Protein AF-0000000086635736 (afdb_homodimer)

Foldseek 3Di:
DWQLQAAQQLQFFDDDDRCCCCRQHTPVRLVVLCVVLVPDPALLSVLLNLLSVLQSLLQDWQCDADPVVRDGDPSVVSSVVSVVSNVVSVVPVPDPAHDVSNLSSLLSVLSSCQLLQNLVSSLVSLVVSQVNLVVVVLLPPPDDSSSVSSNQSRQLSNLLSCLLQLHAGDDDPVSNDDDPVSPPGDLLSVLSSLLSVLSNLLSVQLVCPPPRDCVSLVVSVVSLVVSVVSQDPCQLALVNVPDPDDNNRSVSSLVSQLSSLLSQLLSLLLLCPDPDDDPSNVVSVVSNLVSLLSNLVSVVRQQPHPDPDQGHGRGLNSLVSNLLSLVSNLVCLLVCPDDDDPVVSVVSLVSLLVSLVSLCVCCVTSVRLLSNVSSVVSVQSSCQAVQNNDDPDWQWFQAFSFWIKIKDKDWDFDQDPDPVRDTDTWIKIKIKTFTQSSGSNDRDPDADPSRRSDGRRPPPPPPDDGPDIDMGMHTHPDD/DWQLQAAQQLQFLDDPDRPHLYRDHTPVRLVVLCVVLVPDPALLSVLLNLLSVLQSLLQDWQCDADPVVRDGDPSVVSSVVSVVSNVVSVVPVPPPAHDVSNLSSLLSVLSSCQLLQNLVSSLVSLVVSQVNLVVVVLLPPPDDSSSVSSNQSRQLSNLLSCLLQLHAGDDDPVSNDDDPVPPPGDLLSVLSSLLSVLSNLLSVQLVCPPPRDCVSLVVSVVSLVVSVVSQDPCQLALVNVPDPDDNNRSVSSLVSQLSSLLSQLLSLLLLCPDPDDDPSNVVSVVSNLVSLLSNLVSVVRQQPHPDPDQGHGRGLNSLVSNLLSLVSNLVCLLVCPDDDDPVVSVVSLVSLLVSLVSLCVCCVTSVRLLSNVSSVVSVQSSCQAVQNNDDPDWQWFQAFSFWIKIKDKDWDFDQDPDPVRDTDIWIKIKIKTFTQSSGSNDRDPDADPSRRSDGRRPPDPDPDDGPDIDMGMHTHDDD

Secondary structure (DSSP, 8-state):
--GGGG--STT---SSS---SSS-SSHHHHHHHHHHHHH---HHHHHHHHHHHHHHHHTS-TT-B-TTT--B--HHHHHHHHHHHHHHHHHH--SSS--HHHHHHHHHHHHHHHHTT-HHHHHHHHHHHHHHHHHHTTTSSS--HHHHHHHHHHHHHHHHHHHHHT---SS-GGGSPPPTT-TT--HHHHHHHHHHHHHHHHHHHHHHGGG--HHHHHHHHHHHHHHHHHS-TTTTSHHHHHTT--HHHHHHHHHHHHHHHHHHHHHHHHHHS-SS--HHHHHHHHHHHHHHHHHHHHHHHHHHS--TTT-SPP-HHHHHHHHHHHHHHHHHHHHT-S---HHHHHHHHHHHHHHHHHHHHHHHHH--HHHHHHHHHHHHHHHHHHT----SS-EEEEETTTEEEEEEEEEEEEE---TT--EEEEEEEEEEEEESTTTT-PPPS---TTGGGS-TTS--------SEEEEEEEE----/--GGGS--STT---SSSS-BTTB-SSHHHHHHHHHHHHH---HHHHHHHHHHHHHHHHTS-TT-B-TTT--B--HHHHHHHHHHHHHHHHHH---SS--HHHHHHHHHHHHHHHHTT-HHHHHHHHHHHHHHHHHHTTTSSS--HHHHHHHHHHHHHHHHHHHHHT---SS-GGGSPPPTT-TT--HHHHHHHHHHHHHHHHHHHHHHGGG--HHHHHHHHHHHHHHHHHS-TTTTSHHHHHTT--HHHHHHHHHHHHHHHHHHHHHHHHHHS-SS--HHHHHHHHHHHHHHHHHHHHHHHHHTS--TTT-SPP-HHHHHHHHHHHHHHHHHHHHT-S---HHHHHHHHHHHHHHHHHHHHHHHHH--HHHHHHHHHHHHHHHHHHT----SS-EEEEETTTEEEEEEEEEEEEE---TT--EEEEEEEEEEEEESTTTT-PPPS---SSGGGS-TTS--------SEEEEEEEE----

Radius of gyration: 32.17 Å; Cα contacts (8 Å, |Δi|>4): 1550; chains: 2; bounding box: 82×106×76 Å

Organism: NCBI:txid1208366

Solvent-accessible surface area (backbone atoms only — not comparable to full-atom values): 49784 Å² total; per-residue (Å²): 130,61,76,71,49,53,47,72,51,77,42,42,59,55,54,79,77,77,35,24,70,79,42,40,64,41,51,66,37,35,50,48,45,47,54,53,23,68,69,43,86,45,56,28,46,36,32,28,44,44,38,52,51,33,47,48,40,69,60,47,48,72,83,41,50,36,82,86,74,63,41,70,57,60,42,66,60,51,36,52,52,42,49,51,54,36,52,50,41,58,66,57,50,56,34,64,52,55,53,70,44,34,36,50,22,24,52,45,41,21,52,42,25,33,33,57,13,20,59,66,51,16,44,50,27,29,52,55,25,44,54,34,36,52,51,63,45,40,70,45,85,92,58,54,52,66,45,43,36,53,44,49,56,31,53,33,51,37,18,45,44,18,42,75,50,43,39,82,58,62,70,60,72,86,64,67,61,79,57,82,83,55,75,78,60,39,70,64,37,53,51,46,49,50,51,18,52,51,30,44,53,50,37,54,42,44,73,50,44,89,70,47,55,66,65,58,56,54,54,50,49,53,53,50,53,52,52,55,70,72,50,64,85,50,52,22,32,63,68,32,51,73,38,94,47,51,70,18,53,28,50,37,31,21,49,50,48,28,48,50,20,50,52,54,21,63,71,24,31,53,47,35,67,48,86,67,84,41,74,66,23,51,52,28,34,51,49,26,51,52,20,23,52,46,18,39,48,31,48,51,37,39,66,61,38,88,41,81,89,77,42,54,79,67,38,30,41,58,43,44,53,31,40,52,25,42,49,53,50,50,51,48,62,72,61,59,75,63,90,66,57,69,67,56,50,51,51,53,51,49,51,44,51,52,48,26,51,51,26,36,49,41,16,70,56,51,61,30,58,33,20,37,53,45,16,50,52,50,49,52,50,51,24,30,68,71,10,67,55,74,60,89,57,66,48,54,36,45,41,66,95,42,33,36,42,35,38,36,71,46,77,46,78,42,77,43,87,49,95,78,61,58,63,54,74,48,43,31,23,39,39,39,39,32,24,33,63,56,41,78,32,69,53,62,73,79,49,55,61,43,36,51,44,42,72,34,61,65,60,70,91,58,91,74,85,56,84,38,76,49,76,46,79,23,63,37,62,82,124,129,61,78,70,45,51,46,70,61,60,27,68,52,60,58,76,77,54,29,28,59,59,45,43,63,37,50,66,41,37,49,50,44,45,54,53,22,68,68,43,86,46,58,28,45,36,30,29,44,44,38,51,50,36,46,48,40,69,56,46,46,70,81,41,50,36,80,86,74,63,40,68,57,60,41,66,59,50,37,52,53,43,49,51,52,38,49,48,38,56,66,60,51,52,35,61,50,57,53,70,43,34,36,50,21,24,52,47,40,20,52,41,26,31,33,57,13,22,59,65,49,16,42,49,28,28,51,52,26,44,54,34,37,50,48,60,42,40,70,45,86,92,60,54,50,56,45,43,29,53,43,48,56,30,54,32,50,37,18,47,44,17,44,75,50,45,40,81,56,62,70,60,71,86,64,65,60,79,57,82,84,56,74,79,62,54,70,68,52,53,51,46,50,50,50,19,52,50,30,44,52,51,38,55,42,45,72,50,43,87,71,45,56,66,65,57,55,54,54,49,50,53,52,50,54,54,52,54,70,72,50,64,85,50,53,22,33,64,68,33,51,72,40,96,47,51,71,21,54,30,50,43,31,19,48,51,49,28,48,51,21,49,51,54,22,63,72,25,29,54,46,35,68,47,85,66,85,40,73,67,23,51,53,27,35,50,49,26,48,52,20,24,54,48,18,39,50,30,48,50,37,40,67,60,38,87,41,84,91,76,42,55,80,66,37,30,42,59,45,44,52,31,40,52,26,42,50,52,49,51,50,48,62,71,63,58,75,63,90,67,58,68,68,57,52,50,50,52,52,47,52,44,51,52,49,24,52,51,26,36,50,42,16,70,57,52,61,31,58,33,19,38,51,45,17,50,51,50,49,52,51,50,24,29,69,72,10,66,54,73,60,90,58,66,47,54,37,46,41,66,92,42,33,36,41,36,38,38,71,45,76,46,79,43,77,43,87,50,96,78,60,58,63,54,75,49,45,31,24,38,38,39,40,32,24,35,63,56,40,78,34,68,55,62,77,76,54,57,61,42,34,51,45,41,70,34,60,65,62,68,92,58,94,76,85,56,84,38,76,50,75,46,78,24,61,37,61,82,123

Sequence (958 aa):
MQSFQQTSPGSFYRPVKTFDAGFPIGTEKGLTFIDESLRSQDPGIISKCLVWLCLSFQQLPRDFEDTETGLPLCSQELITRYLVKVDTFYLASSKPVCSIDFVEALILQHELFTFMGRPSKAWKCIRAGIENAMLLGLHRPGRSALERGVWDALWIRDRQLSLFLGLPYAVPEHLTLKAAEDKYSSPEKEVFRKIATISGHIIDRDQSRQDAQYSTTSRIDKEMAELKAMMPDHWGTQSDFESAFSLAQVFVHTNVRLLYYTINQMLHLPYAQSATQNEKNERDRAIVLESAEGAIQAYQDMRALDVRPYGPPSCEFFDFLAFSAAAILAIDLASQETSRPAEEEQRLWNLITVSAYTMNKVGEVLDSTVGDQSAEVLENFQAACSGTFTGLEPYEAIIPYFGRIKISRFTEKKQYYTRQNQQSETEKNVVELESNVFSFRLPNEYVTERELAEDWGEGANVDLEYDWKRVYEFLASSHMQSFQQTSPGSFYRPVKTFDAGFPIGTEKGLTFIDESLRSQDPGIISKCLVWLCLSFQQLPRDFEDTETGLPLCSQELITRYLVKVDTFYLASSKPVCSIDFVEALILQHELFTFMGRPSKAWKCIRAGIENAMLLGLHRPGRSALERGVWDALWIRDRQLSLFLGLPYAVPEHLTLKAAEDKYSSPEKEVFRKIATISGHIIDRDQSRQDAQYSTTSRIDKEMAELKAMMPDHWGTQSDFESAFSLAQVFVHTNVRLLYYTINQMLHLPYAQSATQNEKNERDRAIVLESAEGAIQAYQDMRALDVRPYGPPSCEFFDFLAFSAAAILAIDLASQETSRPAEEEQRLWNLITVSAYTMNKVGEVLDSTVGDQSAEVLENFQAACSGTFTGLEPYEAIIPYFGRIKISRFTEKKQYYTRQNQQSETEKNVVELESNVFSFRLPNEYVTERELAEDWGEGANVDLEYDWKRVYEFLASSH

Structure (mmCIF, N/CA/C/O backbone):
data_AF-0000000086635736-model_v1
#
loop_
_entity.id
_entity.type
_entity.pdbx_description
1 polymer 'Transcription factor domain-containing protein'
#
loop_
_atom_site.group_PDB
_atom_site.id
_atom_site.type_symbol
_atom_site.label_atom_id
_atom_site.label_alt_id
_atom_site.label_comp_id
_atom_site.label_asym_id
_atom_site.label_entity_id
_atom_site.label_seq_id
_atom_site.pdbx_PDB_ins_code
_atom_site.Cartn_x
_atom_site.Cartn_y
_atom_site.Cartn_z
_atom_site.occupancy
_atom_site.B_iso_or_equiv
_atom_site.auth_seq_id
_atom_site.auth_comp_id
_atom_site.auth_asym_id
_atom_site.auth_atom_id
_atom_site.pdbx_PDB_model_num
ATOM 1 N N . MET A 1 1 ? 16.156 32.219 -10.344 1 19.98 1 MET A N 1
ATOM 2 C CA . MET A 1 1 ? 15.953 30.812 -10.602 1 19.98 1 MET A CA 1
ATOM 3 C C . MET A 1 1 ? 16.969 29.969 -9.836 1 19.98 1 MET A C 1
ATOM 5 O O . MET A 1 1 ? 16.828 28.75 -9.758 1 19.98 1 MET A O 1
ATOM 9 N N . GLN A 1 2 ? 18.156 30.578 -9.422 1 25.16 2 GLN A N 1
ATOM 10 C CA . GLN A 1 2 ? 19.328 29.953 -8.852 1 25.16 2 GLN A CA 1
ATOM 11 C C . GLN A 1 2 ? 19.062 29.484 -7.422 1 25.16 2 GLN A C 1
ATOM 13 O O . GLN A 1 2 ? 19.531 28.406 -7.02 1 25.16 2 GLN A O 1
ATOM 18 N N . SER A 1 3 ? 18.531 30.359 -6.547 1 26.03 3 SER A N 1
ATOM 19 C CA . SER A 1 3 ? 18.547 30.203 -5.094 1 26.03 3 SER A CA 1
ATOM 20 C C . SER A 1 3 ? 17.578 29.125 -4.641 1 26.03 3 SER A C 1
ATOM 22 O O . SER A 1 3 ? 17.672 28.625 -3.52 1 26.03 3 SER A O 1
ATOM 24 N N . PHE A 1 4 ? 16.5 29.062 -5.273 1 26.38 4 PHE A N 1
ATOM 25 C CA . PHE A 1 4 ? 15.391 28.266 -4.766 1 26.38 4 PHE A CA 1
ATOM 26 C C . PHE A 1 4 ? 15.68 26.781 -4.938 1 26.38 4 PHE A C 1
ATOM 28 O O . PHE A 1 4 ? 14.867 25.938 -4.57 1 26.38 4 PHE A O 1
ATOM 35 N N . GLN A 1 5 ? 16.656 26.391 -5.816 1 26.88 5 GLN A N 1
ATOM 36 C CA . GLN A 1 5 ? 16.922 25 -6.199 1 26.88 5 GLN A CA 1
ATOM 37 C C . GLN A 1 5 ? 17.469 24.203 -5.02 1 26.88 5 GLN A C 1
ATOM 39 O O . GLN A 1 5 ? 17.609 22.969 -5.109 1 26.88 5 GLN A O 1
ATOM 44 N N . GLN A 1 6 ? 18.062 24.922 -3.984 1 26.22 6 GLN A N 1
ATOM 45 C CA . GLN A 1 6 ? 18.844 24.219 -2.961 1 26.22 6 GLN A CA 1
ATOM 46 C C . GLN A 1 6 ? 17.922 23.516 -1.966 1 26.22 6 GLN A C 1
ATOM 48 O O . GLN A 1 6 ? 18.391 22.75 -1.122 1 26.22 6 GLN A O 1
ATOM 53 N N . THR A 1 7 ? 16.719 24.016 -1.624 1 26.41 7 THR A N 1
ATOM 54 C CA . THR A 1 7 ? 16.156 23.859 -0.281 1 26.41 7 THR A CA 1
ATOM 55 C C . THR A 1 7 ? 15.359 22.562 -0.164 1 26.41 7 THR A C 1
ATOM 57 O O . THR A 1 7 ? 14.578 22.406 0.777 1 26.41 7 THR A O 1
ATOM 60 N N . SER A 1 8 ? 15.25 21.609 -1.128 1 25.81 8 SER A N 1
ATOM 61 C CA . SER A 1 8 ? 14.266 20.594 -0.806 1 25.81 8 SER A CA 1
ATOM 62 C C . SER A 1 8 ? 14.789 19.641 0.27 1 25.81 8 SER A C 1
ATOM 64 O O . SER A 1 8 ? 15.945 19.219 0.225 1 25.81 8 SER A O 1
ATOM 66 N N . PRO A 1 9 ? 14.211 19.5 1.562 1 26.11 9 PRO A N 1
ATOM 67 C CA . PRO A 1 9 ? 14.68 18.797 2.764 1 26.11 9 PRO A CA 1
ATOM 68 C C . PRO A 1 9 ? 14.938 17.312 2.521 1 26.11 9 PRO A C 1
ATOM 70 O O . PRO A 1 9 ? 15.266 16.578 3.457 1 26.11 9 PRO A O 1
ATOM 73 N N . GLY A 1 10 ? 14.461 16.625 1.613 1 26.73 10 GLY A N 1
ATOM 74 C CA . GLY A 1 10 ? 14.531 15.164 1.59 1 26.73 10 GLY A CA 1
ATOM 75 C C . GLY A 1 10 ? 15.953 14.641 1.573 1 26.73 10 GLY A C 1
ATOM 76 O O . GLY A 1 10 ? 16.188 13.477 1.252 1 26.73 10 GLY A O 1
ATOM 77 N N . SER A 1 11 ? 17.078 15.461 2.027 1 27.36 11 SER A N 1
ATOM 78 C CA . SER A 1 11 ? 18.484 15.125 1.786 1 27.36 11 SER A CA 1
ATOM 79 C C . SER A 1 11 ? 18.984 14.109 2.807 1 27.36 11 SER A C 1
ATOM 81 O O . SER A 1 11 ? 20.203 13.859 2.895 1 27.36 11 SER A O 1
ATOM 83 N N . PHE A 1 12 ? 18.375 13.508 3.754 1 26.28 12 PHE A N 1
ATOM 84 C CA . PHE A 1 12 ? 19.234 13.031 4.832 1 26.28 12 PHE A CA 1
ATOM 85 C C . PHE A 1 12 ? 19.969 11.758 4.422 1 26.28 12 PHE A C 1
ATOM 87 O O . PHE A 1 12 ? 20.906 11.336 5.09 1 26.28 12 PHE A O 1
ATOM 94 N N . TYR A 1 13 ? 19.516 10.617 3.857 1 26.22 13 TYR A N 1
ATOM 95 C CA . TYR A 1 13 ? 20.281 9.383 3.988 1 26.22 13 TYR A CA 1
ATOM 96 C C . TYR A 1 13 ? 21.594 9.461 3.201 1 26.22 13 TYR A C 1
ATOM 98 O O . TYR A 1 13 ? 21.578 9.484 1.969 1 26.22 13 TYR A O 1
ATOM 106 N N . ARG A 1 14 ? 22.844 9.734 3.848 1 27.2 14 ARG A N 1
ATOM 107 C CA . ARG A 1 14 ? 24.172 9.805 3.279 1 27.2 14 ARG A CA 1
ATOM 108 C C . ARG A 1 14 ? 24.688 8.414 2.904 1 27.2 14 ARG A C 1
ATOM 110 O O . ARG A 1 14 ? 25.875 8.25 2.586 1 27.2 14 ARG A O 1
ATOM 117 N N . PRO A 1 15 ? 24.562 7.141 2.623 1 26.59 15 PRO A N 1
ATOM 118 C CA . PRO A 1 15 ? 25.453 6.605 1.595 1 26.59 15 PRO A CA 1
ATOM 119 C C . PRO A 1 15 ? 25.703 7.598 0.462 1 26.59 15 PRO A C 1
ATOM 121 O O . PRO A 1 15 ? 24.922 8.523 0.258 1 26.59 15 PRO A O 1
ATOM 124 N N . VAL A 1 16 ? 26.953 7.512 -0.653 1 27.88 16 VAL A N 1
ATOM 125 C CA . VAL A 1 16 ? 27.922 8.266 -1.431 1 27.88 16 VAL A CA 1
ATOM 126 C C . VAL A 1 16 ? 27.203 9.344 -2.246 1 27.88 16 VAL A C 1
ATOM 128 O O . VAL A 1 16 ? 26.016 9.242 -2.506 1 27.88 16 VAL A O 1
ATOM 131 N N . LYS A 1 17 ? 27.875 10.023 -3.68 1 25.75 17 LYS A N 1
ATOM 132 C CA . LYS A 1 17 ? 27.828 11.484 -3.762 1 25.75 17 LYS A CA 1
ATOM 133 C C . LYS A 1 17 ? 26.484 12.023 -3.271 1 25.75 17 LYS A C 1
ATOM 135 O O . LYS A 1 17 ? 25.5 11.289 -3.203 1 25.75 17 LYS A O 1
ATOM 140 N N . THR A 1 18 ? 26.453 13.539 -3.021 1 24.52 18 THR A N 1
ATOM 141 C CA . THR A 1 18 ? 25.422 14.227 -2.244 1 24.52 18 THR A CA 1
ATOM 142 C C . THR A 1 18 ? 24.062 13.555 -2.443 1 24.52 18 THR A C 1
ATOM 144 O O . THR A 1 18 ? 23.641 13.312 -3.576 1 24.52 18 THR A O 1
ATOM 147 N N . PHE A 1 19 ? 23.891 12.688 -1.803 1 24.73 19 PHE A N 1
ATOM 148 C CA . PHE A 1 19 ? 22.469 12.336 -1.782 1 24.73 19 PHE A CA 1
ATOM 149 C C . PHE A 1 19 ? 21.609 13.578 -1.928 1 24.73 19 PHE A C 1
ATOM 151 O O . PHE A 1 19 ? 21.312 14.258 -0.941 1 24.73 19 PHE A O 1
ATOM 158 N N . ASP A 1 20 ? 21.906 14.414 -2.68 1 30.73 20 ASP A N 1
ATOM 159 C CA . ASP A 1 20 ? 20.953 15.211 -3.449 1 30.73 20 ASP A CA 1
ATOM 160 C C . ASP A 1 20 ? 19.672 14.43 -3.717 1 30.73 20 ASP A C 1
ATOM 162 O O . ASP A 1 20 ? 19.719 13.289 -4.188 1 30.73 20 ASP A O 1
ATOM 166 N N . ALA A 1 21 ? 18.906 13.977 -2.678 1 30.09 21 ALA A N 1
ATOM 167 C CA . ALA A 1 21 ? 17.828 13.031 -2.961 1 30.09 21 ALA A CA 1
ATOM 168 C C . ALA A 1 21 ? 17.578 12.914 -4.461 1 30.09 21 ALA A C 1
ATOM 170 O O . ALA A 1 21 ? 16.609 13.461 -4.98 1 30.09 21 ALA A O 1
ATOM 171 N N . GLY A 1 22 ? 18.922 12.656 -4.891 1 33.84 22 GLY A N 1
ATOM 172 C CA . GLY A 1 22 ? 19.172 12.641 -6.324 1 33.84 22 GLY A CA 1
ATOM 173 C C . GLY A 1 22 ? 18.938 13.992 -6.98 1 33.84 22 GLY A C 1
ATOM 174 O O . GLY A 1 22 ? 18.859 14.078 -8.211 1 33.84 22 GLY A O 1
ATOM 175 N N . PHE A 1 23 ? 18.25 14.805 -6.176 1 36.34 23 PHE A N 1
ATOM 176 C CA . PHE A 1 23 ? 17.953 16.078 -6.801 1 36.34 23 PHE A CA 1
ATOM 177 C C . PHE A 1 23 ? 19.219 16.922 -6.973 1 36.34 23 PHE A C 1
ATOM 179 O O . PHE A 1 23 ? 20.141 16.844 -6.148 1 36.34 23 PHE A O 1
ATOM 186 N N . PRO A 1 24 ? 19.484 17.078 -8.055 1 39.44 24 PRO A N 1
ATOM 187 C CA . PRO A 1 24 ? 20.641 17.922 -8.391 1 39.44 24 PRO A CA 1
ATOM 188 C C . PRO A 1 24 ? 20.766 19.141 -7.492 1 39.44 24 PRO A C 1
ATOM 190 O O . PRO A 1 24 ? 19.766 19.844 -7.25 1 39.44 24 PRO A O 1
ATOM 193 N N . ILE A 1 25 ? 21.719 19.125 -6.535 1 41.97 25 ILE A N 1
ATOM 194 C CA . ILE A 1 25 ? 22.141 20.312 -5.809 1 41.97 25 ILE A CA 1
ATOM 195 C C . ILE A 1 25 ? 22.812 21.297 -6.77 1 41.97 25 ILE A C 1
ATOM 197 O O . ILE A 1 25 ? 23.75 20.938 -7.488 1 41.97 25 ILE A O 1
ATOM 201 N N . GLY A 1 26 ? 22.234 22.406 -6.898 1 50.41 26 GLY A N 1
ATOM 202 C CA . GLY A 1 26 ? 22.766 23.516 -7.676 1 50.41 26 GLY A CA 1
ATOM 203 C C . GLY A 1 26 ? 22.172 23.594 -9.078 1 50.41 26 GLY A C 1
ATOM 204 O O . GLY A 1 26 ? 21.734 22.578 -9.617 1 50.41 26 GLY A O 1
ATOM 205 N N . THR A 1 27 ? 21.969 24.688 -9.414 1 53.19 27 THR A N 1
ATOM 206 C CA . THR A 1 27 ? 21.359 24.984 -10.703 1 53.19 27 THR A CA 1
ATOM 207 C C . THR A 1 27 ? 22.031 24.172 -11.82 1 53.19 27 THR A C 1
ATOM 209 O O . THR A 1 27 ? 21.359 23.641 -12.703 1 53.19 27 THR A O 1
ATOM 212 N N . GLU A 1 28 ? 23.297 24.109 -11.617 1 53.5 28 GLU A N 1
ATOM 213 C CA . GLU A 1 28 ? 24 23.438 -12.703 1 53.5 28 GLU A CA 1
ATOM 214 C C . GLU A 1 28 ? 23.703 21.938 -12.703 1 53.5 28 GLU A C 1
ATOM 216 O O . GLU A 1 28 ? 23.469 21.344 -13.766 1 53.5 28 GLU A O 1
ATOM 221 N N . LYS A 1 29 ? 23.609 21.531 -11.539 1 56.91 29 LYS A N 1
ATOM 222 C CA . LYS A 1 29 ? 23.344 20.109 -11.453 1 56.91 29 LYS A CA 1
ATOM 223 C C . LYS A 1 29 ? 21.906 19.781 -11.828 1 56.91 29 LYS A C 1
ATOM 225 O O . LYS A 1 29 ? 21.641 18.734 -12.438 1 56.91 29 LYS A O 1
ATOM 230 N N . GLY A 1 30 ? 21.109 20.734 -11.477 1 61.78 30 GLY A N 1
ATOM 231 C CA . GLY A 1 30 ? 19.719 20.594 -11.883 1 61.78 30 GLY A CA 1
ATOM 232 C C . GLY A 1 30 ? 19.531 20.594 -13.391 1 61.78 30 GLY A C 1
ATOM 233 O O . GLY A 1 30 ? 18.812 19.75 -13.93 1 61.78 30 GLY A O 1
ATOM 234 N N . LEU A 1 31 ? 20.297 21.453 -13.984 1 63.16 31 LEU A N 1
ATOM 235 C CA . LEU A 1 31 ? 20.188 21.562 -15.438 1 63.16 31 LEU A CA 1
ATOM 236 C C . LEU A 1 31 ? 20.75 20.312 -16.109 1 63.16 31 LEU A C 1
ATOM 238 O O . LEU A 1 31 ? 20.188 19.828 -17.094 1 63.16 31 LEU A O 1
ATOM 242 N N . THR A 1 32 ? 21.812 19.891 -15.562 1 64.25 32 THR A N 1
ATOM 243 C CA . THR A 1 32 ? 22.391 18.672 -16.094 1 64.25 32 THR A CA 1
ATOM 244 C C . THR A 1 32 ? 21.438 17.5 -15.914 1 64.25 32 THR A C 1
ATOM 246 O O . THR A 1 32 ? 21.281 16.672 -16.812 1 64.25 32 THR A O 1
ATOM 249 N N . PHE A 1 33 ? 20.797 17.562 -14.781 1 65.62 33 PHE A N 1
ATOM 250 C CA . PHE A 1 33 ? 19.828 16.5 -14.516 1 65.62 33 PHE A CA 1
ATOM 251 C C . PHE A 1 33 ? 18.672 16.562 -15.508 1 65.62 33 PHE A C 1
ATOM 253 O O . PHE A 1 33 ? 18.234 15.539 -16.016 1 65.62 33 PHE A O 1
ATOM 260 N N . ILE A 1 34 ? 18.281 17.688 -15.766 1 67.75 34 ILE A N 1
ATOM 261 C CA . ILE A 1 34 ? 17.188 17.875 -16.703 1 67.75 34 ILE A CA 1
ATOM 262 C C . ILE A 1 34 ? 17.609 17.406 -18.094 1 67.75 34 ILE A C 1
ATOM 264 O O . ILE A 1 34 ? 16.875 16.688 -18.766 1 67.75 34 ILE A O 1
ATOM 268 N N . ASP A 1 35 ? 18.828 17.766 -18.391 1 68.56 35 ASP A N 1
ATOM 269 C CA . ASP A 1 35 ? 19.328 17.422 -19.719 1 68.56 35 ASP A CA 1
ATOM 270 C C . ASP A 1 35 ? 19.484 15.906 -19.875 1 68.56 35 ASP A C 1
ATOM 272 O O . ASP A 1 35 ? 19.078 15.328 -20.875 1 68.56 35 ASP A O 1
ATOM 276 N N . GLU A 1 36 ? 20.016 15.312 -18.859 1 69.44 36 GLU A N 1
ATOM 277 C CA . GLU A 1 36 ? 20.219 13.867 -18.875 1 69.44 36 GLU A CA 1
ATOM 278 C C . GLU A 1 36 ? 18.875 13.125 -18.859 1 69.44 36 GLU A C 1
ATOM 280 O O . GLU A 1 36 ? 18.719 12.102 -19.531 1 69.44 36 GLU A O 1
ATOM 285 N N . SER A 1 37 ? 18.016 13.625 -18.094 1 71.31 37 SER A N 1
ATOM 286 C CA . SER A 1 37 ? 16.719 12.969 -17.969 1 71.31 37 SER A CA 1
ATOM 287 C C . SER A 1 37 ? 15.93 13.047 -19.266 1 71.31 37 SER A C 1
ATOM 289 O O . SER A 1 37 ? 15.234 12.102 -19.641 1 71.31 37 SER A O 1
ATOM 291 N N . LEU A 1 38 ? 16.094 14.117 -19.875 1 66.25 38 LEU A N 1
ATOM 292 C CA . LEU A 1 38 ? 15.352 14.312 -21.125 1 66.25 38 LEU A CA 1
ATOM 293 C C . LEU A 1 38 ? 15.914 13.43 -22.234 1 66.25 38 LEU A C 1
ATOM 295 O O . LEU A 1 38 ? 15.188 13.062 -23.156 1 66.25 38 LEU A O 1
ATOM 299 N N . ARG A 1 39 ? 17.094 13.055 -22.094 1 70.56 39 ARG A N 1
ATOM 300 C CA . ARG A 1 39 ? 17.719 12.195 -23.109 1 70.56 39 ARG A CA 1
ATOM 301 C C . ARG A 1 39 ? 17.422 10.727 -22.828 1 70.56 39 ARG A C 1
ATOM 303 O O . ARG A 1 39 ? 17.484 9.891 -23.734 1 70.56 39 ARG A O 1
ATOM 310 N N . SER A 1 40 ? 17.047 10.664 -21.594 1 74.94 40 SER A N 1
ATOM 311 C CA . SER A 1 40 ? 16.797 9.273 -21.219 1 74.94 40 SER A CA 1
ATOM 312 C C . SER A 1 40 ? 15.461 8.781 -21.766 1 74.94 40 SER A C 1
ATOM 314 O O . SER A 1 40 ? 14.523 9.57 -21.922 1 74.94 40 SER A O 1
ATOM 316 N N . GLN A 1 41 ? 15.445 7.645 -22.234 1 76.62 41 GLN A N 1
ATOM 317 C CA . GLN A 1 41 ? 14.203 7.031 -22.688 1 76.62 41 GLN A CA 1
ATOM 318 C C . GLN A 1 41 ? 13.531 6.246 -21.562 1 76.62 41 GLN A C 1
ATOM 320 O O . GLN A 1 41 ? 12.445 5.699 -21.75 1 76.62 41 GLN A O 1
ATOM 325 N N . ASP A 1 42 ? 14.008 6.371 -20.359 1 80.56 42 ASP A N 1
ATOM 326 C CA . ASP A 1 42 ? 13.43 5.652 -19.219 1 80.56 42 ASP A CA 1
ATOM 327 C C . ASP A 1 42 ? 12.344 6.48 -18.547 1 80.56 42 ASP A C 1
ATOM 329 O O . ASP A 1 42 ? 12.625 7.555 -18 1 80.56 42 ASP A O 1
ATOM 333 N N . PRO A 1 43 ? 11.133 6.008 -18.547 1 84.06 43 PRO A N 1
ATOM 334 C CA . PRO A 1 43 ? 10.023 6.77 -17.969 1 84.06 43 PRO A CA 1
ATOM 335 C C . PRO A 1 43 ? 10.242 7.094 -16.5 1 84.06 43 PRO A C 1
ATOM 337 O O . PRO A 1 43 ? 9.766 8.125 -16.016 1 84.06 43 PRO A O 1
ATOM 340 N N . GLY A 1 44 ? 10.984 6.25 -15.797 1 86.31 44 GLY A N 1
ATOM 341 C CA . GLY A 1 44 ? 11.273 6.52 -14.398 1 86.31 44 GLY A CA 1
ATOM 342 C C . GLY A 1 44 ? 12.156 7.734 -14.195 1 86.31 44 GLY A C 1
ATOM 343 O O . GLY A 1 44 ? 11.891 8.57 -13.328 1 86.31 44 GLY A O 1
ATOM 344 N N . ILE A 1 45 ? 13.164 7.867 -15.039 1 86.5 45 ILE A N 1
ATOM 345 C CA . ILE A 1 45 ? 14.094 8.984 -14.961 1 86.5 45 ILE A CA 1
ATOM 346 C C . ILE A 1 45 ? 13.391 10.281 -15.359 1 86.5 45 ILE A C 1
ATOM 348 O O . ILE A 1 45 ? 13.562 11.312 -14.711 1 86.5 45 ILE A O 1
ATOM 352 N N . ILE A 1 46 ? 12.609 10.211 -16.344 1 85.94 46 ILE A N 1
ATOM 353 C CA . ILE A 1 46 ? 11.867 11.375 -16.812 1 85.94 46 ILE A CA 1
ATOM 354 C C . ILE A 1 46 ? 10.883 11.828 -15.727 1 85.94 46 ILE A C 1
ATOM 356 O O . ILE A 1 46 ? 10.75 13.023 -15.453 1 85.94 46 ILE A O 1
ATOM 360 N N . SER A 1 47 ? 10.133 10.844 -15.148 1 88.94 47 SER A N 1
ATOM 361 C CA . SER A 1 47 ? 9.188 11.172 -14.094 1 88.94 47 SER A CA 1
ATOM 362 C C . SER A 1 47 ? 9.875 11.844 -12.914 1 88.94 47 SER A C 1
ATOM 364 O O . SER A 1 47 ? 9.359 12.812 -12.359 1 88.94 47 SER A O 1
ATOM 366 N N . LYS A 1 48 ? 11.016 11.32 -12.539 1 88.19 48 LYS A N 1
ATOM 367 C CA . LYS A 1 48 ? 11.797 11.914 -11.461 1 88.19 48 LYS A CA 1
ATOM 368 C C . LYS A 1 48 ? 12.148 13.367 -11.758 1 88.19 48 LYS A C 1
ATOM 370 O O . LYS A 1 48 ? 12.031 14.234 -10.891 1 88.19 48 LYS A O 1
ATOM 375 N N . CYS A 1 49 ? 12.547 13.609 -12.938 1 86.88 49 CYS A N 1
ATOM 376 C CA . CYS A 1 49 ? 12.906 14.961 -13.367 1 86.88 49 CYS A CA 1
ATOM 377 C C . CYS A 1 49 ? 11.695 15.883 -13.344 1 86.88 49 CYS A C 1
ATOM 379 O O . CYS A 1 49 ? 11.773 17.016 -12.859 1 86.88 49 CYS A O 1
ATOM 381 N N . LEU A 1 50 ? 10.586 15.414 -13.859 1 87.88 50 LEU A N 1
ATOM 382 C CA . LEU A 1 50 ? 9.375 16.234 -13.93 1 87.88 50 LEU A CA 1
ATOM 383 C C . LEU A 1 50 ? 8.898 16.594 -12.531 1 87.88 50 LEU A C 1
ATOM 385 O O . LEU A 1 50 ? 8.508 17.75 -12.281 1 87.88 50 LEU A O 1
ATOM 389 N N . VAL A 1 51 ? 8.891 15.656 -11.602 1 90.75 51 VAL A N 1
ATOM 390 C CA . VAL A 1 51 ? 8.422 15.945 -10.242 1 90.75 51 VAL A CA 1
ATOM 391 C C . VAL A 1 51 ? 9.383 16.922 -9.562 1 90.75 51 VAL A C 1
ATOM 393 O O . VAL A 1 51 ? 8.961 17.781 -8.805 1 90.75 51 VAL A O 1
ATOM 396 N N . TRP A 1 52 ? 10.633 16.703 -9.867 1 87.5 52 TRP A N 1
ATOM 397 C CA . TRP A 1 52 ? 11.617 17.641 -9.32 1 87.5 52 TRP A CA 1
ATOM 398 C C . TRP A 1 52 ? 11.352 19.062 -9.797 1 87.5 52 TRP A C 1
ATOM 400 O O . TRP A 1 52 ? 11.453 20.016 -9.023 1 87.5 52 TRP A O 1
ATOM 410 N N . LEU A 1 53 ? 11.047 19.203 -11.023 1 84.38 53 LEU A N 1
ATOM 411 C CA . LEU A 1 53 ? 10.695 20.516 -11.562 1 84.38 53 LEU A CA 1
ATOM 412 C C . LEU A 1 53 ? 9.453 21.078 -10.875 1 84.38 53 LEU A C 1
ATOM 414 O O . LEU A 1 53 ? 9.375 22.266 -10.578 1 84.38 53 LEU A O 1
ATOM 418 N N . CYS A 1 54 ? 8.508 20.188 -10.648 1 88.19 54 CYS A N 1
ATOM 419 C CA . CYS A 1 54 ? 7.297 20.609 -9.961 1 88.19 54 CYS A CA 1
ATOM 420 C C . CYS A 1 54 ? 7.621 21.156 -8.578 1 88.19 54 CYS A C 1
ATOM 422 O O . CYS A 1 54 ? 7.004 22.125 -8.133 1 88.19 54 CYS A O 1
ATOM 424 N N . LEU A 1 55 ? 8.539 20.562 -7.883 1 86.69 55 LEU A N 1
ATOM 425 C CA . LEU A 1 55 ? 8.953 21.047 -6.566 1 86.69 55 LEU A CA 1
ATOM 426 C C . LEU A 1 55 ? 9.516 22.453 -6.652 1 86.69 55 LEU A C 1
ATOM 428 O O . LEU A 1 55 ? 9.234 23.297 -5.793 1 86.69 55 LEU A O 1
ATOM 432 N N . SER A 1 56 ? 10.258 22.656 -7.703 1 81.88 56 SER A N 1
ATOM 433 C CA . SER A 1 56 ? 10.82 23.984 -7.906 1 81.88 56 SER A CA 1
ATOM 434 C C . SER A 1 56 ? 9.734 25.016 -8.219 1 81.88 56 SER A C 1
ATOM 436 O O . SER A 1 56 ? 9.773 26.141 -7.723 1 81.88 56 SER A O 1
ATOM 438 N N . PHE A 1 57 ? 8.789 24.609 -9.031 1 81.81 57 PHE A N 1
ATOM 439 C CA . PHE A 1 57 ? 7.691 25.5 -9.391 1 81.81 57 PHE A CA 1
ATOM 440 C C . PHE A 1 57 ? 6.855 25.844 -8.164 1 81.81 57 PHE A C 1
ATOM 442 O O . PHE A 1 57 ? 6.363 26.969 -8.047 1 81.81 57 PHE A O 1
ATOM 449 N N . GLN A 1 58 ? 6.688 24.891 -7.336 1 83.62 58 GLN A N 1
ATOM 450 C CA . GLN A 1 58 ? 5.848 25.078 -6.156 1 83.62 58 GLN A CA 1
ATOM 451 C C . GLN A 1 58 ? 6.441 26.125 -5.211 1 83.62 58 GLN A C 1
ATOM 453 O O . GLN A 1 58 ? 5.715 26.766 -4.449 1 83.62 58 GLN A O 1
ATOM 458 N N . GLN A 1 59 ? 7.742 26.328 -5.328 1 77.5 59 GLN A N 1
ATOM 459 C CA . GLN A 1 59 ? 8.414 27.25 -4.418 1 77.5 59 GLN A CA 1
ATOM 460 C C . GLN A 1 59 ? 8.547 28.641 -5.031 1 77.5 59 GLN A C 1
ATOM 462 O O . GLN A 1 59 ? 8.984 29.578 -4.367 1 77.5 59 GLN A O 1
ATOM 467 N N . LEU A 1 60 ? 8.094 28.766 -6.258 1 74.56 60 LEU A N 1
ATOM 468 C CA . LEU A 1 60 ? 8.18 30.078 -6.902 1 74.56 60 LEU A CA 1
ATOM 469 C C . LEU A 1 60 ? 7.168 31.047 -6.293 1 74.56 60 LEU A C 1
ATOM 471 O O . LEU A 1 60 ? 6.047 30.656 -5.965 1 74.56 60 LEU A O 1
ATOM 475 N N . PRO A 1 61 ? 7.68 32.25 -6.156 1 71.25 61 PRO A N 1
ATOM 476 C CA . PRO A 1 61 ? 6.742 33.25 -5.648 1 71.25 61 PRO A CA 1
ATOM 477 C C . PRO A 1 61 ? 5.566 33.5 -6.59 1 71.25 61 PRO A C 1
ATOM 479 O O . PRO A 1 61 ? 5.656 33.188 -7.785 1 71.25 61 PRO A O 1
ATOM 482 N N . ARG A 1 62 ? 4.531 33.938 -6.066 1 67.56 62 ARG A N 1
ATOM 483 C CA . ARG A 1 62 ? 3.305 34.156 -6.816 1 67.56 62 ARG A CA 1
ATOM 484 C C . ARG A 1 62 ? 3.566 35.094 -8.008 1 67.56 62 ARG A C 1
ATOM 486 O O . ARG A 1 62 ? 2.984 34.906 -9.078 1 67.56 62 ARG A O 1
ATOM 493 N N . ASP A 1 63 ? 4.391 36.062 -7.855 1 66.5 63 ASP A N 1
ATOM 494 C CA . ASP A 1 63 ? 4.609 37.094 -8.867 1 66.5 63 ASP A CA 1
ATOM 495 C C . ASP A 1 63 ? 5.797 36.719 -9.758 1 66.5 63 ASP A C 1
ATOM 497 O O . ASP A 1 63 ? 6.32 37.594 -10.469 1 66.5 63 ASP A O 1
ATOM 501 N N . PHE A 1 64 ? 6.078 35.469 -9.711 1 68.19 64 PHE A N 1
ATOM 502 C CA . PHE A 1 64 ? 7.223 35.094 -10.523 1 68.19 64 PHE A CA 1
ATOM 503 C C . PHE A 1 64 ? 6.918 35.281 -12.008 1 68.19 64 PHE A C 1
ATOM 505 O O . PHE A 1 64 ? 5.879 34.812 -12.492 1 68.19 64 PHE A O 1
ATOM 512 N N . GLU A 1 65 ? 7.664 36.094 -12.609 1 64.06 65 GLU A N 1
ATOM 513 C CA . GLU A 1 65 ? 7.52 36.312 -14.039 1 64.06 65 GLU A CA 1
ATOM 514 C C . GLU A 1 65 ? 8.664 35.688 -14.828 1 64.06 65 GLU A C 1
ATOM 516 O O . GLU A 1 65 ? 9.812 35.719 -14.375 1 64.06 65 GLU A O 1
ATOM 521 N N . ASP A 1 66 ? 8.188 34.938 -15.781 1 59.59 66 ASP A N 1
ATOM 522 C CA . ASP A 1 66 ? 9.211 34.438 -16.703 1 59.59 66 ASP A CA 1
ATOM 523 C C . ASP A 1 66 ? 9.992 35.594 -17.312 1 59.59 66 ASP A C 1
ATOM 525 O O . ASP A 1 66 ? 9.406 36.469 -17.938 1 59.59 66 ASP A O 1
ATOM 529 N N . THR A 1 67 ? 11.172 35.625 -17.031 1 59 67 THR A N 1
ATOM 530 C CA . THR A 1 67 ? 11.992 36.719 -17.469 1 59 67 THR A CA 1
ATOM 531 C C . THR A 1 67 ? 11.953 36.844 -18.984 1 59 67 THR A C 1
ATOM 533 O O . THR A 1 67 ? 12.086 37.969 -19.531 1 59 67 THR A O 1
ATOM 536 N N . GLU A 1 68 ? 11.844 35.75 -19.578 1 53.88 68 GLU A N 1
ATOM 537 C CA . GLU A 1 68 ? 11.914 35.781 -21.031 1 53.88 68 GLU A CA 1
ATOM 538 C C . GLU A 1 68 ? 10.578 36.25 -21.641 1 53.88 68 GLU A C 1
ATOM 540 O O . GLU A 1 68 ? 10.555 37 -22.594 1 53.88 68 GLU A O 1
ATOM 545 N N . THR A 1 69 ? 9.539 35.781 -21.125 1 55.56 69 THR A N 1
ATOM 546 C CA . THR A 1 69 ? 8.258 36.062 -21.75 1 55.56 69 THR A CA 1
ATOM 547 C C . THR A 1 69 ? 7.512 37.156 -20.984 1 55.56 69 THR A C 1
ATOM 549 O O . THR A 1 69 ? 6.598 37.781 -21.531 1 55.56 69 THR A O 1
ATOM 552 N N . GLY A 1 70 ? 8.047 37.469 -19.922 1 54.88 70 GLY A N 1
ATOM 553 C CA . GLY A 1 70 ? 7.371 38.406 -19.062 1 54.88 70 GLY A CA 1
ATOM 554 C C . GLY A 1 70 ? 6.02 37.938 -18.562 1 54.88 70 GLY A C 1
ATOM 555 O O . GLY A 1 70 ? 5.25 38.719 -17.984 1 54.88 70 GLY A O 1
ATOM 556 N N . LEU A 1 71 ? 5.68 36.75 -19 1 55.03 71 LEU A N 1
ATOM 557 C CA . LEU A 1 71 ? 4.363 36.25 -18.656 1 55.03 71 LEU A CA 1
ATOM 558 C C . LEU A 1 71 ? 4.414 35.469 -17.344 1 55.03 71 LEU A C 1
ATOM 560 O O . LEU A 1 71 ? 5.43 34.844 -17.016 1 55.03 71 LEU A O 1
ATOM 564 N N . PRO A 1 72 ? 3.383 35.75 -16.594 1 61.59 72 PRO A N 1
ATOM 565 C CA . PRO A 1 72 ? 3.307 35 -15.344 1 61.59 72 PRO A CA 1
ATOM 566 C C . PRO A 1 72 ? 3.303 33.469 -15.562 1 61.59 72 PRO A C 1
ATOM 568 O O . PRO A 1 72 ? 2.719 33 -16.531 1 61.59 72 PRO A O 1
ATOM 571 N N . LEU A 1 73 ? 4.289 32.906 -15.031 1 65.94 73 LEU A N 1
ATOM 572 C CA . LEU A 1 73 ? 4.305 31.453 -15.078 1 65.94 73 LEU A CA 1
ATOM 573 C C . LEU A 1 73 ? 3.219 30.859 -14.18 1 65.94 73 LEU A C 1
ATOM 575 O O . LEU A 1 73 ? 3.188 31.141 -12.977 1 65.94 73 LEU A O 1
ATOM 579 N N . CYS A 1 74 ? 2.105 30.438 -14.766 1 73.94 74 CYS A N 1
ATOM 580 C CA . CYS A 1 74 ? 1.1 29.75 -13.961 1 73.94 74 CYS A CA 1
ATOM 581 C C . CYS A 1 74 ? 1.633 28.438 -13.43 1 73.94 74 CYS A C 1
ATOM 583 O O . CYS A 1 74 ? 1.442 27.391 -14.055 1 73.94 74 CYS A O 1
ATOM 585 N N . SER A 1 75 ? 2.422 28.562 -12.266 1 79.25 75 SER A N 1
ATOM 586 C CA . SER A 1 75 ? 3.139 27.438 -11.68 1 79.25 75 SER A CA 1
ATOM 587 C C . SER A 1 75 ? 2.199 26.266 -11.398 1 79.25 75 SER A C 1
ATOM 589 O O . SER A 1 75 ? 2.545 25.109 -11.656 1 79.25 75 SER A O 1
ATOM 591 N N . GLN A 1 76 ? 1.008 26.562 -11 1 80.94 76 GLN A N 1
ATOM 592 C CA . GLN A 1 76 ? 0.072 25.5 -10.633 1 80.94 76 GLN A CA 1
ATOM 593 C C . GLN A 1 76 ? -0.374 24.719 -11.867 1 80.94 76 GLN A C 1
ATOM 595 O O . GLN A 1 76 ? -0.557 23.5 -11.797 1 80.94 76 GLN A O 1
ATOM 600 N N . GLU A 1 77 ? -0.599 25.406 -12.906 1 82 77 GLU A N 1
ATOM 601 C CA . GLU A 1 77 ? -0.995 24.734 -14.141 1 82 77 GLU A CA 1
ATOM 602 C C . GLU A 1 77 ? 0.119 23.844 -14.664 1 82 77 GLU A C 1
ATOM 604 O O . GLU A 1 77 ? -0.146 22.75 -15.172 1 82 77 GLU A O 1
ATOM 609 N N . LEU A 1 78 ? 1.33 24.391 -14.586 1 83.25 78 LEU A N 1
ATOM 610 C CA . LEU A 1 78 ? 2.471 23.594 -15.039 1 83.25 78 LEU A CA 1
ATOM 611 C C . LEU A 1 78 ? 2.637 22.344 -14.18 1 83.25 78 LEU A C 1
ATOM 613 O O . LEU A 1 78 ? 2.916 21.266 -14.703 1 83.25 78 LEU A O 1
ATOM 617 N N . ILE A 1 79 ? 2.506 22.516 -12.875 1 88.88 79 ILE A N 1
ATOM 618 C CA . ILE A 1 79 ? 2.613 21.375 -11.961 1 88.88 79 ILE A CA 1
ATOM 619 C C . ILE A 1 79 ? 1.563 20.328 -12.312 1 88.88 79 ILE A C 1
ATOM 621 O O . ILE A 1 79 ? 1.878 19.141 -12.43 1 88.88 79 ILE A O 1
ATOM 625 N N . THR A 1 80 ? 0.353 20.766 -12.539 1 85.5 80 THR A N 1
ATOM 626 C CA . THR A 1 80 ? -0.727 19.844 -12.883 1 85.5 80 THR A CA 1
ATOM 627 C C . THR A 1 80 ? -0.409 19.094 -14.172 1 85.5 80 THR A C 1
ATOM 629 O O . THR A 1 80 ? -0.61 17.875 -14.258 1 85.5 80 THR A O 1
ATOM 632 N N . ARG A 1 81 ? 0.052 19.797 -15.141 1 83.69 81 ARG A N 1
ATOM 633 C CA . ARG A 1 81 ? 0.385 19.203 -16.422 1 83.69 81 ARG A CA 1
ATOM 634 C C . ARG A 1 81 ? 1.489 18.156 -16.281 1 83.69 81 ARG A C 1
ATOM 636 O O . ARG A 1 81 ? 1.411 17.078 -16.859 1 83.69 81 ARG A O 1
ATOM 643 N N . TYR A 1 82 ? 2.525 18.531 -15.547 1 86.88 82 TYR A N 1
ATOM 644 C CA . TYR A 1 82 ? 3.652 17.625 -15.375 1 86.88 82 TYR A CA 1
ATOM 645 C C . TYR A 1 82 ? 3.242 16.391 -14.562 1 86.88 82 TYR A C 1
ATOM 647 O O . TYR A 1 82 ? 3.689 15.281 -14.844 1 86.88 82 TYR A O 1
ATOM 655 N N . LEU A 1 83 ? 2.41 16.562 -13.578 1 88.31 83 LEU A N 1
ATOM 656 C CA . LEU A 1 83 ? 1.97 15.438 -12.766 1 88.31 83 LEU A CA 1
ATOM 657 C C . LEU A 1 83 ? 1.114 14.477 -13.586 1 88.31 83 LEU A C 1
ATOM 659 O O . LEU A 1 83 ? 1.181 13.258 -13.391 1 88.31 83 LEU A O 1
ATOM 663 N N . VAL A 1 84 ? 0.307 15.016 -14.477 1 83.5 84 VAL A N 1
ATOM 664 C CA . VAL A 1 84 ? -0.483 14.172 -15.367 1 83.5 84 VAL A CA 1
ATOM 665 C C . VAL A 1 84 ? 0.445 13.32 -16.234 1 83.5 84 VAL A C 1
ATOM 667 O O . VAL A 1 84 ? 0.181 12.141 -16.453 1 83.5 84 VAL A O 1
ATOM 670 N N . LYS A 1 85 ? 1.459 13.914 -16.75 1 83.81 85 LYS A N 1
ATOM 671 C CA . LYS A 1 85 ? 2.428 13.18 -17.562 1 83.81 85 LYS A CA 1
ATOM 672 C C . LYS A 1 85 ? 3.107 12.086 -16.734 1 83.81 85 LYS A C 1
ATOM 674 O O . LYS A 1 85 ? 3.297 10.969 -17.234 1 83.81 85 LYS A O 1
ATOM 679 N N . VAL A 1 86 ? 3.521 12.414 -15.5 1 86.06 86 VAL A N 1
ATOM 680 C CA . VAL A 1 86 ? 4.148 11.438 -14.617 1 86.06 86 VAL A CA 1
ATOM 681 C C . VAL A 1 86 ? 3.188 10.273 -14.367 1 86.06 86 VAL A C 1
ATOM 683 O O . VAL A 1 86 ? 3.59 9.109 -14.414 1 86.06 86 VAL A O 1
ATOM 686 N N . ASP A 1 87 ? 1.934 10.547 -14.133 1 81.75 87 ASP A N 1
ATOM 687 C CA . ASP A 1 87 ? 0.922 9.516 -13.906 1 81.75 87 ASP A CA 1
ATOM 688 C C . ASP A 1 87 ? 0.762 8.625 -15.133 1 81.75 87 ASP A C 1
ATOM 690 O O . ASP A 1 87 ? 0.578 7.41 -15.008 1 81.75 87 ASP A O 1
ATOM 694 N N . THR A 1 88 ? 0.809 9.219 -16.234 1 77.5 88 THR A N 1
ATOM 695 C CA . THR A 1 88 ? 0.695 8.469 -17.469 1 77.5 88 THR A CA 1
ATOM 696 C C . THR A 1 88 ? 1.87 7.508 -17.625 1 77.5 88 THR A C 1
ATOM 698 O O . THR A 1 88 ? 1.691 6.363 -18.062 1 77.5 88 THR A O 1
ATOM 701 N N . PHE A 1 89 ? 3.051 8 -17.312 1 78.44 89 PHE A N 1
ATOM 702 C CA . PHE A 1 89 ? 4.234 7.148 -17.359 1 78.44 89 PHE A CA 1
ATOM 703 C C . PHE A 1 89 ? 4.113 5.992 -16.375 1 78.44 89 PHE A C 1
ATOM 705 O O . PHE A 1 89 ? 4.52 4.867 -16.672 1 78.44 89 PHE A O 1
ATOM 712 N N . TYR A 1 90 ? 3.592 6.281 -15.273 1 75 90 TYR A N 1
ATOM 713 C CA . TYR A 1 90 ? 3.434 5.27 -14.234 1 75 90 TYR A CA 1
ATOM 714 C C . TYR A 1 90 ? 2.479 4.168 -14.68 1 75 90 TYR A C 1
ATOM 716 O O . TYR A 1 90 ? 2.736 2.984 -14.453 1 75 90 TYR A O 1
ATOM 724 N N . LEU A 1 91 ? 1.438 4.594 -15.32 1 69 91 LEU A N 1
ATOM 725 C CA . LEU A 1 91 ? 0.436 3.641 -15.781 1 69 91 LEU A CA 1
ATOM 726 C C . LEU A 1 91 ? 0.975 2.811 -16.938 1 69 91 LEU A C 1
ATOM 728 O O . LEU A 1 91 ? 0.689 1.615 -17.047 1 69 91 LEU A O 1
ATOM 732 N N . ALA A 1 92 ? 1.682 3.475 -17.766 1 65.06 92 ALA A N 1
ATOM 733 C CA . ALA A 1 92 ? 2.193 2.82 -18.969 1 65.06 92 ALA A CA 1
ATOM 734 C C . ALA A 1 92 ? 3.348 1.882 -18.625 1 65.06 92 ALA A C 1
ATOM 736 O O . ALA A 1 92 ? 3.654 0.964 -19.391 1 65.06 92 ALA A O 1
ATOM 737 N N . SER A 1 93 ? 4.059 2.342 -17.641 1 59.41 93 SER A N 1
ATOM 738 C CA . SER A 1 93 ? 5.215 1.511 -17.328 1 59.41 93 SER A CA 1
ATOM 739 C C . SER A 1 93 ? 4.801 0.08 -17 1 59.41 93 SER A C 1
ATOM 741 O O . SER A 1 93 ? 4.066 -0.155 -16.047 1 59.41 93 SER A O 1
ATOM 743 N N . SER A 1 94 ? 4.523 -0.626 -18.047 1 53 94 SER A N 1
ATOM 744 C CA . SER A 1 94 ? 4.074 -1.989 -18.312 1 53 94 SER A CA 1
ATOM 745 C C . SER A 1 94 ? 4.613 -2.963 -17.266 1 53 94 SER A C 1
ATOM 747 O O . SER A 1 94 ? 4.023 -4.02 -17.031 1 53 94 SER A O 1
ATOM 749 N N . LYS A 1 95 ? 5.715 -2.639 -16.641 1 61.78 95 LYS A N 1
ATOM 750 C CA . LYS A 1 95 ? 6.262 -3.668 -15.766 1 61.78 95 LYS A CA 1
ATOM 751 C C . LYS A 1 95 ? 5.602 -3.629 -14.391 1 61.78 95 LYS A C 1
ATOM 753 O O . LYS A 1 95 ? 5.25 -2.557 -13.891 1 61.78 95 LYS A O 1
ATOM 758 N N . PRO A 1 96 ? 5.156 -4.855 -14.133 1 65.5 96 PRO A N 1
ATOM 759 C CA . PRO A 1 96 ? 4.555 -4.867 -12.797 1 65.5 96 PRO A CA 1
ATOM 760 C C . PRO A 1 96 ? 5.426 -4.168 -11.758 1 65.5 96 PRO A C 1
ATOM 762 O O . PRO A 1 96 ? 4.91 -3.643 -10.766 1 65.5 96 PRO A O 1
ATOM 765 N N . VAL A 1 97 ? 6.734 -4.152 -12.164 1 66.94 97 VAL A N 1
ATOM 766 C CA . VAL A 1 97 ? 7.672 -3.553 -11.219 1 66.94 97 VAL A CA 1
ATOM 767 C C . VAL A 1 97 ? 8.242 -2.264 -11.812 1 66.94 97 VAL A C 1
ATOM 769 O O . VAL A 1 97 ? 8.789 -2.268 -12.914 1 66.94 97 VAL A O 1
ATOM 772 N N . CYS A 1 98 ? 8.062 -1.291 -11.062 1 76.44 98 CYS A N 1
ATOM 773 C CA . CYS A 1 98 ? 8.625 -0.016 -11.492 1 76.44 98 CYS A CA 1
ATOM 774 C C . CYS A 1 98 ? 10.109 0.071 -11.148 1 76.44 98 CYS A C 1
ATOM 776 O O . CYS A 1 98 ? 10.578 -0.599 -10.227 1 76.44 98 CYS A O 1
ATOM 778 N N . SER A 1 99 ? 10.914 0.756 -11.93 1 83.25 99 SER A N 1
ATOM 779 C CA . SER A 1 99 ? 12.328 0.974 -11.656 1 83.25 99 SER A CA 1
ATOM 780 C C . SER A 1 99 ? 12.523 1.775 -10.375 1 83.25 99 SER A C 1
ATOM 782 O O . SER A 1 99 ? 11.586 2.4 -9.875 1 83.25 99 SER A O 1
ATOM 784 N N . ILE A 1 100 ? 13.703 1.756 -9.875 1 88.44 100 ILE A N 1
ATOM 785 C CA . ILE A 1 100 ? 14.023 2.473 -8.641 1 88.44 100 ILE A CA 1
ATOM 786 C C . ILE A 1 100 ? 13.867 3.975 -8.867 1 88.44 100 ILE A C 1
ATOM 788 O O . ILE A 1 100 ? 13.492 4.707 -7.949 1 88.44 100 ILE A O 1
ATOM 792 N N . ASP A 1 101 ? 14.078 4.441 -10.133 1 86.81 101 ASP A N 1
ATOM 793 C CA . ASP A 1 101 ? 13.906 5.855 -10.461 1 86.81 101 ASP A CA 1
ATOM 794 C C . ASP A 1 101 ? 12.461 6.289 -10.273 1 86.81 101 ASP A C 1
ATOM 796 O O . ASP A 1 101 ? 12.188 7.406 -9.828 1 86.81 101 ASP A O 1
ATOM 800 N N . PHE A 1 102 ? 11.594 5.41 -10.609 1 89.81 102 PHE A N 1
ATOM 801 C CA . PHE A 1 102 ? 10.18 5.719 -10.406 1 89.81 102 PHE A CA 1
ATOM 802 C C . PHE A 1 102 ? 9.852 5.766 -8.922 1 89.81 102 PHE A C 1
ATOM 804 O O . PHE A 1 102 ? 9.008 6.559 -8.492 1 89.81 102 PHE A O 1
ATOM 811 N N . VAL A 1 103 ? 10.422 4.859 -8.188 1 92 103 VAL A N 1
ATOM 812 C CA . VAL A 1 103 ? 10.203 4.867 -6.742 1 92 103 VAL A CA 1
ATOM 813 C C . VAL A 1 103 ? 10.695 6.188 -6.156 1 92 103 VAL A C 1
ATOM 815 O O . VAL A 1 103 ? 10.031 6.777 -5.297 1 92 103 VAL A O 1
ATOM 818 N N . GLU A 1 104 ? 11.805 6.648 -6.633 1 91.75 104 GLU A N 1
ATOM 819 C CA . GLU A 1 104 ? 12.32 7.938 -6.188 1 91.75 104 GLU A CA 1
ATOM 820 C C . GLU A 1 104 ? 11.391 9.078 -6.598 1 91.75 104 GLU A C 1
ATOM 822 O O . GLU A 1 104 ? 11.219 10.039 -5.852 1 91.75 104 GLU A O 1
ATOM 827 N N . ALA A 1 105 ? 10.859 8.977 -7.793 1 90.88 105 ALA A N 1
ATOM 828 C CA . ALA A 1 105 ? 9.898 9.977 -8.242 1 90.88 105 ALA A CA 1
ATOM 829 C C . ALA A 1 105 ? 8.695 10.031 -7.301 1 90.88 105 ALA A C 1
ATOM 831 O O . ALA A 1 105 ? 8.156 11.109 -7.043 1 90.88 105 ALA A O 1
ATOM 832 N N . LEU A 1 106 ? 8.25 8.875 -6.812 1 92.62 106 LEU A N 1
ATOM 833 C CA . LEU A 1 106 ? 7.129 8.82 -5.875 1 92.62 106 LEU A CA 1
ATOM 834 C C . LEU A 1 106 ? 7.484 9.492 -4.559 1 92.62 106 LEU A C 1
ATOM 836 O O . LEU A 1 106 ? 6.645 10.164 -3.951 1 92.62 106 LEU A O 1
ATOM 840 N N . ILE A 1 107 ? 8.711 9.352 -4.109 1 93.81 107 ILE A N 1
ATOM 841 C CA . ILE A 1 107 ? 9.172 10.016 -2.893 1 93.81 107 ILE A CA 1
ATOM 842 C C . ILE A 1 107 ? 9.148 11.531 -3.086 1 93.81 107 ILE A C 1
ATOM 844 O O . ILE A 1 107 ? 8.703 12.266 -2.203 1 93.81 107 ILE A O 1
ATOM 848 N N . LEU A 1 108 ? 9.609 11.922 -4.285 1 92.31 108 LEU A N 1
ATOM 849 C CA . LEU A 1 108 ? 9.578 13.352 -4.594 1 92.31 108 LEU A CA 1
ATOM 850 C C . LEU A 1 108 ? 8.141 13.859 -4.66 1 92.31 108 LEU A C 1
ATOM 852 O O . LEU A 1 108 ? 7.855 14.984 -4.23 1 92.31 108 LEU A O 1
ATOM 856 N N . GLN A 1 109 ? 7.281 13.07 -5.195 1 93.06 109 GLN A N 1
ATOM 857 C CA . GLN A 1 109 ? 5.871 13.453 -5.25 1 93.06 109 GLN A CA 1
ATOM 858 C C . GLN A 1 109 ? 5.293 13.617 -3.85 1 93.06 109 GLN A C 1
ATOM 860 O O . GLN A 1 109 ? 4.469 14.508 -3.619 1 93.06 109 GLN A O 1
ATOM 865 N N . HIS A 1 110 ? 5.66 12.758 -2.996 1 94.12 110 HIS A N 1
ATOM 866 C CA . HIS A 1 110 ? 5.25 12.906 -1.605 1 94.12 110 HIS A CA 1
ATOM 867 C C . HIS A 1 110 ? 5.637 14.273 -1.062 1 94.12 110 HIS A C 1
ATOM 869 O O . HIS A 1 110 ? 4.84 14.93 -0.385 1 94.12 110 HIS A O 1
ATOM 875 N N . GLU A 1 111 ? 6.844 14.656 -1.319 1 92.69 111 GLU A N 1
ATOM 876 C CA . GLU A 1 111 ? 7.309 15.961 -0.854 1 92.69 111 GLU A CA 1
ATOM 877 C C . GLU A 1 111 ? 6.477 17.094 -1.457 1 92.69 111 GLU A C 1
ATOM 879 O O . GLU A 1 111 ? 6.098 18.031 -0.756 1 92.69 111 GLU A O 1
ATOM 884 N N . LEU A 1 112 ? 6.258 16.969 -2.721 1 91.88 112 LEU A N 1
ATOM 885 C CA . LEU A 1 112 ? 5.461 17.969 -3.42 1 91.88 112 LEU A CA 1
ATOM 886 C C . LEU A 1 112 ? 4.074 18.094 -2.801 1 91.88 112 LEU A C 1
ATOM 888 O O . LEU A 1 112 ? 3.611 19.203 -2.514 1 91.88 112 LEU A O 1
ATOM 892 N N . PHE A 1 113 ? 3.418 16.984 -2.58 1 93.75 113 PHE A N 1
ATOM 893 C CA . PHE A 1 113 ? 2.062 17 -2.043 1 93.75 113 PHE A CA 1
ATOM 894 C C . PHE A 1 113 ? 2.057 17.484 -0.6 1 93.75 113 PHE A C 1
ATOM 896 O O . PHE A 1 113 ? 1.104 18.141 -0.163 1 93.75 113 PHE A O 1
ATOM 903 N N . THR A 1 114 ? 3.086 17.188 0.133 1 93.44 114 THR A N 1
ATOM 904 C CA . THR A 1 114 ? 3.215 17.734 1.479 1 93.44 114 THR A CA 1
ATOM 905 C C . THR A 1 114 ? 3.307 19.266 1.435 1 93.44 114 THR A C 1
ATOM 907 O O . THR A 1 114 ? 2.645 19.953 2.213 1 93.44 114 THR A O 1
ATOM 910 N N . PHE A 1 115 ? 4.129 19.734 0.481 1 91.62 115 PHE A N 1
ATOM 911 C CA . PHE A 1 115 ? 4.266 21.172 0.313 1 91.62 115 PHE A CA 1
ATOM 912 C C . PHE A 1 115 ? 2.928 21.797 -0.051 1 91.62 115 PHE A C 1
ATOM 914 O O . PHE A 1 115 ? 2.623 22.922 0.376 1 91.62 115 PHE A O 1
ATOM 921 N N . MET A 1 116 ? 2.133 21.078 -0.769 1 91.5 116 MET A N 1
ATOM 922 C CA . MET A 1 116 ? 0.859 21.594 -1.255 1 91.5 116 MET A CA 1
ATOM 923 C C . MET A 1 116 ? -0.252 21.359 -0.238 1 91.5 116 MET A C 1
ATOM 925 O O . MET A 1 116 ? -1.401 21.734 -0.467 1 91.5 116 MET A O 1
ATOM 929 N N . GLY A 1 117 ? 0.063 20.734 0.85 1 93.69 117 GLY A N 1
ATOM 930 C CA . GLY A 1 117 ? -0.928 20.469 1.882 1 93.69 117 GLY A CA 1
ATOM 931 C C . GLY A 1 117 ? -1.89 19.359 1.519 1 93.69 117 GLY A C 1
ATOM 932 O O . GLY A 1 117 ? -3.096 19.469 1.741 1 93.69 117 GLY A O 1
ATOM 933 N N . ARG A 1 118 ? -1.395 18.359 0.913 1 92.81 118 ARG A N 1
ATOM 934 C CA . ARG A 1 118 ? -2.182 17.188 0.525 1 92.81 118 ARG A CA 1
ATOM 935 C C . ARG A 1 118 ? -1.617 15.922 1.149 1 92.81 118 ARG A C 1
ATOM 937 O O . ARG A 1 118 ? -1.124 15.039 0.441 1 92.81 118 ARG A O 1
ATOM 944 N N . PRO A 1 119 ? -1.837 15.75 2.455 1 93.44 119 PRO A N 1
ATOM 945 C CA . PRO A 1 119 ? -1.191 14.648 3.184 1 93.44 119 PRO A CA 1
ATOM 946 C C . PRO A 1 119 ? -1.688 13.273 2.742 1 93.44 119 PRO A C 1
ATOM 948 O O . PRO A 1 119 ? -0.917 12.312 2.725 1 93.44 119 PRO A O 1
ATOM 951 N N . SER A 1 120 ? -3.004 13.078 2.439 1 92.25 120 SER A N 1
ATOM 952 C CA . SER A 1 120 ? -3.496 11.781 1.992 1 92.25 120 SER A CA 1
ATOM 953 C C . SER A 1 120 ? -2.871 11.383 0.661 1 92.25 120 SER A C 1
ATOM 955 O O . SER A 1 120 ? -2.514 10.219 0.461 1 92.25 120 SER A O 1
ATOM 957 N N . LYS A 1 121 ? -2.768 12.352 -0.253 1 91.5 121 LYS A N 1
ATOM 958 C CA . LYS A 1 121 ? -2.119 12.062 -1.529 1 91.5 121 LYS A CA 1
ATOM 959 C C . LYS A 1 121 ? -0.643 11.727 -1.332 1 91.5 121 LYS A C 1
ATOM 961 O O . LYS A 1 121 ? -0.104 10.852 -2.012 1 91.5 121 LYS A O 1
ATOM 966 N N . ALA A 1 122 ? -0.001 12.547 -0.488 1 94.12 122 ALA A N 1
ATOM 967 C CA . ALA A 1 122 ? 1.393 12.258 -0.161 1 94.12 122 ALA A CA 1
ATOM 968 C C . ALA A 1 122 ? 1.545 10.836 0.381 1 94.12 122 ALA A C 1
ATOM 970 O O . ALA A 1 122 ? 2.475 10.117 0.007 1 94.12 122 ALA A O 1
ATOM 971 N N . TRP A 1 123 ? 0.616 10.445 1.28 1 94.81 123 TRP A N 1
ATOM 972 C CA . TRP A 1 123 ? 0.613 9.125 1.894 1 94.81 123 TRP A CA 1
ATOM 973 C C . TRP A 1 123 ? 0.476 8.031 0.836 1 94.81 123 TRP A C 1
ATOM 975 O O . TRP A 1 123 ? 1.199 7.035 0.868 1 94.81 123 TRP A O 1
ATOM 985 N N . LYS A 1 124 ? -0.376 8.227 -0.13 1 91.94 124 LYS A N 1
ATOM 986 C CA . LYS A 1 124 ? -0.596 7.266 -1.203 1 91.94 124 LYS A CA 1
ATOM 987 C C . LYS A 1 124 ? 0.66 7.09 -2.051 1 91.94 124 LYS A C 1
ATOM 989 O O . LYS A 1 124 ? 0.955 5.988 -2.514 1 91.94 124 LYS A O 1
ATOM 994 N N . CYS A 1 125 ? 1.368 8.188 -2.316 1 92.44 125 CYS A N 1
ATOM 995 C CA . CYS A 1 125 ? 2.621 8.109 -3.059 1 92.44 125 CYS A CA 1
ATOM 996 C C . CYS A 1 125 ? 3.625 7.215 -2.342 1 92.44 125 CYS A C 1
ATOM 998 O O . CYS A 1 125 ? 4.277 6.379 -2.969 1 92.44 125 CYS A O 1
ATOM 1000 N N . ILE A 1 126 ? 3.705 7.402 -1.071 1 95.88 126 ILE A N 1
ATOM 1001 C CA . ILE A 1 126 ? 4.668 6.645 -0.28 1 95.88 126 ILE A CA 1
ATOM 1002 C C . ILE A 1 126 ? 4.27 5.172 -0.26 1 95.88 126 ILE A C 1
ATOM 1004 O O . ILE A 1 126 ? 5.129 4.289 -0.359 1 95.88 126 ILE A O 1
ATOM 1008 N N . ARG A 1 127 ? 2.963 4.91 -0.121 1 95.06 127 ARG A N 1
ATOM 1009 C CA . ARG A 1 127 ? 2.488 3.529 -0.132 1 95.06 127 ARG A CA 1
ATOM 1010 C C . ARG A 1 127 ? 2.791 2.857 -1.467 1 95.06 127 ARG A C 1
ATOM 1012 O O . ARG A 1 127 ? 3.238 1.708 -1.502 1 95.06 127 ARG A O 1
ATOM 1019 N N . ALA A 1 128 ? 2.516 3.598 -2.537 1 91.88 128 ALA A N 1
ATOM 1020 C CA . ALA A 1 128 ? 2.871 3.076 -3.855 1 91.88 128 ALA A CA 1
ATOM 1021 C C . ALA A 1 128 ? 4.371 2.814 -3.955 1 91.88 128 ALA A C 1
ATOM 1023 O O . ALA A 1 128 ? 4.797 1.836 -4.574 1 91.88 128 ALA A O 1
ATOM 1024 N N . GLY A 1 129 ? 5.18 3.738 -3.391 1 93.62 129 GLY A N 1
ATOM 1025 C CA . GLY A 1 129 ? 6.621 3.545 -3.357 1 93.62 129 GLY A CA 1
ATOM 1026 C C . GLY A 1 129 ? 7.035 2.293 -2.609 1 93.62 129 GLY A C 1
ATOM 1027 O O . GLY A 1 129 ? 7.918 1.557 -3.061 1 93.62 129 GLY A O 1
ATOM 1028 N N . ILE A 1 130 ? 6.414 2.055 -1.48 1 95.88 130 ILE A N 1
ATOM 1029 C CA . ILE A 1 130 ? 6.734 0.895 -0.657 1 95.88 130 ILE A CA 1
ATOM 1030 C C . ILE A 1 130 ? 6.43 -0.387 -1.43 1 95.88 130 ILE A C 1
ATOM 1032 O O . ILE A 1 130 ? 7.238 -1.319 -1.44 1 95.88 130 ILE A O 1
ATOM 1036 N N . GLU A 1 131 ? 5.289 -0.436 -2.07 1 92.75 131 GLU A N 1
ATOM 1037 C CA . GLU A 1 131 ? 4.891 -1.626 -2.816 1 92.75 131 GLU A CA 1
ATOM 1038 C C . GLU A 1 131 ? 5.887 -1.934 -3.934 1 92.75 131 GLU A C 1
ATOM 1040 O O . GLU A 1 131 ? 6.312 -3.08 -4.094 1 92.75 131 GLU A O 1
ATOM 1045 N N . ASN A 1 132 ? 6.211 -0.946 -4.668 1 90.69 132 ASN A N 1
ATOM 1046 C CA . ASN A 1 132 ? 7.164 -1.153 -5.754 1 90.69 132 ASN A CA 1
ATOM 1047 C C . ASN A 1 132 ? 8.555 -1.495 -5.223 1 90.69 132 ASN A C 1
ATOM 1049 O O . ASN A 1 132 ? 9.266 -2.309 -5.816 1 90.69 132 ASN A O 1
ATOM 1053 N N . ALA A 1 133 ? 8.969 -0.821 -4.141 1 92.88 133 ALA A N 1
ATOM 1054 C CA . ALA A 1 133 ? 10.258 -1.116 -3.529 1 92.88 133 ALA A CA 1
ATOM 1055 C C . ALA A 1 133 ? 10.328 -2.564 -3.053 1 92.88 133 ALA A C 1
ATOM 1057 O O . ALA A 1 133 ? 11.375 -3.211 -3.15 1 92.88 133 ALA A O 1
ATOM 1058 N N . MET A 1 134 ? 9.227 -3.076 -2.547 1 91.69 134 MET A N 1
ATOM 1059 C CA . MET A 1 134 ? 9.172 -4.465 -2.104 1 91.69 134 MET A CA 1
ATOM 1060 C C . MET A 1 134 ? 9.32 -5.418 -3.285 1 91.69 134 MET A C 1
ATOM 1062 O O . MET A 1 134 ? 10.031 -6.422 -3.195 1 91.69 134 MET A O 1
ATOM 1066 N N . LEU A 1 135 ? 8.625 -5.102 -4.355 1 88.5 135 LEU A N 1
ATOM 1067 C CA . LEU A 1 135 ? 8.727 -5.934 -5.551 1 88.5 135 LEU A CA 1
ATOM 1068 C C . LEU A 1 135 ? 10.148 -5.918 -6.102 1 88.5 135 LEU A C 1
ATOM 1070 O O . LEU A 1 135 ? 10.617 -6.91 -6.668 1 88.5 135 LEU A O 1
ATOM 1074 N N . LEU A 1 136 ? 10.883 -4.777 -5.906 1 87.5 136 LEU A N 1
ATOM 1075 C CA . LEU A 1 136 ? 12.273 -4.656 -6.336 1 87.5 136 LEU A CA 1
ATOM 1076 C C . LEU A 1 136 ? 13.211 -5.344 -5.348 1 87.5 136 LEU A C 1
ATOM 1078 O O . LEU A 1 136 ? 14.398 -5.535 -5.637 1 87.5 136 LEU A O 1
ATOM 1082 N N . GLY A 1 137 ? 12.68 -5.66 -4.129 1 87 137 GLY A N 1
ATOM 1083 C CA . GLY A 1 137 ? 13.469 -6.332 -3.109 1 87 137 GLY A CA 1
ATOM 1084 C C . GLY A 1 137 ? 14.336 -5.383 -2.305 1 87 137 GLY A C 1
ATOM 1085 O O . GLY A 1 137 ? 15.344 -5.797 -1.718 1 87 137 GLY A O 1
ATOM 1086 N N . LEU A 1 138 ? 13.984 -4.113 -2.227 1 89.62 138 LEU A N 1
ATOM 1087 C CA . LEU A 1 138 ? 14.828 -3.119 -1.572 1 89.62 138 LEU A CA 1
ATOM 1088 C C . LEU A 1 138 ? 14.852 -3.34 -0.064 1 89.62 138 LEU A C 1
ATOM 1090 O O . LEU A 1 138 ? 15.75 -2.844 0.624 1 89.62 138 LEU A O 1
ATOM 1094 N N . HIS A 1 139 ? 13.891 -4.047 0.485 1 89.44 139 HIS A N 1
ATOM 1095 C CA . HIS A 1 139 ? 13.805 -4.277 1.923 1 89.44 139 HIS A CA 1
ATOM 1096 C C . HIS A 1 139 ? 14.742 -5.398 2.359 1 89.44 139 HIS A C 1
ATOM 1098 O O . HIS A 1 139 ? 14.922 -5.633 3.557 1 89.44 139 HIS A O 1
ATOM 1104 N N . ARG A 1 140 ? 15.328 -6.027 1.443 1 84.19 140 ARG A N 1
ATOM 1105 C CA . ARG A 1 140 ? 16.156 -7.188 1.739 1 84.19 140 ARG A CA 1
ATOM 1106 C C . ARG A 1 140 ? 17.594 -6.766 2.039 1 84.19 140 ARG A C 1
ATOM 1108 O O . ARG A 1 140 ? 18.031 -5.68 1.643 1 84.19 140 ARG A O 1
ATOM 1115 N N . PRO A 1 141 ? 18.344 -7.609 2.664 1 81.25 141 PRO A N 1
ATOM 1116 C CA . PRO A 1 141 ? 19.75 -7.301 2.939 1 81.25 141 PRO A CA 1
ATOM 1117 C C . PRO A 1 141 ? 20.609 -7.324 1.684 1 81.25 141 PRO A C 1
ATOM 1119 O O . PRO A 1 141 ? 20.203 -7.879 0.66 1 81.25 141 PRO A O 1
ATOM 1122 N N . GLY A 1 142 ? 21.812 -6.719 1.76 1 80.19 142 GLY A N 1
ATOM 1123 C CA . GLY A 1 142 ? 22.797 -6.77 0.691 1 80.19 142 GLY A CA 1
ATOM 1124 C C . GLY A 1 142 ? 22.562 -5.73 -0.386 1 80.19 142 GLY A C 1
ATOM 1125 O O . GLY A 1 142 ? 23.078 -5.855 -1.501 1 80.19 142 GLY A O 1
ATOM 1126 N N . ARG A 1 143 ? 21.797 -4.789 -0.055 1 84.88 143 ARG A N 1
ATOM 1127 C CA . ARG A 1 143 ? 21.484 -3.764 -1.049 1 84.88 143 ARG A CA 1
ATOM 1128 C C . ARG A 1 143 ? 22.484 -2.615 -0.977 1 84.88 143 ARG A C 1
ATOM 1130 O O . ARG A 1 143 ? 23.172 -2.441 0.036 1 84.88 143 ARG A O 1
ATOM 1137 N N . SER A 1 144 ? 22.609 -1.918 -2.047 1 86.62 144 SER A N 1
ATOM 1138 C CA . SER A 1 144 ? 23.484 -0.756 -2.107 1 86.62 144 SER A CA 1
ATOM 1139 C C . SER A 1 144 ? 23.016 0.344 -1.162 1 86.62 144 SER A C 1
ATOM 1141 O O . SER A 1 144 ? 21.875 0.318 -0.687 1 86.62 144 SER A O 1
ATOM 1143 N N . ALA A 1 145 ? 23.875 1.275 -0.875 1 84.94 145 ALA A N 1
ATOM 1144 C CA . ALA A 1 145 ? 23.562 2.396 0.004 1 84.94 145 ALA A CA 1
ATOM 1145 C C . ALA A 1 145 ? 22.375 3.193 -0.529 1 84.94 145 ALA A C 1
ATOM 1147 O O . ALA A 1 145 ? 21.516 3.648 0.242 1 84.94 145 ALA A O 1
ATOM 1148 N N . LEU A 1 146 ? 22.359 3.393 -1.8 1 86.25 146 LEU A N 1
ATOM 1149 C CA . LEU A 1 146 ? 21.25 4.117 -2.432 1 86.25 146 LEU A CA 1
ATOM 1150 C C . LEU A 1 146 ? 19.938 3.393 -2.213 1 86.25 146 LEU A C 1
ATOM 1152 O O . LEU A 1 146 ? 18.922 4.016 -1.854 1 86.25 146 LEU A O 1
ATOM 1156 N N . GLU A 1 147 ? 19.969 2.123 -2.457 1 88.81 147 GLU A N 1
ATOM 1157 C CA . GLU A 1 147 ? 18.75 1.321 -2.316 1 88.81 147 GLU A CA 1
ATOM 1158 C C . GLU A 1 147 ? 18.266 1.317 -0.874 1 88.81 147 GLU A C 1
ATOM 1160 O O . GLU A 1 147 ? 17.062 1.436 -0.625 1 88.81 147 GLU A O 1
ATOM 1165 N N . ARG A 1 148 ? 19.141 1.221 0.031 1 90.06 148 ARG A N 1
ATOM 1166 C CA . ARG A 1 148 ? 18.781 1.264 1.444 1 90.06 148 ARG A CA 1
ATOM 1167 C C . ARG A 1 148 ? 18.219 2.629 1.825 1 90.06 148 ARG A C 1
ATOM 1169 O O . ARG A 1 148 ? 17.266 2.719 2.602 1 90.06 148 ARG A O 1
ATOM 1176 N N . GLY A 1 149 ? 18.875 3.613 1.281 1 89.38 149 GLY A N 1
ATOM 1177 C CA . GLY A 1 149 ? 18.391 4.965 1.524 1 89.38 149 GLY A CA 1
ATOM 1178 C C . GLY A 1 149 ? 16.969 5.188 1.048 1 89.38 149 GLY A C 1
ATOM 1179 O O . GLY A 1 149 ? 16.172 5.844 1.729 1 89.38 149 GLY A O 1
ATOM 1180 N N . VAL A 1 150 ? 16.672 4.652 -0.123 1 92.06 150 VAL A N 1
ATOM 1181 C CA . VAL A 1 150 ? 15.32 4.762 -0.684 1 92.06 150 VAL A CA 1
ATOM 1182 C C . VAL A 1 150 ? 14.328 4.023 0.207 1 92.06 150 VAL A C 1
ATOM 1184 O O . VAL A 1 150 ? 13.25 4.539 0.508 1 92.06 150 VAL A O 1
ATOM 1187 N N . TRP A 1 151 ? 14.703 2.82 0.645 1 94.38 151 TRP A N 1
ATOM 1188 C CA . TRP A 1 151 ? 13.836 2.035 1.514 1 94.38 151 TRP A CA 1
ATOM 1189 C C . TRP A 1 151 ? 13.555 2.779 2.814 1 94.38 151 TRP A C 1
ATOM 1191 O O . TRP A 1 151 ? 12.398 2.869 3.246 1 94.38 151 TRP A O 1
ATOM 1201 N N . ASP A 1 152 ? 14.562 3.416 3.371 1 93.19 152 ASP A N 1
ATOM 1202 C CA . ASP A 1 152 ? 14.414 4.172 4.613 1 93.19 152 ASP A CA 1
ATOM 1203 C C . ASP A 1 152 ? 13.492 5.375 4.418 1 93.19 152 ASP A C 1
ATOM 1205 O O . ASP A 1 152 ? 12.648 5.66 5.27 1 93.19 152 ASP A O 1
ATOM 1209 N N . ALA A 1 153 ? 13.719 6.031 3.352 1 93.81 153 ALA A N 1
ATOM 1210 C CA . ALA A 1 153 ? 12.906 7.207 3.064 1 93.81 153 ALA A CA 1
ATOM 1211 C C . ALA A 1 153 ? 11.422 6.84 3.006 1 93.81 153 ALA A C 1
ATOM 1213 O O . ALA A 1 153 ? 10.57 7.621 3.434 1 93.81 153 ALA A O 1
ATOM 1214 N N . LEU A 1 154 ? 11.141 5.637 2.549 1 96.69 154 LEU A N 1
ATOM 1215 C CA . LEU A 1 154 ? 9.766 5.211 2.338 1 96.69 154 LEU A CA 1
ATOM 1216 C C . LEU A 1 154 ? 9.094 4.863 3.664 1 96.69 154 LEU A C 1
ATOM 1218 O O . LEU A 1 154 ? 8.078 5.457 4.027 1 96.69 154 LEU A O 1
ATOM 1222 N N . TRP A 1 155 ? 9.695 3.941 4.41 1 97.06 155 TRP A N 1
ATOM 1223 C CA . TRP A 1 155 ? 8.984 3.492 5.605 1 97.06 155 TRP A CA 1
ATOM 1224 C C . TRP A 1 155 ? 8.938 4.594 6.66 1 97.06 155 TRP A C 1
ATOM 1226 O O . TRP A 1 155 ? 7.977 4.688 7.426 1 97.06 155 TRP A O 1
ATOM 1236 N N . ILE A 1 156 ? 9.938 5.508 6.707 1 95.94 156 ILE A N 1
ATOM 1237 C CA . ILE A 1 156 ? 9.961 6.609 7.664 1 95.94 156 ILE A CA 1
ATOM 1238 C C . ILE A 1 156 ? 8.789 7.551 7.391 1 95.94 156 ILE A C 1
ATOM 1240 O O . ILE A 1 156 ? 8.031 7.895 8.305 1 95.94 156 ILE A O 1
ATOM 1244 N N . ARG A 1 157 ? 8.641 7.934 6.164 1 96.44 157 ARG A N 1
ATOM 1245 C CA . ARG A 1 157 ? 7.574 8.859 5.785 1 96.44 157 ARG A CA 1
ATOM 1246 C C . ARG A 1 157 ? 6.203 8.211 5.926 1 96.44 157 ARG A C 1
ATOM 1248 O O . ARG A 1 157 ? 5.223 8.875 6.262 1 96.44 157 ARG A O 1
ATOM 1255 N N . ASP A 1 158 ? 6.113 6.93 5.68 1 97.75 158 ASP A N 1
ATOM 1256 C CA . ASP A 1 158 ? 4.863 6.203 5.871 1 97.75 158 ASP A CA 1
ATOM 1257 C C . ASP A 1 158 ? 4.383 6.305 7.316 1 97.75 158 ASP A C 1
ATOM 1259 O O . ASP A 1 158 ? 3.205 6.57 7.566 1 97.75 158 ASP A O 1
ATOM 1263 N N . ARG A 1 159 ? 5.258 6.055 8.234 1 97.5 159 ARG A N 1
ATOM 1264 C CA . ARG A 1 159 ? 4.875 6.07 9.641 1 97.5 159 ARG A CA 1
ATOM 1265 C C . ARG A 1 159 ? 4.465 7.473 10.086 1 97.5 159 ARG A C 1
ATOM 1267 O O . ARG A 1 159 ? 3.494 7.637 10.828 1 97.5 159 ARG A O 1
ATOM 1274 N N . GLN A 1 160 ? 5.191 8.43 9.609 1 95.56 160 GLN A N 1
ATOM 1275 C CA . GLN A 1 160 ? 4.867 9.805 9.977 1 95.56 160 GLN A CA 1
ATOM 1276 C C . GLN A 1 160 ? 3.486 10.203 9.469 1 95.56 160 GLN A C 1
ATOM 1278 O O . GLN A 1 160 ? 2.658 10.703 10.227 1 95.56 160 GLN A O 1
ATOM 1283 N N . LEU A 1 161 ? 3.221 9.945 8.211 1 94.94 161 LEU A N 1
ATOM 1284 C CA . LEU A 1 161 ? 1.948 10.344 7.617 1 94.94 161 LEU A CA 1
ATOM 1285 C C . LEU A 1 161 ? 0.81 9.477 8.148 1 94.94 161 LEU A C 1
ATOM 1287 O O . LEU A 1 161 ? -0.313 9.953 8.32 1 94.94 161 LEU A O 1
ATOM 1291 N N . SER A 1 162 ? 1.104 8.18 8.344 1 94.69 162 SER A N 1
ATOM 1292 C CA . SER A 1 162 ? 0.087 7.297 8.914 1 94.69 162 SER A CA 1
ATOM 1293 C C . SER A 1 162 ? -0.356 7.785 10.289 1 94.69 162 SER A C 1
ATOM 1295 O O . SER A 1 162 ? -1.542 7.727 10.625 1 94.69 162 SER A O 1
ATOM 1297 N N . LEU A 1 163 ? 0.566 8.25 11.094 1 94.06 163 LEU A N 1
ATOM 1298 C CA . LEU A 1 163 ? 0.218 8.797 12.398 1 94.06 163 LEU A CA 1
ATOM 1299 C C . LEU A 1 163 ? -0.688 10.016 12.25 1 94.06 163 LEU A C 1
ATOM 1301 O O . LEU A 1 163 ? -1.716 10.117 12.93 1 94.06 163 LEU A O 1
ATOM 1305 N N . PHE A 1 164 ? -0.302 10.906 11.352 1 92.69 164 PHE A N 1
ATOM 1306 C CA . PHE A 1 164 ? -1.092 12.117 11.141 1 92.69 164 PHE A CA 1
ATOM 1307 C C . PHE A 1 164 ? -2.506 11.766 10.695 1 92.69 164 PHE A C 1
ATOM 1309 O O . PHE A 1 164 ? -3.475 12.391 11.141 1 92.69 164 PHE A O 1
ATOM 1316 N N . LEU A 1 165 ? -2.635 10.812 9.852 1 90.31 165 LEU A N 1
ATOM 1317 C CA . LEU A 1 165 ? -3.924 10.469 9.258 1 90.31 165 LEU A CA 1
ATOM 1318 C C . LEU A 1 165 ? -4.703 9.523 10.164 1 90.31 165 LEU A C 1
ATOM 1320 O O . LEU A 1 165 ? -5.879 9.25 9.914 1 90.31 165 LEU A O 1
ATOM 1324 N N . GLY A 1 166 ? -4.039 8.984 11.211 1 89.06 166 GLY A N 1
ATOM 1325 C CA . GLY A 1 166 ? -4.688 8.016 12.078 1 89.06 166 GLY A CA 1
ATOM 1326 C C . GLY A 1 166 ? -4.844 6.652 11.43 1 89.06 166 GLY A C 1
ATOM 1327 O O . GLY A 1 166 ? -5.867 5.988 11.617 1 89.06 166 GLY A O 1
ATOM 1328 N N . LEU A 1 167 ? -3.902 6.238 10.633 1 91.31 167 LEU A N 1
ATOM 1329 C CA . LEU A 1 167 ? -3.955 4.988 9.883 1 91.31 167 LEU A CA 1
ATOM 1330 C C . LEU A 1 167 ? -2.809 4.066 10.289 1 91.31 167 LEU A C 1
ATOM 1332 O O . LEU A 1 167 ? -1.806 4.523 10.844 1 91.31 167 LEU A O 1
ATOM 1336 N N . PRO A 1 168 ? -2.934 2.752 10.102 1 91.75 168 PRO A N 1
ATOM 1337 C CA . PRO A 1 168 ? -1.813 1.848 10.375 1 91.75 168 PRO A CA 1
ATOM 1338 C C . PRO A 1 168 ? -0.659 2.033 9.391 1 91.75 168 PRO A C 1
ATOM 1340 O O . PRO A 1 168 ? -0.869 2.484 8.266 1 91.75 168 PRO A O 1
ATOM 1343 N N . TYR A 1 169 ? 0.538 1.729 9.859 1 95.38 169 TYR A N 1
ATOM 1344 C CA . TYR A 1 169 ? 1.699 1.8 8.984 1 95.38 169 TYR A CA 1
ATOM 1345 C C . TYR A 1 169 ? 1.871 0.504 8.203 1 95.38 169 TYR A C 1
ATOM 1347 O O . TYR A 1 169 ? 1.31 -0.53 8.57 1 95.38 169 TYR A O 1
ATOM 1355 N N . ALA A 1 170 ? 2.584 0.539 7.137 1 95.06 170 ALA A N 1
ATOM 1356 C CA . ALA A 1 170 ? 2.6 -0.545 6.16 1 95.06 170 ALA A CA 1
ATOM 1357 C C . ALA A 1 170 ? 3.77 -1.493 6.41 1 95.06 170 ALA A C 1
ATOM 1359 O O . ALA A 1 170 ? 3.688 -2.686 6.102 1 95.06 170 ALA A O 1
ATOM 1360 N N . VAL A 1 171 ? 4.898 -0.998 6.898 1 95.38 171 VAL A N 1
ATOM 1361 C CA . VAL A 1 171 ? 6.129 -1.78 6.941 1 95.38 171 VAL A CA 1
ATOM 1362 C C . VAL A 1 171 ? 6.359 -2.309 8.352 1 95.38 171 VAL A C 1
ATOM 1364 O O . VAL A 1 171 ? 6.457 -1.529 9.305 1 95.38 171 VAL A O 1
ATOM 1367 N N . PRO A 1 172 ? 6.422 -3.604 8.492 1 90.12 172 PRO A N 1
ATOM 1368 C CA . PRO A 1 172 ? 6.672 -4.164 9.82 1 90.12 172 PRO A CA 1
ATOM 1369 C C . PRO A 1 172 ? 8.023 -3.742 10.391 1 90.12 172 PRO A C 1
ATOM 1371 O O . PRO A 1 172 ? 8.961 -3.465 9.641 1 90.12 172 PRO A O 1
ATOM 1374 N N . GLU A 1 173 ? 8.125 -3.795 11.695 1 88.69 173 GLU A N 1
ATOM 1375 C CA . GLU A 1 173 ? 9.273 -3.266 12.422 1 88.69 173 GLU A CA 1
ATOM 1376 C C . GLU A 1 173 ? 10.562 -3.992 12.031 1 88.69 173 GLU A C 1
ATOM 1378 O O . GLU A 1 173 ? 11.633 -3.383 11.977 1 88.69 173 GLU A O 1
ATOM 1383 N N . HIS A 1 174 ? 10.523 -5.281 11.773 1 86.94 174 HIS A N 1
ATOM 1384 C CA . HIS A 1 174 ? 11.727 -6.059 11.516 1 86.94 174 HIS A CA 1
ATOM 1385 C C . HIS A 1 174 ? 12.352 -5.676 10.18 1 86.94 174 HIS A C 1
ATOM 1387 O O . HIS A 1 174 ? 13.523 -5.969 9.93 1 86.94 174 HIS A O 1
ATOM 1393 N N . LEU A 1 175 ? 11.648 -5 9.336 1 90.69 175 LEU A N 1
ATOM 1394 C CA . LEU A 1 175 ? 12.172 -4.582 8.039 1 90.69 175 LEU A CA 1
ATOM 1395 C C . LEU A 1 175 ? 12.703 -3.154 8.102 1 90.69 175 LEU A C 1
ATOM 1397 O O . LEU A 1 175 ? 13.141 -2.605 7.09 1 90.69 175 LEU A O 1
ATOM 1401 N N . THR A 1 176 ? 12.648 -2.527 9.258 1 91.38 176 THR A N 1
ATOM 1402 C CA . THR A 1 176 ? 13.086 -1.145 9.391 1 91.38 176 THR A CA 1
ATOM 1403 C C . THR A 1 176 ? 14.445 -1.079 10.094 1 91.38 176 THR A C 1
ATOM 1405 O O . THR A 1 176 ? 14.922 0.006 10.438 1 91.38 176 THR A O 1
ATOM 1408 N N . LEU A 1 177 ? 14.969 -2.156 10.289 1 83.44 177 LEU A N 1
ATOM 1409 C CA . LEU A 1 177 ? 16.219 -2.201 11.039 1 83.44 177 LEU A CA 1
ATOM 1410 C C . LEU A 1 177 ? 17.375 -1.633 10.203 1 83.44 177 LEU A C 1
ATOM 1412 O O . LEU A 1 177 ? 17.375 -1.769 8.977 1 83.44 177 LEU A O 1
ATOM 1416 N N . LYS A 1 178 ? 18.281 -1.021 10.906 1 81.12 178 LYS A N 1
ATOM 1417 C CA . LYS A 1 178 ? 19.453 -0.425 10.266 1 81.12 178 LYS A CA 1
ATOM 1418 C C . LYS A 1 178 ? 20.438 -1.499 9.797 1 81.12 178 LYS A C 1
ATOM 1420 O O . LYS A 1 178 ? 20.672 -2.479 10.508 1 81.12 178 LYS A O 1
ATOM 1425 N N . ALA A 1 179 ? 20.812 -1.211 8.594 1 73.56 179 ALA A N 1
ATOM 1426 C CA . ALA A 1 179 ? 21.812 -2.129 8.07 1 73.56 179 ALA A CA 1
ATOM 1427 C C . ALA A 1 179 ? 23.156 -1.935 8.789 1 73.56 179 ALA A C 1
ATOM 1429 O O . ALA A 1 179 ? 23.516 -0.813 9.156 1 73.56 179 ALA A O 1
ATOM 1430 N N . ALA A 1 180 ? 23.766 -2.986 8.953 1 69.56 180 ALA A N 1
ATOM 1431 C CA . ALA A 1 180 ? 25.078 -2.957 9.602 1 69.56 180 ALA A CA 1
ATOM 1432 C C . ALA A 1 180 ? 26.031 -2.021 8.867 1 69.56 180 ALA A C 1
ATOM 1434 O O . ALA A 1 180 ? 26.891 -1.389 9.484 1 69.56 180 ALA A O 1
ATOM 1435 N N . GLU A 1 181 ? 25.828 -1.812 7.684 1 71.81 181 GLU A N 1
ATOM 1436 C CA . GLU A 1 181 ? 26.703 -1.026 6.82 1 71.81 181 GLU A CA 1
ATOM 1437 C C . GLU A 1 181 ? 26.484 0.47 7.023 1 71.81 181 GLU A C 1
ATOM 1439 O O . GLU A 1 181 ? 27.328 1.285 6.637 1 71.81 181 GLU A O 1
ATOM 1444 N N . ASP A 1 182 ? 25.406 0.759 7.59 1 73.69 182 ASP A N 1
ATOM 1445 C CA . ASP A 1 182 ? 25.078 2.174 7.707 1 73.69 182 ASP A CA 1
ATOM 1446 C C . ASP A 1 182 ? 25.562 2.746 9.039 1 73.69 182 ASP A C 1
ATOM 1448 O O . ASP A 1 182 ? 24.859 3.525 9.68 1 73.69 182 ASP A O 1
ATOM 1452 N N . LYS A 1 183 ? 26.672 2.43 9.391 1 65.94 183 LYS A N 1
ATOM 1453 C CA . LYS A 1 183 ? 27.234 2.848 10.672 1 65.94 183 LYS A CA 1
ATOM 1454 C C . LYS A 1 183 ? 27.391 4.367 10.734 1 65.94 183 LYS A C 1
ATOM 1456 O O . LYS A 1 183 ? 27.312 4.957 11.812 1 65.94 183 LYS A O 1
ATOM 1461 N N . TYR A 1 184 ? 27.516 4.961 9.648 1 67.88 184 TYR A N 1
ATOM 1462 C CA . TYR A 1 184 ? 27.797 6.395 9.695 1 67.88 184 TYR A CA 1
ATOM 1463 C C . TYR A 1 184 ? 26.641 7.195 9.109 1 67.88 184 TYR A C 1
ATOM 1465 O O . TYR A 1 184 ? 26.844 8.031 8.227 1 67.88 184 TYR A O 1
ATOM 1473 N N . SER A 1 185 ? 25.562 6.996 9.672 1 77.5 185 SER A N 1
ATOM 1474 C CA . SER A 1 185 ? 24.406 7.762 9.219 1 77.5 185 SER A CA 1
ATOM 1475 C C . SER A 1 185 ? 24.438 9.18 9.766 1 77.5 185 SER A C 1
ATOM 1477 O O . SER A 1 185 ? 24.984 9.43 10.836 1 77.5 185 SER A O 1
ATOM 1479 N N . SER A 1 186 ? 23.953 10.164 9.023 1 82.56 186 SER A N 1
ATOM 1480 C CA . SER A 1 186 ? 23.859 11.547 9.484 1 82.56 186 SER A CA 1
ATOM 1481 C C . SER A 1 186 ? 22.938 11.672 10.688 1 82.56 186 SER A C 1
ATOM 1483 O O . SER A 1 186 ? 22.016 10.875 10.852 1 82.56 186 SER A O 1
ATOM 1485 N N . PRO A 1 187 ? 23.219 12.625 11.547 1 85.88 187 PRO A N 1
ATOM 1486 C CA . PRO A 1 187 ? 22.344 12.844 12.703 1 85.88 187 PRO A CA 1
ATOM 1487 C C . PRO A 1 187 ? 20.891 13.062 12.312 1 85.88 187 PRO A C 1
ATOM 1489 O O . PRO A 1 187 ? 19.984 12.602 13.008 1 85.88 187 PRO A O 1
ATOM 1492 N N . GLU A 1 188 ? 20.703 13.766 11.242 1 87.44 188 GLU A N 1
ATOM 1493 C CA . GLU A 1 188 ? 19.344 14.008 10.773 1 87.44 188 GLU A CA 1
ATOM 1494 C C . GLU A 1 188 ? 18.609 12.695 10.477 1 87.44 188 GLU A C 1
ATOM 1496 O O . GLU A 1 188 ? 17.453 12.531 10.844 1 87.44 188 GLU A O 1
ATOM 1501 N N . LYS A 1 189 ? 19.328 11.828 9.859 1 87.25 189 LYS A N 1
ATOM 1502 C CA . LYS A 1 189 ? 18.75 10.539 9.516 1 87.25 189 LYS A CA 1
ATOM 1503 C C . LYS A 1 189 ? 18.375 9.75 10.766 1 87.25 189 LYS A C 1
ATOM 1505 O O . LYS A 1 189 ? 17.328 9.102 10.812 1 87.25 189 LYS A O 1
ATOM 1510 N N . GLU A 1 190 ? 19.219 9.805 11.703 1 90.94 190 GLU A N 1
ATOM 1511 C CA . GLU A 1 190 ? 18.969 9.078 12.953 1 90.94 190 GLU A CA 1
ATOM 1512 C C . GLU A 1 190 ? 17.766 9.648 13.68 1 90.94 190 GLU A C 1
ATOM 1514 O O . GLU A 1 190 ? 16.969 8.898 14.258 1 90.94 190 GLU A O 1
ATOM 1519 N N . VAL A 1 191 ? 17.656 10.891 13.656 1 93.88 191 VAL A N 1
ATOM 1520 C CA . VAL A 1 191 ? 16.531 11.555 14.312 1 93.88 191 VAL A CA 1
ATOM 1521 C C . VAL A 1 191 ? 15.234 11.188 13.594 1 93.88 191 VAL A C 1
ATOM 1523 O O . VAL A 1 191 ? 14.227 10.898 14.242 1 93.88 191 VAL A O 1
ATOM 1526 N N . PHE A 1 192 ? 15.289 11.188 12.289 1 92.56 192 PHE A N 1
ATOM 1527 C CA . PHE A 1 192 ? 14.102 10.836 11.523 1 92.56 192 PHE A CA 1
ATOM 1528 C C . PHE A 1 192 ? 13.695 9.391 11.781 1 92.56 192 PHE A C 1
ATOM 1530 O O . PHE A 1 192 ? 12.508 9.078 11.852 1 92.56 192 PHE A O 1
ATOM 1537 N N . ARG A 1 193 ? 14.641 8.523 11.883 1 93.19 193 ARG A N 1
ATOM 1538 C CA . ARG A 1 193 ? 14.352 7.129 12.195 1 93.19 193 ARG A CA 1
ATOM 1539 C C . ARG A 1 193 ? 13.664 7 13.555 1 93.19 193 ARG A C 1
ATOM 1541 O O . ARG A 1 193 ? 12.703 6.242 13.695 1 93.19 193 ARG A O 1
ATOM 1548 N N . LYS A 1 194 ? 14.211 7.738 14.492 1 95.81 194 LYS A N 1
ATOM 1549 C CA . LYS A 1 194 ? 13.633 7.707 15.828 1 95.81 194 LYS A CA 1
ATOM 1550 C C . LYS A 1 194 ? 12.211 8.273 15.82 1 95.81 194 LYS A C 1
ATOM 1552 O O . LYS A 1 194 ? 11.32 7.727 16.469 1 95.81 194 LYS A O 1
ATOM 1557 N N . ILE A 1 195 ? 12.016 9.344 15.109 1 96.25 195 ILE A N 1
ATOM 1558 C CA . ILE A 1 195 ? 10.68 9.93 14.969 1 96.25 195 ILE A CA 1
ATOM 1559 C C . ILE A 1 195 ? 9.727 8.898 14.383 1 96.25 195 ILE A C 1
ATOM 1561 O O . ILE A 1 195 ? 8.602 8.742 14.867 1 96.25 195 ILE A O 1
ATOM 1565 N N . ALA A 1 196 ? 10.18 8.25 13.352 1 96.62 196 ALA A N 1
ATOM 1566 C CA . ALA A 1 196 ? 9.352 7.242 12.688 1 96.62 196 ALA A CA 1
ATOM 1567 C C . ALA A 1 196 ? 9.031 6.086 13.633 1 96.62 196 ALA A C 1
ATOM 1569 O O . ALA A 1 196 ? 7.898 5.59 13.656 1 96.62 196 ALA A O 1
ATOM 1570 N N . THR A 1 197 ? 9.984 5.648 14.398 1 96.81 197 THR A N 1
ATOM 1571 C CA . THR A 1 197 ? 9.781 4.562 15.359 1 96.81 197 THR A CA 1
ATOM 1572 C C . THR A 1 197 ? 8.742 4.949 16.406 1 96.81 197 THR A C 1
ATOM 1574 O O . THR A 1 197 ? 7.824 4.176 16.688 1 96.81 197 THR A O 1
ATOM 1577 N N . ILE A 1 198 ? 8.891 6.098 16.938 1 97.69 198 ILE A N 1
ATOM 1578 C CA . ILE A 1 198 ? 7.965 6.59 17.953 1 97.69 198 ILE A CA 1
ATOM 1579 C C . ILE A 1 198 ? 6.566 6.727 17.359 1 97.69 198 ILE A C 1
ATOM 1581 O O . ILE A 1 198 ? 5.574 6.367 18 1 97.69 198 ILE A O 1
ATOM 1585 N N . SER A 1 199 ? 6.492 7.281 16.141 1 96.81 199 SER A N 1
ATOM 1586 C CA . SER A 1 199 ? 5.207 7.387 15.453 1 96.81 199 SER A CA 1
ATOM 1587 C C . SER A 1 199 ? 4.531 6.027 15.344 1 96.81 199 SER A C 1
ATOM 1589 O O . SER A 1 199 ? 3.316 5.914 15.531 1 96.81 199 SER A O 1
ATOM 1591 N N . GLY A 1 200 ? 5.324 5.031 14.992 1 95.62 200 GLY A N 1
ATOM 1592 C CA . GLY A 1 200 ? 4.785 3.68 14.938 1 95.62 200 GLY A CA 1
ATOM 1593 C C . GLY A 1 200 ? 4.211 3.213 16.266 1 95.62 200 GLY A C 1
ATOM 1594 O O . GLY A 1 200 ? 3.133 2.619 16.312 1 95.62 200 GLY A O 1
ATOM 1595 N N . HIS A 1 201 ? 4.906 3.504 17.344 1 95.56 201 HIS A N 1
ATOM 1596 C CA . HIS A 1 201 ? 4.453 3.096 18.672 1 95.56 201 HIS A CA 1
ATOM 1597 C C . HIS A 1 201 ? 3.162 3.809 19.047 1 95.56 201 HIS A C 1
ATOM 1599 O O . HIS A 1 201 ? 2.287 3.215 19.688 1 95.56 201 HIS A O 1
ATOM 1605 N N . ILE A 1 202 ? 3.035 5.043 18.719 1 94 202 ILE A N 1
ATOM 1606 C CA . ILE A 1 202 ? 1.815 5.785 19 1 94 202 ILE A CA 1
ATOM 1607 C C . ILE A 1 202 ? 0.651 5.199 18.203 1 94 202 ILE A C 1
ATOM 1609 O O . ILE A 1 202 ? -0.456 5.055 18.734 1 94 202 ILE A O 1
ATOM 1613 N N . ILE A 1 203 ? 0.894 4.891 16.938 1 92.44 203 ILE A N 1
ATOM 1614 C CA . ILE A 1 203 ? -0.132 4.297 16.078 1 92.44 203 ILE A CA 1
ATOM 1615 C C . ILE A 1 203 ? -0.638 3 16.719 1 92.44 203 ILE A C 1
ATOM 1617 O O . ILE A 1 203 ? -1.848 2.771 16.797 1 92.44 203 ILE A O 1
ATOM 1621 N N . ASP A 1 204 ? 0.309 2.156 17.172 1 90.88 204 ASP A N 1
ATOM 1622 C CA . ASP A 1 204 ? -0.065 0.891 17.797 1 90.88 204 ASP A CA 1
ATOM 1623 C C . ASP A 1 204 ? -0.936 1.121 19.031 1 90.88 204 ASP A C 1
ATOM 1625 O O . ASP A 1 204 ? -1.919 0.409 19.234 1 90.88 204 ASP A O 1
ATOM 1629 N N . ARG A 1 205 ? -0.547 2.027 19.797 1 89 205 ARG A N 1
ATOM 1630 C CA . ARG A 1 205 ? -1.323 2.365 20.984 1 89 205 ARG A CA 1
ATOM 1631 C C . ARG A 1 205 ? -2.719 2.854 20.609 1 89 205 ARG A C 1
ATOM 1633 O O . ARG A 1 205 ? -3.711 2.436 21.203 1 89 205 ARG A O 1
ATOM 1640 N N . ASP A 1 206 ? -2.777 3.734 19.656 1 85.88 206 ASP A N 1
ATOM 1641 C CA . ASP A 1 206 ? -4.047 4.332 19.25 1 85.88 206 ASP A CA 1
ATOM 1642 C C . ASP A 1 206 ? -4.977 3.289 18.641 1 85.88 206 ASP A C 1
ATOM 1644 O O . ASP A 1 206 ? -6.199 3.391 18.75 1 85.88 206 ASP A O 1
ATOM 1648 N N . GLN A 1 207 ? -4.438 2.389 17.953 1 79.12 207 GLN A N 1
ATOM 1649 C CA . GLN A 1 207 ? -5.254 1.353 17.328 1 79.12 207 GLN A CA 1
ATOM 1650 C C . GLN A 1 207 ? -5.824 0.396 18.375 1 79.12 207 GLN A C 1
ATOM 1652 O O . GLN A 1 207 ? -6.867 -0.224 18.156 1 79.12 207 GLN A O 1
ATOM 1657 N N . SER A 1 208 ? -5.102 0.238 19.391 1 75.19 208 SER A N 1
ATOM 1658 C CA . SER A 1 208 ? -5.602 -0.594 20.469 1 75.19 208 SER A CA 1
ATOM 1659 C C . SER A 1 208 ? -6.68 0.132 21.266 1 75.19 208 SER A C 1
ATOM 1661 O O . SER A 1 208 ? -7.453 -0.499 22 1 75.19 208 SER A O 1
ATOM 1663 N N . ARG A 1 209 ? -6.812 1.422 21 1 64.62 209 ARG A N 1
ATOM 1664 C CA . ARG A 1 209 ? -7.832 2.314 21.531 1 64.62 209 ARG A CA 1
ATOM 1665 C C . ARG A 1 209 ? -7.891 2.225 23.047 1 64.62 209 ARG A C 1
ATOM 1667 O O . ARG A 1 209 ? -6.887 2.447 23.734 1 64.62 209 ARG A O 1
ATOM 1674 N N . GLN A 1 210 ? -9.039 1.942 23.453 1 58.62 210 GLN A N 1
ATOM 1675 C CA . GLN A 1 210 ? -9.383 2.082 24.859 1 58.62 210 GLN A CA 1
ATOM 1676 C C . GLN A 1 210 ? -8.719 0.994 25.703 1 58.62 210 GLN A C 1
ATOM 1678 O O . GLN A 1 210 ? -8.539 1.156 26.906 1 58.62 210 GLN A O 1
ATOM 1683 N N . ASP A 1 211 ? -8.172 0.186 24.938 1 66.75 211 ASP A N 1
ATOM 1684 C CA . ASP A 1 211 ? -7.602 -0.933 25.688 1 66.75 211 ASP A CA 1
ATOM 1685 C C . ASP A 1 211 ? -6.125 -0.692 25.984 1 66.75 211 ASP A C 1
ATOM 1687 O O . ASP A 1 211 ? -5.508 -1.458 26.734 1 66.75 211 ASP A O 1
ATOM 1691 N N . ALA A 1 212 ? -5.734 0.445 25.516 1 67.56 212 ALA A N 1
ATOM 1692 C CA . ALA A 1 212 ? -4.305 0.66 25.719 1 67.56 212 ALA A CA 1
ATOM 1693 C C . ALA A 1 212 ? -4.02 1.111 27.141 1 67.56 212 ALA A C 1
ATOM 1695 O O . ALA A 1 212 ? -4.676 2.018 27.656 1 67.56 212 ALA A O 1
ATOM 1696 N N . GLN A 1 213 ? -3.146 0.482 27.828 1 78.31 213 GLN A N 1
ATOM 1697 C CA . GLN A 1 213 ? -2.691 0.843 29.172 1 78.31 213 GLN A CA 1
ATOM 1698 C C . GLN A 1 213 ? -1.845 2.111 29.141 1 78.31 213 GLN A C 1
ATOM 1700 O O . GLN A 1 213 ? -1.069 2.324 28.203 1 78.31 213 GLN A O 1
ATOM 1705 N N . TYR A 1 214 ? -2.018 2.918 30.109 1 84.5 214 TYR A N 1
ATOM 1706 C CA . TYR A 1 214 ? -1.254 4.156 30.188 1 84.5 214 TYR A CA 1
ATOM 1707 C C . TYR A 1 214 ? 0.24 3.871 30.297 1 84.5 214 TYR A C 1
ATOM 1709 O O . TYR A 1 214 ? 1.064 4.727 29.953 1 84.5 214 TYR A O 1
ATOM 1717 N N . SER A 1 215 ? 0.544 2.674 30.734 1 87.38 215 SER A N 1
ATOM 1718 C CA . SER A 1 215 ? 1.948 2.281 30.797 1 87.38 215 SER A CA 1
ATOM 1719 C C . SER A 1 215 ? 2.609 2.359 29.438 1 87.38 215 SER A C 1
ATOM 1721 O O . SER A 1 215 ? 3.795 2.678 29.328 1 87.38 215 SER A O 1
ATOM 1723 N N . THR A 1 216 ? 1.868 2.104 28.406 1 90.12 216 THR A N 1
ATOM 1724 C CA . THR A 1 216 ? 2.387 2.229 27.047 1 90.12 216 THR A CA 1
ATOM 1725 C C . THR A 1 216 ? 2.738 3.68 26.734 1 90.12 216 THR A C 1
ATOM 1727 O O . THR A 1 216 ? 3.775 3.955 26.125 1 90.12 216 THR A O 1
ATOM 1730 N N . THR A 1 217 ? 1.889 4.598 27.141 1 90.69 217 THR A N 1
ATOM 1731 C CA . THR A 1 217 ? 2.146 6.02 26.953 1 90.69 217 THR A CA 1
ATOM 1732 C C . THR A 1 217 ? 3.395 6.457 27.703 1 90.69 217 THR A C 1
ATOM 1734 O O . THR A 1 217 ? 4.199 7.238 27.188 1 90.69 217 THR A O 1
ATOM 1737 N N . SER A 1 218 ? 3.516 5.906 28.906 1 92.56 218 SER A N 1
ATOM 1738 C CA . SER A 1 218 ? 4.684 6.234 29.703 1 92.56 218 SER A CA 1
ATOM 1739 C C . SER A 1 218 ? 5.973 5.758 29.047 1 92.56 218 SER A C 1
ATOM 1741 O O . SER A 1 218 ? 6.996 6.441 29.094 1 92.56 218 SER A O 1
ATOM 1743 N N . ARG A 1 219 ? 5.898 4.598 28.484 1 95.19 219 ARG A N 1
ATOM 1744 C CA . ARG A 1 219 ? 7.055 4.078 27.766 1 95.19 219 ARG A CA 1
ATOM 1745 C C . ARG A 1 219 ? 7.398 4.957 26.562 1 95.19 219 ARG A C 1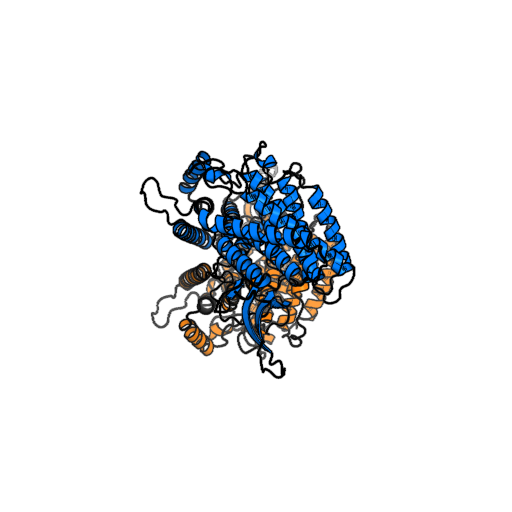
ATOM 1747 O O . ARG A 1 219 ? 8.57 5.242 26.312 1 95.19 219 ARG A O 1
ATOM 1754 N N . ILE A 1 220 ? 6.418 5.395 25.812 1 96.5 220 ILE A N 1
ATOM 1755 C CA . ILE A 1 220 ? 6.629 6.254 24.641 1 96.5 220 ILE A CA 1
ATOM 1756 C C . ILE A 1 220 ? 7.176 7.605 25.094 1 96.5 220 ILE A C 1
ATOM 1758 O O . ILE A 1 220 ? 8.008 8.203 24.422 1 96.5 220 ILE A O 1
ATOM 1762 N N . ASP A 1 221 ? 6.773 8.055 26.25 1 95.56 221 ASP A N 1
ATOM 1763 C CA . ASP A 1 221 ? 7.273 9.305 26.812 1 95.56 221 ASP A CA 1
ATOM 1764 C C . ASP A 1 221 ? 8.789 9.25 27.016 1 95.56 221 ASP A C 1
ATOM 1766 O O . ASP A 1 221 ? 9.477 10.242 26.797 1 95.56 221 ASP A O 1
ATOM 1770 N N . LYS A 1 222 ? 9.188 8.141 27.484 1 97 222 LYS A N 1
ATOM 1771 C CA . LYS A 1 222 ? 10.633 7.969 27.656 1 97 222 LYS A CA 1
ATOM 1772 C C . LYS A 1 222 ? 11.359 8.031 26.312 1 97 222 LYS A C 1
ATOM 1774 O O . LYS A 1 222 ? 12.461 8.578 26.234 1 97 222 LYS A O 1
ATOM 1779 N N . GLU A 1 223 ? 10.766 7.445 25.312 1 97.62 223 GLU A N 1
ATOM 1780 C CA . GLU A 1 223 ? 11.344 7.5 23.969 1 97.62 223 GLU A CA 1
ATOM 1781 C C . GLU A 1 223 ? 11.375 8.93 23.438 1 97.62 223 GLU A C 1
ATOM 1783 O O . GLU A 1 223 ? 12.312 9.32 22.75 1 97.62 223 GLU A O 1
ATOM 1788 N N . MET A 1 224 ? 10.375 9.719 23.75 1 97.56 224 MET A N 1
ATOM 1789 C CA . MET A 1 224 ? 10.328 11.117 23.344 1 97.56 224 MET A CA 1
ATOM 1790 C C . MET A 1 224 ? 11.461 11.906 23.984 1 97.56 224 MET A C 1
ATOM 1792 O O . MET A 1 224 ? 12.047 12.789 23.359 1 97.56 224 MET A O 1
ATOM 1796 N N . ALA A 1 225 ? 11.695 11.57 25.234 1 96.94 225 ALA A N 1
ATOM 1797 C CA . ALA A 1 225 ? 12.797 12.227 25.922 1 96.94 225 ALA A CA 1
ATOM 1798 C C . ALA A 1 225 ? 14.133 11.906 25.25 1 96.94 225 ALA A C 1
ATOM 1800 O O . ALA A 1 225 ? 15.008 12.766 25.156 1 96.94 225 ALA A O 1
ATOM 1801 N N . GLU A 1 226 ? 14.273 10.672 24.875 1 97.38 226 GLU A N 1
ATOM 1802 C CA . GLU A 1 226 ? 15.477 10.281 24.141 1 97.38 226 GLU A CA 1
ATOM 1803 C C . GLU A 1 226 ? 15.602 11.047 22.828 1 97.38 226 GLU A C 1
ATOM 1805 O O . GLU A 1 226 ? 16.703 11.477 22.453 1 97.38 226 GLU A O 1
ATOM 1810 N N . LEU A 1 227 ? 14.539 11.172 22.141 1 97.5 227 LEU A N 1
ATOM 1811 C CA . LEU A 1 227 ? 14.531 11.922 20.891 1 97.5 227 LEU A CA 1
ATOM 1812 C C . LEU A 1 227 ? 14.945 13.367 21.125 1 97.5 227 LEU A C 1
ATOM 1814 O O . LEU A 1 227 ? 15.727 13.93 20.344 1 97.5 227 LEU A O 1
ATOM 1818 N N . LYS A 1 228 ? 14.406 13.984 22.109 1 96.25 228 LYS A N 1
ATOM 1819 C CA . LYS A 1 228 ? 14.758 15.359 22.438 1 96.25 228 LYS A CA 1
ATOM 1820 C C . LYS A 1 228 ? 16.266 15.508 22.656 1 96.25 228 LYS A C 1
ATOM 1822 O O . LYS A 1 228 ? 16.875 16.484 22.234 1 96.25 228 LYS A O 1
ATOM 1827 N N . ALA A 1 229 ? 16.781 14.508 23.266 1 96.12 229 ALA A N 1
ATOM 1828 C CA . ALA A 1 229 ? 18.219 14.531 23.562 1 96.12 229 ALA A CA 1
ATOM 1829 C C . ALA A 1 229 ? 19.047 14.406 22.297 1 96.12 229 ALA A C 1
ATOM 1831 O O . ALA A 1 229 ? 20.203 14.852 22.25 1 96.12 229 ALA A O 1
ATOM 1832 N N . MET A 1 230 ? 18.531 13.875 21.25 1 95.06 230 MET A N 1
ATOM 1833 C CA . MET A 1 230 ? 19.234 13.68 19.984 1 95.06 230 MET A CA 1
ATOM 1834 C C . MET A 1 230 ? 19.25 14.969 19.172 1 95.06 230 MET A C 1
ATOM 1836 O O . MET A 1 230 ? 20.016 15.094 18.219 1 95.06 230 MET A O 1
ATOM 1840 N N . MET A 1 231 ? 18.438 15.969 19.531 1 94.5 231 MET A N 1
ATOM 1841 C CA . MET A 1 231 ? 18.281 17.188 18.75 1 94.5 231 MET A CA 1
ATOM 1842 C C . MET A 1 231 ? 19.016 18.359 19.406 1 94.5 231 MET A C 1
ATOM 1844 O O . MET A 1 231 ? 18.562 18.875 20.438 1 94.5 231 MET A O 1
ATOM 1848 N N . PRO A 1 232 ? 19.969 18.828 18.75 1 91.38 232 PRO A N 1
ATOM 1849 C CA . PRO A 1 232 ? 20.625 20.016 19.297 1 91.38 232 PRO A CA 1
ATOM 1850 C C . PRO A 1 232 ? 19.672 21.219 19.406 1 91.38 232 PRO A C 1
ATOM 1852 O O . PRO A 1 232 ? 18.828 21.422 18.531 1 91.38 232 PRO A O 1
ATOM 1855 N N . ASP A 1 233 ? 19.875 22.094 20.344 1 87.81 233 ASP A N 1
ATOM 1856 C CA . ASP A 1 233 ? 18.969 23.203 20.625 1 87.81 233 ASP A CA 1
ATOM 1857 C C . ASP A 1 233 ? 19.031 24.25 19.531 1 87.81 233 ASP A C 1
ATOM 1859 O O . ASP A 1 233 ? 18.047 24.953 19.281 1 87.81 233 ASP A O 1
ATOM 1863 N N . HIS A 1 234 ? 20.141 24.297 18.891 1 88 234 HIS A N 1
ATOM 1864 C CA . HIS A 1 234 ? 20.297 25.359 17.906 1 88 234 HIS A CA 1
ATOM 1865 C C . HIS A 1 234 ? 19.688 24.953 16.562 1 88 234 HIS A C 1
ATOM 1867 O O . HIS A 1 234 ? 19.609 25.781 15.648 1 88 234 HIS A O 1
ATOM 1873 N N . TRP A 1 235 ? 19.266 23.719 16.469 1 89.5 235 TRP A N 1
ATOM 1874 C CA . TRP A 1 235 ? 18.672 23.266 15.211 1 89.5 235 TRP A CA 1
ATOM 1875 C C . TRP A 1 235 ? 17.484 24.141 14.812 1 89.5 235 TRP A C 1
ATOM 1877 O O . TRP A 1 235 ? 16.594 24.375 15.625 1 89.5 235 TRP A O 1
ATOM 1887 N N . GLY A 1 236 ? 17.547 24.688 13.609 1 85.31 236 GLY A N 1
ATOM 1888 C CA . GLY A 1 236 ? 16.422 25.406 13.031 1 85.31 236 GLY A CA 1
ATOM 1889 C C . GLY A 1 236 ? 16.359 26.859 13.469 1 85.31 236 GLY A C 1
ATOM 1890 O O . GLY A 1 236 ? 15.43 27.594 13.117 1 85.31 236 GLY A O 1
ATOM 1891 N N . THR A 1 237 ? 17.25 27.266 14.234 1 84.25 237 THR A N 1
ATOM 1892 C CA . THR A 1 237 ? 17.328 28.656 14.664 1 84.25 237 THR A CA 1
ATOM 1893 C C . THR A 1 237 ? 18.25 29.453 13.734 1 84.25 237 THR A C 1
ATOM 1895 O O . THR A 1 237 ? 18.875 28.891 12.836 1 84.25 237 THR A O 1
ATOM 1898 N N . GLN A 1 238 ? 18.219 30.719 13.961 1 80.31 238 GLN A N 1
ATOM 1899 C CA . GLN A 1 238 ? 19.078 31.594 13.164 1 80.31 238 GLN A CA 1
ATOM 1900 C C . GLN A 1 238 ? 20.547 31.219 13.352 1 80.31 238 GLN A C 1
ATOM 1902 O O . GLN A 1 238 ? 21.344 31.312 12.414 1 80.31 238 GLN A O 1
ATOM 1907 N N . SER A 1 239 ? 20.812 30.828 14.5 1 80.62 239 SER A N 1
ATOM 1908 C CA . SER A 1 239 ? 22.188 30.406 14.758 1 80.62 239 SER A CA 1
ATOM 1909 C C . SER A 1 239 ? 22.547 29.172 13.922 1 80.62 239 SER A C 1
ATOM 1911 O O . SER A 1 239 ? 23.688 29.047 13.477 1 80.62 239 SER A O 1
ATOM 1913 N N . ASP A 1 240 ? 21.656 28.328 13.734 1 82.62 240 ASP A N 1
ATOM 1914 C CA . ASP A 1 240 ? 21.828 27.156 12.875 1 82.62 240 ASP A CA 1
ATOM 1915 C C . ASP A 1 240 ? 22.094 27.578 11.43 1 82.62 240 ASP A C 1
ATOM 1917 O O . ASP A 1 240 ? 22.969 27.016 10.766 1 82.62 240 ASP A O 1
ATOM 1921 N N . PHE A 1 241 ? 21.438 28.562 11.008 1 77.56 241 PHE A N 1
ATOM 1922 C CA . PHE A 1 241 ? 21.547 29.047 9.641 1 77.56 241 PHE A CA 1
ATOM 1923 C C . PHE A 1 241 ? 22.875 29.75 9.414 1 77.56 241 PHE A C 1
ATOM 1925 O O . PHE A 1 241 ? 23.438 29.703 8.32 1 77.56 241 PHE A O 1
ATOM 1932 N N . GLU A 1 242 ? 23.312 30.359 10.398 1 77.44 242 GLU A N 1
ATOM 1933 C CA . GLU A 1 242 ? 24.578 31.094 10.305 1 77.44 242 GLU A CA 1
ATOM 1934 C C . GLU A 1 242 ? 25.766 30.141 10.383 1 77.44 242 GLU A C 1
ATOM 1936 O O . GLU A 1 242 ? 26.891 30.516 10.055 1 77.44 242 GLU A O 1
ATOM 1941 N N . SER A 1 243 ? 25.375 29.016 10.664 1 77.88 243 SER A N 1
ATOM 1942 C CA . SER A 1 243 ? 26.438 28.016 10.703 1 77.88 243 SER A CA 1
ATOM 1943 C C . SER A 1 243 ? 26.734 27.469 9.312 1 77.88 243 SER A C 1
ATOM 1945 O O . SER A 1 243 ? 26.25 28 8.312 1 77.88 243 SER A O 1
ATOM 1947 N N . ALA A 1 244 ? 27.484 26.547 9.188 1 71.94 244 ALA A N 1
ATOM 1948 C CA . ALA A 1 244 ? 27.984 26 7.93 1 71.94 244 ALA A CA 1
ATOM 1949 C C . ALA A 1 244 ? 26.938 25.141 7.242 1 71.94 244 ALA A C 1
ATOM 1951 O O . ALA A 1 244 ? 27.219 24.516 6.207 1 71.94 244 ALA A O 1
ATOM 1952 N N . PHE A 1 245 ? 25.719 25.297 7.734 1 71.25 245 PHE A N 1
ATOM 1953 C CA . PHE A 1 245 ? 24.719 24.422 7.141 1 71.25 245 PHE A CA 1
ATOM 1954 C C . PHE A 1 245 ? 24.062 25.078 5.93 1 71.25 245 PHE A C 1
ATOM 1956 O O . PHE A 1 245 ? 23.969 26.312 5.863 1 71.25 245 PHE A O 1
ATOM 1963 N N . SER A 1 246 ? 23.75 24.266 5.047 1 72.88 246 SER A N 1
ATOM 1964 C CA . SER A 1 246 ? 22.969 24.734 3.906 1 72.88 246 SER A CA 1
ATOM 1965 C C . SER A 1 246 ? 21.547 25.078 4.312 1 72.88 246 SER A C 1
ATOM 1967 O O . SER A 1 246 ? 21.062 24.625 5.355 1 72.88 246 SER A O 1
ATOM 1969 N N . LEU A 1 247 ? 20.875 25.906 3.59 1 73.5 247 LEU A N 1
ATOM 1970 C CA . LEU A 1 247 ? 19.484 26.266 3.842 1 73.5 247 LEU A CA 1
ATOM 1971 C C . LEU A 1 247 ? 18.609 25.016 3.916 1 73.5 247 LEU A C 1
ATOM 1973 O O . LEU A 1 247 ? 17.703 24.938 4.746 1 73.5 247 LEU A O 1
ATOM 1977 N N . ALA A 1 248 ? 18.891 24.109 3.074 1 73.31 248 ALA A N 1
ATOM 1978 C CA . ALA A 1 248 ? 18.125 22.859 3.053 1 73.31 248 ALA A CA 1
ATOM 1979 C C . ALA A 1 248 ? 18.266 22.109 4.371 1 73.31 248 ALA A C 1
ATOM 1981 O O . ALA A 1 248 ? 17.297 21.547 4.879 1 73.31 248 ALA A O 1
ATOM 1982 N N . GLN A 1 249 ? 19.406 22.125 4.859 1 79.75 249 GLN A N 1
ATOM 1983 C CA . GLN A 1 249 ? 19.656 21.438 6.121 1 79.75 249 GLN A CA 1
ATOM 1984 C C . GLN A 1 249 ? 18.953 22.125 7.281 1 79.75 249 GLN A C 1
ATOM 1986 O O . GLN A 1 249 ? 18.406 21.469 8.164 1 79.75 249 GLN A O 1
ATOM 1991 N N . VAL A 1 250 ? 19.047 23.375 7.195 1 83.25 250 VAL A N 1
ATOM 1992 C CA . VAL A 1 250 ? 18.422 24.141 8.266 1 83.25 250 VAL A CA 1
ATOM 1993 C C . VAL A 1 250 ? 16.906 23.938 8.227 1 83.25 250 VAL A C 1
ATOM 1995 O O . VAL A 1 250 ? 16.266 23.828 9.273 1 83.25 250 VAL A O 1
ATOM 1998 N N . PHE A 1 251 ? 16.406 23.844 7.086 1 80.88 251 PHE A N 1
ATOM 1999 C CA . PHE A 1 251 ? 14.977 23.594 6.945 1 80.88 251 PHE A CA 1
ATOM 2000 C C . PHE A 1 251 ? 14.609 22.219 7.492 1 80.88 251 PHE A C 1
ATOM 2002 O O . PHE A 1 251 ? 13.555 22.047 8.094 1 80.88 251 PHE A O 1
ATOM 2009 N N . VAL A 1 252 ? 15.453 21.312 7.273 1 84.88 252 VAL A N 1
ATOM 2010 C CA . VAL A 1 252 ? 15.25 19.969 7.828 1 84.88 252 VAL A CA 1
ATOM 2011 C C . VAL A 1 252 ? 15.234 20.047 9.352 1 84.88 252 VAL A C 1
ATOM 2013 O O . VAL A 1 252 ? 14.406 19.391 10 1 84.88 252 VAL A O 1
ATOM 2016 N N . HIS A 1 253 ? 16.141 20.859 9.836 1 89.69 253 HIS A N 1
ATOM 2017 C CA . HIS A 1 253 ? 16.219 21.016 11.281 1 89.69 253 HIS A CA 1
ATOM 2018 C C . HIS A 1 253 ? 14.93 21.625 11.844 1 89.69 253 HIS A C 1
ATOM 2020 O O . HIS A 1 253 ? 14.438 21.188 12.883 1 89.69 253 HIS A O 1
ATOM 2026 N N . THR A 1 254 ? 14.438 22.531 11.141 1 88.56 254 THR A N 1
ATOM 2027 C CA . THR A 1 254 ? 13.195 23.156 11.586 1 88.56 254 THR A CA 1
ATOM 2028 C C . THR A 1 254 ? 12.031 22.172 11.523 1 88.56 254 THR A C 1
ATOM 2030 O O . THR A 1 254 ? 11.172 22.172 12.406 1 88.56 254 THR A O 1
ATOM 2033 N N . ASN A 1 255 ? 12.031 21.406 10.5 1 87.75 255 ASN A N 1
ATOM 2034 C CA . ASN A 1 255 ? 10.977 20.406 10.344 1 87.75 255 ASN A CA 1
ATOM 2035 C C . ASN A 1 255 ? 11.016 19.375 11.469 1 87.75 255 ASN A C 1
ATOM 2037 O O . ASN A 1 255 ? 9.969 18.969 11.977 1 87.75 255 ASN A O 1
ATOM 2041 N N . VAL A 1 256 ? 12.18 19 11.758 1 92.88 256 VAL A N 1
ATOM 2042 C CA . VAL A 1 256 ? 12.359 18 12.82 1 92.88 256 VAL A CA 1
ATOM 2043 C C . VAL A 1 256 ? 11.828 18.547 14.141 1 92.88 256 VAL A C 1
ATOM 2045 O O . VAL A 1 256 ? 11.156 17.844 14.883 1 92.88 256 VAL A O 1
ATOM 2048 N N . ARG A 1 257 ? 12.117 19.766 14.43 1 95.12 257 ARG A N 1
ATOM 2049 C CA . ARG A 1 257 ? 11.641 20.391 15.656 1 95.12 257 ARG A CA 1
ATOM 2050 C C . ARG A 1 257 ? 10.117 20.469 15.688 1 95.12 257 ARG A C 1
ATOM 2052 O O . ARG A 1 257 ? 9.492 20.141 16.688 1 95.12 257 ARG A O 1
ATOM 2059 N N . LEU A 1 258 ? 9.609 20.938 14.594 1 95 258 LEU A N 1
ATOM 2060 C CA . LEU A 1 258 ? 8.156 21.047 14.5 1 95 258 LEU A CA 1
ATOM 2061 C C . LEU A 1 258 ? 7.5 19.672 14.68 1 95 258 LEU A C 1
ATOM 2063 O O . LEU A 1 258 ? 6.504 19.547 15.398 1 95 258 LEU A O 1
ATOM 2067 N N . LEU A 1 259 ? 8.078 18.688 14.062 1 95.69 259 LEU A N 1
ATOM 2068 C CA . LEU A 1 259 ? 7.527 17.328 14.148 1 95.69 259 LEU A CA 1
ATOM 2069 C C . LEU A 1 259 ? 7.633 16.797 15.578 1 95.69 259 LEU A C 1
ATOM 2071 O O . LEU A 1 259 ? 6.723 16.109 16.062 1 95.69 259 LEU A O 1
ATOM 2075 N N . TYR A 1 260 ? 8.742 17.062 16.188 1 96.94 260 TYR A N 1
ATOM 2076 C CA . TYR A 1 260 ? 8.914 16.625 17.562 1 96.94 260 TYR A CA 1
ATOM 2077 C C . TYR A 1 260 ? 7.766 17.094 18.438 1 96.94 260 TYR A C 1
ATOM 2079 O O . TYR A 1 260 ? 7.129 16.297 19.125 1 96.94 260 TYR A O 1
ATOM 2087 N N . TYR A 1 261 ? 7.48 18.344 18.406 1 97.06 261 TYR A N 1
ATOM 2088 C CA . TYR A 1 261 ? 6.449 18.922 19.266 1 97.06 261 TYR A CA 1
ATOM 2089 C C . TYR A 1 261 ? 5.066 18.438 18.859 1 97.06 261 TYR A C 1
ATOM 2091 O O . TYR A 1 261 ? 4.203 18.203 19.703 1 97.06 261 TYR A O 1
ATOM 2099 N N . THR A 1 262 ? 4.891 18.297 17.578 1 96 262 THR A N 1
ATOM 2100 C CA . THR A 1 262 ? 3.604 17.828 17.078 1 96 262 THR A CA 1
ATOM 2101 C C . THR A 1 262 ? 3.324 16.406 17.547 1 96 262 THR A C 1
ATOM 2103 O O . THR A 1 262 ? 2.217 16.094 17.984 1 96 262 THR A O 1
ATOM 2106 N N . ILE A 1 263 ? 4.301 15.547 17.438 1 96.5 263 ILE A N 1
ATOM 2107 C CA . ILE A 1 263 ? 4.152 14.148 17.844 1 96.5 263 ILE A CA 1
ATOM 2108 C C . ILE A 1 263 ? 3.928 14.07 19.344 1 96.5 263 ILE A C 1
ATOM 2110 O O . ILE A 1 263 ? 3.113 13.273 19.812 1 96.5 263 ILE A O 1
ATOM 2114 N N . ASN A 1 264 ? 4.676 14.875 20.031 1 96.31 264 ASN A N 1
ATOM 2115 C CA . ASN A 1 264 ? 4.496 14.914 21.484 1 96.31 264 ASN A CA 1
ATOM 2116 C C . ASN A 1 264 ? 3.086 15.352 21.859 1 96.31 264 ASN A C 1
ATOM 2118 O O . ASN A 1 264 ? 2.512 14.844 22.828 1 96.31 264 ASN A O 1
ATOM 2122 N N . GLN A 1 265 ? 2.572 16.266 21.188 1 94.25 265 GLN A N 1
ATOM 2123 C CA . GLN A 1 265 ? 1.188 16.688 21.375 1 94.25 265 GLN A CA 1
ATOM 2124 C C . GLN A 1 265 ? 0.22 15.539 21.094 1 94.25 265 GLN A C 1
ATOM 2126 O O . GLN A 1 265 ? -0.694 15.289 21.891 1 94.25 265 GLN A O 1
ATOM 2131 N N . MET A 1 266 ? 0.409 14.859 20.047 1 91.75 266 MET A N 1
ATOM 2132 C CA . MET A 1 266 ? -0.476 13.773 19.641 1 91.75 266 MET A CA 1
ATOM 2133 C C . MET A 1 266 ? -0.449 12.641 20.641 1 91.75 266 MET A C 1
ATOM 2135 O O . MET A 1 266 ? -1.462 11.969 20.859 1 91.75 266 MET A O 1
ATOM 2139 N N . LEU A 1 267 ? 0.706 12.445 21.25 1 92.88 267 LEU A N 1
ATOM 2140 C CA . LEU A 1 267 ? 0.864 11.398 22.25 1 92.88 267 LEU A CA 1
ATOM 2141 C C . LEU A 1 267 ? -0.034 11.664 23.453 1 92.88 267 LEU A C 1
ATOM 2143 O O . LEU A 1 267 ? -0.631 10.742 24 1 92.88 267 LEU A O 1
ATOM 2147 N N . HIS A 1 268 ? -0.3 12.922 23.797 1 91.88 268 HIS A N 1
ATOM 2148 C CA . HIS A 1 268 ? -0.902 13.227 25.094 1 91.88 268 HIS A CA 1
ATOM 2149 C C . HIS A 1 268 ? -2.295 13.828 24.922 1 91.88 268 HIS A C 1
ATOM 2151 O O . HIS A 1 268 ? -3.07 13.883 25.875 1 91.88 268 HIS A O 1
ATOM 2157 N N . LEU A 1 269 ? -2.645 14.188 23.797 1 89.56 269 LEU A N 1
ATOM 2158 C CA . LEU A 1 269 ? -3.889 14.898 23.531 1 89.56 269 LEU A CA 1
ATOM 2159 C C . LEU A 1 269 ? -5.094 14.062 23.953 1 89.56 269 LEU A C 1
ATOM 2161 O O . LEU A 1 269 ? -6.043 14.586 24.547 1 89.56 269 LEU A O 1
ATOM 2165 N N . PRO A 1 270 ? -5.109 12.766 23.625 1 83.69 270 PRO A N 1
ATOM 2166 C CA . PRO A 1 270 ? -6.285 11.977 24 1 83.69 270 PRO A CA 1
ATOM 2167 C C . PRO A 1 270 ? -6.52 11.945 25.5 1 83.69 270 PRO A C 1
ATOM 2169 O O . PRO A 1 270 ? -7.648 11.727 25.953 1 83.69 270 PRO A O 1
ATOM 2172 N N . TYR A 1 271 ? -5.512 12.227 26.281 1 85.5 271 TYR A N 1
ATOM 2173 C CA . TYR A 1 271 ? -5.617 12.141 27.734 1 85.5 271 TYR A CA 1
ATOM 2174 C C . TYR A 1 271 ? -5.793 13.523 28.359 1 85.5 271 TYR A C 1
ATOM 2176 O O . TYR A 1 271 ? -6.102 13.641 29.547 1 85.5 271 TYR A O 1
ATOM 2184 N N . ALA A 1 272 ? -5.562 14.492 27.578 1 84.75 272 ALA A N 1
ATOM 2185 C CA . ALA A 1 272 ? -5.656 15.859 28.094 1 84.75 272 ALA A CA 1
ATOM 2186 C C . ALA A 1 272 ? -7.113 16.281 28.266 1 84.75 272 ALA A C 1
ATOM 2188 O O . ALA A 1 272 ? -7.422 17.125 29.109 1 84.75 272 ALA A O 1
ATOM 2189 N N . GLN A 1 273 ? -8.023 15.727 27.453 1 71.12 273 GLN A N 1
ATOM 2190 C CA . GLN A 1 273 ? -9.398 16.234 27.453 1 71.12 273 GLN A CA 1
ATOM 2191 C C . GLN A 1 273 ? -10.32 15.305 28.25 1 71.12 273 GLN A C 1
ATOM 2193 O O . GLN A 1 273 ? -11.531 15.516 28.281 1 71.12 273 GLN A O 1
ATOM 2198 N N . SER A 1 274 ? -9.758 14.406 28.969 1 61.44 274 SER A N 1
ATOM 2199 C CA . SER A 1 274 ? -10.68 13.531 29.688 1 61.44 274 SER A CA 1
ATOM 2200 C C . SER A 1 274 ? -11.508 14.305 30.688 1 61.44 274 SER A C 1
ATOM 2202 O O . SER A 1 274 ? -11.062 15.328 31.219 1 61.44 274 SER A O 1
ATOM 2204 N N . ALA A 1 275 ? -12.789 14.055 30.641 1 50.56 275 ALA A N 1
ATOM 2205 C CA . ALA A 1 275 ? -13.828 14.617 31.5 1 50.56 275 ALA A CA 1
ATOM 2206 C C . ALA A 1 275 ? -13.398 14.609 32.969 1 50.56 275 ALA A C 1
ATOM 2208 O O . ALA A 1 275 ? -13.781 15.492 33.719 1 50.56 275 ALA A O 1
ATOM 2209 N N . THR A 1 276 ? -12.719 13.469 33.312 1 54.19 276 THR A N 1
ATOM 2210 C CA . THR A 1 276 ? -12.398 13.328 34.719 1 54.19 276 THR A CA 1
ATOM 2211 C C . THR A 1 276 ? -11.047 13.969 35.031 1 54.19 276 THR A C 1
ATOM 2213 O O . THR A 1 276 ? -10.031 13.609 34.438 1 54.19 276 THR A O 1
ATOM 2216 N N . GLN A 1 277 ? -11.141 15.219 35.5 1 61.28 277 GLN A N 1
ATOM 2217 C CA . GLN A 1 277 ? -9.93 15.945 35.875 1 61.28 277 GLN A CA 1
ATOM 2218 C C . GLN A 1 277 ? -9.156 15.195 36.969 1 61.28 277 GLN A C 1
ATOM 2220 O O . GLN A 1 277 ? -9.672 14.984 38.062 1 61.28 277 GLN A O 1
ATOM 2225 N N . ASN A 1 278 ? -8.266 14.305 36.531 1 71.25 278 ASN A N 1
ATOM 2226 C CA . ASN A 1 278 ? -7.32 13.727 37.469 1 71.25 278 ASN A CA 1
ATOM 2227 C C . ASN A 1 278 ? -5.898 14.219 37.219 1 71.25 278 ASN A C 1
ATOM 2229 O O . ASN A 1 278 ? -5.656 14.977 36.281 1 71.25 278 ASN A O 1
ATOM 2233 N N . GLU A 1 279 ? -5.105 14.047 38.25 1 75.75 279 GLU A N 1
ATOM 2234 C CA . GLU A 1 279 ? -3.727 14.516 38.219 1 75.75 279 GLU A CA 1
ATOM 2235 C C . GLU A 1 279 ? -3.023 14.117 36.938 1 75.75 279 GLU A C 1
ATOM 2237 O O . GLU A 1 279 ? -2.26 14.906 36.375 1 75.75 279 GLU A O 1
ATOM 2242 N N . LYS A 1 280 ? -3.334 12.953 36.531 1 75.06 280 LYS A N 1
ATOM 2243 C CA . LYS A 1 280 ? -2.709 12.469 35.312 1 75.06 280 LYS A CA 1
ATOM 2244 C C . LYS A 1 280 ? -3.178 13.281 34.094 1 75.06 280 LYS A C 1
ATOM 2246 O O . LYS A 1 280 ? -2.383 13.609 33.219 1 75.06 280 LYS A O 1
ATOM 2251 N N . ASN A 1 281 ? -4.316 13.672 34.125 1 82.38 281 ASN A N 1
ATOM 2252 C CA . ASN A 1 281 ? -4.867 14.469 33.031 1 82.38 281 ASN A CA 1
ATOM 2253 C C . ASN A 1 281 ? -4.266 15.867 33 1 82.38 281 ASN A C 1
ATOM 2255 O O . ASN A 1 281 ? -4.047 16.438 31.922 1 82.38 281 ASN A O 1
ATOM 2259 N N . GLU A 1 282 ? -3.994 16.312 34.188 1 84.94 282 GLU A N 1
ATOM 2260 C CA . GLU A 1 282 ? -3.395 17.641 34.281 1 84.94 282 GLU A CA 1
ATOM 2261 C C . GLU A 1 282 ? -1.965 17.641 33.75 1 84.94 282 GLU A C 1
ATOM 2263 O O . GLU A 1 282 ? -1.528 18.594 33.094 1 84.94 282 GLU A O 1
ATOM 2268 N N . ARG A 1 283 ? -1.249 16.625 34.062 1 88.56 283 ARG A N 1
ATOM 2269 C CA . ARG A 1 283 ? 0.111 16.5 33.531 1 88.56 283 ARG A CA 1
ATOM 2270 C C . ARG A 1 283 ? 0.114 16.422 32 1 88.56 283 ARG A C 1
ATOM 2272 O O . ARG A 1 283 ? 0.918 17.094 31.359 1 88.56 283 ARG A O 1
ATOM 2279 N N . ASP A 1 284 ? -0.743 15.594 31.469 1 91.81 284 ASP A N 1
ATOM 2280 C CA . ASP A 1 284 ? -0.836 15.469 30.016 1 91.81 284 ASP A CA 1
ATOM 2281 C C . ASP A 1 284 ? -1.239 16.797 29.375 1 91.81 284 ASP A C 1
ATOM 2283 O O . ASP A 1 284 ? -0.721 17.172 28.328 1 91.81 284 ASP A O 1
ATOM 2287 N N . ARG A 1 285 ? -2.164 17.438 30.016 1 90.69 285 ARG A N 1
ATOM 2288 C CA . ARG A 1 285 ? -2.58 18.734 29.5 1 90.69 285 ARG A CA 1
ATOM 2289 C C . ARG A 1 285 ? -1.409 19.719 29.469 1 90.69 285 ARG A C 1
ATOM 2291 O O . ARG A 1 285 ? -1.229 20.453 28.5 1 90.69 285 ARG A O 1
ATOM 2298 N N . ALA A 1 286 ? -0.628 19.734 30.5 1 91.38 286 ALA A N 1
ATOM 2299 C CA . ALA A 1 286 ? 0.535 20.625 30.562 1 91.38 286 ALA A CA 1
ATOM 2300 C C . ALA A 1 286 ? 1.524 20.312 29.453 1 91.38 286 ALA A C 1
ATOM 2302 O O . ALA A 1 286 ? 2.098 21.219 28.844 1 91.38 286 ALA A O 1
ATOM 2303 N N . ILE A 1 287 ? 1.73 19.062 29.203 1 94.25 287 ILE A N 1
ATOM 2304 C CA . ILE A 1 287 ? 2.666 18.641 28.156 1 94.25 287 ILE A CA 1
ATOM 2305 C C . ILE A 1 287 ? 2.139 19.062 26.781 1 94.25 287 ILE A C 1
ATOM 2307 O O . ILE A 1 287 ? 2.906 19.516 25.938 1 94.25 287 ILE A O 1
ATOM 2311 N N . VAL A 1 288 ? 0.861 18.875 26.594 1 94.5 288 VAL A N 1
ATOM 2312 C CA . VAL A 1 288 ? 0.241 19.266 25.328 1 94.5 288 VAL A CA 1
ATOM 2313 C C . VAL A 1 288 ? 0.444 20.766 25.094 1 94.5 288 VAL A C 1
ATOM 2315 O O . VAL A 1 288 ? 0.808 21.188 23.984 1 94.5 288 VAL A O 1
ATOM 2318 N N . LEU A 1 289 ? 0.212 21.609 26.094 1 93.81 289 LEU A N 1
ATOM 2319 C CA . LEU A 1 289 ? 0.318 23.047 25.969 1 93.81 289 LEU A CA 1
ATOM 2320 C C . LEU A 1 289 ? 1.769 23.469 25.75 1 93.81 289 LEU A C 1
ATOM 2322 O O . LEU A 1 289 ? 2.049 24.359 24.938 1 93.81 289 LEU A O 1
ATOM 2326 N N . GLU A 1 290 ? 2.666 22.828 26.453 1 95.25 290 GLU A N 1
ATOM 2327 C CA . GLU A 1 290 ? 4.086 23.094 26.25 1 95.25 290 GLU A CA 1
ATOM 2328 C C . GLU A 1 290 ? 4.516 22.734 24.828 1 95.25 290 GLU A C 1
ATOM 2330 O O . GLU A 1 290 ? 5.297 23.453 24.203 1 95.25 290 GLU A O 1
ATOM 2335 N N . SER A 1 291 ? 4.086 21.625 24.422 1 96.62 291 SER A N 1
ATOM 2336 C CA . SER A 1 291 ? 4.398 21.172 23.078 1 96.62 291 SER A CA 1
ATOM 2337 C C . SER A 1 291 ? 3.807 22.109 22.031 1 96.62 291 SER A C 1
ATOM 2339 O O . SER A 1 291 ? 4.422 22.359 20.984 1 96.62 291 SER A O 1
ATOM 2341 N N . ALA A 1 292 ? 2.58 22.547 22.234 1 96.81 292 ALA A N 1
ATOM 2342 C CA . ALA A 1 292 ? 1.959 23.5 21.328 1 96.81 292 ALA A CA 1
ATOM 2343 C C . ALA A 1 292 ? 2.795 24.781 21.203 1 96.81 292 ALA A C 1
ATOM 2345 O O . ALA A 1 292 ? 3.043 25.266 20.094 1 96.81 292 ALA A O 1
ATOM 2346 N N . GLU A 1 293 ? 3.213 25.328 22.328 1 97.25 293 GLU A N 1
ATOM 2347 C CA . GLU A 1 293 ? 4.07 26.516 22.312 1 97.25 293 GLU A CA 1
ATOM 2348 C C . GLU A 1 293 ? 5.371 26.25 21.562 1 97.25 293 GLU A C 1
ATOM 2350 O O . GLU A 1 293 ? 5.844 27.094 20.812 1 97.25 293 GLU A O 1
ATOM 2355 N N . GLY A 1 294 ? 5.926 25.062 21.875 1 95.88 294 GLY A N 1
ATOM 2356 C CA . GLY A 1 294 ? 7.145 24.688 21.172 1 95.88 294 GLY A CA 1
ATOM 2357 C C . GLY A 1 294 ? 6.98 24.609 19.672 1 95.88 294 GLY A C 1
ATOM 2358 O O . GLY A 1 294 ? 7.855 25.031 18.922 1 95.88 294 GLY A O 1
ATOM 2359 N N . ALA A 1 295 ? 5.902 24.031 19.203 1 96.94 295 ALA A N 1
ATOM 2360 C CA . ALA A 1 295 ? 5.629 23.906 17.781 1 96.94 295 ALA A CA 1
ATOM 2361 C C . ALA A 1 295 ? 5.492 25.281 17.141 1 96.94 295 ALA A C 1
ATOM 2363 O O . ALA A 1 295 ? 6.012 25.516 16.047 1 96.94 295 ALA A O 1
ATOM 2364 N N . ILE A 1 296 ? 4.781 26.156 17.781 1 97.06 296 ILE A N 1
ATOM 2365 C CA . ILE A 1 296 ? 4.602 27.516 17.281 1 97.06 296 ILE A CA 1
ATOM 2366 C C . ILE A 1 296 ? 5.957 28.219 17.188 1 97.06 296 ILE A C 1
ATOM 2368 O O . ILE A 1 296 ? 6.246 28.875 16.172 1 97.06 296 ILE A O 1
ATOM 2372 N N . GLN A 1 297 ? 6.766 28.047 18.203 1 94.81 297 GLN A N 1
ATOM 2373 C CA . GLN A 1 297 ? 8.086 28.656 18.203 1 94.81 297 GLN A CA 1
ATOM 2374 C C . GLN A 1 297 ? 8.945 28.109 17.062 1 94.81 297 GLN A C 1
ATOM 2376 O O . GLN A 1 297 ? 9.672 28.859 16.406 1 94.81 297 GLN A O 1
ATOM 2381 N N . ALA A 1 298 ? 8.922 26.828 16.922 1 94.31 298 ALA A N 1
ATOM 2382 C CA . ALA A 1 298 ? 9.68 26.219 15.828 1 94.31 298 ALA A CA 1
ATOM 2383 C C . ALA A 1 298 ? 9.25 26.781 14.477 1 94.31 298 ALA A C 1
ATOM 2385 O O . ALA A 1 298 ? 10.094 27.062 13.617 1 94.31 298 ALA A O 1
ATOM 2386 N N . TYR A 1 299 ? 7.992 26.938 14.266 1 94.19 299 TYR A N 1
ATOM 2387 C CA . TYR A 1 299 ? 7.445 27.5 13.039 1 94.19 299 TYR A CA 1
ATOM 2388 C C . TYR A 1 299 ? 7.887 28.938 12.852 1 94.19 299 TYR A C 1
ATOM 2390 O O . TYR A 1 299 ? 8.289 29.344 11.75 1 94.19 299 TYR A O 1
ATOM 2398 N N . GLN A 1 300 ? 7.801 29.719 13.891 1 93.12 300 GLN A N 1
ATOM 2399 C CA . GLN A 1 300 ? 8.195 31.125 13.836 1 93.12 300 GLN A CA 1
ATOM 2400 C C . GLN A 1 300 ? 9.688 31.266 13.523 1 93.12 300 GLN A C 1
ATOM 2402 O O . GLN A 1 300 ? 10.078 32.125 12.742 1 93.12 300 GLN A O 1
ATOM 2407 N N . ASP A 1 301 ? 10.461 30.438 14.148 1 91.12 301 ASP A N 1
ATOM 2408 C CA . ASP A 1 301 ? 11.891 30.453 13.867 1 91.12 301 ASP A CA 1
ATOM 2409 C C . ASP A 1 301 ? 12.172 30.156 12.398 1 91.12 301 ASP A C 1
ATOM 2411 O O . ASP A 1 301 ? 13.055 30.766 11.797 1 91.12 301 ASP A O 1
ATOM 2415 N N . MET A 1 302 ? 11.453 29.234 11.898 1 89 302 MET A N 1
ATOM 2416 C CA . MET A 1 302 ? 11.609 28.859 10.5 1 89 302 MET A CA 1
ATOM 2417 C C . MET A 1 302 ? 11.273 30.047 9.586 1 89 302 MET A C 1
ATOM 2419 O O . MET A 1 302 ? 12.016 30.328 8.641 1 89 302 MET A O 1
ATOM 2423 N N . ARG A 1 303 ? 10.211 30.703 9.883 1 89 303 ARG A N 1
ATOM 2424 C CA . ARG A 1 303 ? 9.742 31.797 9.039 1 89 303 ARG A CA 1
ATOM 2425 C C . ARG A 1 303 ? 10.617 33.031 9.211 1 89 303 ARG A C 1
ATOM 2427 O O . ARG A 1 303 ? 10.648 33.906 8.344 1 89 303 ARG A O 1
ATOM 2434 N N . ALA A 1 304 ? 11.289 33.062 10.273 1 86.56 304 ALA A N 1
ATOM 2435 C CA . ALA A 1 304 ? 12.117 34.219 10.57 1 86.56 304 ALA A CA 1
ATOM 2436 C C . ALA A 1 304 ? 13.5 34.094 9.93 1 86.56 304 ALA A C 1
ATOM 2438 O O . ALA A 1 304 ? 14.289 35.031 9.938 1 86.56 304 ALA A O 1
ATOM 2439 N N . LEU A 1 305 ? 13.773 32.938 9.414 1 83.31 305 LEU A N 1
ATOM 2440 C CA . LEU A 1 305 ? 15.078 32.75 8.789 1 83.31 305 LEU A CA 1
ATOM 2441 C C . LEU A 1 305 ? 15.289 33.812 7.684 1 83.31 305 LEU A C 1
ATOM 2443 O O . LEU A 1 305 ? 14.375 34.094 6.906 1 83.31 305 LEU A O 1
ATOM 2447 N N . ASP A 1 306 ? 16.422 34.406 7.676 1 73.19 306 ASP A N 1
ATOM 2448 C CA . ASP A 1 306 ? 16.734 35.438 6.727 1 73.19 306 ASP A CA 1
ATOM 2449 C C . ASP A 1 306 ? 17.203 34.875 5.391 1 73.19 306 ASP A C 1
ATOM 2451 O O . ASP A 1 306 ? 18.391 34.906 5.07 1 73.19 306 ASP A O 1
ATOM 2455 N N . VAL A 1 307 ? 16.281 34.219 4.824 1 68.5 307 VAL A N 1
ATOM 2456 C CA . VAL A 1 307 ? 16.578 33.656 3.514 1 68.5 307 VAL A CA 1
ATOM 2457 C C . VAL A 1 307 ? 16.172 34.625 2.418 1 68.5 307 VAL A C 1
ATOM 2459 O O . VAL A 1 307 ? 15.039 35.125 2.406 1 68.5 307 VAL A O 1
ATOM 2462 N N . ARG A 1 308 ? 17.203 35.281 1.671 1 63.56 308 ARG A N 1
ATOM 2463 C CA . ARG A 1 308 ? 16.938 36.188 0.555 1 63.56 308 ARG A CA 1
ATOM 2464 C C . ARG A 1 308 ? 17.031 35.438 -0.777 1 63.56 308 ARG A C 1
ATOM 2466 O O . ARG A 1 308 ? 17.734 34.438 -0.892 1 63.56 308 ARG A O 1
ATOM 2473 N N . PRO A 1 309 ? 16.109 35.781 -1.79 1 55.91 309 PRO A N 1
ATOM 2474 C CA . PRO A 1 309 ? 15.148 36.875 -1.788 1 55.91 309 PRO A CA 1
ATOM 2475 C C . PRO A 1 309 ? 13.75 36.438 -1.34 1 55.91 309 PRO A C 1
ATOM 2477 O O . PRO A 1 309 ? 12.922 37.281 -0.982 1 55.91 309 PRO A O 1
ATOM 2480 N N . TYR A 1 310 ? 13.453 35.188 -1.362 1 56.44 310 TYR A N 1
ATOM 2481 C CA . TYR A 1 310 ? 12.039 34.844 -1.211 1 56.44 310 TYR A CA 1
ATOM 2482 C C . TYR A 1 310 ? 11.773 34.188 0.138 1 56.44 310 TYR A C 1
ATOM 2484 O O . TYR A 1 310 ? 10.633 33.844 0.456 1 56.44 310 TYR A O 1
ATOM 2492 N N . GLY A 1 311 ? 12.68 34.25 1.005 1 65.44 311 GLY A N 1
ATOM 2493 C CA . GLY A 1 311 ? 12.406 33.688 2.309 1 65.44 311 GLY A CA 1
ATOM 2494 C C . GLY A 1 311 ? 12.43 32.156 2.299 1 65.44 311 GLY A C 1
ATOM 2495 O O . GLY A 1 311 ? 12.812 31.547 1.299 1 65.44 311 GLY A O 1
ATOM 2496 N N . PRO A 1 312 ? 12.023 31.516 3.441 1 76.88 312 PRO A N 1
ATOM 2497 C CA . PRO A 1 312 ? 12 30.062 3.547 1 76.88 312 PRO A CA 1
ATOM 2498 C C . PRO A 1 312 ? 10.922 29.422 2.674 1 76.88 312 PRO A C 1
ATOM 2500 O O . PRO A 1 312 ? 9.969 30.094 2.27 1 76.88 312 PRO A O 1
ATOM 2503 N N . PRO A 1 313 ? 11.125 28.188 2.338 1 77.38 313 PRO A N 1
ATOM 2504 C CA . PRO A 1 313 ? 10.188 27.516 1.439 1 77.38 313 PRO A CA 1
ATOM 2505 C C . PRO A 1 313 ? 8.781 27.406 2.018 1 77.38 313 PRO A C 1
ATOM 2507 O O . PRO A 1 313 ? 8.617 27.297 3.236 1 77.38 313 PRO A O 1
ATOM 2510 N N . SER A 1 314 ? 7.871 27.484 1.076 1 83 314 SER A N 1
ATOM 2511 C CA . SER A 1 314 ? 6.473 27.312 1.454 1 83 314 SER A CA 1
ATOM 2512 C C . SER A 1 314 ? 6.121 25.844 1.665 1 83 314 SER A C 1
ATOM 2514 O O . SER A 1 314 ? 6.543 24.984 0.892 1 83 314 SER A O 1
ATOM 2516 N N . CYS A 1 315 ? 5.512 25.5 2.744 1 90.06 315 CYS A N 1
ATOM 2517 C CA . CYS A 1 315 ? 5.008 24.156 3.059 1 90.06 315 CYS A CA 1
ATOM 2518 C C . CYS A 1 315 ? 3.672 24.234 3.785 1 90.06 315 CYS A C 1
ATOM 2520 O O . CYS A 1 315 ? 3.631 24.469 4.996 1 90.06 315 CYS A O 1
ATOM 2522 N N . GLU A 1 316 ? 2.639 23.969 3.062 1 94.44 316 GLU A N 1
ATOM 2523 C CA . GLU A 1 316 ? 1.293 24.141 3.6 1 94.44 316 GLU A CA 1
ATOM 2524 C C . GLU A 1 316 ? 1.003 23.141 4.707 1 94.44 316 GLU A C 1
ATOM 2526 O O . GLU A 1 316 ? 0.257 23.422 5.641 1 94.44 316 GLU A O 1
ATOM 2531 N N . PHE A 1 317 ? 1.582 22.031 4.645 1 95.25 317 PHE A N 1
ATOM 2532 C CA . PHE A 1 317 ? 1.41 21.031 5.699 1 95.25 317 PHE A CA 1
ATOM 2533 C C . PHE A 1 317 ? 1.96 21.547 7.023 1 95.25 317 PHE A C 1
ATOM 2535 O O . PHE A 1 317 ? 1.312 21.422 8.062 1 95.25 317 PHE A O 1
ATOM 2542 N N . PHE A 1 318 ? 3.111 22.141 7.012 1 93.31 318 PHE A N 1
ATOM 2543 C CA . PHE A 1 318 ? 3.719 22.672 8.227 1 93.31 318 PHE A CA 1
ATOM 2544 C C . PHE A 1 318 ? 2.963 23.891 8.727 1 93.31 318 PHE A C 1
ATOM 2546 O O . PHE A 1 318 ? 2.865 24.125 9.938 1 93.31 318 PHE A O 1
ATOM 2553 N N . ASP A 1 319 ? 2.488 24.688 7.77 1 95.38 319 ASP A N 1
ATOM 2554 C CA . ASP A 1 319 ? 1.61 25.781 8.172 1 95.38 319 ASP A CA 1
ATOM 2555 C C . ASP A 1 319 ? 0.418 25.266 8.969 1 95.38 319 ASP A C 1
ATOM 2557 O O . ASP A 1 319 ? 0.047 25.859 9.992 1 95.38 319 ASP A O 1
ATOM 2561 N N . PHE A 1 320 ? -0.116 24.234 8.5 1 96.75 320 PHE A N 1
ATOM 2562 C CA . PHE A 1 320 ? -1.272 23.641 9.164 1 96.75 320 PHE A CA 1
ATOM 2563 C C . PHE A 1 320 ? -0.896 23.141 10.555 1 96.75 320 PHE A C 1
ATOM 2565 O O . PHE A 1 320 ? -1.667 23.281 11.508 1 96.75 320 PHE A O 1
ATOM 2572 N N . LEU A 1 321 ? 0.257 22.469 10.641 1 96.25 321 LEU A N 1
ATOM 2573 C CA . LEU A 1 321 ? 0.673 21.953 11.945 1 96.25 321 LEU A CA 1
ATOM 2574 C C . LEU A 1 321 ? 0.821 23.094 12.953 1 96.25 321 LEU A C 1
ATOM 2576 O O . LEU A 1 321 ? 0.427 22.953 14.109 1 96.25 321 LEU A O 1
ATOM 2580 N N . ALA A 1 322 ? 1.397 24.141 12.516 1 96.75 322 ALA A N 1
ATOM 2581 C CA . ALA A 1 322 ? 1.537 25.312 13.375 1 96.75 322 ALA A CA 1
ATOM 2582 C C . ALA A 1 322 ? 0.173 25.891 13.742 1 96.75 322 ALA A C 1
ATOM 2584 O O . ALA A 1 322 ? -0.051 26.297 14.891 1 96.75 322 ALA A O 1
ATOM 2585 N N . PHE A 1 323 ? -0.682 25.984 12.828 1 97.5 323 PHE A N 1
ATOM 2586 C CA . PHE A 1 323 ? -2.049 26.422 13.078 1 97.5 323 PHE A CA 1
ATOM 2587 C C . PHE A 1 323 ? -2.717 25.547 14.125 1 97.5 323 PHE A C 1
ATOM 2589 O O . PHE A 1 323 ? -3.35 26.062 15.055 1 97.5 323 PHE A O 1
ATOM 2596 N N . SER A 1 324 ? -2.66 24.234 13.836 1 96.06 324 SER A N 1
ATOM 2597 C CA . SER A 1 324 ? -3.273 23.281 14.758 1 96.06 324 SER A CA 1
ATOM 2598 C C . SER A 1 324 ? -2.777 23.5 16.188 1 96.06 324 SER A C 1
ATOM 2600 O O . SER A 1 324 ? -3.562 23.469 17.141 1 96.06 324 SER A O 1
ATOM 2602 N N . ALA A 1 325 ? -1.478 23.734 16.344 1 96.94 325 ALA A N 1
ATOM 2603 C CA . ALA A 1 325 ? -0.901 24 17.656 1 96.94 325 ALA A CA 1
ATOM 2604 C C . ALA A 1 325 ? -1.473 25.281 18.25 1 96.94 325 ALA A C 1
ATOM 2606 O O . ALA A 1 325 ? -1.837 25.312 19.438 1 96.94 325 ALA A O 1
ATOM 2607 N N . ALA A 1 326 ? -1.538 26.312 17.469 1 97.69 326 ALA A N 1
ATOM 2608 C CA . ALA A 1 326 ? -2.078 27.578 17.922 1 97.69 326 ALA A CA 1
ATOM 2609 C C . ALA A 1 326 ? -3.549 27.453 18.312 1 97.69 326 ALA A C 1
ATOM 2611 O O . ALA A 1 326 ? -3.996 28.031 19.297 1 97.69 326 ALA A O 1
ATOM 2612 N N . ALA A 1 327 ? -4.258 26.703 17.5 1 96.19 327 ALA A N 1
ATOM 2613 C CA . ALA A 1 327 ? -5.676 26.484 17.781 1 96.19 327 ALA A CA 1
ATOM 2614 C C . ALA A 1 327 ? -5.875 25.75 19.094 1 96.19 327 ALA A C 1
ATOM 2616 O O . ALA A 1 327 ? -6.777 26.078 19.859 1 96.19 327 ALA A O 1
ATOM 2617 N N . ILE A 1 328 ? -5.098 24.766 19.344 1 93.69 328 ILE A N 1
ATOM 2618 C CA . ILE A 1 328 ? -5.188 23.984 20.578 1 93.69 328 ILE A CA 1
ATOM 2619 C C . ILE A 1 328 ? -4.91 24.891 21.766 1 93.69 328 ILE A C 1
ATOM 2621 O O . ILE A 1 328 ? -5.605 24.828 22.781 1 93.69 328 ILE A O 1
ATOM 2625 N N . LEU A 1 329 ? -3.902 25.719 21.641 1 94.06 329 LEU A N 1
ATOM 2626 C CA . LEU A 1 329 ? -3.586 26.688 22.688 1 94.06 329 LEU A CA 1
ATOM 2627 C C . LEU A 1 329 ? -4.746 27.641 22.906 1 94.06 329 LEU A C 1
ATOM 2629 O O . LEU A 1 329 ? -5.109 27.938 24.047 1 94.06 329 LEU A O 1
ATOM 2633 N N . ALA A 1 330 ? -5.316 28.141 21.844 1 95.06 330 ALA A N 1
ATOM 2634 C CA . ALA A 1 330 ? -6.441 29.078 21.922 1 95.06 330 ALA A CA 1
ATOM 2635 C C . ALA A 1 330 ? -7.648 28.422 22.594 1 95.06 330 ALA A C 1
ATOM 2637 O O . ALA A 1 330 ? -8.344 29.062 23.391 1 95.06 330 ALA A O 1
ATOM 2638 N N . ILE A 1 331 ? -7.891 27.188 22.25 1 92.81 331 ILE A N 1
ATOM 2639 C CA . ILE A 1 331 ? -9.016 26.453 22.812 1 92.81 331 ILE A CA 1
ATOM 2640 C C . ILE A 1 331 ? -8.828 26.281 24.312 1 92.81 331 ILE A C 1
ATOM 2642 O O . ILE A 1 331 ? -9.773 26.438 25.094 1 92.81 331 ILE A O 1
ATOM 2646 N N . ASP A 1 332 ? -7.625 25.953 24.719 1 91.5 332 ASP A N 1
ATOM 2647 C CA . ASP A 1 332 ? -7.344 25.828 26.156 1 91.5 332 ASP A CA 1
ATOM 2648 C C . ASP A 1 332 ? -7.559 27.141 26.875 1 91.5 332 ASP A C 1
ATOM 2650 O O . ASP A 1 332 ? -8.086 27.172 28 1 91.5 332 ASP A O 1
ATOM 2654 N N . LEU A 1 333 ? -7.137 28.234 26.312 1 91.81 333 LEU A N 1
ATOM 2655 C CA . LEU A 1 333 ? -7.297 29.562 26.891 1 91.81 333 LEU A CA 1
ATOM 2656 C C . LEU A 1 333 ? -8.773 29.938 27 1 91.81 333 LEU A C 1
ATOM 2658 O O . LEU A 1 333 ? -9.195 30.516 28 1 91.81 333 LEU A O 1
ATOM 2662 N N . ALA A 1 334 ? -9.508 29.578 26 1 89.94 334 ALA A N 1
ATOM 2663 C CA . ALA A 1 334 ? -10.938 29.859 25.984 1 89.94 334 ALA A CA 1
ATOM 2664 C C . ALA A 1 334 ? -11.68 29.062 27.047 1 89.94 334 ALA A C 1
ATOM 2666 O O . ALA A 1 334 ? -12.672 29.531 27.609 1 89.94 334 ALA A O 1
ATOM 2667 N N . SER A 1 335 ? -11.234 27.844 27.266 1 85.88 335 SER A N 1
ATOM 2668 C CA . SER A 1 335 ? -11.914 26.953 28.203 1 85.88 335 SER A CA 1
ATOM 2669 C C . SER A 1 335 ? -11.695 27.406 29.641 1 85.88 335 SER A C 1
ATOM 2671 O O . SER A 1 335 ? -12.477 27.062 30.531 1 85.88 335 SER A O 1
ATOM 2673 N N . GLN A 1 336 ? -10.719 28.109 29.922 1 78.5 336 GLN A N 1
ATOM 2674 C CA . GLN A 1 336 ? -10.359 28.594 31.25 1 78.5 336 GLN A CA 1
ATOM 2675 C C . GLN A 1 336 ? -10.258 27.438 32.25 1 78.5 336 GLN A C 1
ATOM 2677 O O . GLN A 1 336 ? -10.57 27.594 33.438 1 78.5 336 GLN A O 1
ATOM 2682 N N . GLU A 1 337 ? -9.969 26.281 31.688 1 71.88 337 GLU A N 1
ATOM 2683 C CA . GLU A 1 337 ? -9.812 25.109 32.531 1 71.88 337 GLU A CA 1
ATOM 2684 C C . GLU A 1 337 ? -8.492 25.141 33.312 1 71.88 337 GLU A C 1
ATOM 2686 O O . GLU A 1 337 ? -8.375 24.578 34.375 1 71.88 337 GLU A O 1
ATOM 2691 N N . THR A 1 338 ? -7.543 25.781 32.656 1 73.88 338 THR A N 1
ATOM 2692 C CA . THR A 1 338 ? -6.23 25.906 33.281 1 73.88 338 THR A CA 1
ATOM 2693 C C . THR A 1 338 ? -6.098 27.234 34.031 1 73.88 338 THR A C 1
ATOM 2695 O O . THR A 1 338 ? -6.328 28.297 33.438 1 73.88 338 THR A O 1
ATOM 2698 N N . SER A 1 339 ? -5.867 27.141 35.219 1 79.75 339 SER A N 1
ATOM 2699 C CA . SER A 1 339 ? -5.668 28.375 36 1 79.75 339 SER A CA 1
ATOM 2700 C C . SER A 1 339 ? -4.328 29.016 35.656 1 79.75 339 SER A C 1
ATOM 2702 O O . SER A 1 339 ? -3.287 28.359 35.688 1 79.75 339 SER A O 1
ATOM 2704 N N . ARG A 1 340 ? -4.406 30.266 35.156 1 86.75 340 ARG A N 1
ATOM 2705 C CA . ARG A 1 340 ? -3.205 31.016 34.75 1 86.75 340 ARG A CA 1
ATOM 2706 C C . ARG A 1 340 ? -3.285 32.469 35.219 1 86.75 340 ARG A C 1
ATOM 2708 O O . ARG A 1 340 ? -4.367 33.031 35.25 1 86.75 340 ARG A O 1
ATOM 2715 N N . PRO A 1 341 ? -2.08 32.938 35.625 1 90.69 341 PRO A N 1
ATOM 2716 C CA . PRO A 1 341 ? -2.049 34.406 35.844 1 90.69 341 PRO A CA 1
ATOM 2717 C C . PRO A 1 341 ? -2.396 35.188 34.594 1 90.69 341 PRO A C 1
ATOM 2719 O O . PRO A 1 341 ? -2.18 34.719 33.469 1 90.69 341 PRO A O 1
ATOM 2722 N N . ALA A 1 342 ? -2.885 36.344 34.781 1 89.25 342 ALA A N 1
ATOM 2723 C CA . ALA A 1 342 ? -3.33 37.188 33.688 1 89.25 342 ALA A CA 1
ATOM 2724 C C . ALA A 1 342 ? -2.184 37.5 32.75 1 89.25 342 ALA A C 1
ATOM 2726 O O . ALA A 1 342 ? -2.383 37.594 31.531 1 89.25 342 ALA A O 1
ATOM 2727 N N . GLU A 1 343 ? -1.05 37.656 33.344 1 92.38 343 GLU A N 1
ATOM 2728 C CA . GLU A 1 343 ? 0.117 37.969 32.5 1 92.38 343 GLU A CA 1
ATOM 2729 C C . GLU A 1 343 ? 0.451 36.844 31.562 1 92.38 343 GLU A C 1
ATOM 2731 O O . GLU A 1 343 ? 0.82 37.062 30.406 1 92.38 343 GLU A O 1
ATOM 2736 N N . GLU A 1 344 ? 0.324 35.688 32.094 1 92.75 344 GLU A N 1
ATOM 2737 C CA . GLU A 1 344 ? 0.6 34.5 31.297 1 92.75 344 GLU A CA 1
ATOM 2738 C C . GLU A 1 344 ? -0.448 34.344 30.188 1 92.75 344 GLU A C 1
ATOM 2740 O O . GLU A 1 344 ? -0.123 33.938 29.078 1 92.75 344 GLU A O 1
ATOM 2745 N N . GLU A 1 345 ? -1.642 34.531 30.484 1 92.06 345 GLU A N 1
ATOM 2746 C CA . GLU A 1 345 ? -2.711 34.469 29.5 1 92.06 345 GLU A CA 1
ATOM 2747 C C . GLU A 1 345 ? -2.48 35.469 28.375 1 92.06 345 GLU A C 1
ATOM 2749 O O . GLU A 1 345 ? -2.666 35.156 27.188 1 92.06 345 GLU A O 1
ATOM 2754 N N . GLN A 1 346 ? -2.102 36.656 28.766 1 93.25 346 GLN A N 1
ATOM 2755 C CA . GLN A 1 346 ? -1.84 37.688 27.766 1 93.25 346 GLN A CA 1
ATOM 2756 C C . GLN A 1 346 ? -0.667 37.312 26.875 1 93.25 346 GLN A C 1
ATOM 2758 O O . GLN A 1 346 ? -0.698 37.562 25.656 1 93.25 346 GLN A O 1
ATOM 2763 N N . ARG A 1 347 ? 0.317 36.781 27.453 1 95.25 347 ARG A N 1
ATOM 2764 C CA . ARG A 1 347 ? 1.475 36.312 26.688 1 95.25 347 ARG A CA 1
ATOM 2765 C C . ARG A 1 347 ? 1.071 35.281 25.656 1 95.25 347 ARG A C 1
ATOM 2767 O O . ARG A 1 347 ? 1.509 35.344 24.5 1 95.25 347 ARG A O 1
ATOM 2774 N N . LEU A 1 348 ? 0.304 34.344 26.094 1 95.12 348 LEU A N 1
ATOM 2775 C CA . LEU A 1 348 ? -0.113 33.25 25.203 1 95.12 348 LEU A CA 1
ATOM 2776 C C . LEU A 1 348 ? -1.004 33.781 24.094 1 95.12 348 LEU A C 1
ATOM 2778 O O . LEU A 1 348 ? -0.877 33.375 22.938 1 95.12 348 LEU A O 1
ATOM 2782 N N . TRP A 1 349 ? -1.92 34.719 24.359 1 94.69 349 TRP A N 1
ATOM 2783 C CA . TRP A 1 349 ? -2.75 35.312 23.312 1 94.69 349 TRP A CA 1
ATOM 2784 C C . TRP A 1 349 ? -1.899 36.094 22.328 1 94.69 349 TRP A C 1
ATOM 2786 O O . TRP A 1 349 ? -2.195 36.125 21.125 1 94.69 349 TRP A O 1
ATOM 2796 N N . ASN A 1 350 ? -0.868 36.75 22.859 1 95.94 350 ASN A N 1
ATOM 2797 C CA . ASN A 1 350 ? 0.051 37.438 21.969 1 95.94 350 ASN A CA 1
ATOM 2798 C C . ASN A 1 350 ? 0.759 36.469 21.016 1 95.94 350 ASN A C 1
ATOM 2800 O O . ASN A 1 350 ? 0.986 36.812 19.859 1 95.94 350 ASN A O 1
ATOM 2804 N N . LEU A 1 351 ? 1.168 35.375 21.578 1 96.31 351 LEU A N 1
ATOM 2805 C CA . LEU A 1 351 ? 1.794 34.344 20.75 1 96.31 351 LEU A CA 1
ATOM 2806 C C . LEU A 1 351 ? 0.868 33.938 19.625 1 96.31 351 LEU A C 1
ATOM 2808 O O . LEU A 1 351 ? 1.312 33.75 18.484 1 96.31 351 LEU A O 1
ATOM 2812 N N . ILE A 1 352 ? -0.396 33.719 19.875 1 96.31 352 ILE A N 1
ATOM 2813 C CA . ILE A 1 352 ? -1.396 33.344 18.891 1 96.31 352 ILE A CA 1
ATOM 2814 C C . ILE A 1 352 ? -1.564 34.469 17.859 1 96.31 352 ILE A C 1
ATOM 2816 O O . ILE A 1 352 ? -1.641 34.188 16.656 1 96.31 352 ILE A O 1
ATOM 2820 N N . THR A 1 353 ? -1.596 35.688 18.297 1 96.31 353 THR A N 1
ATOM 2821 C CA . THR A 1 353 ? -1.732 36.844 17.422 1 96.31 353 THR A CA 1
ATOM 2822 C C . THR A 1 353 ? -0.558 36.906 16.453 1 96.31 353 THR A C 1
ATOM 2824 O O . THR A 1 353 ? -0.75 37.125 15.25 1 96.31 353 THR A O 1
ATOM 2827 N N . VAL A 1 354 ? 0.607 36.781 17.047 1 96.12 354 VAL A N 1
ATOM 2828 C CA . VAL A 1 354 ? 1.812 36.812 16.219 1 96.12 354 VAL A CA 1
ATOM 2829 C C . VAL A 1 354 ? 1.799 35.688 15.211 1 96.12 354 VAL A C 1
ATOM 2831 O O . VAL A 1 354 ? 2.229 35.844 14.07 1 96.12 354 VAL A O 1
ATOM 2834 N N . SER A 1 355 ? 1.398 34.531 15.664 1 96.31 355 SER A N 1
ATOM 2835 C CA . SER A 1 355 ? 1.302 33.406 14.766 1 96.31 355 SER A CA 1
ATOM 2836 C C . SER A 1 355 ? 0.348 33.688 13.609 1 96.31 355 SER A C 1
ATOM 2838 O O . SER A 1 355 ? 0.648 33.375 12.453 1 96.31 355 SER A O 1
ATOM 2840 N N . ALA A 1 356 ? -0.832 34.188 13.891 1 96.81 356 ALA A N 1
ATOM 2841 C CA . ALA A 1 356 ? -1.794 34.562 12.852 1 96.81 356 ALA A CA 1
ATOM 2842 C C . ALA A 1 356 ? -1.189 35.562 11.859 1 96.81 356 ALA A C 1
ATOM 2844 O O . ALA A 1 356 ? -1.385 35.438 10.648 1 96.81 356 ALA A O 1
ATOM 2845 N N . TYR A 1 357 ? -0.482 36.5 12.391 1 96 357 TYR A N 1
ATOM 2846 C CA . TYR A 1 357 ? 0.174 37.5 11.555 1 96 357 TYR A CA 1
ATOM 2847 C C . TYR A 1 357 ? 1.185 36.844 10.617 1 96 357 TYR A C 1
ATOM 2849 O O . TYR A 1 357 ? 1.232 37.156 9.43 1 96 357 TYR A O 1
ATOM 2857 N N . THR A 1 358 ? 2.023 36.031 11.172 1 94.38 358 THR A N 1
ATOM 2858 C CA . THR A 1 358 ? 3.025 35.312 10.375 1 94.38 358 THR A CA 1
ATOM 2859 C C . THR A 1 358 ? 2.365 34.5 9.281 1 94.38 358 THR A C 1
ATOM 2861 O O . THR A 1 358 ? 2.83 34.469 8.133 1 94.38 358 THR A O 1
ATOM 2864 N N . MET A 1 359 ? 1.324 33.812 9.602 1 95.31 359 MET A N 1
ATOM 2865 C CA . MET A 1 359 ? 0.621 32.969 8.633 1 95.31 359 MET A CA 1
ATOM 2866 C C . MET A 1 359 ? -0.003 33.812 7.531 1 95.31 359 MET A C 1
ATOM 2868 O O . MET A 1 359 ? -0.026 33.406 6.367 1 95.31 359 MET A O 1
ATOM 2872 N N . ASN A 1 360 ? -0.514 34.875 7.902 1 93.62 360 ASN A N 1
ATOM 2873 C CA . ASN A 1 360 ? -1.048 35.812 6.914 1 93.62 360 ASN A CA 1
ATOM 2874 C C . ASN A 1 360 ? 0.032 36.281 5.941 1 93.62 360 ASN A C 1
ATOM 2876 O O . ASN A 1 360 ? -0.211 36.375 4.734 1 93.62 360 ASN A O 1
ATOM 2880 N N . LYS A 1 361 ? 1.178 36.562 6.465 1 89.19 361 LYS A N 1
ATOM 2881 C CA . LYS A 1 361 ? 2.301 37 5.633 1 89.19 361 LYS A CA 1
ATOM 2882 C C . LYS A 1 361 ? 2.729 35.875 4.676 1 89.19 361 LYS A C 1
ATOM 2884 O O . LYS A 1 361 ? 3.086 36.156 3.527 1 89.19 361 LYS A O 1
ATOM 2889 N N . VAL A 1 362 ? 2.764 34.688 5.172 1 87.25 362 VAL A N 1
ATOM 2890 C CA . VAL A 1 362 ? 3.105 33.562 4.328 1 87.25 362 VAL A CA 1
ATOM 2891 C C . VAL A 1 362 ? 2.098 33.438 3.188 1 87.25 362 VAL A C 1
ATOM 2893 O O . VAL A 1 362 ? 2.473 33.156 2.047 1 87.25 362 VAL A O 1
ATOM 2896 N N . GLY A 1 363 ? 0.813 33.562 3.506 1 86.12 363 GLY A N 1
ATOM 2897 C CA . GLY A 1 363 ? -0.215 33.531 2.479 1 86.12 363 GLY A CA 1
ATOM 2898 C C . GLY A 1 363 ? -0.023 34.625 1.426 1 86.12 363 GLY A C 1
ATOM 2899 O O . GLY A 1 363 ? -0.197 34.375 0.232 1 86.12 363 GLY A O 1
ATOM 2900 N N . GLU A 1 364 ? 0.376 35.719 1.819 1 83.12 364 GLU A N 1
ATOM 2901 C CA . GLU A 1 364 ? 0.531 36.875 0.925 1 83.12 364 GLU A CA 1
ATOM 2902 C C . GLU A 1 364 ? 1.771 36.719 0.05 1 83.12 364 GLU A C 1
ATOM 2904 O O . GLU A 1 364 ? 1.736 37.031 -1.144 1 83.12 364 GLU A O 1
ATOM 2909 N N . VAL A 1 365 ? 2.832 36.281 0.652 1 77.06 365 VAL A N 1
ATOM 2910 C CA . VAL A 1 365 ? 4.121 36.25 -0.033 1 77.06 365 VAL A CA 1
ATOM 2911 C C . VAL A 1 365 ? 4.273 34.969 -0.822 1 77.06 365 VAL A C 1
ATOM 2913 O O . VAL A 1 365 ? 4.773 34.969 -1.948 1 77.06 365 VAL A O 1
ATOM 2916 N N . LEU A 1 366 ? 3.887 33.906 -0.211 1 77.38 366 LEU A N 1
ATOM 2917 C CA . LEU A 1 366 ? 4.164 32.594 -0.805 1 77.38 366 LEU A CA 1
ATOM 2918 C C . LEU A 1 366 ? 2.887 31.953 -1.345 1 77.38 366 LEU A C 1
ATOM 2920 O O . LEU A 1 366 ? 2.893 30.797 -1.756 1 77.38 366 LEU A O 1
ATOM 2924 N N . ASP A 1 367 ? 1.76 32.656 -1.302 1 79.5 367 ASP A N 1
ATOM 2925 C CA . ASP A 1 367 ? 0.483 32.188 -1.84 1 79.5 367 ASP A CA 1
ATOM 2926 C C . ASP A 1 367 ? 0.032 30.906 -1.162 1 79.5 367 ASP A C 1
ATOM 2928 O O . ASP A 1 367 ? -0.385 29.953 -1.832 1 79.5 367 ASP A O 1
ATOM 2932 N N . SER A 1 368 ? 0.255 30.812 0.1 1 87.06 368 SER A N 1
ATOM 2933 C CA . SER A 1 368 ? -0.217 29.672 0.878 1 87.06 368 SER A CA 1
ATOM 2934 C C . SER A 1 368 ? -1.69 29.828 1.241 1 87.06 368 SER A C 1
ATOM 2936 O O . SER A 1 368 ? -2.057 30.719 2.01 1 87.06 368 SER A O 1
ATOM 2938 N N . THR A 1 369 ? -2.51 28.969 0.725 1 92 369 THR A N 1
ATOM 2939 C CA . THR A 1 369 ? -3.936 28.984 1.026 1 92 369 THR A CA 1
ATOM 2940 C C . THR A 1 369 ? -4.184 28.594 2.48 1 92 369 THR A C 1
ATOM 2942 O O . THR A 1 369 ? -5.047 29.172 3.145 1 92 369 THR A O 1
ATOM 2945 N N . VAL A 1 370 ? -3.426 27.672 2.975 1 95.69 370 VAL A N 1
ATOM 2946 C CA . VAL A 1 370 ? -3.559 27.219 4.355 1 95.69 370 VAL A CA 1
ATOM 2947 C C . VAL A 1 370 ? -3.152 28.328 5.309 1 95.69 370 VAL A C 1
ATOM 2949 O O . VAL A 1 370 ? -3.812 28.562 6.328 1 95.69 370 VAL A O 1
ATOM 2952 N N . GLY A 1 371 ? -2.059 29.047 4.914 1 94.44 371 GLY A N 1
ATOM 2953 C CA . GLY A 1 371 ? -1.631 30.172 5.73 1 94.44 371 GLY A CA 1
ATOM 2954 C C . GLY A 1 371 ? -2.697 31.234 5.879 1 94.44 371 GLY A C 1
ATOM 2955 O O . GLY A 1 371 ? -3.004 31.656 6.992 1 94.44 371 GLY A O 1
ATOM 2956 N N . ASP A 1 372 ? -3.291 31.562 4.828 1 95.12 372 ASP A N 1
ATOM 2957 C CA . ASP A 1 372 ? -4.316 32.594 4.816 1 95.12 372 ASP A CA 1
ATOM 2958 C C . ASP A 1 372 ? -5.527 32.188 5.648 1 95.12 372 ASP A C 1
ATOM 2960 O O . ASP A 1 372 ? -6.023 32.969 6.461 1 95.12 372 ASP A O 1
ATOM 2964 N N . GLN A 1 373 ? -5.969 31.031 5.438 1 96.56 373 GLN A N 1
ATOM 2965 C CA . GLN A 1 373 ? -7.176 30.562 6.113 1 96.56 373 GLN A CA 1
ATOM 2966 C C . GLN A 1 373 ? -6.918 30.328 7.602 1 96.56 373 GLN A C 1
ATOM 2968 O O . GLN A 1 373 ? -7.801 30.562 8.43 1 96.56 373 GLN A O 1
ATOM 2973 N N . SER A 1 374 ? -5.703 29.891 7.898 1 97.44 374 SER A N 1
ATOM 2974 C CA . SER A 1 374 ? -5.316 29.719 9.297 1 97.44 374 SER A CA 1
ATOM 2975 C C . SER A 1 374 ? -5.363 31.047 10.047 1 97.44 374 SER A C 1
ATOM 2977 O O . SER A 1 374 ? -5.887 31.125 11.164 1 97.44 374 SER A O 1
ATOM 2979 N N . ALA A 1 375 ? -4.801 32.062 9.398 1 97.38 375 ALA A N 1
ATOM 2980 C CA . ALA A 1 375 ? -4.812 33.406 10 1 97.38 375 ALA A CA 1
ATOM 2981 C C . ALA A 1 375 ? -6.242 33.875 10.234 1 97.38 375 ALA A C 1
ATOM 2983 O O . ALA A 1 375 ? -6.555 34.406 11.305 1 97.38 375 ALA A O 1
ATOM 2984 N N . GLU A 1 376 ? -7.062 33.656 9.32 1 96.25 376 GLU A N 1
ATOM 2985 C CA . GLU A 1 376 ? -8.453 34.094 9.414 1 96.25 376 GLU A CA 1
ATOM 2986 C C . GLU A 1 376 ? -9.172 33.406 10.578 1 96.25 376 GLU A C 1
ATOM 2988 O O . GLU A 1 376 ? -9.867 34.062 11.352 1 96.25 376 GLU A O 1
ATOM 2993 N N . VAL A 1 377 ? -9.039 32.125 10.672 1 96.88 377 VAL A N 1
ATOM 2994 C CA . VAL A 1 377 ? -9.695 31.359 11.727 1 96.88 377 VAL A CA 1
ATOM 2995 C C . VAL A 1 377 ? -9.203 31.844 13.094 1 96.88 377 VAL A C 1
ATOM 2997 O O . VAL A 1 377 ? -10.008 32.062 14 1 96.88 377 VAL A O 1
ATOM 3000 N N . LEU A 1 378 ? -7.867 32 13.266 1 97.56 378 LEU A N 1
ATOM 3001 C CA . LEU A 1 378 ? -7.293 32.406 14.547 1 97.56 378 LEU A CA 1
ATOM 3002 C C . LEU A 1 378 ? -7.719 33.812 14.914 1 97.56 378 LEU A C 1
ATOM 3004 O O . LEU A 1 378 ? -8 34.094 16.078 1 97.56 378 LEU A O 1
ATOM 3008 N N . GLU A 1 379 ? -7.793 34.688 13.922 1 96.38 379 GLU A N 1
ATOM 3009 C CA . GLU A 1 379 ? -8.203 36.062 14.164 1 96.38 379 GLU A CA 1
ATOM 3010 C C . GLU A 1 379 ? -9.664 36.125 14.609 1 96.38 379 GLU A C 1
ATOM 3012 O O . G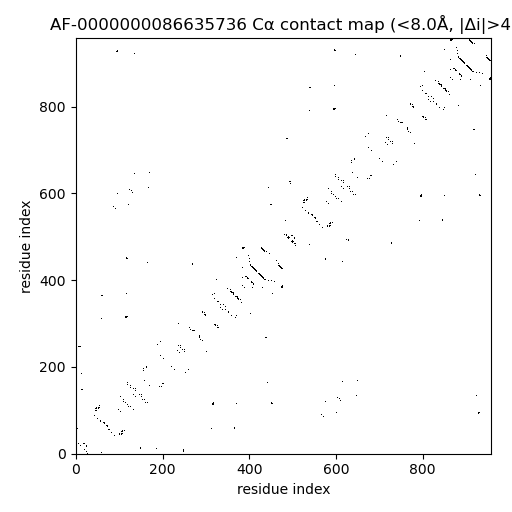LU A 1 379 ? -9.992 36.844 15.555 1 96.38 379 GLU A O 1
ATOM 3017 N N . ASN A 1 380 ? -10.477 35.406 13.898 1 95.31 380 ASN A N 1
ATOM 3018 C CA . ASN A 1 380 ? -11.883 35.406 14.273 1 95.31 380 ASN A CA 1
ATOM 3019 C C . ASN A 1 380 ? -12.094 34.75 15.648 1 95.31 380 ASN A C 1
ATOM 3021 O O . ASN A 1 380 ? -12.922 35.219 16.422 1 95.31 380 ASN A O 1
ATOM 3025 N N . PHE A 1 381 ? -11.391 33.719 15.875 1 95.94 381 PHE A N 1
ATOM 3026 C CA . PHE A 1 381 ? -11.492 33.062 17.172 1 95.94 381 PHE A CA 1
ATOM 3027 C C . PHE A 1 381 ? -11.062 34 18.297 1 95.94 381 PHE A C 1
ATOM 3029 O O . PHE A 1 381 ? -11.742 34.094 19.312 1 95.94 381 PHE A O 1
ATOM 3036 N N . GLN A 1 382 ? -9.953 34.656 18.125 1 94.5 382 GLN A N 1
ATOM 3037 C CA . GLN A 1 382 ? -9.461 35.625 19.125 1 94.5 382 GLN A CA 1
ATOM 3038 C C . GLN A 1 382 ? -10.43 36.781 19.312 1 94.5 382 GLN A C 1
ATOM 3040 O O . GLN A 1 382 ? -10.656 37.219 20.438 1 94.5 382 GLN A O 1
ATOM 3045 N N . ALA A 1 383 ? -10.969 37.219 18.219 1 93.88 383 ALA A N 1
ATOM 3046 C CA . ALA A 1 383 ? -11.945 38.312 18.297 1 93.88 383 ALA A CA 1
ATOM 3047 C C . ALA A 1 383 ? -13.172 37.906 19.094 1 93.88 383 ALA A C 1
ATOM 3049 O O . ALA A 1 383 ? -13.719 38.688 19.859 1 93.88 383 ALA A O 1
ATOM 3050 N N . ALA A 1 384 ? -13.586 36.719 18.875 1 94 384 ALA A N 1
ATOM 3051 C CA . ALA A 1 384 ? -14.742 36.188 19.609 1 94 384 ALA A CA 1
ATOM 3052 C C . ALA A 1 384 ? -14.438 36.125 21.109 1 94 384 ALA A C 1
ATOM 3054 O O . ALA A 1 384 ? -15.281 36.469 21.938 1 94 384 ALA A O 1
ATOM 3055 N N . CYS A 1 385 ? -13.273 35.688 21.453 1 92 385 CYS A N 1
ATOM 3056 C CA . CYS A 1 385 ? -12.883 35.5 22.844 1 92 385 CYS A CA 1
ATOM 3057 C C . CYS A 1 385 ? -12.711 36.844 23.547 1 92 385 CYS A C 1
ATOM 3059 O O . CYS A 1 385 ? -13 36.969 24.734 1 92 385 CYS A O 1
ATOM 3061 N N . SER A 1 386 ? -12.258 37.844 22.781 1 90.31 386 SER A N 1
ATOM 3062 C CA . SER A 1 386 ? -12.023 39.156 23.375 1 90.31 386 SER A CA 1
ATOM 3063 C C . SER A 1 386 ? -13.273 40.031 23.312 1 90.31 386 SER A C 1
ATOM 3065 O O . SER A 1 386 ? -13.289 41.125 23.844 1 90.31 386 SER A O 1
ATOM 3067 N N . GLY A 1 387 ? -14.297 39.5 22.594 1 88.81 387 GLY A N 1
ATOM 3068 C CA . GLY A 1 387 ? -15.555 40.25 22.516 1 88.81 387 GLY A CA 1
ATOM 3069 C C . GLY A 1 387 ? -15.586 41.219 21.375 1 88.81 387 GLY A C 1
ATOM 3070 O O . GLY A 1 387 ? -16.531 42 21.25 1 88.81 387 GLY A O 1
ATOM 3071 N N . THR A 1 388 ? -14.609 41.219 20.516 1 88.56 388 THR A N 1
ATOM 3072 C CA . THR A 1 388 ? -14.508 42.219 19.469 1 88.56 388 THR A CA 1
ATOM 3073 C C . THR A 1 388 ? -15 41.656 18.125 1 88.56 388 THR A C 1
ATOM 3075 O O . THR A 1 388 ? -14.852 42.281 17.094 1 88.56 388 THR A O 1
ATOM 3078 N N . PHE A 1 389 ? -15.516 40.406 18.172 1 90.44 389 PHE A N 1
ATOM 3079 C CA . PHE A 1 389 ? -16.078 39.812 16.969 1 90.44 389 PHE A CA 1
ATOM 3080 C C . PHE A 1 389 ? -17.312 40.594 16.5 1 90.44 389 PHE A C 1
ATOM 3082 O O . PHE A 1 389 ? -18.25 40.781 17.266 1 90.44 389 PHE A O 1
ATOM 3089 N N . THR A 1 390 ? -17.344 41.156 15.289 1 80.06 390 THR A N 1
ATOM 3090 C CA . THR A 1 390 ? -18.406 42.062 14.836 1 80.06 390 THR A CA 1
ATOM 3091 C C . THR A 1 390 ? -19.156 41.438 13.648 1 80.06 390 THR A C 1
ATOM 3093 O O . THR A 1 390 ? -19.984 42.125 13.023 1 80.06 390 THR A O 1
ATOM 3096 N N . GLY A 1 391 ? -18.906 40.281 13.375 1 78.12 391 GLY A N 1
ATOM 3097 C CA . GLY A 1 391 ? -19.578 39.719 12.219 1 78.12 391 GLY A CA 1
ATOM 3098 C C . GLY A 1 391 ? -21.078 39.625 12.383 1 78.12 391 GLY A C 1
ATOM 3099 O O . GLY A 1 391 ? -21.562 39.125 13.398 1 78.12 391 GLY A O 1
ATOM 3100 N N . LEU A 1 392 ? -21.781 40.188 11.43 1 76.88 392 LEU A N 1
ATOM 3101 C CA . LEU A 1 392 ? -23.234 40.125 11.453 1 76.88 392 LEU A CA 1
ATOM 3102 C C . LEU A 1 392 ? -23.734 38.719 11.203 1 76.88 392 LEU A C 1
ATOM 3104 O O . LEU A 1 392 ? -24.734 38.281 11.781 1 76.88 392 LEU A O 1
ATOM 3108 N N . GLU A 1 393 ? -22.969 38 10.383 1 86.88 393 GLU A N 1
ATOM 3109 C CA . GLU A 1 393 ? -23.297 36.594 10.094 1 86.88 393 GLU A CA 1
ATOM 3110 C C . GLU A 1 393 ? -22.344 35.656 10.797 1 86.88 393 GLU A C 1
ATOM 3112 O O . GLU A 1 393 ? -21.188 36 11.047 1 86.88 393 GLU A O 1
ATOM 3117 N N . PRO A 1 394 ? -22.922 34.562 11.141 1 90.69 394 PRO A N 1
ATOM 3118 C CA . PRO A 1 394 ? -22.047 33.562 11.781 1 90.69 394 PRO A CA 1
ATOM 3119 C C . PRO A 1 394 ? -20.859 33.188 10.906 1 90.69 394 PRO A C 1
ATOM 3121 O O . PRO A 1 394 ? -20.984 33.094 9.68 1 90.69 394 PRO A O 1
ATOM 3124 N N . TYR A 1 395 ? -19.75 33.188 11.492 1 93.31 395 TYR A N 1
ATOM 3125 C CA . TYR A 1 395 ? -18.547 32.688 10.844 1 93.31 395 TYR A CA 1
ATOM 3126 C C . TYR A 1 395 ? -18.406 31.172 11.031 1 93.31 395 TYR A C 1
ATOM 3128 O O . TYR A 1 395 ? -18.5 30.672 12.156 1 93.31 395 TYR A O 1
ATOM 3136 N N . GLU A 1 396 ? -18.359 30.438 9.969 1 93.12 396 GLU A N 1
ATOM 3137 C CA . GLU A 1 396 ? -18.188 28.984 10.039 1 93.12 396 GLU A CA 1
ATOM 3138 C C . GLU A 1 396 ? -17.031 28.516 9.164 1 93.12 396 GLU A C 1
ATOM 3140 O O . GLU A 1 396 ? -16.875 28.984 8.031 1 93.12 396 GLU A O 1
ATOM 3145 N N . ALA A 1 397 ? -16.188 27.75 9.727 1 93.5 397 ALA A N 1
ATOM 3146 C CA . ALA A 1 397 ? -15.078 27.156 8.992 1 93.5 397 ALA A CA 1
ATOM 3147 C C . ALA A 1 397 ? -14.961 25.656 9.289 1 93.5 397 ALA A C 1
ATOM 3149 O O . ALA A 1 397 ? -15.008 25.25 10.445 1 93.5 397 ALA A O 1
ATOM 3150 N N . ILE A 1 398 ? -14.969 24.859 8.211 1 91.12 398 ILE A N 1
ATOM 3151 C CA . ILE A 1 398 ? -14.672 23.438 8.32 1 91.12 398 ILE A CA 1
ATOM 3152 C C . ILE A 1 398 ? -13.211 23.172 7.926 1 91.12 398 ILE A C 1
ATOM 3154 O O . ILE A 1 398 ? -12.844 23.328 6.758 1 91.12 398 ILE A O 1
ATOM 3158 N N . ILE A 1 399 ? -12.398 22.891 8.836 1 92.06 399 ILE A N 1
ATOM 3159 C CA . ILE A 1 399 ? -10.961 22.703 8.648 1 92.06 399 ILE A CA 1
ATOM 3160 C C . ILE A 1 399 ? -10.641 21.219 8.484 1 92.06 399 ILE A C 1
ATOM 3162 O O . ILE A 1 399 ? -10.766 20.453 9.445 1 92.06 399 ILE A O 1
ATOM 3166 N N . PRO A 1 400 ? -10.148 20.844 7.285 1 89.5 400 PRO A N 1
ATOM 3167 C CA . PRO A 1 400 ? -9.812 19.438 7.074 1 89.5 400 PRO A CA 1
ATOM 3168 C C . PRO A 1 400 ? -8.828 18.891 8.102 1 89.5 400 PRO A C 1
ATOM 3170 O O . PRO A 1 400 ? -7.879 19.594 8.477 1 89.5 400 PRO A O 1
ATOM 3173 N N . TYR A 1 401 ? -9.031 17.688 8.555 1 88.62 401 TYR A N 1
ATOM 3174 C CA . TYR A 1 401 ? -8.18 16.938 9.469 1 88.62 401 TYR A CA 1
ATOM 3175 C C . TYR A 1 401 ? -8.156 17.578 10.852 1 88.62 401 TYR A C 1
ATOM 3177 O O . TYR A 1 401 ? -7.34 17.219 11.703 1 88.62 401 TYR A O 1
ATOM 3185 N N . PHE A 1 402 ? -8.992 18.609 11.086 1 90.44 402 PHE A N 1
ATOM 3186 C CA . PHE A 1 402 ? -9.031 19.266 12.383 1 90.44 402 PHE A CA 1
ATOM 3187 C C . PHE A 1 402 ? -10.445 19.281 12.945 1 90.44 402 PHE A C 1
ATOM 3189 O O . PHE A 1 402 ? -10.711 18.641 13.977 1 90.44 402 PHE A O 1
ATOM 3196 N N . GLY A 1 403 ? -11.352 19.984 12.242 1 90.38 403 GLY A N 1
ATOM 3197 C CA . GLY A 1 403 ? -12.703 20.062 12.766 1 90.38 403 GLY A CA 1
ATOM 3198 C C . GLY A 1 403 ? -13.469 21.266 12.242 1 90.38 403 GLY A C 1
ATOM 3199 O O . GLY A 1 403 ? -13.25 21.703 11.109 1 90.38 403 GLY A O 1
ATOM 3200 N N . ARG A 1 404 ? -14.43 21.594 13.078 1 91.75 404 ARG A N 1
ATOM 3201 C CA . ARG A 1 404 ? -15.328 22.688 12.688 1 91.75 404 ARG A CA 1
ATOM 3202 C C . ARG A 1 404 ? -15.398 23.75 13.773 1 91.75 404 ARG A C 1
ATOM 3204 O O . ARG A 1 404 ? -15.422 23.438 14.969 1 91.75 404 ARG A O 1
ATOM 3211 N N . ILE A 1 405 ? -15.398 25 13.305 1 93.75 405 ILE A N 1
ATOM 3212 C CA . ILE A 1 405 ? -15.57 26.141 14.211 1 93.75 405 ILE A CA 1
ATOM 3213 C C . ILE A 1 405 ? -16.734 27 13.727 1 93.75 405 ILE A C 1
ATOM 3215 O O . ILE A 1 405 ? -16.859 27.281 12.531 1 93.75 405 ILE A O 1
ATOM 3219 N N . LYS A 1 406 ? -17.578 27.297 14.555 1 93.69 406 LYS A N 1
ATOM 3220 C CA . LYS A 1 406 ? -18.672 28.219 14.289 1 93.69 406 LYS A CA 1
ATOM 3221 C C . LYS A 1 406 ? -18.734 29.328 15.336 1 93.69 406 LYS A C 1
ATOM 3223 O O . LYS A 1 406 ? -18.719 29.047 16.531 1 93.69 406 LYS A O 1
ATOM 3228 N N . ILE A 1 407 ? -18.734 30.547 14.898 1 94.56 407 ILE A N 1
ATOM 3229 C CA . ILE A 1 407 ? -18.812 31.719 15.773 1 94.56 407 ILE A CA 1
ATOM 3230 C C . ILE A 1 407 ? -20.078 32.5 15.453 1 94.56 407 ILE A C 1
ATOM 3232 O O . ILE A 1 407 ? -20.312 32.875 14.305 1 94.56 407 ILE A O 1
ATOM 3236 N N . SER A 1 408 ? -20.859 32.719 16.422 1 92.81 408 SER A N 1
ATOM 3237 C CA . SER A 1 408 ? -22.094 33.469 16.25 1 92.81 408 SER A CA 1
ATOM 3238 C C . SER A 1 408 ? -22.25 34.531 17.328 1 92.81 408 SER A C 1
ATOM 3240 O O . SER A 1 408 ? -21.688 34.406 18.422 1 92.81 408 SER A O 1
ATOM 3242 N N . ARG A 1 409 ? -23.016 35.562 16.953 1 89.06 409 ARG A N 1
ATOM 3243 C CA . ARG A 1 409 ? -23.359 36.594 17.906 1 89.06 409 ARG A CA 1
ATOM 3244 C C . ARG A 1 409 ? -24.844 36.5 18.281 1 89.06 409 ARG A C 1
ATOM 3246 O O . ARG A 1 409 ? -25.703 36.312 17.422 1 89.06 409 ARG A O 1
ATOM 3253 N N . PHE A 1 410 ? -25.016 36.531 19.578 1 83.56 410 PHE A N 1
ATOM 3254 C CA . PHE A 1 410 ? -26.391 36.438 20.078 1 83.56 410 PHE A CA 1
ATOM 3255 C C . PHE A 1 410 ? -26.688 37.625 21.016 1 83.56 410 PHE A C 1
ATOM 3257 O O . PHE A 1 410 ? -25.812 38.031 21.781 1 83.56 410 PHE A O 1
ATOM 3264 N N . THR A 1 411 ? -27.891 38.25 20.922 1 79.62 411 THR A N 1
ATOM 3265 C CA . THR A 1 411 ? -28.375 39.25 21.844 1 79.62 411 THR A CA 1
ATOM 3266 C C . THR A 1 411 ? -29.359 38.625 22.844 1 79.62 411 THR A C 1
ATOM 3268 O O . THR A 1 411 ? -30.328 38 22.438 1 79.62 411 THR A O 1
ATOM 3271 N N . GLU A 1 412 ? -28.891 38.562 24.031 1 69.88 412 GLU A N 1
ATOM 3272 C CA . GLU A 1 412 ? -29.797 38.094 25.078 1 69.88 412 GLU A CA 1
ATOM 3273 C C . GLU A 1 412 ? -30.547 39.25 25.719 1 69.88 412 GLU A C 1
ATOM 3275 O O . GLU A 1 412 ? -29.938 40.25 26.141 1 69.88 412 GLU A O 1
ATOM 3280 N N . LYS A 1 413 ? -31.891 39.438 25.719 1 67.19 413 LYS A N 1
ATOM 3281 C CA . LYS A 1 413 ? -32.75 40.375 26.391 1 67.19 413 LYS A CA 1
ATOM 3282 C C . LYS A 1 413 ? -33.062 39.938 27.812 1 67.19 413 LYS A C 1
ATOM 3284 O O . LYS A 1 413 ? -33.531 38.812 28.031 1 67.19 413 LYS A O 1
ATOM 3289 N N . LYS A 1 414 ? -32.281 40.531 28.734 1 60.81 414 LYS A N 1
ATOM 3290 C CA . LYS A 1 414 ? -32.75 40.281 30.094 1 60.81 414 LYS A CA 1
ATOM 3291 C C . LYS A 1 414 ? -33.781 41.281 30.516 1 60.81 414 LYS A C 1
ATOM 3293 O O . LYS A 1 414 ? -33.594 42.5 30.375 1 60.81 414 LYS A O 1
ATOM 3298 N N . GLN A 1 415 ? -35 40.844 30.656 1 57.5 415 GLN A N 1
ATOM 3299 C CA . GLN A 1 415 ? -36.062 41.688 31.25 1 57.5 415 GLN A CA 1
ATOM 3300 C C . GLN A 1 415 ? -35.844 41.844 32.75 1 57.5 415 GLN A C 1
ATOM 3302 O O . GLN A 1 415 ? -35.75 40.875 33.5 1 57.5 415 GLN A O 1
ATOM 3307 N N . TYR A 1 416 ? -35.031 42.844 33.094 1 51.28 416 TYR A N 1
ATOM 3308 C CA . TYR A 1 416 ? -35.125 43.125 34.531 1 51.28 416 TYR A CA 1
ATOM 3309 C C . TYR A 1 416 ? -36.438 43.812 34.875 1 51.28 416 TYR A C 1
ATOM 3311 O O . TYR A 1 416 ? -36.906 44.688 34.156 1 51.28 416 TYR A O 1
ATOM 3319 N N . TYR A 1 417 ? -37.25 43.031 35.5 1 50.19 417 TYR A N 1
ATOM 3320 C CA . TYR A 1 417 ? -38.469 43.594 36.094 1 50.19 417 TYR A CA 1
ATOM 3321 C C . TYR A 1 417 ? -38.125 44.75 37.062 1 50.19 417 TYR A C 1
ATOM 3323 O O . TYR A 1 417 ? -37.938 44.531 38.25 1 50.19 417 TYR A O 1
ATOM 3331 N N . THR A 1 418 ? -37.125 45.625 36.938 1 49.12 418 THR A N 1
ATOM 3332 C CA . THR A 1 418 ? -37.25 46.75 37.844 1 49.12 418 THR A CA 1
ATOM 3333 C C . THR A 1 418 ? -38.344 47.719 37.375 1 49.12 418 THR A C 1
ATOM 3335 O O . THR A 1 418 ? -38.812 47.625 36.25 1 49.12 418 THR A O 1
ATOM 3338 N N . ARG A 1 419 ? -38.844 48.625 38.25 1 55 419 ARG A N 1
ATOM 3339 C CA . ARG A 1 419 ? -39.938 49.594 38.062 1 55 419 ARG A CA 1
ATOM 3340 C C . ARG A 1 419 ? -39.812 50.312 36.719 1 55 419 ARG A C 1
ATOM 3342 O O . ARG A 1 419 ? -40.781 50.781 36.156 1 55 419 ARG A O 1
ATOM 3349 N N . GLN A 1 420 ? -38.625 50.75 36.375 1 54.16 420 GLN A N 1
ATOM 3350 C CA . GLN A 1 420 ? -38.531 51.531 35.125 1 54.16 420 GLN A CA 1
ATOM 3351 C C . GLN A 1 420 ? -38.25 50.625 33.938 1 54.16 420 GLN A C 1
ATOM 3353 O O . GLN A 1 420 ? -38.156 51.094 32.812 1 54.16 420 GLN A O 1
ATOM 3358 N N . ASN A 1 421 ? -38.688 49.375 33.75 1 51.94 421 ASN A N 1
ATOM 3359 C CA . ASN A 1 421 ? -38.656 48.406 32.688 1 51.94 421 ASN A CA 1
ATOM 3360 C C . ASN A 1 421 ? -37.375 48.531 31.828 1 51.94 421 ASN A C 1
ATOM 3362 O O . ASN A 1 421 ? -37.438 48.844 30.641 1 51.94 421 ASN A O 1
ATOM 3366 N N . GLN A 1 422 ? -36.25 48.938 32.375 1 55.41 422 GLN A N 1
ATOM 3367 C CA . GLN A 1 422 ? -35.094 49.062 31.469 1 55.41 422 GLN A CA 1
ATOM 3368 C C . GLN A 1 422 ? -34.531 47.719 31.078 1 55.41 422 GLN A C 1
ATOM 3370 O O . GLN A 1 422 ? -34.344 46.844 31.938 1 55.41 422 GLN A O 1
ATOM 3375 N N . GLN A 1 423 ? -34.812 47.156 29.875 1 58.59 423 GLN A N 1
ATOM 3376 C CA . GLN A 1 423 ? -34.25 45.969 29.219 1 58.59 423 GLN A CA 1
ATOM 3377 C C . GLN A 1 423 ? -32.75 46.125 28.984 1 58.59 423 GLN A C 1
ATOM 3379 O O . GLN A 1 423 ? -32.312 47.156 28.484 1 58.59 423 GLN A O 1
ATOM 3384 N N . SER A 1 424 ? -31.859 45.562 29.828 1 65.81 424 SER A N 1
ATOM 3385 C CA . SER A 1 424 ? -30.453 45.562 29.469 1 65.81 424 SER A CA 1
ATOM 3386 C C . SER A 1 424 ? -30.125 44.469 28.453 1 65.81 424 SER A C 1
ATOM 3388 O O . SER A 1 424 ? -30.547 43.344 28.609 1 65.81 424 SER A O 1
ATOM 3390 N N . GLU A 1 425 ? -29.812 44.812 27.203 1 70.5 425 GLU A N 1
ATOM 3391 C CA . GLU A 1 425 ? -29.391 43.938 26.125 1 70.5 425 GLU A CA 1
ATOM 3392 C C . GLU A 1 425 ? -27.906 43.594 26.234 1 70.5 425 GLU A C 1
ATOM 3394 O O . GLU A 1 425 ? -27.078 44.469 26.359 1 70.5 425 GLU A O 1
ATOM 3399 N N . THR A 1 426 ? -27.625 42.281 26.703 1 80.94 426 THR A N 1
ATOM 3400 C CA . THR A 1 426 ? -26.234 41.844 26.703 1 80.94 426 THR A CA 1
ATOM 3401 C C . THR A 1 426 ? -25.938 41 25.469 1 80.94 426 THR A C 1
ATOM 3403 O O . THR A 1 426 ? -26.688 40.094 25.125 1 80.94 426 THR A O 1
ATOM 3406 N N . GLU A 1 427 ? -24.969 41.5 24.688 1 85.75 427 GLU A N 1
ATOM 3407 C CA . GLU A 1 427 ? -24.531 40.781 23.5 1 85.75 427 GLU A CA 1
ATOM 3408 C C . GLU A 1 427 ? -23.438 39.781 23.828 1 85.75 427 GLU A C 1
ATOM 3410 O O . GLU A 1 427 ? -22.531 40.094 24.625 1 85.75 427 GLU A O 1
ATOM 3415 N N . LYS A 1 428 ? -23.641 38.531 23.312 1 89.5 428 LYS A N 1
ATOM 3416 C CA . LYS A 1 428 ? -22.672 37.469 23.578 1 89.5 428 LYS A CA 1
ATOM 3417 C C . LYS A 1 428 ? -22.172 36.844 22.266 1 89.5 428 LYS A C 1
ATOM 3419 O O . LYS A 1 428 ? -22.922 36.781 21.281 1 89.5 428 LYS A O 1
ATOM 3424 N N . ASN A 1 429 ? -20.906 36.5 22.281 1 92.06 429 ASN A N 1
ATOM 3425 C CA . ASN A 1 429 ? -20.328 35.688 21.234 1 92.06 429 ASN A CA 1
ATOM 3426 C C . ASN A 1 429 ? -20.297 34.219 21.625 1 92.06 429 ASN A C 1
ATOM 3428 O O . ASN A 1 429 ? -19.875 33.844 22.719 1 92.06 429 ASN A O 1
ATOM 3432 N N . VAL A 1 430 ? -20.828 33.375 20.781 1 93.19 430 VAL A N 1
ATOM 3433 C CA . VAL A 1 430 ? -20.844 31.938 21.016 1 93.19 430 VAL A CA 1
ATOM 3434 C C . VAL A 1 430 ? -19.922 31.234 20.031 1 93.19 430 VAL A C 1
ATOM 3436 O O . VAL A 1 430 ? -20.047 31.422 18.812 1 93.19 430 VAL A O 1
ATOM 3439 N N . VAL A 1 431 ? -19 30.484 20.594 1 94.88 431 VAL A N 1
ATOM 3440 C CA . VAL A 1 431 ? -18.062 29.719 19.781 1 94.88 431 VAL A CA 1
ATOM 3441 C C . VAL A 1 431 ? -18.328 28.219 19.938 1 94.88 431 VAL A C 1
ATOM 3443 O O . VAL A 1 431 ? -18.234 27.688 21.047 1 94.88 431 VAL A O 1
ATOM 3446 N N . GLU A 1 432 ? -18.75 27.578 18.906 1 94.75 432 GLU A N 1
ATOM 3447 C CA . GLU A 1 432 ? -18.938 26.125 18.859 1 94.75 432 GLU A CA 1
ATOM 3448 C C . GLU A 1 432 ? -17.766 25.438 18.172 1 94.75 432 GLU A C 1
ATOM 3450 O O . GLU A 1 432 ? -17.422 25.781 17.047 1 94.75 432 GLU A O 1
ATOM 3455 N N . LEU A 1 433 ? -17.172 24.547 18.875 1 93.56 433 LEU A N 1
ATOM 3456 C CA . LEU A 1 433 ? -16.031 23.828 18.328 1 93.56 433 LEU A CA 1
ATOM 3457 C C . LEU A 1 433 ? -16.297 22.312 18.312 1 93.56 433 LEU A C 1
ATOM 3459 O O . LEU A 1 433 ? -16.828 21.766 19.281 1 93.56 433 LEU A O 1
ATOM 3463 N N . GLU A 1 434 ? -16.062 21.703 17.188 1 90.94 434 GLU A N 1
ATOM 3464 C CA . GLU A 1 434 ? -16.078 20.25 17.031 1 90.94 434 GLU A CA 1
ATOM 3465 C C . GLU A 1 434 ? -14.781 19.75 16.406 1 90.94 434 GLU A C 1
ATOM 3467 O O . GLU A 1 434 ? -14.25 20.359 15.484 1 90.94 434 GLU A O 1
ATOM 3472 N N . SER A 1 435 ? -14.18 18.688 16.969 1 88.56 435 SER A N 1
ATOM 3473 C CA . SER A 1 435 ? -12.906 18.219 16.453 1 88.56 435 SER A CA 1
ATOM 3474 C C . SER A 1 435 ? -12.68 16.734 16.766 1 88.56 435 SER A C 1
ATOM 3476 O O . SER A 1 435 ? -13.219 16.234 17.766 1 88.56 435 SER A O 1
ATOM 3478 N N . ASN A 1 436 ? -11.898 16.078 15.898 1 79.31 436 ASN A N 1
ATOM 3479 C CA . ASN A 1 436 ? -11.469 14.711 16.156 1 79.31 436 ASN A CA 1
ATOM 3480 C C . ASN A 1 436 ? -10.016 14.648 16.594 1 79.31 436 ASN A C 1
ATOM 3482 O O . ASN A 1 436 ? -9.469 13.562 16.828 1 79.31 436 ASN A O 1
ATOM 3486 N N . VAL A 1 437 ? -9.383 15.797 16.703 1 80.56 437 VAL A N 1
ATOM 3487 C CA . VAL A 1 437 ? -7.961 15.836 17.047 1 80.56 437 VAL A CA 1
ATOM 3488 C C . VAL A 1 437 ? -7.766 15.414 18.5 1 80.56 437 VAL A C 1
ATOM 3490 O O . VAL A 1 437 ? -6.699 14.914 18.859 1 80.56 437 VAL A O 1
ATOM 3493 N N . PHE A 1 438 ? -8.805 15.578 19.203 1 73.75 438 PHE A N 1
ATOM 3494 C CA . PHE A 1 438 ? -8.703 15.312 20.641 1 73.75 438 PHE A CA 1
ATOM 3495 C C . PHE A 1 438 ? -9.031 13.852 20.938 1 73.75 438 PHE A C 1
ATOM 3497 O O . PHE A 1 438 ? -9.008 13.43 22.094 1 73.75 438 PHE A O 1
ATOM 3504 N N . SER A 1 439 ? -9.352 13.188 19.844 1 70.31 439 SER A N 1
ATOM 3505 C CA . SER A 1 439 ? -9.609 11.75 19.969 1 70.31 439 SER A CA 1
ATOM 3506 C C . SER A 1 439 ? -8.547 10.938 19.25 1 70.31 439 SER A C 1
ATOM 3508 O O . SER A 1 439 ? -7.535 11.484 18.797 1 70.31 439 SER A O 1
ATOM 3510 N N . PHE A 1 440 ? -8.711 9.688 19.281 1 60.28 440 PHE A N 1
ATOM 3511 C CA . PHE A 1 440 ? -7.734 8.797 18.672 1 60.28 440 PHE A CA 1
ATOM 3512 C C . PHE A 1 440 ? -7.875 8.805 17.156 1 60.28 440 PHE A C 1
ATOM 3514 O O . PHE A 1 440 ? -7.801 7.75 16.516 1 60.28 440 PHE A O 1
ATOM 3521 N N . ARG A 1 441 ? -7.969 9.984 16.594 1 58.59 441 ARG A N 1
ATOM 3522 C CA . ARG A 1 441 ? -7.832 10.406 15.195 1 58.59 441 ARG A CA 1
ATOM 3523 C C . ARG A 1 441 ? -8.633 9.492 14.266 1 58.59 441 ARG A C 1
ATOM 3525 O O . ARG A 1 441 ? -8.102 8.5 13.766 1 58.59 441 ARG A O 1
ATOM 3532 N N . LEU A 1 442 ? -9.781 9.695 14.102 1 58.09 442 LEU A N 1
ATOM 3533 C CA . LEU A 1 442 ? -10.633 9.008 13.133 1 58.09 442 LEU A CA 1
ATOM 3534 C C . LEU A 1 442 ? -10.469 9.617 11.742 1 58.09 442 LEU A C 1
ATOM 3536 O O . LEU A 1 442 ? -10.398 10.836 11.602 1 58.09 442 LEU A O 1
ATOM 3540 N N . PRO A 1 443 ? -10.008 8.734 10.789 1 56.53 443 PRO A N 1
ATOM 3541 C CA . PRO A 1 443 ? -9.891 9.266 9.43 1 56.53 443 PRO A CA 1
ATOM 3542 C C . PRO A 1 443 ? -11.164 9.953 8.953 1 56.53 443 PRO A C 1
ATOM 3544 O O . PRO A 1 443 ? -12.266 9.57 9.359 1 56.53 443 PRO A O 1
ATOM 3547 N N . ASN A 1 444 ? -10.969 11.195 8.422 1 57.34 444 ASN A N 1
ATOM 3548 C CA . ASN A 1 444 ? -12.109 11.945 7.902 1 57.34 444 ASN A CA 1
ATOM 3549 C C . ASN A 1 444 ? -12.562 11.414 6.547 1 57.34 444 ASN A C 1
ATOM 3551 O O . ASN A 1 444 ? -11.758 11.273 5.629 1 57.34 444 ASN A O 1
ATOM 3555 N N . GLU A 1 445 ? -13.805 10.914 6.453 1 58.34 445 GLU A N 1
ATOM 3556 C CA . GLU A 1 445 ? -14.398 10.359 5.242 1 58.34 445 GLU A CA 1
ATOM 3557 C C . GLU A 1 445 ? -14.492 11.414 4.141 1 58.34 445 GLU A C 1
ATOM 3559 O O . GLU A 1 445 ? -14.492 11.078 2.955 1 58.34 445 GLU A O 1
ATOM 3564 N N . TYR A 1 446 ? -14.43 12.688 4.629 1 64.44 446 TYR A N 1
ATOM 3565 C CA . TYR A 1 446 ? -14.688 13.617 3.531 1 64.44 446 TYR A CA 1
ATOM 3566 C C . TYR A 1 446 ? -13.492 14.539 3.307 1 64.44 446 TYR A C 1
ATOM 3568 O O . TYR A 1 446 ? -13.203 15.406 4.137 1 64.44 446 TYR A O 1
ATOM 3576 N N . VAL A 1 447 ? -12.625 14.102 2.473 1 73 447 VAL A N 1
ATOM 3577 C CA . VAL A 1 447 ? -11.523 14.992 2.111 1 73 447 VAL A CA 1
ATOM 3578 C C . VAL A 1 447 ? -11.547 15.266 0.608 1 73 447 VAL A C 1
ATOM 3580 O O . VAL A 1 447 ? -11.688 14.336 -0.195 1 73 447 VAL A O 1
ATOM 3583 N N . THR A 1 448 ? -11.547 16.531 0.272 1 76.19 448 THR A N 1
ATOM 3584 C CA . THR A 1 448 ? -11.539 16.938 -1.126 1 76.19 448 THR A CA 1
ATOM 3585 C C . THR A 1 448 ? -10.164 16.734 -1.746 1 76.19 448 THR A C 1
ATOM 3587 O O . THR A 1 448 ? -9.227 16.312 -1.065 1 76.19 448 THR A O 1
ATOM 3590 N N . GLU A 1 449 ? -10.055 17.094 -2.969 1 78.75 449 GLU A N 1
ATOM 3591 C CA . GLU A 1 449 ? -8.812 16.922 -3.711 1 78.75 449 GLU A CA 1
ATOM 3592 C C . GLU A 1 449 ? -7.719 17.859 -3.182 1 78.75 449 GLU A C 1
ATOM 3594 O O . GLU A 1 449 ? -6.535 17.516 -3.223 1 78.75 449 GLU A O 1
ATOM 3599 N N . ARG A 1 450 ? -8.125 19 -2.635 1 87.44 450 ARG A N 1
ATOM 3600 C CA . ARG A 1 450 ? -7.141 19.984 -2.18 1 87.44 450 ARG A CA 1
ATOM 3601 C C . ARG A 1 450 ? -6.777 19.75 -0.715 1 87.44 450 ARG A C 1
ATOM 3603 O O . ARG A 1 450 ? -5.801 20.312 -0.219 1 87.44 450 ARG A O 1
ATOM 3610 N N . GLU A 1 451 ? -7.535 18.906 -0.07 1 90.81 451 GLU A N 1
ATOM 3611 C CA . GLU A 1 451 ? -7.297 18.516 1.315 1 90.81 451 GLU A CA 1
ATOM 3612 C C . GLU A 1 451 ? -7.102 19.734 2.209 1 90.81 451 GLU A C 1
ATOM 3614 O O . GLU A 1 451 ? -8.008 20.562 2.344 1 90.81 451 GLU A O 1
ATOM 3619 N N . LEU A 1 452 ? -5.965 20.078 2.697 1 92.69 452 LEU A N 1
ATOM 3620 C CA . LEU A 1 452 ? -5.77 21.188 3.627 1 92.69 452 LEU A CA 1
ATOM 3621 C C . LEU A 1 452 ? -5.973 22.531 2.93 1 92.69 452 LEU A C 1
ATOM 3623 O O . LEU A 1 452 ? -6.316 23.516 3.572 1 92.69 452 LEU A O 1
ATOM 3627 N N . ALA A 1 453 ? -5.715 22.531 1.658 1 90.94 453 ALA A N 1
ATOM 3628 C CA . ALA A 1 453 ? -5.773 23.781 0.913 1 90.94 453 ALA A CA 1
ATOM 3629 C C . ALA A 1 453 ? -7.176 24.031 0.363 1 90.94 453 ALA A C 1
ATOM 3631 O O . ALA A 1 453 ? -7.391 24.969 -0.408 1 90.94 453 ALA A O 1
ATOM 3632 N N . GLU A 1 454 ? -8.086 23.203 0.759 1 89.75 454 GLU A N 1
ATOM 3633 C CA . GLU A 1 454 ? -9.469 23.453 0.359 1 89.75 454 GLU A CA 1
ATOM 3634 C C . GLU A 1 454 ? -10.008 24.734 0.994 1 89.75 454 GLU A C 1
ATOM 3636 O O . GLU A 1 454 ? -9.414 25.266 1.931 1 89.75 454 GLU A O 1
ATOM 3641 N N . ASP A 1 455 ? -11.086 25.203 0.393 1 91.19 455 ASP A N 1
ATOM 3642 C CA . ASP A 1 455 ? -11.734 26.359 0.99 1 91.19 455 ASP A CA 1
ATOM 3643 C C . ASP A 1 455 ? -12.438 25.984 2.291 1 91.19 455 ASP A C 1
ATOM 3645 O O . ASP A 1 455 ? -13.422 25.25 2.281 1 91.19 455 ASP A O 1
ATOM 3649 N N . TRP A 1 456 ? -11.922 26.5 3.451 1 92.5 456 TRP A N 1
ATOM 3650 C CA . TRP A 1 456 ? -12.43 26.125 4.766 1 92.5 456 TRP A CA 1
ATOM 3651 C C . TRP A 1 456 ? -13.805 26.75 5.008 1 92.5 456 TRP A C 1
ATOM 3653 O O . TRP A 1 456 ? -14.547 26.297 5.883 1 92.5 456 TRP A O 1
ATOM 3663 N N . GLY A 1 457 ? -14.141 27.75 4.262 1 88.12 457 GLY A N 1
ATOM 3664 C CA . GLY A 1 457 ? -15.406 28.453 4.453 1 88.12 457 GLY A CA 1
ATOM 3665 C C . GLY A 1 457 ? -16.547 27.844 3.66 1 88.12 457 GLY A C 1
ATOM 3666 O O . GLY A 1 457 ? -17.719 28.172 3.904 1 88.12 457 GLY A O 1
ATOM 3667 N N . GLU A 1 458 ? -16.234 27.156 2.572 1 76.06 458 GLU A N 1
ATOM 3668 C CA . GLU A 1 458 ? -17.281 26.672 1.676 1 76.06 458 GLU A CA 1
ATOM 3669 C C . GLU A 1 458 ? -17.984 25.453 2.266 1 76.06 458 GLU A C 1
ATOM 3671 O O . GLU A 1 458 ? -19.094 25.109 1.853 1 76.06 458 GLU A O 1
ATOM 3676 N N . GLY A 1 459 ? -18.516 25.531 3.471 1 57.72 459 GLY A N 1
ATOM 3677 C CA . GLY A 1 459 ? -19.281 24.594 4.27 1 57.72 459 GLY A CA 1
ATOM 3678 C C . GLY A 1 459 ? -19.797 23.422 3.469 1 57.72 459 GLY A C 1
ATOM 3679 O O . GLY A 1 459 ? -20.578 23.594 2.531 1 57.72 459 GLY A O 1
ATOM 3680 N N . ALA A 1 460 ? -19.047 22.453 3.113 1 53.88 460 ALA A N 1
ATOM 3681 C CA . ALA A 1 460 ? -19.766 21.344 2.5 1 53.88 460 ALA A CA 1
ATOM 3682 C C . ALA A 1 460 ? -20.844 20.797 3.438 1 53.88 460 ALA A C 1
ATOM 3684 O O . ALA A 1 460 ? -20.656 20.781 4.656 1 53.88 460 ALA A O 1
ATOM 3685 N N . ASN A 1 461 ? -22.094 21.062 3.09 1 54.19 461 ASN A N 1
ATOM 3686 C CA . ASN A 1 461 ? -23.25 20.453 3.736 1 54.19 461 ASN A CA 1
ATOM 3687 C C . ASN A 1 461 ? -23 19 4.102 1 54.19 461 ASN A C 1
ATOM 3689 O O . ASN A 1 461 ? -23.75 18.109 3.693 1 54.19 461 ASN A O 1
ATOM 3693 N N . VAL A 1 462 ? -21.797 18.75 4.41 1 60.91 462 VAL A N 1
ATOM 3694 C CA . VAL A 1 462 ? -21.625 17.328 4.727 1 60.91 462 VAL A CA 1
ATOM 3695 C C . VAL A 1 462 ? -21.812 17.109 6.227 1 60.91 462 VAL A C 1
ATOM 3697 O O . VAL A 1 462 ? -21.328 17.906 7.039 1 60.91 462 VAL A O 1
ATOM 3700 N N . ASP A 1 463 ? -22.812 16.375 6.559 1 64.56 463 ASP A N 1
ATOM 3701 C CA . ASP A 1 463 ? -23.047 15.953 7.934 1 64.56 463 ASP A CA 1
ATOM 3702 C C . ASP A 1 463 ? -21.859 15.203 8.5 1 64.56 463 ASP A C 1
ATOM 3704 O O . ASP A 1 463 ? -21.766 13.984 8.383 1 64.56 463 ASP A O 1
ATOM 3708 N N . LEU A 1 464 ? -20.859 16.031 8.914 1 74.69 464 LEU A N 1
ATOM 3709 C CA . LEU A 1 464 ? -19.688 15.438 9.547 1 74.69 464 LEU A CA 1
ATOM 3710 C C . LEU A 1 464 ? -19.875 15.312 11.055 1 74.69 464 LEU A C 1
ATOM 3712 O O . LEU A 1 464 ? -20.453 16.203 11.688 1 74.69 464 LEU A O 1
ATOM 3716 N N . GLU A 1 465 ? -19.656 14.117 11.555 1 76.44 465 GLU A N 1
ATOM 3717 C CA . GLU A 1 465 ? -19.734 13.906 13 1 76.44 465 GLU A CA 1
ATOM 3718 C C . GLU A 1 465 ? -18.344 13.883 13.625 1 76.44 465 GLU A C 1
ATOM 3720 O O . GLU A 1 465 ? -17.422 13.258 13.094 1 76.44 465 GLU A O 1
ATOM 3725 N N . TYR A 1 466 ? -18.188 14.742 14.641 1 82.31 466 TYR A N 1
ATOM 3726 C CA . TYR A 1 466 ? -16.938 14.805 15.383 1 82.31 466 TYR A CA 1
ATOM 3727 C C . TYR A 1 466 ? -17.109 14.234 16.781 1 82.31 466 TYR A C 1
ATOM 3729 O O . TYR A 1 466 ? -18.203 14.273 17.359 1 82.31 466 TYR A O 1
ATOM 3737 N N . ASP A 1 467 ? -16.109 13.703 17.312 1 79.5 467 ASP A N 1
ATOM 3738 C CA . ASP A 1 467 ? -16.172 13.023 18.609 1 79.5 467 ASP A CA 1
ATOM 3739 C C . ASP A 1 467 ? -16.109 14.031 19.75 1 79.5 467 ASP A C 1
ATOM 3741 O O . ASP A 1 467 ? -16.578 13.742 20.859 1 79.5 467 ASP A O 1
ATOM 3745 N N . TRP A 1 468 ? -15.461 15.141 19.594 1 85.88 468 TRP A N 1
ATOM 3746 C CA . TRP A 1 468 ? -15.312 16.172 20.609 1 85.88 468 TRP A CA 1
ATOM 3747 C C . TRP A 1 468 ? -16.078 17.438 20.25 1 85.88 468 TRP A C 1
ATOM 3749 O O . TRP A 1 468 ? -15.922 17.969 19.141 1 85.88 468 TRP A O 1
ATOM 3759 N N . LYS A 1 469 ? -16.969 17.828 21.109 1 90.25 469 LYS A N 1
ATOM 3760 C CA . LYS A 1 469 ? -17.766 19.031 20.891 1 90.25 469 LYS A CA 1
ATOM 3761 C C . LYS A 1 469 ? -17.797 19.906 22.141 1 90.25 469 LYS A C 1
ATOM 3763 O O . LYS A 1 469 ? -17.906 19.406 23.266 1 90.25 469 LYS A O 1
ATOM 3768 N N . ARG A 1 470 ? -17.562 21.203 21.938 1 91.69 470 ARG A N 1
ATOM 3769 C CA . ARG A 1 470 ? -17.641 22.156 23.031 1 91.69 470 ARG A CA 1
ATOM 3770 C C . ARG A 1 470 ? -18.234 23.484 22.562 1 91.69 470 ARG A C 1
ATOM 3772 O O . ARG A 1 470 ? -18.109 23.844 21.391 1 91.69 470 ARG A O 1
ATOM 3779 N N . VAL A 1 471 ? -18.891 24.094 23.453 1 94.19 471 VAL A N 1
ATOM 3780 C CA . VAL A 1 471 ? -19.469 25.422 23.203 1 94.19 471 VAL A CA 1
ATOM 3781 C C . VAL A 1 471 ? -18.953 26.406 24.25 1 94.19 471 VAL A C 1
ATOM 3783 O O . VAL A 1 471 ? -18.969 26.125 25.453 1 94.19 471 VAL A O 1
ATOM 3786 N N . TYR A 1 472 ? -18.469 27.547 23.797 1 93.25 472 TYR A N 1
ATOM 3787 C CA . TYR A 1 472 ? -17.984 28.594 24.672 1 93.25 472 TYR A CA 1
ATOM 3788 C C . TYR A 1 472 ? -18.734 29.906 24.438 1 93.25 472 TYR A C 1
ATOM 3790 O O . TYR A 1 472 ? -19.062 30.234 23.297 1 93.25 472 TYR A O 1
ATOM 3798 N N . GLU A 1 473 ? -18.969 30.562 25.5 1 92.25 473 GLU A N 1
ATOM 3799 C CA . GLU A 1 473 ? -19.672 31.844 25.422 1 92.25 473 GLU A CA 1
ATOM 3800 C C . GLU A 1 473 ? -18.812 32.969 25.969 1 92.25 473 GLU A C 1
ATOM 3802 O O . GLU A 1 473 ? -18.109 32.812 26.984 1 92.25 473 GLU A O 1
ATOM 3807 N N . PHE A 1 474 ? -18.781 34.125 25.219 1 91.12 474 PHE A N 1
ATOM 3808 C CA . PHE A 1 474 ? -18.016 35.281 25.609 1 91.12 474 PHE A CA 1
ATOM 3809 C C . PHE A 1 474 ? -18.859 36.562 25.531 1 91.12 474 PHE A C 1
ATOM 3811 O O . PHE A 1 474 ? -19.734 36.656 24.672 1 91.12 474 PHE A O 1
ATOM 3818 N N . LEU A 1 475 ? -18.594 37.469 26.453 1 86.75 475 LEU A N 1
ATOM 3819 C CA . LEU A 1 475 ? -19.312 38.75 26.422 1 86.75 475 LEU A CA 1
ATOM 3820 C C . LEU A 1 475 ? -18.812 39.625 25.281 1 86.75 475 LEU A C 1
ATOM 3822 O O . LEU A 1 475 ? -17.609 39.688 25.016 1 86.75 475 LEU A O 1
ATOM 3826 N N . ALA A 1 476 ? -19.75 40.156 24.562 1 83.44 476 ALA A N 1
ATOM 3827 C CA . ALA A 1 476 ? -19.391 41.031 23.469 1 83.44 476 ALA A CA 1
ATOM 3828 C C . ALA A 1 476 ? -19.172 42.469 23.953 1 83.44 476 ALA A C 1
ATOM 3830 O O . ALA A 1 476 ? -19.859 42.938 24.875 1 83.44 476 ALA A O 1
ATOM 3831 N N . SER A 1 477 ? -18.016 43.125 23.625 1 71.56 477 SER A N 1
ATOM 3832 C CA . SER A 1 477 ? -17.766 44.531 24.016 1 71.56 477 SER A CA 1
ATOM 3833 C C . SER A 1 477 ? -18.75 45.469 23.328 1 71.56 477 SER A C 1
ATOM 3835 O O . SER A 1 477 ? -19.078 45.281 22.156 1 71.56 477 SER A O 1
ATOM 3837 N N . SER A 1 478 ? -19.656 46.188 24.062 1 56.69 478 SER A N 1
ATOM 3838 C CA . SER A 1 478 ? -20.562 47.219 23.578 1 56.69 478 SER A CA 1
ATOM 3839 C C . SER A 1 478 ? -19.828 48.281 22.766 1 56.69 478 SER A C 1
ATOM 3841 O O . SER A 1 478 ? -18.828 48.812 23.219 1 56.69 478 SER A O 1
ATOM 3843 N N . HIS A 1 479 ? -19.609 48.094 21.531 1 44.69 479 HIS A N 1
ATOM 3844 C CA . HIS A 1 479 ? -19.281 49.375 20.922 1 44.69 479 HIS A CA 1
ATOM 3845 C C . HIS A 1 479 ? -20.391 50.406 21.125 1 44.69 479 HIS A C 1
ATOM 3847 O O . HIS A 1 479 ? -21.578 50.031 21.125 1 44.69 479 HIS A O 1
ATOM 3853 N N . MET B 1 1 ? -23.25 -15.781 -25.062 1 20.25 1 MET B N 1
ATOM 3854 C CA . MET B 1 1 ? -22.922 -14.664 -24.172 1 20.25 1 MET B CA 1
ATOM 3855 C C . MET B 1 1 ? -23.5 -14.883 -22.781 1 20.25 1 MET B C 1
ATOM 3857 O O . MET B 1 1 ? -23.188 -14.133 -21.859 1 20.25 1 MET B O 1
ATOM 3861 N N . GLN B 1 2 ? -24.547 -15.781 -22.641 1 25 2 GLN B N 1
ATOM 3862 C CA . GLN B 1 2 ? -25.375 -16.016 -21.469 1 25 2 GLN B CA 1
ATOM 3863 C C . GLN B 1 2 ? -24.578 -16.75 -20.375 1 25 2 GLN B C 1
ATOM 3865 O O . GLN B 1 2 ? -24.719 -16.422 -19.188 1 25 2 GLN B O 1
ATOM 3870 N N . SER B 1 3 ? -23.922 -17.859 -20.703 1 25.84 3 SER B N 1
ATOM 3871 C CA . SER B 1 3 ? -23.453 -18.859 -19.75 1 25.84 3 SER B CA 1
ATOM 3872 C C . SER B 1 3 ? -22.25 -18.359 -18.969 1 25.84 3 SER B C 1
ATOM 3874 O O . SER B 1 3 ? -21.922 -18.891 -17.906 1 25.84 3 SER B O 1
ATOM 3876 N N . PHE B 1 4 ? -21.422 -17.672 -19.625 1 26.53 4 PHE B N 1
ATOM 3877 C CA . PHE B 1 4 ? -20.109 -17.406 -19.062 1 26.53 4 PHE B CA 1
ATOM 3878 C C . PHE B 1 4 ? -20.188 -16.344 -17.969 1 26.53 4 PHE B C 1
ATOM 3880 O O . PHE B 1 4 ? -19.172 -15.945 -17.406 1 26.53 4 PHE B O 1
ATOM 3887 N N . GLN B 1 5 ? -21.344 -15.531 -17.891 1 27.08 5 GLN B N 1
ATOM 3888 C CA . GLN B 1 5 ? -21.484 -14.398 -17 1 27.08 5 GLN B CA 1
ATOM 3889 C C . GLN B 1 5 ? -21.5 -14.844 -15.539 1 27.08 5 GLN B C 1
ATOM 3891 O O . GLN B 1 5 ? -21.547 -14.016 -14.625 1 27.08 5 GLN B O 1
ATOM 3896 N N . GLN B 1 6 ? -21.875 -16.172 -15.281 1 26.33 6 GLN B N 1
ATOM 3897 C CA . GLN B 1 6 ? -22.141 -16.609 -13.922 1 26.33 6 GLN B CA 1
ATOM 3898 C C . GLN B 1 6 ? -20.859 -16.719 -13.109 1 26.33 6 GLN B C 1
ATOM 3900 O O . GLN B 1 6 ? -20.891 -16.906 -11.891 1 26.33 6 GLN B O 1
ATOM 3905 N N . THR B 1 7 ? -19.719 -17.125 -13.688 1 26.02 7 THR B N 1
ATOM 3906 C CA . THR B 1 7 ? -18.75 -17.938 -12.961 1 26.02 7 THR B CA 1
ATOM 3907 C C . THR B 1 7 ? -17.75 -17.062 -12.227 1 26.02 7 THR B C 1
ATOM 3909 O O . THR B 1 7 ? -16.703 -17.531 -11.797 1 26.02 7 THR B O 1
ATOM 3912 N N . SER B 1 8 ? -17.844 -15.672 -12.211 1 25.91 8 SER B N 1
ATOM 3913 C CA . SER B 1 8 ? -16.641 -15.094 -11.617 1 25.91 8 SER B CA 1
ATOM 3914 C C . SER B 1 8 ? -16.609 -15.273 -10.109 1 25.91 8 SER B C 1
ATOM 3916 O O . SER B 1 8 ? -17.641 -15.102 -9.445 1 25.91 8 SER B O 1
ATOM 3918 N N . PRO B 1 9 ? -15.625 -15.969 -9.422 1 26.06 9 PRO B N 1
ATOM 3919 C CA . PRO B 1 9 ? -15.57 -16.422 -8.031 1 26.06 9 PRO B CA 1
ATOM 3920 C C . PRO B 1 9 ? -15.672 -15.273 -7.027 1 26.06 9 PRO B C 1
ATOM 3922 O O . PRO B 1 9 ? -15.586 -15.492 -5.816 1 26.06 9 PRO B O 1
ATOM 3925 N N . GLY B 1 10 ? -15.438 -14.055 -7.27 1 27.11 10 GLY B N 1
ATOM 3926 C CA . GLY B 1 10 ? -15.312 -13.07 -6.207 1 27.11 10 GLY B CA 1
ATOM 3927 C C . GLY B 1 10 ? -16.594 -12.859 -5.426 1 27.11 10 GLY B C 1
ATOM 3928 O O . GLY B 1 10 ? -16.734 -11.875 -4.703 1 27.11 10 GLY B O 1
ATOM 3929 N N . SER B 1 11 ? -17.703 -13.781 -5.434 1 27.58 11 SER B N 1
ATOM 3930 C CA . SER B 1 11 ? -19.031 -13.547 -4.887 1 27.58 11 SER B CA 1
ATOM 3931 C C . SER B 1 11 ? -19.016 -13.617 -3.363 1 27.58 11 SER B C 1
ATOM 3933 O O . SER B 1 11 ? -20.078 -13.594 -2.729 1 27.58 11 SER B O 1
ATOM 3935 N N . PHE B 1 12 ? -18.094 -13.953 -2.578 1 26.75 12 PHE B N 1
ATOM 3936 C CA . PHE B 1 12 ? -18.594 -14.508 -1.327 1 26.75 12 PHE B CA 1
ATOM 3937 C C . PHE B 1 12 ? -19.062 -13.406 -0.39 1 26.75 12 PHE B C 1
ATOM 3939 O O . PHE B 1 12 ? -19.422 -13.664 0.758 1 26.75 12 PHE B O 1
ATOM 3946 N N . TYR B 1 13 ? -18.672 -12.109 -0.21 1 26.91 13 TYR B N 1
ATOM 3947 C CA . TYR B 1 13 ? -19.109 -11.438 1.007 1 26.91 13 TYR B CA 1
ATOM 3948 C C . TYR B 1 13 ? -20.594 -11.086 0.932 1 26.91 13 TYR B C 1
ATOM 3950 O O . TYR B 1 13 ? -20.984 -10.242 0.129 1 26.91 13 TYR B O 1
ATOM 3958 N N . ARG B 1 14 ? -21.688 -11.82 1.461 1 27.17 14 ARG B N 1
ATOM 3959 C CA . ARG B 1 14 ? -23.125 -11.57 1.506 1 27.17 14 ARG B CA 1
ATOM 3960 C C . ARG B 1 14 ? -23.438 -10.32 2.322 1 27.17 14 ARG B C 1
ATOM 3962 O O . ARG B 1 14 ? -24.609 -10.008 2.576 1 27.17 14 ARG B O 1
ATOM 3969 N N . PRO B 1 15 ? -23.438 -9.117 2.891 1 26 15 PRO B N 1
ATOM 3970 C CA . PRO B 1 15 ? -24.688 -8.438 3.217 1 26 15 PRO B CA 1
ATOM 3971 C C . PRO B 1 15 ? -25.719 -8.531 2.096 1 26 15 PRO B C 1
ATOM 3973 O O . PRO B 1 15 ? -26.859 -8.938 2.334 1 26 15 PRO B O 1
ATOM 3976 N N . VAL B 1 16 ? -26.719 -7.32 1.56 1 26.94 16 VAL B N 1
ATOM 3977 C CA . VAL B 1 16 ? -27.562 -7.102 0.388 1 26.94 16 VAL B CA 1
ATOM 3978 C C . VAL B 1 16 ? -27.062 -7.961 -0.773 1 26.94 16 VAL B C 1
ATOM 3980 O O . VAL B 1 16 ? -25.859 -8.25 -0.871 1 26.94 16 VAL B O 1
ATOM 3983 N N . LYS B 1 17 ? -28.141 -8.352 -2.043 1 24.78 17 LYS B N 1
ATOM 3984 C CA . LYS B 1 17 ? -28.125 -9.531 -2.906 1 24.78 17 LYS B CA 1
ATOM 3985 C C . LYS B 1 17 ? -26.75 -9.742 -3.529 1 24.78 17 LYS B C 1
ATOM 3987 O O . LYS B 1 17 ? -25.891 -8.867 -3.451 1 24.78 17 LYS B O 1
ATOM 3992 N N . THR B 1 18 ? -26.938 -10.328 -5.031 1 24.06 18 THR B N 1
ATOM 3993 C CA . THR B 1 18 ? -25.906 -10.984 -5.816 1 24.06 18 THR B CA 1
ATOM 3994 C C . THR B 1 18 ? -24.672 -10.094 -5.941 1 24.06 18 THR B C 1
ATOM 3996 O O . THR B 1 18 ? -23.75 -10.398 -6.699 1 24.06 18 THR B O 1
ATOM 3999 N N . PHE B 1 19 ? -24.438 -9.039 -5.285 1 25.8 19 PHE B N 1
ATOM 4000 C CA . PHE B 1 19 ? -22.984 -9.023 -5.445 1 25.8 19 PHE B CA 1
ATOM 4001 C C . PHE B 1 19 ? -22.344 -10.227 -4.758 1 25.8 19 PHE B C 1
ATOM 4003 O O . PHE B 1 19 ? -22.375 -10.328 -3.531 1 25.8 19 PHE B O 1
ATOM 4010 N N . ASP B 1 20 ? -22.516 -11.375 -5.031 1 31.42 20 ASP B N 1
ATOM 4011 C CA . ASP B 1 20 ? -21.469 -12.219 -5.59 1 31.42 20 ASP B CA 1
ATOM 4012 C C . ASP B 1 20 ? -20.172 -11.422 -5.797 1 31.42 20 ASP B C 1
ATOM 4014 O O . ASP B 1 20 ? -20.219 -10.203 -6.004 1 31.42 20 ASP B O 1
ATOM 4018 N N . ALA B 1 21 ? -18.812 -11.445 -5.516 1 31.22 21 ALA B N 1
ATOM 4019 C CA . ALA B 1 21 ? -17.906 -10.32 -5.324 1 31.22 21 ALA B CA 1
ATOM 4020 C C . ALA B 1 21 ? -18.375 -9.094 -6.098 1 31.22 21 ALA B C 1
ATOM 4022 O O . ALA B 1 21 ? -17.547 -8.344 -6.637 1 31.22 21 ALA B O 1
ATOM 4023 N N . GLY B 1 22 ? -19.969 -8.75 -5.883 1 33.25 22 GLY B N 1
ATOM 4024 C CA . GLY B 1 22 ? -20.703 -7.684 -6.535 1 33.25 22 GLY B CA 1
ATOM 4025 C C . GLY B 1 22 ? -21 -7.965 -8 1 33.25 22 GLY B C 1
ATOM 4026 O O . GLY B 1 22 ? -21.344 -7.055 -8.758 1 33.25 22 GLY B O 1
ATOM 4027 N N . PHE B 1 23 ? -20.453 -8.93 -8.477 1 36.69 23 PHE B N 1
ATOM 4028 C CA . PHE B 1 23 ? -20.641 -9.219 -9.891 1 36.69 23 PHE B CA 1
ATOM 4029 C C . PHE B 1 23 ? -22.062 -9.688 -10.172 1 36.69 23 PHE B C 1
ATOM 4031 O O . PHE B 1 23 ? -22.688 -10.328 -9.32 1 36.69 23 PHE B O 1
ATOM 4038 N N . PRO B 1 24 ? -22.719 -8.914 -10.844 1 39.34 24 PRO B N 1
ATOM 4039 C CA . PRO B 1 24 ? -24.062 -9.305 -11.281 1 39.34 24 PRO B CA 1
ATOM 4040 C C . PRO B 1 24 ? -24.156 -10.789 -11.641 1 39.34 24 PRO B C 1
ATOM 4042 O O . PRO B 1 24 ? -23.281 -11.32 -12.32 1 39.34 24 PRO B O 1
ATOM 4045 N N . ILE B 1 25 ? -24.922 -11.508 -10.805 1 40.81 25 ILE B N 1
ATOM 4046 C CA . ILE B 1 25 ? -25.406 -12.859 -11.086 1 40.81 25 ILE B CA 1
ATOM 4047 C C . ILE B 1 25 ? -26.5 -12.805 -12.148 1 40.81 25 ILE B C 1
ATOM 4049 O O . ILE B 1 25 ? -27.5 -12.125 -11.977 1 40.81 25 ILE B O 1
ATOM 4053 N N . GLY B 1 26 ? -26.125 -13.242 -13.344 1 49.56 26 GLY B N 1
ATOM 4054 C CA . GLY B 1 26 ? -26.984 -13.484 -14.484 1 49.56 26 GLY B CA 1
ATOM 4055 C C . GLY B 1 26 ? -26.922 -12.383 -15.531 1 49.56 26 GLY B C 1
ATOM 4056 O O . GLY B 1 26 ? -26.562 -11.25 -15.219 1 49.56 26 GLY B O 1
ATOM 4057 N N . THR B 1 27 ? -27.062 -12.797 -16.641 1 53.12 27 THR B N 1
ATOM 4058 C CA . THR B 1 27 ? -26.969 -11.945 -17.812 1 53.12 27 THR B CA 1
ATOM 4059 C C . THR B 1 27 ? -27.844 -10.703 -17.656 1 53.12 27 THR B C 1
ATOM 4061 O O . THR B 1 27 ? -27.422 -9.594 -18 1 53.12 27 THR B O 1
ATOM 4064 N N . GLU B 1 28 ? -28.969 -11 -17.109 1 53.88 28 GLU B N 1
ATOM 4065 C CA . GLU B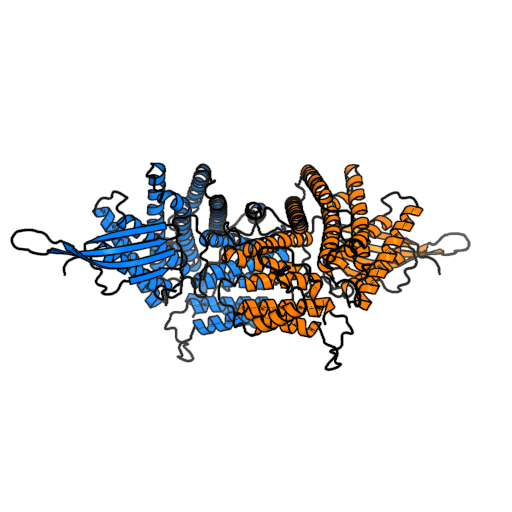 1 28 ? -29.875 -9.867 -17.031 1 53.88 28 GLU B CA 1
ATOM 4066 C C . GLU B 1 28 ? -29.391 -8.836 -16.016 1 53.88 28 GLU B C 1
ATOM 4068 O O . GLU B 1 28 ? -29.438 -7.633 -16.266 1 53.88 28 GLU B O 1
ATOM 4073 N N . LYS B 1 29 ? -28.906 -9.414 -15.102 1 57.38 29 LYS B N 1
ATOM 4074 C CA . LYS B 1 29 ? -28.422 -8.5 -14.07 1 57.38 29 LYS B CA 1
ATOM 4075 C C . LYS B 1 29 ? -27.156 -7.781 -14.516 1 57.38 29 LYS B C 1
ATOM 4077 O O . LYS B 1 29 ? -26.938 -6.617 -14.172 1 57.38 29 LYS B O 1
ATOM 4082 N N . GLY B 1 30 ? -26.391 -8.531 -15.266 1 61.88 30 GLY B N 1
ATOM 4083 C CA . GLY B 1 30 ? -25.219 -7.91 -15.844 1 61.88 30 GLY B CA 1
ATOM 4084 C C . GLY B 1 30 ? -25.547 -6.77 -16.781 1 61.88 30 GLY B C 1
ATOM 4085 O O . GLY B 1 30 ? -24.938 -5.703 -16.719 1 61.88 30 GLY B O 1
ATOM 4086 N N . LEU B 1 31 ? -26.578 -7.004 -17.531 1 62.31 31 LEU B N 1
ATOM 4087 C CA . LEU B 1 31 ? -26.969 -5.984 -18.5 1 62.31 31 LEU B CA 1
ATOM 4088 C C . LEU B 1 31 ? -27.531 -4.758 -17.781 1 62.31 31 LEU B C 1
ATOM 4090 O O . LEU B 1 31 ? -27.266 -3.623 -18.188 1 62.31 31 LEU B O 1
ATOM 4094 N N . THR B 1 32 ? -28.281 -5.066 -16.828 1 63.28 32 THR B N 1
ATOM 4095 C CA . THR B 1 32 ? -28.812 -3.961 -16.031 1 63.28 32 THR B CA 1
ATOM 4096 C C . THR B 1 32 ? -27.688 -3.18 -15.367 1 63.28 32 THR B C 1
ATOM 4098 O O . THR B 1 32 ? -27.719 -1.948 -15.328 1 63.28 32 THR B O 1
ATOM 4101 N N . PHE B 1 33 ? -26.719 -3.959 -14.977 1 64.88 33 PHE B N 1
ATOM 4102 C CA . PHE B 1 33 ? -25.578 -3.311 -14.352 1 64.88 33 PHE B CA 1
ATOM 4103 C C . PHE B 1 33 ? -24.828 -2.439 -15.359 1 64.88 33 PHE B C 1
ATOM 4105 O O . PHE B 1 33 ? -24.438 -1.312 -15.047 1 64.88 33 PHE B O 1
ATOM 4112 N N . ILE B 1 34 ? -24.734 -2.926 -16.453 1 67.69 34 ILE B N 1
ATOM 4113 C CA . ILE B 1 34 ? -24.047 -2.18 -17.5 1 67.69 34 ILE B CA 1
ATOM 4114 C C . ILE B 1 34 ? -24.844 -0.914 -17.828 1 67.69 34 ILE B C 1
ATOM 4116 O O . ILE B 1 34 ? -24.266 0.174 -17.922 1 67.69 34 ILE B O 1
ATOM 4120 N N . ASP B 1 35 ? -26.109 -1.125 -17.859 1 68.44 35 ASP B N 1
ATOM 4121 C CA . ASP B 1 35 ? -26.953 0.008 -18.219 1 68.44 35 ASP B CA 1
ATOM 4122 C C . ASP B 1 35 ? -26.922 1.084 -17.141 1 68.44 35 ASP B C 1
ATOM 4124 O O . ASP B 1 35 ? -26.797 2.271 -17.438 1 68.44 35 ASP B O 1
ATOM 4128 N N . GLU B 1 36 ? -26.984 0.649 -15.93 1 69 36 GLU B N 1
ATOM 4129 C CA . GLU B 1 36 ? -26.953 1.585 -14.812 1 69 36 GLU B CA 1
ATOM 4130 C C . GLU B 1 36 ? -25.578 2.26 -14.688 1 69 36 GLU B C 1
ATOM 4132 O O . GLU B 1 36 ? -25.5 3.451 -14.383 1 69 36 GLU B O 1
ATOM 4137 N N . SER B 1 37 ? -24.625 1.479 -14.891 1 70.94 37 SER B N 1
ATOM 4138 C CA . SER B 1 37 ? -23.266 2.006 -14.75 1 70.94 37 SER B CA 1
ATOM 4139 C C . SER B 1 37 ? -22.969 3.039 -15.836 1 70.94 37 SER B C 1
ATOM 4141 O O . SER B 1 37 ? -22.297 4.035 -15.578 1 70.94 37 SER B O 1
ATOM 4143 N N . LEU B 1 38 ? -23.469 2.764 -16.906 1 65.62 38 LEU B N 1
ATOM 4144 C CA . LEU B 1 38 ? -23.203 3.67 -18.031 1 65.62 38 LEU B CA 1
ATOM 4145 C C . LEU B 1 38 ? -23.953 4.988 -17.844 1 65.62 38 LEU B C 1
ATOM 4147 O O . LEU B 1 38 ? -23.531 6.023 -18.359 1 65.62 38 LEU B O 1
ATOM 4151 N N . ARG B 1 39 ? -24.953 4.969 -17.078 1 70.12 39 ARG B N 1
ATOM 4152 C CA . ARG B 1 39 ? -25.719 6.188 -16.828 1 70.12 39 ARG B CA 1
ATOM 4153 C C . ARG B 1 39 ? -25.125 6.988 -15.68 1 70.12 39 ARG B C 1
ATOM 4155 O O . ARG B 1 39 ? -25.344 8.195 -15.57 1 70.12 39 ARG B O 1
ATOM 4162 N N . SER B 1 40 ? -24.375 6.16 -15.039 1 74.12 40 SER B N 1
ATOM 4163 C CA . SER B 1 40 ? -23.812 6.828 -13.875 1 74.12 40 SER B CA 1
ATOM 4164 C C . SER B 1 40 ? -22.656 7.758 -14.266 1 74.12 40 SER B C 1
ATOM 4166 O O . SER B 1 40 ? -21.953 7.504 -15.242 1 74.12 40 SER B O 1
ATOM 4168 N N . GLN B 1 41 ? -22.625 8.859 -13.695 1 76.25 41 GLN B N 1
ATOM 4169 C CA . GLN B 1 41 ? -21.516 9.781 -13.914 1 76.25 41 GLN B CA 1
ATOM 4170 C C . GLN B 1 41 ? -20.406 9.555 -12.891 1 76.25 41 GLN B C 1
ATOM 4172 O O . GLN B 1 41 ? -19.359 10.219 -12.945 1 76.25 41 GLN B O 1
ATOM 4177 N N . ASP B 1 42 ? -20.484 8.5 -12.125 1 79.69 42 ASP B N 1
ATOM 4178 C CA . ASP B 1 42 ? -19.453 8.211 -11.133 1 79.69 42 ASP B CA 1
ATOM 4179 C C . ASP B 1 42 ? -18.359 7.336 -11.711 1 79.69 42 ASP B C 1
ATOM 4181 O O . ASP B 1 42 ? -18.594 6.199 -12.117 1 79.69 42 ASP B O 1
ATOM 4185 N N . PRO B 1 43 ? -17.156 7.844 -11.773 1 83.5 43 PRO B N 1
ATOM 4186 C CA . PRO B 1 43 ? -16.047 7.094 -12.375 1 83.5 43 PRO B CA 1
ATOM 4187 C C . PRO B 1 43 ? -15.805 5.746 -11.688 1 83.5 43 PRO B C 1
ATOM 4189 O O . PRO B 1 43 ? -15.359 4.793 -12.328 1 83.5 43 PRO B O 1
ATOM 4192 N N . GLY B 1 44 ? -16.125 5.656 -10.406 1 85.5 44 GLY B N 1
ATOM 4193 C CA . GLY B 1 44 ? -15.977 4.391 -9.703 1 85.5 44 GLY B CA 1
ATOM 4194 C C . GLY B 1 44 ? -16.922 3.318 -10.203 1 85.5 44 GLY B C 1
ATOM 4195 O O . GLY B 1 44 ? -16.531 2.174 -10.414 1 85.5 44 GLY B O 1
ATOM 4196 N N . ILE B 1 45 ? -18.156 3.703 -10.438 1 85.69 45 ILE B N 1
ATOM 4197 C CA . ILE B 1 45 ? -19.188 2.773 -10.922 1 85.69 45 ILE B CA 1
ATOM 4198 C C . ILE B 1 45 ? -18.859 2.344 -12.344 1 85.69 45 ILE B C 1
ATOM 4200 O O . ILE B 1 45 ? -18.969 1.165 -12.688 1 85.69 45 ILE B O 1
ATOM 4204 N N . ILE B 1 46 ? -18.453 3.232 -13.125 1 85.25 46 ILE B N 1
ATOM 4205 C CA . ILE B 1 46 ? -18.094 2.938 -14.508 1 85.25 46 ILE B CA 1
ATOM 4206 C C . ILE B 1 46 ? -16.891 1.993 -14.547 1 85.25 46 ILE B C 1
ATOM 4208 O O . ILE B 1 46 ? -16.875 1.035 -15.32 1 85.25 46 ILE B O 1
ATOM 4212 N N . SER B 1 47 ? -15.852 2.314 -13.727 1 88.38 47 SER B N 1
ATOM 4213 C CA . SER B 1 47 ? -14.672 1.461 -13.672 1 88.38 47 SER B CA 1
ATOM 4214 C C . SER B 1 47 ? -15.031 0.036 -13.266 1 88.38 47 SER B C 1
ATOM 4216 O O . SER B 1 47 ? -14.523 -0.927 -13.844 1 88.38 47 SER B O 1
ATOM 4218 N N . LYS B 1 48 ? -15.883 -0.078 -12.281 1 87.88 48 LYS B N 1
ATOM 4219 C CA . LYS B 1 48 ? -16.344 -1.39 -11.844 1 87.88 48 LYS B CA 1
ATOM 4220 C C . LYS B 1 48 ? -17 -2.156 -12.984 1 87.88 48 LYS B C 1
ATOM 4222 O O . LYS B 1 48 ? -16.75 -3.348 -13.172 1 87.88 48 LYS B O 1
ATOM 4227 N N . CYS B 1 49 ? -17.812 -1.503 -13.727 1 86.69 49 CYS B N 1
ATOM 4228 C CA . CYS B 1 49 ? -18.5 -2.105 -14.859 1 86.69 49 CYS B CA 1
ATOM 4229 C C . CYS B 1 49 ? -17.5 -2.533 -15.938 1 86.69 49 CYS B C 1
ATOM 4231 O O . CYS B 1 49 ? -17.594 -3.639 -16.469 1 86.69 49 CYS B O 1
ATOM 4233 N N . LEU B 1 50 ? -16.578 -1.667 -16.266 1 87.69 50 LEU B N 1
ATOM 4234 C CA . LEU B 1 50 ? -15.602 -1.956 -17.297 1 87.69 50 LEU B CA 1
ATOM 4235 C C . LEU B 1 50 ? -14.75 -3.166 -16.938 1 87.69 50 LEU B C 1
ATOM 4237 O O . LEU B 1 50 ? -14.492 -4.031 -17.766 1 87.69 50 LEU B O 1
ATOM 4241 N N . VAL B 1 51 ? -14.289 -3.252 -15.688 1 90.5 51 VAL B N 1
ATOM 4242 C CA . VAL B 1 51 ? -13.453 -4.375 -15.273 1 90.5 51 VAL B CA 1
ATOM 4243 C C . VAL B 1 51 ? -14.273 -5.66 -15.281 1 90.5 51 VAL B C 1
ATOM 4245 O O . VAL B 1 51 ? -13.766 -6.727 -15.633 1 90.5 51 VAL B O 1
ATOM 4248 N N . TRP B 1 52 ? -15.5 -5.496 -14.898 1 87.5 52 TRP B N 1
ATOM 4249 C CA . TRP B 1 52 ? -16.375 -6.656 -14.953 1 87.5 52 TRP B CA 1
ATOM 4250 C C . TRP B 1 52 ? -16.516 -7.176 -16.375 1 87.5 52 TRP B C 1
ATOM 4252 O O . TRP B 1 52 ? -16.5 -8.391 -16.609 1 87.5 52 TRP B O 1
ATOM 4262 N N . LEU B 1 53 ? -16.672 -6.316 -17.297 1 84.5 53 LEU B N 1
ATOM 4263 C CA . LEU B 1 53 ? -16.719 -6.703 -18.703 1 84.5 53 LEU B CA 1
ATOM 4264 C C . LEU B 1 53 ? -15.422 -7.383 -19.125 1 84.5 53 LEU B C 1
ATOM 4266 O O . LEU B 1 53 ? -15.445 -8.367 -19.875 1 84.5 53 LEU B O 1
ATOM 4270 N N . CYS B 1 54 ? -14.328 -6.828 -18.641 1 88.38 54 CYS B N 1
ATOM 4271 C CA . CYS B 1 54 ? -13.039 -7.43 -18.969 1 88.38 54 CYS B CA 1
ATOM 4272 C C . CYS B 1 54 ? -12.969 -8.867 -18.469 1 88.38 54 CYS B C 1
ATOM 4274 O O . CYS B 1 54 ? -12.398 -9.734 -19.141 1 88.38 54 CYS B O 1
ATOM 4276 N N . LEU B 1 55 ? -13.508 -9.148 -17.312 1 86.94 55 LEU B N 1
ATOM 4277 C CA . LEU B 1 55 ? -13.531 -10.5 -16.781 1 86.94 55 LEU B CA 1
ATOM 4278 C C . LEU B 1 55 ? -14.305 -11.438 -17.703 1 86.94 55 LEU B C 1
ATOM 4280 O O . LEU B 1 55 ? -13.891 -12.578 -17.922 1 86.94 55 LEU B O 1
ATOM 4284 N N . SER B 1 56 ? -15.375 -10.906 -18.219 1 81.94 56 SER B N 1
ATOM 4285 C CA . SER B 1 56 ? -16.172 -11.695 -19.141 1 81.94 56 SER B CA 1
ATOM 4286 C C . SER B 1 56 ? -15.43 -11.953 -20.453 1 81.94 56 SER B C 1
ATOM 4288 O O . SER B 1 56 ? -15.477 -13.062 -21 1 81.94 56 SER B O 1
ATOM 4290 N N . PHE B 1 57 ? -14.75 -10.945 -20.938 1 81.94 57 PHE B N 1
ATOM 4291 C CA . PHE B 1 57 ? -13.992 -11.086 -22.172 1 81.94 57 PHE B CA 1
ATOM 4292 C C . PHE B 1 57 ? -12.867 -12.094 -22 1 81.94 57 PHE B C 1
ATOM 4294 O O . PHE B 1 57 ? -12.547 -12.836 -22.938 1 81.94 57 PHE B O 1
ATOM 4301 N N . GLN B 1 58 ? -12.281 -12.078 -20.859 1 83.88 58 GLN B N 1
ATOM 4302 C CA . GLN B 1 58 ? -11.141 -12.945 -20.594 1 83.88 58 GLN B CA 1
ATOM 4303 C C . GLN B 1 58 ? -11.547 -14.414 -20.625 1 83.88 58 GLN B C 1
ATOM 4305 O O . GLN B 1 58 ? -10.719 -15.289 -20.922 1 83.88 58 GLN B O 1
ATOM 4310 N N . GLN B 1 59 ? -12.82 -14.664 -20.406 1 77.5 59 GLN B N 1
ATOM 4311 C CA . GLN B 1 59 ? -13.289 -16.047 -20.328 1 77.5 59 GLN B CA 1
ATOM 4312 C C . GLN B 1 59 ? -13.828 -16.516 -21.688 1 77.5 59 GLN B C 1
ATOM 4314 O O . GLN B 1 59 ? -14.172 -17.688 -21.844 1 77.5 59 GLN B O 1
ATOM 4319 N N . LEU B 1 60 ? -13.836 -15.609 -22.641 1 74.5 60 LEU B N 1
ATOM 4320 C CA . LEU B 1 60 ? -14.336 -16 -23.969 1 74.5 60 LEU B CA 1
ATOM 4321 C C . LEU B 1 60 ? -13.352 -16.922 -24.656 1 74.5 60 LEU B C 1
ATOM 4323 O O . LEU B 1 60 ? -12.133 -16.75 -24.547 1 74.5 60 LEU B O 1
ATOM 4327 N N . PRO B 1 61 ? -13.961 -17.891 -25.312 1 71.38 61 PRO B N 1
ATOM 4328 C CA . PRO B 1 61 ? -13.086 -18.781 -26.078 1 71.38 61 PRO B CA 1
ATOM 4329 C C . PRO B 1 61 ? -12.328 -18.062 -27.188 1 71.38 61 PRO B C 1
ATOM 4331 O O . PRO B 1 61 ? -12.75 -17 -27.641 1 71.38 61 PRO B O 1
ATOM 4334 N N . ARG B 1 62 ? -11.25 -18.594 -27.531 1 67.88 62 ARG B N 1
ATOM 4335 C CA . ARG B 1 62 ? -10.391 -18.016 -28.562 1 67.88 62 ARG B CA 1
ATOM 4336 C C . ARG B 1 62 ? -11.164 -17.766 -29.859 1 67.88 62 ARG B C 1
ATOM 4338 O O . ARG B 1 62 ? -10.945 -16.766 -30.531 1 67.88 62 ARG B O 1
ATOM 4345 N N . ASP B 1 63 ? -12.031 -18.625 -30.203 1 66.44 63 ASP B N 1
ATOM 4346 C CA . ASP B 1 63 ? -12.727 -18.578 -31.484 1 66.44 63 ASP B CA 1
ATOM 4347 C C . ASP B 1 63 ? -14.07 -17.859 -31.359 1 66.44 63 ASP B C 1
ATOM 4349 O O . ASP B 1 63 ? -14.922 -17.953 -32.219 1 66.44 63 ASP B O 1
ATOM 4353 N N . PHE B 1 64 ? -14.117 -17.109 -30.312 1 68.19 64 PHE B N 1
ATOM 4354 C CA . PHE B 1 64 ? -15.391 -16.422 -30.125 1 68.19 64 PHE B CA 1
ATOM 4355 C C . PHE B 1 64 ? -15.609 -15.383 -31.219 1 68.19 64 PHE B C 1
ATOM 4357 O O . PHE B 1 64 ? -14.719 -14.578 -31.5 1 68.19 64 PHE B O 1
ATOM 4364 N N . GLU B 1 65 ? -16.625 -15.562 -31.922 1 64.25 65 GLU B N 1
ATOM 4365 C CA . GLU B 1 65 ? -17 -14.633 -32.969 1 64.25 65 GLU B CA 1
ATOM 4366 C C . GLU B 1 65 ? -18.234 -13.812 -32.594 1 64.25 65 GLU B C 1
ATOM 4368 O O . GLU B 1 65 ? -19.156 -14.336 -31.953 1 64.25 65 GLU B O 1
ATOM 4373 N N . ASP B 1 66 ? -17.984 -12.547 -32.75 1 59.66 66 ASP B N 1
ATOM 4374 C CA . ASP B 1 66 ? -19.172 -11.719 -32.562 1 59.66 66 ASP B CA 1
ATOM 4375 C C . ASP B 1 66 ? -20.281 -12.141 -33.531 1 59.66 66 ASP B C 1
ATOM 4377 O O . ASP B 1 66 ? -20.078 -12.172 -34.75 1 59.66 66 ASP B O 1
ATOM 4381 N N . THR B 1 67 ? -21.281 -12.547 -32.938 1 58.56 67 THR B N 1
ATOM 4382 C CA . THR B 1 67 ? -22.375 -13.078 -33.75 1 58.56 67 THR B CA 1
ATOM 4383 C C . THR B 1 67 ? -22.859 -12.031 -34.75 1 58.56 67 THR B C 1
ATOM 4385 O O . THR B 1 67 ? -23.328 -12.375 -35.844 1 58.56 67 THR B O 1
ATOM 4388 N N . GLU B 1 68 ? -22.797 -10.859 -34.312 1 54.06 68 GLU B N 1
ATOM 4389 C CA . GLU B 1 68 ? -23.344 -9.812 -35.188 1 54.06 68 GLU B CA 1
ATOM 4390 C C . GLU B 1 68 ? -22.375 -9.453 -36.281 1 54.06 68 GLU B C 1
ATOM 4392 O O . GLU B 1 68 ? -22.797 -9.25 -37.438 1 54.06 68 GLU B O 1
ATOM 4397 N N . THR B 1 69 ? -21.156 -9.359 -36 1 55.62 69 THR B N 1
ATOM 4398 C CA . THR B 1 69 ? -20.219 -8.875 -37 1 55.62 69 THR B CA 1
ATOM 4399 C C . THR B 1 69 ? -19.438 -10.039 -37.625 1 55.62 69 THR B C 1
ATOM 4401 O O . THR B 1 69 ? -18.875 -9.906 -38.688 1 55.62 69 THR B O 1
ATOM 4404 N N . GLY B 1 70 ? -19.641 -11.117 -37.031 1 55.09 70 GLY B N 1
ATOM 4405 C CA . GLY B 1 70 ? -18.875 -12.281 -37.469 1 55.09 70 GLY B CA 1
ATOM 4406 C C . GLY B 1 70 ? -17.375 -12.117 -37.281 1 55.09 70 GLY B C 1
ATOM 4407 O O . GLY B 1 70 ? -16.594 -12.938 -37.781 1 55.09 70 GLY B O 1
ATOM 4408 N N . LEU B 1 71 ? -17 -10.992 -36.781 1 55.06 71 LEU B N 1
ATOM 4409 C CA . LEU B 1 71 ? -15.586 -10.711 -36.625 1 55.06 71 LEU B CA 1
ATOM 4410 C C . LEU B 1 71 ? -15.078 -11.195 -35.281 1 55.06 71 LEU B C 1
ATOM 4412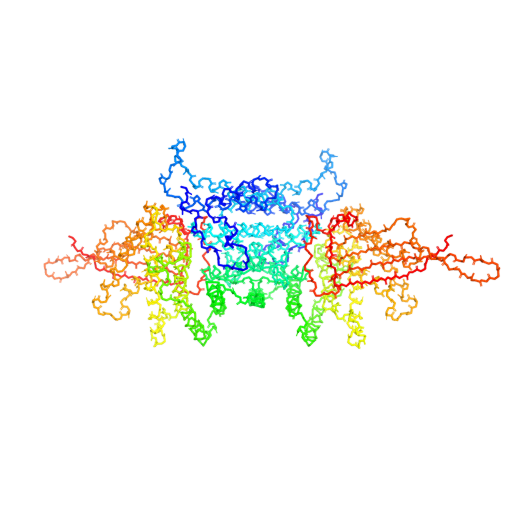 O O . LEU B 1 71 ? -15.82 -11.188 -34.281 1 55.06 71 LEU B O 1
ATOM 4416 N N . PRO B 1 72 ? -13.914 -11.75 -35.375 1 61.91 72 PRO B N 1
ATOM 4417 C CA . PRO B 1 72 ? -13.312 -12.18 -34.125 1 61.91 72 PRO B CA 1
ATOM 4418 C C . PRO B 1 72 ? -13.148 -11.031 -33.125 1 61.91 72 PRO B C 1
ATOM 4420 O O . PRO B 1 72 ? -12.852 -9.906 -33.531 1 61.91 72 PRO B O 1
ATOM 4423 N N . LEU B 1 73 ? -13.82 -11.211 -32.094 1 65.5 73 LEU B N 1
ATOM 4424 C CA . LEU B 1 73 ? -13.625 -10.227 -31.016 1 65.5 73 LEU B CA 1
ATOM 4425 C C . LEU B 1 73 ? -12.234 -10.352 -30.406 1 65.5 73 LEU B C 1
ATOM 4427 O O . LEU B 1 73 ? -11.844 -11.422 -29.938 1 65.5 73 LEU B O 1
ATOM 4431 N N . CYS B 1 74 ? -11.312 -9.461 -30.797 1 73.75 74 CYS B N 1
ATOM 4432 C CA . CYS B 1 74 ? -10 -9.453 -30.156 1 73.75 74 CYS B CA 1
ATOM 4433 C C . CYS B 1 74 ? -10.117 -9.07 -28.688 1 73.75 74 CYS B C 1
ATOM 4435 O O . CYS B 1 74 ? -9.984 -7.895 -28.328 1 73.75 74 CYS B O 1
ATOM 4437 N N . SER B 1 75 ? -10.484 -10.125 -27.844 1 79.19 75 SER B N 1
ATOM 4438 C CA . SER B 1 75 ? -10.781 -9.938 -26.422 1 79.19 75 SER B CA 1
ATOM 4439 C C . SER B 1 75 ? -9.633 -9.242 -25.703 1 79.19 75 SER B C 1
ATOM 4441 O O . SER B 1 75 ? -9.859 -8.352 -24.891 1 79.19 75 SER B O 1
ATOM 4443 N N . GLN B 1 76 ? -8.438 -9.547 -26.094 1 81.12 76 GLN B N 1
ATOM 4444 C CA . GLN B 1 76 ? -7.285 -8.984 -25.406 1 81.12 76 GLN B CA 1
ATOM 4445 C C . GLN B 1 76 ? -7.156 -7.488 -25.672 1 81.12 76 GLN B C 1
ATOM 4447 O O . GLN B 1 76 ? -6.777 -6.723 -24.797 1 81.12 76 GLN B O 1
ATOM 4452 N N . GLU B 1 77 ? -7.406 -7.121 -26.875 1 82.12 77 GLU B N 1
ATOM 4453 C CA . GLU B 1 77 ? -7.344 -5.707 -27.219 1 82.12 77 GLU B CA 1
ATOM 4454 C C . GLU B 1 77 ? -8.414 -4.906 -26.484 1 82.12 77 GLU B C 1
ATOM 4456 O O . GLU B 1 77 ? -8.164 -3.775 -26.062 1 82.12 77 GLU B O 1
ATOM 4461 N N . LEU B 1 78 ? -9.602 -5.523 -26.438 1 83.25 78 LEU B N 1
ATOM 4462 C CA . LEU B 1 78 ? -10.688 -4.855 -25.734 1 83.25 78 LEU B CA 1
ATOM 4463 C C . LEU B 1 78 ? -10.359 -4.707 -24.25 1 83.25 78 LEU B C 1
ATOM 4465 O O . LEU B 1 78 ? -10.617 -3.658 -23.656 1 83.25 78 LEU B O 1
ATOM 4469 N N . ILE B 1 79 ? -9.836 -5.754 -23.672 1 89.06 79 ILE B N 1
ATOM 4470 C CA . ILE B 1 79 ? -9.453 -5.719 -22.266 1 89.06 79 ILE B CA 1
ATOM 4471 C C . ILE B 1 79 ? -8.43 -4.609 -22.031 1 89.06 79 ILE B C 1
ATOM 4473 O O . ILE B 1 79 ? -8.57 -3.805 -21.109 1 89.06 79 ILE B O 1
ATOM 4477 N N . THR B 1 80 ? -7.449 -4.531 -22.875 1 85.56 80 THR B N 1
ATOM 4478 C CA . THR B 1 80 ? -6.414 -3.512 -22.75 1 85.56 80 THR B CA 1
ATOM 4479 C C . THR B 1 80 ? -7.016 -2.113 -22.844 1 85.56 80 THR B C 1
ATOM 4481 O O . THR B 1 80 ? -6.664 -1.23 -22.047 1 85.56 80 THR B O 1
ATOM 4484 N N . ARG B 1 81 ? -7.879 -1.921 -23.766 1 84 81 ARG B N 1
ATOM 4485 C CA . ARG B 1 81 ? -8.523 -0.625 -23.953 1 84 81 ARG B CA 1
ATOM 4486 C C . ARG B 1 81 ? -9.336 -0.232 -22.719 1 84 81 ARG B C 1
ATOM 4488 O O . ARG B 1 81 ? -9.289 0.919 -22.281 1 84 81 ARG B O 1
ATOM 4495 N N . TYR B 1 82 ? -10.125 -1.172 -22.234 1 86.94 82 TYR B N 1
ATOM 4496 C CA . TYR B 1 82 ? -10.969 -0.887 -21.078 1 86.94 82 TYR B CA 1
ATOM 4497 C C . TYR B 1 82 ? -10.125 -0.637 -19.828 1 86.94 82 TYR B C 1
ATOM 4499 O O . TYR B 1 82 ? -10.461 0.223 -19.016 1 86.94 82 TYR B O 1
ATOM 4507 N N . LEU B 1 83 ? -9.055 -1.357 -19.672 1 88.25 83 LEU B N 1
ATOM 4508 C CA . LEU B 1 83 ? -8.195 -1.163 -18.516 1 88.25 83 LEU B CA 1
ATOM 4509 C C . LEU B 1 83 ? -7.523 0.206 -18.547 1 88.25 83 LEU B C 1
ATOM 4511 O O . LEU B 1 83 ? -7.332 0.839 -17.516 1 88.25 83 LEU B O 1
ATOM 4515 N N . VAL B 1 84 ? -7.145 0.657 -19.734 1 83.44 84 VAL B N 1
ATOM 4516 C CA . VAL B 1 84 ? -6.574 1.992 -19.891 1 83.44 84 VAL B CA 1
ATOM 4517 C C . VAL B 1 84 ? -7.594 3.041 -19.438 1 83.44 84 VAL B C 1
ATOM 4519 O O . VAL B 1 84 ? -7.238 4.016 -18.781 1 83.44 84 VAL B O 1
ATOM 4522 N N . LYS B 1 85 ? -8.805 2.867 -19.844 1 83.75 85 LYS B N 1
ATOM 4523 C CA . LYS B 1 85 ? -9.859 3.791 -19.453 1 83.75 85 LYS B CA 1
ATOM 4524 C C . LYS B 1 85 ? -10.055 3.789 -17.938 1 83.75 85 LYS B C 1
ATOM 4526 O O . LYS B 1 85 ? -10.227 4.848 -17.328 1 83.75 85 LYS B O 1
ATOM 4531 N N . VAL B 1 86 ? -10.078 2.586 -17.312 1 85.69 86 VAL B N 1
ATOM 4532 C CA . VAL B 1 86 ? -10.219 2.467 -15.859 1 85.69 86 VAL B CA 1
ATOM 4533 C C . VAL B 1 86 ? -9.062 3.193 -15.172 1 85.69 86 VAL B C 1
ATOM 4535 O O . VAL B 1 86 ? -9.273 3.92 -14.195 1 85.69 86 VAL B O 1
ATOM 4538 N N . ASP B 1 87 ? -7.859 3.047 -15.672 1 81.19 87 ASP B N 1
ATOM 4539 C CA . ASP B 1 87 ? -6.684 3.705 -15.109 1 81.19 87 ASP B CA 1
ATOM 4540 C C . ASP B 1 87 ? -6.805 5.223 -15.211 1 81.19 87 ASP B C 1
ATOM 4542 O O . ASP B 1 87 ? -6.402 5.945 -14.297 1 81.19 87 ASP B O 1
ATOM 4546 N N . THR B 1 88 ? -7.305 5.645 -16.281 1 76.38 88 THR B N 1
ATOM 4547 C CA . THR B 1 88 ? -7.496 7.074 -16.484 1 76.38 88 THR B CA 1
ATOM 4548 C C . THR B 1 88 ? -8.492 7.637 -15.477 1 76.38 88 THR B C 1
ATOM 4550 O O . THR B 1 88 ? -8.297 8.727 -14.945 1 76.38 88 THR B O 1
ATOM 4553 N N . PHE B 1 89 ? -9.555 6.863 -15.258 1 77.75 89 PHE B N 1
ATOM 4554 C CA . PHE B 1 89 ? -10.539 7.27 -14.266 1 77.75 89 PHE B CA 1
ATOM 4555 C C . PHE B 1 89 ? -9.922 7.32 -12.875 1 77.75 89 PHE B C 1
ATOM 4557 O O . PHE B 1 89 ? -10.234 8.211 -12.078 1 77.75 89 PHE B O 1
ATOM 4564 N N . TYR B 1 90 ? -9.094 6.41 -12.617 1 74.06 90 TYR B N 1
ATOM 4565 C CA . TYR B 1 90 ? -8.438 6.344 -11.312 1 74.06 90 TYR B CA 1
ATOM 4566 C C . TYR B 1 90 ? -7.547 7.559 -11.094 1 74.06 90 TYR B C 1
ATOM 4568 O O . TYR B 1 90 ? -7.535 8.133 -10 1 74.0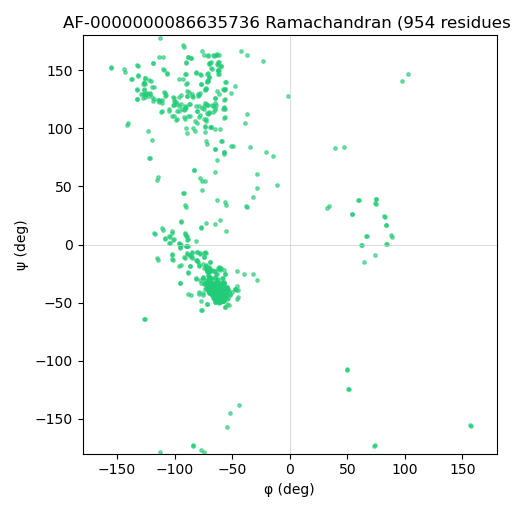6 90 TYR B O 1
ATOM 4576 N N . LEU B 1 91 ? -6.844 7.906 -12.133 1 67.75 91 LEU B N 1
ATOM 4577 C CA . LEU B 1 91 ? -5.93 9.039 -12.039 1 67.75 91 LEU B CA 1
ATOM 4578 C C . LEU B 1 91 ? -6.695 10.352 -11.93 1 67.75 91 LEU B C 1
ATOM 4580 O O . LEU B 1 91 ? -6.281 11.258 -11.203 1 67.75 91 LEU B O 1
ATOM 4584 N N . ALA B 1 92 ? -7.723 10.383 -12.734 1 63.5 92 ALA B N 1
ATOM 4585 C CA . ALA B 1 92 ? -8.516 11.617 -12.758 1 63.5 92 ALA B CA 1
ATOM 4586 C C . ALA B 1 92 ? -9.297 11.789 -11.461 1 63.5 92 ALA B C 1
ATOM 4588 O O . ALA B 1 92 ? -9.625 12.914 -11.07 1 63.5 92 ALA B O 1
ATOM 4589 N N . SER B 1 93 ? -9.766 10.609 -11.078 1 56.75 93 SER B N 1
ATOM 4590 C CA . SER B 1 93 ? -10.578 10.711 -9.875 1 56.75 93 SER B CA 1
ATOM 4591 C C . SER B 1 93 ? -9.758 11.211 -8.695 1 56.75 93 SER B C 1
ATOM 4593 O O . SER B 1 93 ? -8.836 10.539 -8.242 1 56.75 93 SER B O 1
ATOM 4595 N N . SER B 1 94 ? -9.453 12.516 -8.797 1 51 94 SER B N 1
ATOM 4596 C CA . SER B 1 94 ? -8.789 13.547 -8 1 51 94 SER B CA 1
ATOM 4597 C C . SER B 1 94 ? -8.922 13.258 -6.508 1 51 94 SER B C 1
ATOM 4599 O O . SER B 1 94 ? -8.203 13.844 -5.691 1 51 94 SER B O 1
ATOM 4601 N N . LYS B 1 95 ? -10.047 12.586 -6.035 1 58.47 95 LYS B N 1
ATOM 4602 C CA . LYS B 1 95 ? -10.195 12.633 -4.586 1 58.47 95 LYS B CA 1
ATOM 4603 C C . LYS B 1 95 ? -9.188 11.727 -3.896 1 58.47 95 LYS B C 1
ATOM 4605 O O . LYS B 1 95 ? -8.812 10.68 -4.438 1 58.47 95 LYS B O 1
ATOM 4610 N N . PRO B 1 96 ? -8.492 12.469 -3.102 1 59.09 96 PRO B N 1
ATOM 4611 C CA . PRO B 1 96 ? -7.52 11.594 -2.436 1 59.09 96 PRO B CA 1
ATOM 4612 C C . PRO B 1 96 ? -8.109 10.242 -2.061 1 59.09 96 PRO B C 1
ATOM 4614 O O . PRO B 1 96 ? -7.391 9.242 -2.016 1 59.09 96 PRO B O 1
ATOM 4617 N N . VAL B 1 97 ? -9.477 10.32 -1.896 1 58.69 97 VAL B N 1
ATOM 4618 C CA . VAL B 1 97 ? -10.125 9.07 -1.499 1 58.69 97 VAL B CA 1
ATOM 4619 C C . VAL B 1 97 ? -11.055 8.594 -2.613 1 58.69 97 VAL B C 1
ATOM 4621 O O . VAL B 1 97 ? -11.977 9.312 -3.016 1 58.69 97 VAL B O 1
ATOM 4624 N N . CYS B 1 98 ? -10.781 7.449 -2.982 1 72.38 98 CYS B N 1
ATOM 4625 C CA . CYS B 1 98 ? -11.633 6.859 -4.008 1 72.38 98 CYS B CA 1
ATOM 4626 C C . CYS B 1 98 ? -12.914 6.301 -3.4 1 72.38 98 CYS B C 1
ATOM 4628 O O . CYS B 1 98 ? -12.953 5.98 -2.211 1 72.38 98 CYS B O 1
ATOM 4630 N N . SER B 1 99 ? -14.016 6.332 -4.098 1 81.5 99 SER B N 1
ATOM 4631 C CA . SER B 1 99 ? -15.273 5.75 -3.65 1 81.5 99 SER B CA 1
ATOM 4632 C C . SER B 1 99 ? -15.141 4.246 -3.436 1 81.5 99 SER B C 1
ATOM 4634 O O . SER B 1 99 ? -14.195 3.625 -3.918 1 81.5 99 SER B O 1
ATOM 4636 N N . ILE B 1 100 ? -16.062 3.684 -2.725 1 87.44 100 ILE B N 1
ATOM 4637 C CA . ILE B 1 100 ? -16.047 2.252 -2.439 1 87.44 100 ILE B CA 1
ATOM 4638 C C . ILE B 1 100 ? -16.219 1.468 -3.74 1 87.44 100 ILE B C 1
ATOM 4640 O O . ILE B 1 100 ? -15.672 0.368 -3.879 1 87.44 100 ILE B O 1
ATOM 4644 N N . ASP B 1 101 ? -16.906 2.08 -4.75 1 86.25 101 ASP B N 1
ATOM 4645 C CA . ASP B 1 101 ? -17.078 1.441 -6.051 1 86.25 101 ASP B CA 1
ATOM 4646 C C . ASP B 1 101 ? -15.727 1.253 -6.746 1 86.25 101 ASP B C 1
ATOM 4648 O O . ASP B 1 101 ? -15.5 0.241 -7.41 1 86.25 101 ASP B O 1
ATOM 4652 N N . PHE B 1 102 ? -14.906 2.207 -6.57 1 88.69 102 PHE B N 1
ATOM 4653 C CA . PHE B 1 102 ? -13.578 2.08 -7.148 1 88.69 102 PHE B CA 1
ATOM 4654 C C . PHE B 1 102 ? -12.781 0.993 -6.434 1 88.69 102 PHE B C 1
ATOM 4656 O O . PHE B 1 102 ? -11.977 0.294 -7.059 1 88.69 102 PHE B O 1
ATOM 4663 N N . VAL B 1 103 ? -12.914 0.938 -5.141 1 91.38 103 VAL B N 1
ATOM 4664 C CA . VAL B 1 103 ? -12.234 -0.112 -4.387 1 91.38 103 VAL B CA 1
ATOM 4665 C C . VAL B 1 103 ? -12.703 -1.481 -4.875 1 91.38 103 VAL B C 1
ATOM 4667 O O . VAL B 1 103 ? -11.891 -2.398 -5.043 1 91.38 103 VAL B O 1
ATOM 4670 N N . GLU B 1 104 ? -13.953 -1.596 -5.129 1 91.38 104 GLU B N 1
ATOM 4671 C CA . GLU B 1 104 ? -14.492 -2.842 -5.668 1 91.38 104 GLU B CA 1
ATOM 4672 C C . GLU B 1 104 ? -13.938 -3.125 -7.062 1 91.38 104 GLU B C 1
ATOM 4674 O O . GLU B 1 104 ? -13.688 -4.281 -7.41 1 91.38 104 GLU B O 1
ATOM 4679 N N . ALA B 1 105 ? -13.828 -2.084 -7.852 1 90.5 105 ALA B N 1
ATOM 4680 C CA . ALA B 1 105 ? -13.242 -2.25 -9.172 1 90.5 105 ALA B CA 1
ATOM 4681 C C . ALA B 1 105 ? -11.82 -2.801 -9.07 1 90.5 105 ALA B C 1
ATOM 4683 O O . ALA B 1 105 ? -11.398 -3.605 -9.906 1 90.5 105 ALA B O 1
ATOM 4684 N N . LEU B 1 106 ? -11.062 -2.34 -8.07 1 92.12 106 LEU B N 1
ATOM 4685 C CA . LEU B 1 106 ? -9.703 -2.826 -7.855 1 92.12 106 LEU B CA 1
ATOM 4686 C C . LEU B 1 106 ? -9.703 -4.309 -7.488 1 92.12 106 LEU B C 1
ATOM 4688 O O . LEU B 1 106 ? -8.828 -5.059 -7.918 1 92.12 106 LEU B O 1
ATOM 4692 N N . ILE B 1 107 ? -10.664 -4.746 -6.723 1 93.62 107 ILE B N 1
ATOM 4693 C CA . ILE B 1 107 ? -10.797 -6.152 -6.363 1 93.62 107 ILE B CA 1
ATOM 4694 C C . ILE B 1 107 ? -11.078 -6.98 -7.613 1 93.62 107 ILE B C 1
ATOM 4696 O O . ILE B 1 107 ? -10.492 -8.047 -7.805 1 93.62 107 ILE B O 1
ATOM 4700 N N . LEU B 1 108 ? -11.969 -6.414 -8.438 1 92.25 108 LEU B N 1
ATOM 4701 C CA . LEU B 1 108 ? -12.266 -7.102 -9.695 1 92.25 108 LEU B CA 1
ATOM 4702 C C . LEU B 1 108 ? -11.031 -7.16 -10.586 1 92.25 108 LEU B C 1
ATOM 4704 O O . LEU B 1 108 ? -10.805 -8.156 -11.273 1 92.25 108 LEU B O 1
ATOM 4708 N N . GLN B 1 109 ? -10.289 -6.121 -10.594 1 93.06 109 GLN B N 1
ATOM 4709 C CA . GLN B 1 109 ? -9.055 -6.105 -11.375 1 93.06 109 GLN B CA 1
ATOM 4710 C C . GLN B 1 109 ? -8.078 -7.172 -10.891 1 93.06 109 GLN B C 1
ATOM 4712 O O . GLN B 1 109 ? -7.375 -7.789 -11.688 1 93.06 109 GLN B O 1
ATOM 4717 N N . HIS B 1 110 ? -7.988 -7.309 -9.625 1 94.12 110 HIS B N 1
ATOM 4718 C CA . HIS B 1 110 ? -7.176 -8.383 -9.07 1 94.12 110 HIS B CA 1
ATOM 4719 C C . HIS B 1 110 ? -7.574 -9.734 -9.648 1 94.12 110 HIS B C 1
ATOM 4721 O O . HIS B 1 110 ? -6.715 -10.539 -10.016 1 94.12 110 HIS B O 1
ATOM 4727 N N . GLU B 1 111 ? -8.852 -9.969 -9.688 1 92.81 111 GLU B N 1
ATOM 4728 C CA . GLU B 1 111 ? -9.336 -11.227 -10.242 1 92.81 111 GLU B CA 1
ATOM 4729 C C . GLU B 1 111 ? -8.938 -11.383 -11.711 1 92.81 111 GLU B C 1
ATOM 4731 O O . GLU B 1 111 ? -8.5 -12.453 -12.133 1 92.81 111 GLU B O 1
ATOM 4736 N N . LEU B 1 112 ? -9.125 -10.328 -12.422 1 92.19 112 LEU B N 1
ATOM 4737 C CA . LEU B 1 112 ? -8.773 -10.336 -13.836 1 92.19 112 LEU B CA 1
ATOM 4738 C C . LEU B 1 112 ? -7.293 -10.664 -14.023 1 92.19 112 LEU B C 1
ATOM 4740 O O . LEU B 1 112 ? -6.945 -11.523 -14.836 1 92.19 112 LEU B O 1
ATOM 4744 N N . PHE B 1 113 ? -6.434 -10.008 -13.297 1 94 113 PHE B N 1
ATOM 4745 C CA . PHE B 1 113 ? -4.996 -10.211 -13.445 1 94 113 PHE B CA 1
ATOM 4746 C C . PHE B 1 113 ? -4.598 -11.609 -12.977 1 94 113 PHE B C 1
ATOM 4748 O O . PHE B 1 113 ? -3.67 -12.203 -13.523 1 94 113 PHE B O 1
ATOM 4755 N N . THR B 1 114 ? -5.27 -12.117 -11.984 1 93.62 114 THR B N 1
ATOM 4756 C CA . THR B 1 114 ? -5.035 -13.492 -11.57 1 93.62 114 THR B CA 1
ATOM 4757 C C . THR B 1 114 ? -5.375 -14.461 -12.703 1 93.62 114 THR B C 1
ATOM 4759 O O . THR B 1 114 ? -4.609 -15.391 -12.984 1 93.62 114 THR B O 1
ATOM 4762 N N . PHE B 1 115 ? -6.52 -14.18 -13.336 1 91.56 115 PHE B N 1
ATOM 4763 C CA . PHE B 1 115 ? -6.93 -15.008 -14.461 1 91.56 115 PHE B CA 1
ATOM 4764 C C . PHE B 1 115 ? -5.902 -14.938 -15.586 1 91.56 115 PHE B C 1
ATOM 4766 O O . PHE B 1 115 ? -5.656 -15.938 -16.266 1 91.56 115 PHE B O 1
ATOM 4773 N N . MET B 1 116 ? -5.289 -13.82 -15.727 1 91.69 116 MET B N 1
ATOM 4774 C CA . MET B 1 116 ? -4.352 -13.602 -16.828 1 91.69 116 MET B CA 1
ATOM 4775 C C . MET B 1 116 ? -2.943 -14.031 -16.422 1 91.69 116 MET B C 1
ATOM 4777 O O . MET B 1 116 ? -2.012 -13.938 -17.219 1 91.69 116 MET B O 1
ATOM 4781 N N . GLY B 1 117 ? -2.77 -14.477 -15.219 1 94 117 GLY B N 1
ATOM 4782 C CA . GLY B 1 117 ? -1.465 -14.922 -14.758 1 94 117 GLY B CA 1
ATOM 4783 C C . GLY B 1 117 ? -0.512 -13.781 -14.461 1 94 117 GLY B C 1
ATOM 4784 O O . GLY B 1 117 ? 0.667 -13.844 -14.82 1 94 117 GLY B O 1
ATOM 4785 N N . ARG B 1 118 ? -1.021 -12.758 -13.891 1 93.31 118 ARG B N 1
ATOM 4786 C CA . ARG B 1 118 ? -0.232 -11.594 -13.516 1 93.31 118 ARG B CA 1
ATOM 4787 C C . ARG B 1 118 ? -0.345 -11.32 -12.016 1 93.31 118 ARG B C 1
ATOM 4789 O O . ARG B 1 118 ? -0.911 -10.305 -11.609 1 93.31 118 ARG B O 1
ATOM 4796 N N . PRO B 1 119 ? 0.319 -12.148 -11.203 1 93.94 119 PRO B N 1
ATOM 4797 C CA . PRO B 1 119 ? 0.133 -12.086 -9.758 1 93.94 119 PRO B CA 1
ATOM 4798 C C . PRO B 1 119 ? 0.668 -10.789 -9.148 1 93.94 119 PRO B C 1
ATOM 4800 O O . PRO B 1 119 ? 0.098 -10.273 -8.188 1 93.94 119 PRO B O 1
ATOM 4803 N N . SER B 1 120 ? 1.815 -10.234 -9.617 1 92.88 120 SER B N 1
ATOM 4804 C CA . SER B 1 120 ? 2.332 -8.984 -9.07 1 92.88 120 SER B CA 1
ATOM 4805 C C . SER B 1 120 ? 1.373 -7.828 -9.328 1 92.88 120 SER B C 1
ATOM 4807 O O . SER B 1 120 ? 1.161 -6.98 -8.453 1 92.88 120 SER B O 1
ATOM 4809 N N . LYS B 1 121 ? 0.814 -7.793 -10.539 1 92.06 121 LYS B N 1
ATOM 4810 C CA . LYS B 1 121 ? -0.167 -6.758 -10.852 1 92.06 121 LYS B CA 1
ATOM 4811 C C . LYS B 1 121 ? -1.422 -6.918 -10 1 92.06 121 LYS B C 1
ATOM 4813 O O . LYS B 1 121 ? -2.01 -5.93 -9.555 1 92.06 121 LYS B O 1
ATOM 4818 N N . ALA B 1 122 ? -1.861 -8.172 -9.906 1 94.38 122 ALA B N 1
ATOM 4819 C CA . ALA B 1 122 ? -3.002 -8.445 -9.031 1 94.38 122 ALA B CA 1
ATOM 4820 C C . ALA B 1 122 ? -2.738 -7.953 -7.613 1 94.38 122 ALA B C 1
ATOM 4822 O O . ALA B 1 122 ? -3.613 -7.355 -6.98 1 94.38 122 ALA B O 1
ATOM 4823 N N . TRP B 1 123 ? -1.519 -8.219 -7.113 1 95.12 123 TRP B N 1
ATOM 4824 C CA . TRP B 1 123 ? -1.102 -7.824 -5.773 1 95.12 123 TRP B CA 1
ATOM 4825 C C . TRP B 1 123 ? -1.153 -6.309 -5.613 1 95.12 123 TRP B C 1
ATOM 4827 O O . TRP B 1 123 ? -1.656 -5.801 -4.605 1 95.12 123 TRP B O 1
ATOM 4837 N N . LYS B 1 124 ? -0.708 -5.582 -6.602 1 92.19 124 LYS B N 1
ATOM 4838 C CA . LYS B 1 124 ? -0.706 -4.121 -6.574 1 92.19 124 LYS B CA 1
ATOM 4839 C C . LYS B 1 124 ? -2.129 -3.572 -6.516 1 92.19 124 LYS B C 1
ATOM 4841 O O . LYS B 1 124 ? -2.381 -2.557 -5.863 1 92.19 124 LYS B O 1
ATOM 4846 N N . CYS B 1 125 ? -3.045 -4.203 -7.238 1 92.5 125 CYS B N 1
ATOM 4847 C CA . CYS B 1 125 ? -4.445 -3.793 -7.191 1 92.5 125 CYS B CA 1
ATOM 4848 C C . CYS B 1 125 ? -5 -3.908 -5.777 1 92.5 125 CYS B C 1
ATOM 4850 O O . CYS B 1 125 ? -5.684 -3.002 -5.297 1 92.5 125 CYS B O 1
ATOM 4852 N N . ILE B 1 126 ? -4.688 -4.988 -5.168 1 95.88 126 ILE B N 1
ATOM 4853 C CA . ILE B 1 126 ? -5.203 -5.238 -3.824 1 95.88 126 ILE B CA 1
ATOM 4854 C C . ILE B 1 126 ? -4.594 -4.242 -2.844 1 95.88 126 ILE B C 1
ATOM 4856 O O . ILE B 1 126 ? -5.285 -3.73 -1.959 1 95.88 126 ILE B O 1
ATOM 4860 N N . ARG B 1 127 ? -3.293 -3.979 -3 1 95.06 127 ARG B N 1
ATOM 4861 C CA . ARG B 1 127 ? -2.637 -3.004 -2.133 1 95.06 127 ARG B CA 1
ATOM 4862 C C . ARG B 1 127 ? -3.256 -1.621 -2.297 1 95.06 127 ARG B C 1
ATOM 4864 O O . ARG B 1 127 ? -3.504 -0.925 -1.31 1 95.06 127 ARG B O 1
ATOM 4871 N N . ALA B 1 128 ? -3.473 -1.253 -3.559 1 91.44 128 ALA B N 1
ATOM 4872 C CA . ALA B 1 128 ? -4.16 0.011 -3.811 1 91.44 128 ALA B CA 1
ATOM 4873 C C . ALA B 1 128 ? -5.547 0.018 -3.174 1 91.44 128 ALA B C 1
ATOM 4875 O O . ALA B 1 128 ? -5.992 1.044 -2.656 1 91.44 128 ALA B O 1
ATOM 4876 N N . GLY B 1 129 ? -6.254 -1.125 -3.268 1 93.25 129 GLY B N 1
ATOM 4877 C CA . GLY B 1 129 ? -7.555 -1.252 -2.627 1 93.25 129 GLY B CA 1
ATOM 4878 C C . GLY B 1 129 ? -7.5 -1.064 -1.122 1 93.25 129 GLY B C 1
ATOM 4879 O O . GLY B 1 129 ? -8.352 -0.39 -0.543 1 93.25 129 GLY B O 1
ATOM 4880 N N . ILE B 1 130 ? -6.508 -1.654 -0.5 1 95.44 130 ILE B N 1
ATOM 4881 C CA . ILE B 1 130 ? -6.352 -1.566 0.947 1 95.44 130 ILE B CA 1
ATOM 4882 C C . ILE B 1 130 ? -6.121 -0.113 1.354 1 95.44 130 ILE B C 1
ATOM 4884 O O . ILE B 1 130 ? -6.73 0.375 2.309 1 95.44 130 ILE B O 1
ATOM 4888 N N . GLU B 1 131 ? -5.25 0.571 0.643 1 92.06 131 GLU B N 1
ATOM 4889 C CA . GLU B 1 131 ? -4.938 1.96 0.965 1 92.06 131 GLU B CA 1
ATOM 4890 C C . GLU B 1 131 ? -6.184 2.84 0.873 1 92.06 131 GLU B C 1
ATOM 4892 O O . GLU B 1 131 ? -6.453 3.639 1.771 1 92.06 131 GLU B O 1
ATOM 4897 N N . ASN B 1 132 ? -6.891 2.699 -0.175 1 89.88 132 ASN B N 1
ATOM 4898 C CA . ASN B 1 132 ? -8.102 3.496 -0.34 1 89.88 132 ASN B CA 1
ATOM 4899 C C . ASN B 1 132 ? -9.172 3.109 0.678 1 89.88 132 ASN B C 1
ATOM 4901 O O . ASN B 1 132 ? -9.906 3.969 1.173 1 89.88 132 ASN B O 1
ATOM 4905 N N . ALA B 1 133 ? -9.312 1.812 0.95 1 92.25 133 ALA B N 1
ATOM 4906 C CA . ALA B 1 133 ? -10.273 1.35 1.95 1 92.25 133 ALA B CA 1
ATOM 4907 C C . ALA B 1 133 ? -9.953 1.924 3.326 1 92.25 133 ALA B C 1
ATOM 4909 O O . ALA B 1 133 ? -10.852 2.258 4.094 1 92.25 133 ALA B O 1
ATOM 4910 N N . MET B 1 134 ? -8.672 2.039 3.641 1 91.19 134 MET B N 1
ATOM 4911 C CA . MET B 1 134 ? -8.266 2.617 4.918 1 91.19 134 MET B CA 1
ATOM 4912 C C . MET B 1 134 ? -8.633 4.094 4.992 1 91.19 134 MET B C 1
ATOM 4914 O O . MET B 1 134 ? -9.102 4.57 6.027 1 91.19 134 MET B O 1
ATOM 4918 N N . LEU B 1 135 ? -8.375 4.785 3.9 1 87.75 135 LEU B N 1
ATOM 4919 C CA . LEU B 1 135 ? -8.734 6.199 3.863 1 87.75 135 LEU B CA 1
ATOM 4920 C C . LEU B 1 135 ? -10.242 6.387 4.012 1 87.75 135 LEU B C 1
ATOM 4922 O O . LEU B 1 135 ? -10.695 7.383 4.578 1 87.75 135 LEU B O 1
ATOM 4926 N N . LEU B 1 136 ? -11.047 5.387 3.541 1 86.5 136 LEU B N 1
ATOM 4927 C CA . LEU B 1 136 ? -12.5 5.422 3.664 1 86.5 136 LEU B CA 1
ATOM 4928 C C . LEU B 1 136 ? -12.945 4.98 5.055 1 86.5 136 LEU B C 1
ATOM 4930 O O . LEU B 1 136 ? -14.109 5.137 5.422 1 86.5 136 LEU B O 1
ATOM 4934 N N . GLY B 1 137 ? -11.992 4.355 5.812 1 86.25 137 GLY B N 1
ATOM 4935 C CA . GLY B 1 137 ? -12.281 3.902 7.164 1 86.25 137 GLY B CA 1
ATOM 4936 C C . GLY B 1 137 ? -12.984 2.557 7.207 1 86.25 137 GLY B C 1
ATOM 4937 O O . GLY B 1 137 ? -13.664 2.234 8.18 1 86.25 137 GLY B O 1
ATOM 4938 N N . LEU B 1 138 ? -12.828 1.73 6.18 1 89 138 LEU B N 1
ATOM 4939 C CA . LEU B 1 138 ? -13.555 0.469 6.098 1 89 138 LEU B CA 1
ATOM 4940 C C . LEU B 1 138 ? -13.047 -0.519 7.145 1 89 138 LEU B C 1
ATOM 4942 O O . LEU B 1 138 ? -13.734 -1.487 7.477 1 89 138 LEU B O 1
ATOM 4946 N N . HIS B 1 139 ? -11.852 -0.325 7.668 1 89.19 139 HIS B N 1
ATOM 4947 C CA . HIS B 1 139 ? -11.258 -1.237 8.641 1 89.19 139 HIS B CA 1
ATOM 4948 C C . HIS B 1 139 ? -11.805 -0.982 10.039 1 89.19 139 HIS B C 1
ATOM 4950 O O . HIS B 1 139 ? -11.539 -1.751 10.969 1 89.19 139 HIS B O 1
ATOM 4956 N N . ARG B 1 140 ? -12.555 0.009 10.172 1 83.88 140 ARG B N 1
ATOM 4957 C CA . ARG B 1 140 ? -13.055 0.406 11.484 1 83.88 140 ARG B CA 1
ATOM 4958 C C . ARG B 1 140 ? -14.352 -0.316 11.82 1 83.88 140 ARG B C 1
ATOM 4960 O O . ARG B 1 140 ? -15.055 -0.791 10.922 1 83.88 140 ARG B O 1
ATOM 4967 N N . PRO B 1 141 ? -14.711 -0.357 13.07 1 81.19 141 PRO B N 1
ATOM 4968 C CA . PRO B 1 141 ? -15.977 -0.985 13.461 1 81.19 141 PRO B CA 1
ATOM 4969 C C . PRO B 1 141 ? -17.203 -0.167 13.039 1 81.19 141 PRO B C 1
ATOM 4971 O O . PRO B 1 141 ? -17.078 1.019 12.727 1 81.19 141 PRO B O 1
ATOM 4974 N N . GLY B 1 142 ? -18.375 -0.816 13.023 1 79.88 142 GLY B N 1
ATOM 4975 C CA . GLY B 1 142 ? -19.641 -0.136 12.773 1 79.88 142 GLY B CA 1
ATOM 4976 C C . GLY B 1 142 ? -19.938 0.039 11.297 1 79.88 142 GLY B C 1
ATOM 4977 O O . GLY B 1 142 ? -20.75 0.885 10.922 1 79.88 142 GLY B O 1
ATOM 4978 N N . ARG B 1 143 ? -19.25 -0.702 10.531 1 84.38 143 ARG B N 1
ATOM 4979 C CA . ARG B 1 143 ? -19.469 -0.567 9.094 1 84.38 143 ARG B CA 1
ATOM 4980 C C . ARG B 1 143 ? -20.547 -1.513 8.602 1 84.38 143 ARG B C 1
ATOM 4982 O O . ARG B 1 143 ? -20.891 -2.488 9.281 1 84.38 143 ARG B O 1
ATOM 4989 N N . SER B 1 144 ? -21.141 -1.18 7.5 1 86.38 144 SER B N 1
ATOM 4990 C CA . SER B 1 144 ? -22.156 -2.018 6.891 1 86.38 144 SER B CA 1
ATOM 4991 C C . SER B 1 144 ? -21.594 -3.361 6.453 1 86.38 144 SER B C 1
ATOM 4993 O O . SER B 1 144 ? -20.375 -3.525 6.367 1 86.38 144 SER B O 1
ATOM 4995 N N . ALA B 1 145 ? -22.453 -4.301 6.207 1 84.69 145 ALA B N 1
ATOM 4996 C CA . ALA B 1 145 ? -22.047 -5.633 5.766 1 84.69 145 ALA B CA 1
ATOM 4997 C C . ALA B 1 145 ? -21.234 -5.562 4.469 1 84.69 145 ALA B C 1
ATOM 4999 O O . ALA B 1 145 ? -20.266 -6.301 4.293 1 84.69 145 ALA B O 1
ATOM 5000 N N . LEU B 1 146 ? -21.672 -4.738 3.588 1 86.06 146 LEU B N 1
ATOM 5001 C CA . LEU B 1 146 ? -20.969 -4.559 2.32 1 86.06 146 LEU B CA 1
ATOM 5002 C C . LEU B 1 146 ? -19.547 -4.051 2.549 1 86.06 146 LEU B C 1
ATOM 5004 O O . LEU B 1 146 ? -18.609 -4.566 1.954 1 86.06 146 LEU B O 1
ATOM 5008 N N . GLU B 1 147 ? -19.469 -3.055 3.369 1 88.38 147 GLU B N 1
ATOM 5009 C CA . GLU B 1 147 ? -18.156 -2.457 3.646 1 88.38 147 GLU B CA 1
ATOM 5010 C C . GLU B 1 147 ? -17.219 -3.459 4.312 1 88.38 147 GLU B C 1
ATOM 5012 O O . GLU B 1 147 ? -16.047 -3.537 3.969 1 88.38 147 GLU B O 1
ATOM 5017 N N . ARG B 1 148 ? -17.734 -4.219 5.191 1 90 148 ARG B N 1
ATOM 5018 C CA . ARG B 1 148 ? -16.938 -5.246 5.855 1 90 148 ARG B CA 1
ATOM 5019 C C . ARG B 1 148 ? -16.516 -6.324 4.867 1 90 148 ARG B C 1
ATOM 5021 O O . ARG B 1 148 ? -15.383 -6.816 4.93 1 90 148 ARG B O 1
ATOM 5028 N N . GLY B 1 149 ? -17.453 -6.648 4.039 1 89.44 149 GLY B N 1
ATOM 5029 C CA . GLY B 1 149 ? -17.141 -7.625 3.008 1 89.44 149 GLY B CA 1
ATOM 5030 C C . GLY B 1 149 ? -16.016 -7.191 2.096 1 89.44 149 GLY B C 1
ATOM 5031 O O . GLY B 1 149 ? -15.148 -8 1.735 1 89.44 149 GLY B O 1
ATOM 5032 N N . VAL B 1 150 ? -16.031 -5.926 1.719 1 91.88 150 VAL B N 1
ATOM 5033 C CA . VAL B 1 150 ? -14.977 -5.371 0.868 1 91.88 150 VAL B CA 1
ATOM 5034 C C . VAL B 1 150 ? -13.641 -5.406 1.604 1 91.88 150 VAL B C 1
ATOM 5036 O O . VAL B 1 150 ? -12.617 -5.797 1.033 1 91.88 150 VAL B O 1
ATOM 5039 N N . TRP B 1 151 ? -13.656 -5.016 2.889 1 94.19 151 TRP B N 1
ATOM 5040 C CA . TRP B 1 151 ? -12.438 -5.02 3.688 1 94.19 151 TRP B CA 1
ATOM 5041 C C . TRP B 1 151 ? -11.859 -6.43 3.791 1 94.19 151 TRP B C 1
ATOM 5043 O O . TRP B 1 151 ? -10.664 -6.633 3.592 1 94.19 151 TRP B O 1
ATOM 5053 N N . ASP B 1 152 ? -12.711 -7.41 3.959 1 93.19 152 ASP B N 1
ATOM 5054 C CA . ASP B 1 152 ? -12.281 -8.805 4.062 1 93.19 152 ASP B CA 1
ATOM 5055 C C . ASP B 1 152 ? -11.68 -9.289 2.748 1 93.19 152 ASP B C 1
ATOM 5057 O O . ASP B 1 152 ? -10.656 -9.984 2.746 1 93.19 152 ASP B O 1
ATOM 5061 N N . ALA B 1 153 ? -12.352 -8.961 1.725 1 93.81 153 ALA B N 1
ATOM 5062 C CA . ALA B 1 153 ? -11.867 -9.375 0.411 1 93.81 153 ALA B CA 1
ATOM 5063 C C . ALA B 1 153 ? -10.453 -8.867 0.159 1 93.81 153 ALA B C 1
ATOM 5065 O O . ALA B 1 153 ? -9.641 -9.562 -0.457 1 93.81 153 ALA B O 1
ATOM 5066 N N . LEU B 1 154 ? -10.148 -7.711 0.699 1 96.62 154 LEU B N 1
ATOM 5067 C CA . LEU B 1 154 ? -8.867 -7.062 0.44 1 96.62 154 LEU B CA 1
ATOM 5068 C C . LEU B 1 154 ? -7.754 -7.727 1.242 1 96.62 154 LEU B C 1
ATOM 5070 O O . LEU B 1 154 ? -6.781 -8.227 0.668 1 96.62 154 LEU B O 1
ATOM 5074 N N . TRP B 1 155 ? -7.918 -7.785 2.561 1 97.12 155 TRP B N 1
ATOM 5075 C CA . TRP B 1 155 ? -6.789 -8.273 3.348 1 97.12 155 TRP B CA 1
ATOM 5076 C C . TRP B 1 155 ? -6.574 -9.766 3.123 1 97.12 155 TRP B C 1
ATOM 5078 O O . TRP B 1 155 ? -5.441 -10.25 3.182 1 97.12 155 TRP B O 1
ATOM 5088 N N . ILE B 1 156 ? -7.625 -10.539 2.797 1 95.94 156 ILE B N 1
ATOM 5089 C CA . ILE B 1 156 ? -7.504 -11.969 2.531 1 95.94 156 ILE B CA 1
ATOM 5090 C C . ILE B 1 156 ? -6.652 -12.188 1.284 1 95.94 156 ILE B C 1
ATOM 5092 O O . ILE B 1 156 ? -5.703 -12.977 1.306 1 95.94 156 ILE B O 1
ATOM 5096 N N . ARG B 1 157 ? -6.98 -11.5 0.247 1 96.5 157 ARG B N 1
ATOM 5097 C CA . ARG B 1 157 ? -6.262 -11.648 -1.015 1 96.5 157 ARG B CA 1
ATOM 5098 C C . ARG B 1 157 ? -4.836 -11.117 -0.899 1 96.5 157 ARG B C 1
ATOM 5100 O O . ARG B 1 157 ? -3.918 -11.648 -1.53 1 96.5 157 ARG B O 1
ATOM 5107 N N . ASP B 1 158 ? -4.633 -10.094 -0.113 1 97.75 158 ASP B N 1
ATOM 5108 C CA . ASP B 1 158 ? -3.293 -9.57 0.128 1 97.75 158 ASP B CA 1
ATOM 5109 C C . ASP B 1 158 ? -2.383 -10.641 0.727 1 97.75 158 ASP B C 1
ATOM 5111 O O . ASP B 1 158 ? -1.246 -10.812 0.283 1 97.75 158 ASP B O 1
ATOM 5115 N N . ARG B 1 159 ? -2.857 -11.305 1.723 1 97.5 159 ARG B N 1
ATOM 5116 C CA . ARG B 1 159 ? -2.037 -12.312 2.395 1 97.5 159 ARG B CA 1
ATOM 5117 C C . ARG B 1 159 ? -1.73 -13.477 1.466 1 97.5 159 ARG B C 1
ATOM 5119 O O . ARG B 1 159 ? -0.608 -13.984 1.45 1 97.5 159 ARG B O 1
ATOM 5126 N N . GLN B 1 160 ? -2.711 -13.859 0.716 1 95.62 160 GLN B N 1
ATOM 5127 C CA . GLN B 1 160 ? -2.51 -14.977 -0.205 1 95.62 160 GLN B CA 1
ATOM 5128 C C . GLN B 1 160 ? -1.455 -14.633 -1.255 1 95.62 160 GLN B C 1
ATOM 5130 O O . GLN B 1 160 ? -0.513 -15.398 -1.466 1 95.62 160 GLN B O 1
ATOM 5135 N N . LEU B 1 161 ? -1.585 -13.492 -1.873 1 95.19 161 LEU B N 1
ATOM 5136 C CA . LEU B 1 161 ? -0.656 -13.109 -2.93 1 95.19 161 LEU B CA 1
ATOM 5137 C C . LEU B 1 161 ? 0.714 -12.773 -2.354 1 95.19 161 LEU B C 1
ATOM 5139 O O . LEU B 1 161 ? 1.74 -13.031 -2.986 1 95.19 161 LEU B O 1
ATOM 5143 N N . SER B 1 162 ? 0.716 -12.125 -1.175 1 94.94 162 SER B N 1
ATOM 5144 C CA . SER B 1 162 ? 1.989 -11.82 -0.526 1 94.94 162 SER B CA 1
ATOM 5145 C C . SER B 1 162 ? 2.777 -13.094 -0.241 1 94.94 162 SER B C 1
ATOM 5147 O O . SER B 1 162 ? 4 -13.125 -0.399 1 94.94 162 SER B O 1
ATOM 5149 N N . LEU B 1 163 ? 2.107 -14.133 0.169 1 94.31 163 LEU B N 1
ATOM 5150 C CA . LEU B 1 163 ? 2.775 -15.406 0.398 1 94.31 163 LEU B CA 1
ATOM 5151 C C . LEU B 1 163 ? 3.381 -15.945 -0.896 1 94.31 163 LEU B C 1
ATOM 5153 O O . LEU B 1 163 ? 4.543 -16.359 -0.919 1 94.31 163 LEU B O 1
ATOM 5157 N N . PHE B 1 164 ? 2.59 -15.922 -1.957 1 92.94 164 PHE B N 1
ATOM 5158 C CA . PHE B 1 164 ? 3.068 -16.422 -3.24 1 92.94 164 PHE B CA 1
ATOM 5159 C C . PHE B 1 164 ? 4.289 -15.641 -3.705 1 92.94 164 PHE B C 1
ATOM 5161 O O . PHE B 1 164 ? 5.242 -16.219 -4.234 1 92.94 164 PHE B O 1
ATOM 5168 N N . LEU B 1 165 ? 4.277 -14.367 -3.521 1 90.69 165 LEU B N 1
ATOM 5169 C CA . LEU B 1 165 ? 5.336 -13.5 -4.031 1 90.69 165 LEU B CA 1
ATOM 5170 C C . LEU B 1 165 ? 6.508 -13.445 -3.061 1 90.69 165 LEU B C 1
ATOM 5172 O O . LEU B 1 165 ? 7.57 -12.906 -3.391 1 90.69 165 LEU B O 1
ATOM 5176 N N . GLY B 1 166 ? 6.316 -13.961 -1.835 1 89.38 166 GLY B N 1
ATOM 5177 C CA . GLY B 1 166 ? 7.359 -13.883 -0.824 1 89.38 166 GLY B CA 1
ATOM 5178 C C . GLY B 1 166 ? 7.504 -12.5 -0.225 1 89.38 166 GLY B C 1
ATOM 5179 O O . GLY B 1 166 ? 8.617 -12.047 0.048 1 89.38 166 GLY B O 1
ATOM 5180 N N . LEU B 1 167 ? 6.426 -11.781 -0.073 1 91.56 167 LEU B N 1
ATOM 5181 C CA . LEU B 1 167 ? 6.426 -10.406 0.415 1 91.56 167 LEU B CA 1
ATOM 5182 C C . LEU B 1 167 ? 5.637 -10.289 1.714 1 91.56 167 LEU B C 1
ATOM 5184 O O . LEU B 1 167 ? 4.805 -11.148 2.02 1 91.56 167 LEU B O 1
ATOM 5188 N N . PRO B 1 168 ? 5.906 -9.289 2.553 1 91.94 168 PRO B N 1
ATOM 5189 C CA . PRO B 1 168 ? 5.094 -9.078 3.756 1 91.94 168 PRO B CA 1
ATOM 5190 C C . PRO B 1 168 ? 3.666 -8.648 3.436 1 91.94 168 PRO B C 1
ATOM 5192 O O . PRO B 1 168 ? 3.418 -8.047 2.385 1 91.94 168 PRO B O 1
ATOM 5195 N N . TYR B 1 169 ? 2.752 -8.992 4.324 1 95.44 169 TYR B N 1
ATOM 5196 C CA . TYR B 1 169 ? 1.37 -8.555 4.152 1 95.44 169 TYR B CA 1
ATOM 5197 C C . TYR B 1 169 ? 1.161 -7.164 4.734 1 95.44 169 TYR B C 1
ATOM 5199 O O . TYR B 1 169 ? 1.966 -6.695 5.543 1 95.44 169 TYR B O 1
ATOM 5207 N N . ALA B 1 170 ? 0.136 -6.5 4.328 1 95.06 170 ALA B N 1
ATOM 5208 C CA . ALA B 1 170 ? -0.026 -5.07 4.586 1 95.06 170 ALA B CA 1
ATOM 5209 C C . ALA B 1 170 ? -0.884 -4.836 5.828 1 95.06 170 ALA B C 1
ATOM 5211 O O . ALA B 1 170 ? -0.716 -3.83 6.523 1 95.06 170 ALA B O 1
ATOM 5212 N N . VAL B 1 171 ? -1.857 -5.691 6.105 1 95.31 171 VAL B N 1
ATOM 5213 C CA . VAL B 1 171 ? -2.869 -5.41 7.121 1 95.31 171 VAL B CA 1
ATOM 5214 C C . VAL B 1 171 ? -2.531 -6.156 8.406 1 95.31 171 VAL B C 1
ATOM 5216 O O . VAL B 1 171 ? -2.434 -7.387 8.414 1 95.31 171 VAL B O 1
ATOM 5219 N N . PRO B 1 172 ? -2.34 -5.422 9.469 1 90.19 172 PRO B N 1
ATOM 5220 C CA . PRO B 1 172 ? -2.047 -6.09 10.742 1 90.19 172 PRO B CA 1
ATOM 5221 C C . PRO B 1 172 ? -3.178 -7.008 11.203 1 90.19 172 PRO B C 1
ATOM 5223 O O . PRO B 1 172 ? -4.344 -6.773 10.867 1 90.19 172 PRO B O 1
ATOM 5226 N N . GLU B 1 173 ? -2.84 -7.965 12.023 1 88.69 173 GLU B N 1
ATOM 5227 C CA . GLU B 1 173 ? -3.75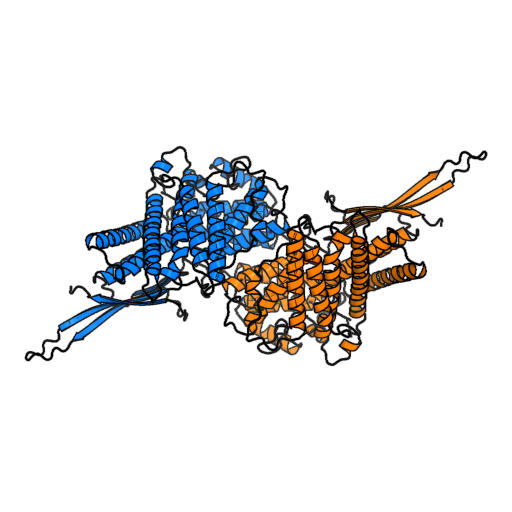4 -9.031 12.422 1 88.69 173 GLU B CA 1
ATOM 5228 C C . GLU B 1 173 ? -4.961 -8.477 13.172 1 88.69 173 GLU B C 1
ATOM 5230 O O . GLU B 1 173 ? -6.074 -8.984 13.031 1 88.69 173 GLU B O 1
ATOM 5235 N N . HIS B 1 174 ? -4.801 -7.441 13.977 1 86.88 174 HIS B N 1
ATOM 5236 C CA . HIS B 1 174 ? -5.887 -6.934 14.805 1 86.88 174 HIS B CA 1
ATOM 5237 C C . HIS B 1 174 ? -6.969 -6.277 13.945 1 86.88 174 HIS B C 1
ATOM 5239 O O . HIS B 1 174 ? -8.102 -6.086 14.406 1 86.88 174 HIS B O 1
ATOM 5245 N N . LEU B 1 175 ? -6.703 -5.977 12.734 1 90.56 175 LEU B N 1
ATOM 5246 C CA . LEU B 1 175 ? -7.68 -5.359 11.844 1 90.56 175 LEU B CA 1
ATOM 5247 C C . LEU B 1 175 ? -8.383 -6.41 10.992 1 90.56 175 LEU B C 1
ATOM 5249 O O . LEU B 1 175 ? -9.211 -6.078 10.141 1 90.56 175 LEU B O 1
ATOM 5253 N N . THR B 1 176 ? -8.039 -7.664 11.164 1 91.38 176 THR B N 1
ATOM 5254 C CA . THR B 1 176 ? -8.625 -8.734 10.359 1 91.38 176 THR B CA 1
ATOM 5255 C C . THR B 1 176 ? -9.664 -9.508 11.164 1 91.38 176 THR B C 1
ATOM 5257 O O . THR B 1 176 ? -10.172 -10.531 10.703 1 91.38 176 THR B O 1
ATOM 5260 N N . LEU B 1 177 ? -9.914 -9.039 12.258 1 83.31 177 LEU B N 1
ATOM 5261 C CA . LEU B 1 177 ? -10.828 -9.766 13.133 1 83.31 177 LEU B CA 1
ATOM 5262 C C . LEU B 1 177 ? -12.258 -9.688 12.617 1 83.31 177 LEU B C 1
ATOM 5264 O O . LEU B 1 177 ? -12.648 -8.68 12.016 1 83.31 177 LEU B O 1
ATOM 5268 N N . LYS B 1 178 ? -12.961 -10.742 12.867 1 81.12 178 LYS B N 1
ATOM 5269 C CA . LYS B 1 178 ? -14.359 -10.836 12.445 1 81.12 178 LYS B CA 1
ATOM 5270 C C . LYS B 1 178 ? -15.25 -9.938 13.297 1 81.12 178 LYS B C 1
ATOM 5272 O O . LYS B 1 178 ? -15.078 -9.867 14.516 1 81.12 178 LYS B O 1
ATOM 5277 N N . ALA B 1 179 ? -16.047 -9.289 12.516 1 73.81 179 ALA B N 1
ATOM 5278 C CA . ALA B 1 179 ? -17.016 -8.461 13.234 1 73.81 179 ALA B CA 1
ATOM 5279 C C . ALA B 1 179 ? -18.047 -9.32 13.953 1 73.81 179 ALA B C 1
ATOM 5281 O O . ALA B 1 179 ? -18.438 -10.383 13.461 1 73.81 179 ALA B O 1
ATOM 5282 N N . ALA B 1 180 ? -18.391 -8.844 15.039 1 69.75 180 ALA B N 1
ATOM 5283 C CA . ALA B 1 180 ? -19.391 -9.547 15.836 1 69.75 180 ALA B CA 1
ATOM 5284 C C . ALA B 1 180 ? -20.672 -9.758 15.039 1 69.75 180 ALA B C 1
ATOM 5286 O O . ALA B 1 180 ? -21.375 -10.758 15.227 1 69.75 180 ALA B O 1
ATOM 5287 N N . GLU B 1 181 ? -20.922 -8.984 14.133 1 71.88 181 GLU B N 1
ATOM 5288 C CA . GLU B 1 181 ? -22.141 -8.984 13.352 1 71.88 181 GLU B CA 1
ATOM 5289 C C . GLU B 1 181 ? -22.125 -10.078 12.273 1 71.88 181 GLU B C 1
ATOM 5291 O O . GLU B 1 181 ? -23.156 -10.445 11.734 1 71.88 181 GLU B O 1
ATOM 5296 N N . ASP B 1 182 ? -20.984 -10.516 12.016 1 74.06 182 ASP B N 1
ATOM 5297 C CA . ASP B 1 182 ? -20.859 -11.469 10.914 1 74.06 182 ASP B CA 1
ATOM 5298 C C . ASP B 1 182 ? -20.969 -12.906 11.422 1 74.06 182 ASP B C 1
ATOM 5300 O O . ASP B 1 182 ? -20.219 -13.781 11 1 74.06 182 ASP B O 1
ATOM 5304 N N . LYS B 1 183 ? -21.844 -13.141 12.219 1 66.25 183 LYS B N 1
ATOM 5305 C CA . LYS B 1 183 ? -22.047 -14.445 12.828 1 66.25 183 LYS B CA 1
ATOM 5306 C C . LYS B 1 183 ? -22.406 -15.492 11.781 1 66.25 183 LYS B C 1
ATOM 5308 O O . LYS B 1 183 ? -22.094 -16.672 11.938 1 66.25 183 LYS B O 1
ATOM 5313 N N . TYR B 1 184 ? -22.938 -15.086 10.742 1 68.44 184 TYR B N 1
ATOM 5314 C CA . TYR B 1 184 ? -23.422 -16.078 9.797 1 68.44 184 TYR B CA 1
ATOM 5315 C C . TYR B 1 184 ? -22.656 -16 8.484 1 68.44 184 TYR B C 1
ATOM 5317 O O . TYR B 1 184 ? -23.266 -15.922 7.41 1 68.44 184 TYR B O 1
ATOM 5325 N N . SER B 1 185 ? -21.438 -16.109 8.617 1 78.19 185 SER B N 1
ATOM 5326 C CA . SER B 1 185 ? -20.625 -16.094 7.398 1 78.19 185 SER B CA 1
ATOM 5327 C C . SER B 1 185 ? -20.703 -17.438 6.668 1 78.19 185 SER B C 1
ATOM 5329 O O . SER B 1 185 ? -20.906 -18.484 7.293 1 78.19 185 SER B O 1
ATOM 5331 N N . SER B 1 186 ? -20.656 -17.453 5.348 1 82.81 186 SER B N 1
ATOM 5332 C CA . SER B 1 186 ? -20.641 -18.688 4.551 1 82.81 186 SER B CA 1
ATOM 5333 C C . SER B 1 186 ? -19.391 -19.516 4.848 1 82.81 186 SER B C 1
ATOM 5335 O O . SER B 1 186 ? -18.359 -18.984 5.234 1 82.81 186 SER B O 1
ATOM 5337 N N . PRO B 1 187 ? -19.516 -20.812 4.719 1 85.81 187 PRO B N 1
ATOM 5338 C CA . PRO B 1 187 ? -18.359 -21.688 4.926 1 85.81 187 PRO B CA 1
ATOM 5339 C C . PRO B 1 187 ? -17.172 -21.297 4.051 1 85.81 187 PRO B C 1
ATOM 5341 O O . PRO B 1 187 ? -16.016 -21.391 4.492 1 85.81 187 PRO B O 1
ATOM 5344 N N . GLU B 1 188 ? -17.453 -20.922 2.852 1 87.56 188 GLU B N 1
ATOM 5345 C CA . GLU B 1 188 ? -16.375 -20.516 1.947 1 87.56 188 GLU B CA 1
ATOM 5346 C C . GLU B 1 188 ? -15.602 -19.328 2.516 1 87.56 188 GLU B C 1
ATOM 5348 O O . GLU B 1 188 ? -14.367 -19.312 2.461 1 87.56 188 GLU B O 1
ATOM 5353 N N . LYS B 1 189 ? -16.328 -18.422 3.049 1 87.12 189 LYS B N 1
ATOM 5354 C CA . LYS B 1 189 ? -15.703 -17.234 3.617 1 87.12 189 LYS B CA 1
ATOM 5355 C C . LYS B 1 189 ? -14.82 -17.609 4.809 1 87.12 189 LYS B C 1
ATOM 5357 O O . LYS B 1 189 ? -13.727 -17.062 4.969 1 87.12 189 LYS B O 1
ATOM 5362 N N . GLU B 1 190 ? -15.305 -18.484 5.582 1 91 190 GLU B N 1
ATOM 5363 C CA . GLU B 1 190 ? -14.547 -18.906 6.758 1 91 190 GLU B CA 1
ATOM 5364 C C . GLU B 1 190 ? -13.266 -19.625 6.355 1 91 190 GLU B C 1
ATOM 5366 O O . GLU B 1 190 ? -12.219 -19.453 6.984 1 91 190 GLU B O 1
ATOM 5371 N N . VAL B 1 191 ? -13.375 -20.406 5.367 1 93.94 191 VAL B N 1
ATOM 5372 C CA . VAL B 1 191 ? -12.219 -21.141 4.879 1 93.94 191 VAL B CA 1
ATOM 5373 C C . VAL B 1 191 ? -11.188 -20.172 4.309 1 93.94 191 VAL B C 1
ATOM 5375 O O . VAL B 1 191 ? -9.992 -20.312 4.566 1 93.94 191 VAL B O 1
ATOM 5378 N N . PHE B 1 192 ? -11.664 -19.203 3.574 1 92.62 192 PHE B N 1
ATOM 5379 C CA . PHE B 1 192 ? -10.758 -18.219 2.996 1 92.62 192 PHE B CA 1
ATOM 5380 C C . PHE B 1 192 ? -10.07 -17.406 4.09 1 92.62 192 PHE B C 1
ATOM 5382 O O . PHE B 1 192 ? -8.891 -17.078 3.971 1 92.62 192 PHE B O 1
ATOM 5389 N N . ARG B 1 193 ? -10.773 -17.062 5.109 1 93.25 193 ARG B N 1
ATOM 5390 C CA . ARG B 1 193 ? -10.18 -16.359 6.234 1 93.25 193 ARG B CA 1
ATOM 5391 C C . ARG B 1 193 ? -9.07 -17.188 6.883 1 93.25 193 ARG B C 1
ATOM 5393 O O . ARG B 1 193 ? -8.008 -16.656 7.215 1 93.25 193 ARG B O 1
ATOM 5400 N N . LYS B 1 194 ? -9.391 -18.453 7.062 1 95.88 194 LYS B N 1
ATOM 5401 C CA . LYS B 1 194 ? -8.398 -19.328 7.668 1 95.88 194 LYS B CA 1
ATOM 5402 C C . LYS B 1 194 ? -7.176 -19.484 6.77 1 95.88 194 LYS B C 1
ATOM 5404 O O . LYS B 1 194 ? -6.043 -19.469 7.254 1 95.88 194 LYS B O 1
ATOM 5409 N N . ILE B 1 195 ? -7.398 -19.625 5.496 1 96.38 195 ILE B N 1
ATOM 5410 C CA . ILE B 1 195 ? -6.301 -19.688 4.535 1 96.38 195 ILE B CA 1
ATOM 5411 C C . ILE B 1 195 ? -5.438 -18.438 4.645 1 96.38 195 ILE B C 1
ATOM 5413 O O . ILE B 1 195 ? -4.207 -18.516 4.668 1 96.38 195 ILE B O 1
ATOM 5417 N N . ALA B 1 196 ? -6.09 -17.312 4.684 1 96.69 196 ALA B N 1
ATOM 5418 C CA . ALA B 1 196 ? -5.375 -16.031 4.773 1 96.69 196 ALA B CA 1
ATOM 5419 C C . ALA B 1 196 ? -4.578 -15.945 6.07 1 96.69 196 ALA B C 1
ATOM 5421 O O . ALA B 1 196 ? -3.443 -15.461 6.078 1 96.69 196 ALA B O 1
ATOM 5422 N N . TH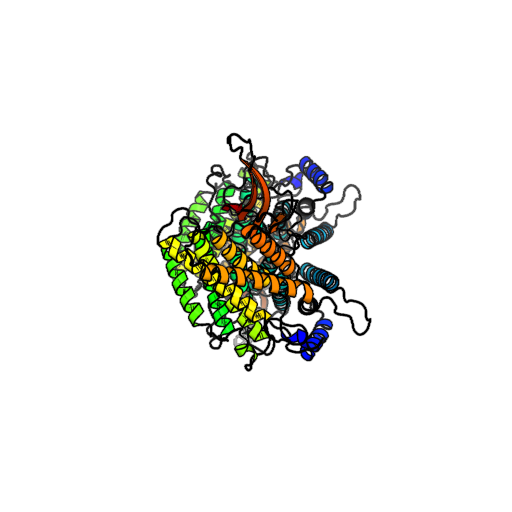R B 1 197 ? -5.145 -16.375 7.16 1 96.94 197 THR B N 1
ATOM 5423 C CA . THR B 1 197 ? -4.469 -16.359 8.453 1 96.94 197 THR B CA 1
ATOM 5424 C C . THR B 1 197 ? -3.217 -17.219 8.422 1 96.94 197 THR B C 1
ATOM 5426 O O . THR B 1 197 ? -2.145 -16.797 8.852 1 96.94 197 THR B O 1
ATOM 5429 N N . ILE B 1 198 ? -3.359 -18.391 7.93 1 97.75 198 ILE B N 1
ATOM 5430 C CA . ILE B 1 198 ? -2.242 -19.328 7.84 1 97.75 198 ILE B CA 1
ATOM 5431 C C . ILE B 1 198 ? -1.161 -18.766 6.926 1 97.75 198 ILE B C 1
ATOM 5433 O O . ILE B 1 198 ? 0.03 -18.859 7.23 1 97.75 198 ILE B O 1
ATOM 5437 N N . SER B 1 199 ? -1.586 -18.203 5.785 1 96.94 199 SER B N 1
ATOM 5438 C CA . SER B 1 199 ? -0.635 -17.562 4.883 1 96.94 199 SER B CA 1
ATOM 5439 C C . SER B 1 199 ? 0.176 -16.484 5.605 1 96.94 199 SER B C 1
ATOM 5441 O O . SER B 1 199 ? 1.385 -16.359 5.395 1 96.94 199 SER B O 1
ATOM 5443 N N . GLY B 1 200 ? -0.518 -15.703 6.418 1 95.75 200 GLY B N 1
ATOM 5444 C CA . GLY B 1 200 ? 0.182 -14.703 7.211 1 95.75 200 GLY B CA 1
ATOM 5445 C C . GLY B 1 200 ? 1.228 -15.305 8.133 1 95.75 200 GLY B C 1
ATOM 5446 O O . GLY B 1 200 ? 2.338 -14.781 8.242 1 95.75 200 GLY B O 1
ATOM 5447 N N . HIS B 1 201 ? 0.895 -16.391 8.758 1 95.69 201 HIS B N 1
ATOM 5448 C CA . HIS B 1 201 ? 1.818 -17.047 9.68 1 95.69 201 HIS B CA 1
ATOM 5449 C C . HIS B 1 201 ? 3.035 -17.594 8.938 1 95.69 201 HIS B C 1
ATOM 5451 O O . HIS B 1 201 ? 4.152 -17.547 9.453 1 95.69 201 HIS B O 1
ATOM 5457 N N . ILE B 1 202 ? 2.836 -18.125 7.785 1 94.25 202 ILE B N 1
ATOM 5458 C CA . ILE B 1 202 ? 3.951 -18.641 6.996 1 94.25 202 ILE B CA 1
ATOM 5459 C C . ILE B 1 202 ? 4.863 -17.484 6.582 1 94.25 202 ILE B C 1
ATOM 5461 O O . ILE B 1 202 ? 6.086 -17.609 6.625 1 94.25 202 ILE B O 1
ATOM 5465 N N . ILE B 1 203 ? 4.27 -16.359 6.168 1 92.69 203 ILE B N 1
ATOM 5466 C CA . ILE B 1 203 ? 5.035 -15.188 5.777 1 92.69 203 ILE B CA 1
ATOM 5467 C C . ILE B 1 203 ? 5.918 -14.734 6.938 1 92.69 203 ILE B C 1
ATOM 5469 O O . ILE B 1 203 ? 7.105 -14.461 6.754 1 92.69 203 ILE B O 1
ATOM 5473 N N . ASP B 1 204 ? 5.324 -14.68 8.148 1 91.06 204 ASP B N 1
ATOM 5474 C CA . ASP B 1 204 ? 6.078 -14.273 9.328 1 91.06 204 ASP B CA 1
ATOM 5475 C C . ASP B 1 204 ? 7.262 -15.203 9.578 1 91.06 204 ASP B C 1
ATOM 5477 O O . ASP B 1 204 ? 8.359 -14.75 9.898 1 91.06 204 ASP B O 1
ATOM 5481 N N . ARG B 1 205 ? 7.012 -16.422 9.469 1 89.25 205 ARG B N 1
ATOM 5482 C CA . ARG B 1 205 ? 8.078 -17.406 9.641 1 89.25 205 ARG B CA 1
ATOM 5483 C C . ARG B 1 205 ? 9.172 -17.219 8.594 1 89.25 205 ARG B C 1
ATOM 5485 O O . ARG B 1 205 ? 10.359 -17.25 8.922 1 89.25 205 ARG B O 1
ATOM 5492 N N . ASP B 1 206 ? 8.766 -17.062 7.363 1 86.31 206 ASP B N 1
ATOM 5493 C CA . ASP B 1 206 ? 9.719 -16.953 6.262 1 86.31 206 ASP B CA 1
ATOM 5494 C C . ASP B 1 206 ? 10.555 -15.672 6.387 1 86.31 206 ASP B C 1
ATOM 5496 O O . ASP B 1 206 ? 11.711 -15.641 5.977 1 86.31 206 ASP B O 1
ATOM 5500 N N . GLN B 1 207 ? 9.977 -14.672 6.848 1 79.56 207 GLN B N 1
ATOM 5501 C CA . GLN B 1 207 ? 10.688 -13.414 6.996 1 79.56 207 GLN B CA 1
ATOM 5502 C C . GLN B 1 207 ? 11.719 -13.492 8.117 1 79.56 207 GLN B C 1
ATOM 5504 O O . GLN B 1 207 ? 12.711 -12.766 8.109 1 79.56 207 GLN B O 1
ATOM 5509 N N . SER B 1 208 ? 11.422 -14.258 9.055 1 75.56 208 SER B N 1
ATOM 5510 C CA . SER B 1 208 ? 12.383 -14.461 10.133 1 75.56 208 SER B CA 1
ATOM 5511 C C . SER B 1 208 ? 13.531 -15.359 9.688 1 75.56 208 SER B C 1
ATOM 5513 O O . SER B 1 208 ? 14.594 -15.383 10.32 1 75.56 208 SER B O 1
ATOM 5515 N N . ARG B 1 209 ? 13.336 -15.953 8.508 1 64.56 209 ARG B N 1
ATOM 5516 C CA . ARG B 1 209 ? 14.32 -16.781 7.816 1 64.56 209 ARG B CA 1
ATOM 5517 C C . ARG B 1 209 ? 14.883 -17.844 8.742 1 64.56 209 ARG B C 1
ATOM 5519 O O . ARG B 1 209 ? 14.141 -18.641 9.312 1 64.56 209 ARG B O 1
ATOM 5526 N N . GLN B 1 210 ? 16.125 -17.797 8.812 1 58.78 210 GLN B N 1
ATOM 5527 C CA . GLN B 1 210 ? 16.875 -18.891 9.422 1 58.78 210 GLN B CA 1
ATOM 5528 C C . GLN B 1 210 ? 16.719 -18.891 10.938 1 58.78 210 GLN B C 1
ATOM 5530 O O . GLN B 1 210 ? 16.922 -19.922 11.586 1 58.78 210 GLN B O 1
ATOM 5535 N N . ASP B 1 211 ? 16.109 -17.891 11.281 1 66.81 211 ASP B N 1
ATOM 5536 C CA . ASP B 1 211 ? 16.016 -17.797 12.734 1 66.81 211 ASP B CA 1
ATOM 5537 C C . ASP B 1 211 ? 14.703 -18.406 13.234 1 66.81 211 ASP B C 1
ATOM 5539 O O . ASP B 1 211 ? 14.5 -18.547 14.445 1 66.81 211 ASP B O 1
ATOM 5543 N N . ALA B 1 212 ? 13.984 -18.844 12.242 1 67.44 212 ALA B N 1
ATOM 5544 C CA . ALA B 1 212 ? 12.695 -19.359 12.688 1 67.44 212 ALA B CA 1
ATOM 5545 C C . ALA B 1 212 ? 12.836 -20.766 13.273 1 67.44 212 ALA B C 1
ATOM 5547 O O . ALA B 1 212 ? 13.492 -21.625 12.68 1 67.44 212 ALA B O 1
ATOM 5548 N N . GLN B 1 213 ? 12.344 -21 14.422 1 78.62 213 GLN B N 1
ATOM 5549 C CA . GLN B 1 213 ? 12.305 -22.297 15.07 1 78.62 213 GLN B CA 1
ATOM 5550 C C . GLN B 1 213 ? 11.305 -23.219 14.383 1 78.62 213 GLN B C 1
ATOM 5552 O O . GLN B 1 213 ? 10.242 -22.781 13.945 1 78.62 213 GLN B O 1
ATOM 5557 N N . TYR B 1 214 ? 11.664 -24.453 14.266 1 84.56 214 TYR B N 1
ATOM 5558 C CA . TYR B 1 214 ? 10.781 -25.422 13.641 1 84.56 214 TYR B CA 1
ATOM 5559 C C . TYR B 1 214 ? 9.469 -25.547 14.398 1 84.56 214 TYR B C 1
ATOM 5561 O O . TYR B 1 214 ? 8.461 -25.984 13.844 1 84.56 214 TYR B O 1
ATOM 5569 N N . SER B 1 215 ? 9.531 -25.156 15.672 1 87.56 215 SER B N 1
ATOM 5570 C CA . SER B 1 215 ? 8.312 -25.172 16.469 1 87.56 215 SER B CA 1
ATOM 5571 C C . SER B 1 215 ? 7.227 -24.312 15.836 1 87.56 215 SER B C 1
ATOM 5573 O O . SER B 1 215 ? 6.039 -24.625 15.93 1 87.56 215 SER B O 1
ATOM 5575 N N . THR B 1 216 ? 7.613 -23.266 15.18 1 90.25 216 THR B N 1
ATOM 5576 C CA . THR B 1 216 ? 6.66 -22.406 14.477 1 90.25 216 THR B CA 1
ATOM 5577 C C . THR B 1 216 ? 6 -23.172 13.328 1 90.25 216 THR B C 1
ATOM 5579 O O . THR B 1 216 ? 4.793 -23.062 13.117 1 90.25 216 THR B O 1
ATOM 5582 N N . THR B 1 217 ? 6.781 -23.938 12.602 1 90.94 217 THR B N 1
ATOM 5583 C CA . THR B 1 217 ? 6.254 -24.75 11.516 1 90.94 217 THR B CA 1
ATOM 5584 C C . THR B 1 217 ? 5.277 -25.797 12.039 1 90.94 217 THR B C 1
ATOM 5586 O O . THR B 1 217 ? 4.234 -26.047 11.43 1 90.94 217 THR B O 1
ATOM 5589 N N . SER B 1 218 ? 5.652 -26.359 13.172 1 92.75 218 SER B N 1
ATOM 5590 C CA . SER B 1 218 ? 4.781 -27.359 13.789 1 92.75 218 SER B CA 1
ATOM 5591 C C . SER B 1 218 ? 3.439 -26.75 14.188 1 92.75 218 SER B C 1
ATOM 5593 O O . SER B 1 218 ? 2.398 -27.391 14.047 1 92.75 218 SER B O 1
ATOM 5595 N N . ARG B 1 219 ? 3.514 -25.578 14.703 1 95.25 219 ARG B N 1
ATOM 5596 C CA . ARG B 1 219 ? 2.281 -24.875 15.062 1 95.25 219 ARG B CA 1
ATOM 5597 C C . ARG B 1 219 ? 1.422 -24.609 13.836 1 95.25 219 ARG B C 1
ATOM 5599 O O . ARG B 1 219 ? 0.203 -24.797 13.867 1 95.25 219 ARG B O 1
ATOM 5606 N N . ILE B 1 220 ? 2.006 -24.172 12.742 1 96.5 220 ILE B N 1
ATOM 5607 C CA . ILE B 1 220 ? 1.285 -23.891 11.508 1 96.5 220 ILE B CA 1
ATOM 5608 C C . ILE B 1 220 ? 0.714 -25.188 10.938 1 96.5 220 ILE B C 1
ATOM 5610 O O . ILE B 1 220 ? -0.382 -25.203 10.367 1 96.5 220 ILE B O 1
ATOM 5614 N N . ASP B 1 221 ? 1.399 -26.266 11.125 1 95.62 221 ASP B N 1
ATOM 5615 C CA . ASP B 1 221 ? 0.929 -27.578 10.688 1 95.62 221 ASP B CA 1
ATOM 5616 C C . ASP B 1 221 ? -0.403 -27.938 11.344 1 95.62 221 ASP B C 1
ATOM 5618 O O . ASP B 1 221 ? -1.278 -28.516 10.711 1 95.62 221 ASP B O 1
ATOM 5622 N N . LYS B 1 222 ? -0.453 -27.625 12.586 1 97 222 LYS B N 1
ATOM 5623 C CA . LYS B 1 222 ? -1.707 -27.875 13.289 1 97 222 LYS B CA 1
ATOM 5624 C C . LYS B 1 222 ? -2.838 -27.031 12.711 1 97 222 LYS B C 1
ATOM 5626 O O . LYS B 1 222 ? -3.979 -27.484 12.625 1 97 222 LYS B O 1
ATOM 5631 N N . GLU B 1 223 ? -2.529 -25.797 12.375 1 97.56 223 GLU B N 1
ATOM 5632 C CA . GLU B 1 223 ? -3.52 -24.922 11.75 1 97.56 223 GLU B CA 1
ATOM 5633 C C . GLU B 1 223 ? -3.951 -25.469 10.391 1 97.56 223 GLU B C 1
ATOM 5635 O O . GLU B 1 223 ? -5.117 -25.344 10.008 1 97.56 223 GLU B O 1
ATOM 5640 N N . MET B 1 224 ? -3.051 -26.031 9.648 1 97.56 224 MET B N 1
ATOM 5641 C CA . MET B 1 224 ? -3.363 -26.641 8.359 1 97.56 224 MET B CA 1
ATOM 5642 C C . MET B 1 224 ? -4.328 -27.812 8.516 1 97.56 224 MET B C 1
ATOM 5644 O O . MET B 1 224 ? -5.223 -28 7.691 1 97.56 224 MET B O 1
ATOM 5648 N N . ALA B 1 225 ? -4.082 -28.547 9.562 1 97 225 ALA B N 1
ATOM 5649 C CA . ALA B 1 225 ? -4.984 -29.656 9.844 1 97 225 ALA B CA 1
ATOM 5650 C C . ALA B 1 225 ? -6.395 -29.172 10.148 1 97 225 ALA B C 1
ATOM 5652 O O . ALA B 1 225 ? -7.379 -29.781 9.742 1 97 225 ALA B O 1
ATOM 5653 N N . GLU B 1 226 ? -6.465 -28.094 10.891 1 97.31 226 GLU B N 1
ATOM 5654 C CA . GLU B 1 226 ? -7.762 -27.484 11.172 1 97.31 226 GLU B CA 1
ATOM 5655 C C . GLU B 1 226 ? -8.438 -27.016 9.883 1 97.31 226 GLU B C 1
ATOM 5657 O O . GLU B 1 226 ? -9.648 -27.188 9.711 1 97.31 226 GLU B O 1
ATOM 5662 N N . LEU B 1 227 ? -7.695 -26.422 9.031 1 97.44 227 LEU B N 1
ATOM 5663 C CA . LEU B 1 227 ? -8.219 -25.969 7.746 1 97.44 227 LEU B CA 1
ATOM 5664 C C . LEU B 1 227 ? -8.758 -27.156 6.934 1 97.44 227 LEU B C 1
ATOM 5666 O O . LEU B 1 227 ? -9.828 -27.062 6.34 1 97.44 227 LEU B O 1
ATOM 5670 N N . LYS B 1 228 ? -8.023 -28.203 6.871 1 96.25 228 LYS B N 1
ATOM 5671 C CA . LYS B 1 228 ? -8.469 -29.391 6.152 1 96.25 228 LYS B CA 1
ATOM 5672 C C . LYS B 1 228 ? -9.812 -29.891 6.676 1 96.25 228 LYS B C 1
ATOM 5674 O O . LYS B 1 228 ? -10.672 -30.297 5.895 1 96.25 228 LYS B O 1
ATOM 5679 N N . ALA B 1 229 ? -9.945 -29.781 7.941 1 96.06 229 ALA B N 1
ATOM 5680 C CA . ALA B 1 229 ? -11.172 -30.25 8.578 1 96.06 229 ALA B CA 1
ATOM 5681 C C . ALA B 1 229 ? -12.352 -29.344 8.219 1 96.06 229 ALA B C 1
ATOM 5683 O O . ALA B 1 229 ? -13.5 -29.781 8.25 1 96.06 229 ALA B O 1
ATOM 5684 N N . MET B 1 230 ? -12.125 -28.141 7.844 1 95 230 MET B N 1
ATOM 5685 C CA . MET B 1 230 ? -13.172 -27.188 7.496 1 95 230 MET B CA 1
ATOM 5686 C C . MET B 1 230 ? -13.664 -27.406 6.07 1 95 230 MET B C 1
ATOM 5688 O O . MET B 1 230 ? -14.719 -26.906 5.688 1 95 230 MET B O 1
ATOM 5692 N N . MET B 1 231 ? -12.945 -28.188 5.246 1 94.38 231 MET B N 1
ATOM 5693 C CA . MET B 1 231 ? -13.258 -28.359 3.832 1 94.38 231 MET B CA 1
ATOM 5694 C C . MET B 1 231 ? -13.906 -29.719 3.584 1 94.38 231 MET B C 1
ATOM 5696 O O . MET B 1 231 ? -13.242 -30.75 3.66 1 94.38 231 MET B O 1
ATOM 5700 N N . PRO B 1 232 ? -15.07 -29.672 3.166 1 91 232 PRO B N 1
ATOM 5701 C CA . PRO B 1 232 ? -15.688 -30.953 2.811 1 91 232 PRO B CA 1
ATOM 5702 C C . PRO B 1 232 ? -14.961 -31.672 1.672 1 91 232 PRO B C 1
ATOM 5704 O O . PRO B 1 232 ? -14.5 -31.016 0.73 1 91 232 PRO B O 1
ATOM 5707 N N . ASP B 1 233 ? -14.984 -32.969 1.641 1 87.5 233 ASP B N 1
ATOM 5708 C CA . ASP B 1 233 ? -14.234 -33.781 0.679 1 87.5 233 ASP B CA 1
ATOM 5709 C C . ASP B 1 233 ? -14.828 -33.656 -0.723 1 87.5 233 ASP B C 1
ATOM 5711 O O . ASP B 1 233 ? -14.109 -33.781 -1.719 1 87.5 233 ASP B O 1
ATOM 5715 N N . HIS B 1 234 ? -16.062 -33.375 -0.763 1 87.56 234 HIS B N 1
ATOM 5716 C CA . HIS B 1 234 ? -16.703 -33.344 -2.072 1 87.56 234 HIS B CA 1
ATOM 5717 C C . HIS B 1 234 ? -16.516 -31.984 -2.756 1 87.56 234 HIS B C 1
ATOM 5719 O O . HIS B 1 234 ? -16.859 -31.828 -3.928 1 87.56 234 HIS B O 1
ATOM 5725 N N . TRP B 1 235 ? -15.961 -31.047 -2.035 1 89 235 TRP B N 1
ATOM 5726 C CA . TRP B 1 235 ? -15.742 -29.719 -2.617 1 89 235 TRP B CA 1
ATOM 5727 C C . TRP B 1 235 ? -14.914 -29.828 -3.891 1 89 235 TRP B C 1
ATOM 5729 O O . TRP B 1 235 ? -13.844 -30.438 -3.893 1 89 235 TRP B O 1
ATOM 5739 N N . GLY B 1 236 ? -15.43 -29.281 -4.984 1 84.81 236 GLY B N 1
ATOM 5740 C CA . GLY B 1 236 ? -14.688 -29.156 -6.227 1 84.81 236 GLY B CA 1
ATOM 5741 C C . GLY B 1 236 ? -14.719 -30.406 -7.074 1 84.81 236 GLY B C 1
ATOM 5742 O O . GLY B 1 236 ? -14.078 -30.469 -8.125 1 84.81 236 GLY B O 1
ATOM 5743 N N . THR B 1 237 ? -15.367 -31.391 -6.633 1 83.25 237 THR B N 1
ATOM 5744 C CA . THR B 1 237 ? -15.523 -32.625 -7.391 1 83.25 237 THR B CA 1
ATOM 5745 C C . THR B 1 237 ? -16.797 -32.594 -8.227 1 83.25 237 THR B C 1
ATOM 5747 O O . THR B 1 237 ? -17.594 -31.641 -8.117 1 83.25 237 THR B O 1
ATOM 5750 N N . GLN B 1 238 ? -16.891 -33.562 -9.062 1 79.81 238 GLN B N 1
ATOM 5751 C CA . GLN B 1 238 ? -18.094 -33.688 -9.883 1 79.81 238 GLN B CA 1
ATOM 5752 C C . GLN B 1 238 ? -19.344 -33.812 -9.016 1 79.81 238 GLN B C 1
ATOM 5754 O O . GLN B 1 238 ? -20.406 -33.281 -9.367 1 79.81 238 GLN B O 1
ATOM 5759 N N . SER B 1 239 ? -19.141 -34.438 -7.977 1 80.31 239 SER B N 1
ATOM 5760 C CA . SER B 1 239 ? -20.266 -34.562 -7.051 1 80.31 239 SER B CA 1
ATOM 5761 C C . SER B 1 239 ? -20.688 -33.219 -6.504 1 80.31 239 SER B C 1
ATOM 5763 O O . SER B 1 239 ? -21.875 -32.969 -6.289 1 80.31 239 SER B O 1
ATOM 5765 N N . ASP B 1 240 ? -19.797 -32.375 -6.254 1 81.75 240 ASP B N 1
ATOM 5766 C CA . ASP B 1 240 ? -20.047 -31.016 -5.828 1 81.75 240 ASP B CA 1
ATOM 5767 C C . ASP B 1 240 ? -20.844 -30.25 -6.887 1 81.75 240 ASP B C 1
ATOM 5769 O O . ASP B 1 240 ? -21.797 -29.516 -6.559 1 81.75 240 ASP B O 1
ATOM 5773 N N . PHE B 1 241 ? -20.531 -30.453 -8.094 1 76.94 241 PHE B N 1
ATOM 5774 C CA . PHE B 1 241 ? -21.156 -29.766 -9.219 1 76.94 241 PHE B CA 1
ATOM 5775 C C . PHE B 1 241 ? -22.594 -30.266 -9.43 1 76.94 241 PHE B C 1
ATOM 5777 O O . PHE B 1 241 ? -23.469 -29.5 -9.836 1 76.94 241 PHE B O 1
ATOM 5784 N N . GLU B 1 242 ? -22.75 -31.469 -9.164 1 77.19 242 GLU B N 1
ATOM 5785 C CA . GLU B 1 242 ? -24.062 -32.062 -9.344 1 77.19 242 GLU B CA 1
ATOM 5786 C C . GLU B 1 242 ? -25 -31.688 -8.195 1 77.19 242 GLU B C 1
ATOM 5788 O O . GLU B 1 242 ? -26.219 -31.859 -8.297 1 77.19 242 GLU B O 1
ATOM 5793 N N . SER B 1 243 ? -24.375 -31.109 -7.336 1 77.44 243 SER B N 1
ATOM 5794 C CA . SER B 1 243 ? -25.188 -30.656 -6.211 1 77.44 243 SER B CA 1
ATOM 5795 C C . SER B 1 243 ? -25.844 -29.312 -6.508 1 77.44 243 SER B C 1
ATOM 5797 O O . SER B 1 243 ? -25.781 -28.828 -7.641 1 77.44 243 SER B O 1
ATOM 5799 N N . ALA B 1 244 ? -26.453 -28.734 -5.648 1 71.81 244 ALA B N 1
ATOM 5800 C CA . ALA B 1 244 ? -27.25 -27.531 -5.805 1 71.81 244 ALA B CA 1
ATOM 5801 C C . ALA B 1 244 ? -26.359 -26.281 -5.898 1 71.81 244 ALA B C 1
ATOM 5803 O O . ALA B 1 244 ? -26.859 -25.156 -5.926 1 71.81 244 ALA B O 1
ATOM 5804 N N . PHE B 1 245 ? -25.094 -26.594 -6.145 1 70.75 245 PHE B N 1
ATOM 5805 C CA . PHE B 1 245 ? -24.219 -25.422 -6.168 1 70.75 245 PHE B CA 1
ATOM 5806 C C . PHE B 1 245 ? -24.109 -24.859 -7.574 1 70.75 245 PHE B C 1
ATOM 5808 O O . PHE B 1 245 ? -24.234 -25.578 -8.562 1 70.75 245 PHE B O 1
ATOM 5815 N N . SER B 1 246 ? -23.984 -23.594 -7.586 1 72.5 246 SER B N 1
ATOM 5816 C CA . SER B 1 246 ? -23.703 -22.938 -8.859 1 72.5 246 SER B CA 1
ATOM 5817 C C . SER B 1 246 ? -22.297 -23.234 -9.352 1 72.5 246 SER B C 1
ATOM 5819 O O . SER B 1 246 ? -21.438 -23.656 -8.57 1 72.5 246 SER B O 1
ATOM 5821 N N . LEU B 1 247 ? -22.062 -23.156 -10.602 1 73.38 247 LEU B N 1
ATOM 5822 C CA . LEU B 1 247 ? -20.734 -23.359 -11.188 1 73.38 247 LEU B CA 1
ATOM 5823 C C . LEU B 1 247 ? -19.703 -22.469 -10.5 1 73.38 247 LEU B C 1
ATOM 5825 O O . LEU B 1 247 ? -18.562 -22.891 -10.266 1 73.38 247 LEU B O 1
ATOM 5829 N N . ALA B 1 248 ? -20.094 -21.281 -10.219 1 73.31 248 ALA B N 1
ATOM 5830 C CA . ALA B 1 248 ? -19.188 -20.344 -9.562 1 73.31 248 ALA B CA 1
ATOM 5831 C C . ALA B 1 248 ? -18.766 -20.859 -8.188 1 73.31 248 ALA B C 1
ATOM 5833 O O . ALA B 1 248 ? -17.609 -20.719 -7.797 1 73.31 248 ALA B O 1
ATOM 5834 N N . GLN B 1 249 ? -19.672 -21.406 -7.531 1 79.62 249 GLN B N 1
ATOM 5835 C CA . GLN B 1 249 ? -19.375 -21.938 -6.199 1 79.62 249 GLN B CA 1
ATOM 5836 C C . GLN B 1 249 ? -18.453 -23.141 -6.281 1 79.62 249 GLN B C 1
ATOM 5838 O O . GLN B 1 249 ? -17.547 -23.297 -5.469 1 79.62 249 GLN B O 1
ATOM 5843 N N . VAL B 1 250 ? -18.766 -23.891 -7.219 1 83 250 VAL B N 1
ATOM 5844 C CA . VAL B 1 250 ? -17.953 -25.094 -7.379 1 83 250 VAL B CA 1
ATOM 5845 C C . VAL B 1 250 ? -16.531 -24.688 -7.75 1 83 250 VAL B C 1
ATOM 5847 O O . VAL B 1 250 ? -15.562 -25.312 -7.289 1 83 250 VAL B O 1
ATOM 5850 N N . PHE B 1 251 ? -16.422 -23.719 -8.531 1 81.06 251 PHE B N 1
ATOM 5851 C CA . PHE B 1 251 ? -15.094 -23.219 -8.898 1 81.06 251 PHE B CA 1
ATOM 5852 C C . PHE B 1 251 ? -14.359 -22.688 -7.684 1 81.06 251 PHE B C 1
ATOM 5854 O O . PHE B 1 251 ? -13.141 -22.859 -7.559 1 81.06 251 PHE B O 1
ATOM 5861 N N . VAL B 1 252 ? -15.07 -22.062 -6.84 1 84.75 252 VAL B N 1
ATOM 5862 C CA . VAL B 1 252 ? -14.477 -21.578 -5.598 1 84.75 252 VAL B CA 1
ATOM 5863 C C . VAL B 1 252 ? -13.969 -22.75 -4.77 1 84.75 252 VAL B C 1
ATOM 5865 O O . VAL B 1 252 ? -12.883 -22.688 -4.191 1 84.75 252 VAL B O 1
ATOM 5868 N N . HIS B 1 253 ? -14.789 -23.781 -4.797 1 89.5 253 HIS B N 1
ATOM 5869 C CA . HIS B 1 253 ? -14.406 -24.969 -4.047 1 89.5 253 HIS B CA 1
ATOM 5870 C C . HIS B 1 253 ? -13.117 -25.578 -4.602 1 89.5 253 HIS B C 1
ATOM 5872 O O . HIS B 1 253 ? -12.242 -26 -3.836 1 89.5 253 HIS B O 1
ATOM 5878 N N . THR B 1 254 ? -13.031 -25.578 -5.844 1 88.5 254 THR B N 1
ATOM 5879 C CA . THR B 1 254 ? -11.836 -26.141 -6.473 1 88.5 254 THR B CA 1
ATOM 5880 C C . THR B 1 254 ? -10.617 -25.266 -6.16 1 88.5 254 THR B C 1
ATOM 5882 O O . THR B 1 254 ? -9.523 -25.797 -5.93 1 88.5 254 THR B O 1
ATOM 5885 N N . ASN B 1 255 ? -10.828 -24 -6.184 1 87.75 255 ASN B N 1
ATOM 5886 C CA . ASN B 1 255 ? -9.742 -23.078 -5.879 1 87.75 255 ASN B CA 1
ATOM 5887 C C . ASN B 1 255 ? -9.25 -23.25 -4.445 1 87.75 255 ASN B C 1
ATOM 5889 O O . ASN B 1 255 ? -8.039 -23.203 -4.195 1 87.75 255 ASN B O 1
ATOM 5893 N N . VAL B 1 256 ? -10.172 -23.406 -3.604 1 92.88 256 VAL B N 1
ATOM 5894 C CA . VAL B 1 256 ? -9.836 -23.578 -2.195 1 92.88 256 VAL B CA 1
ATOM 5895 C C . VAL B 1 256 ? -8.992 -24.828 -2.018 1 92.88 256 VAL B C 1
ATOM 5897 O O . VAL B 1 256 ? -8 -24.828 -1.281 1 92.88 256 VAL B O 1
ATOM 5900 N N . ARG B 1 257 ? -9.352 -25.891 -2.66 1 95.06 257 ARG B N 1
ATOM 5901 C CA . ARG B 1 257 ? -8.602 -27.141 -2.572 1 95.06 257 ARG B CA 1
ATOM 5902 C C . ARG B 1 257 ? -7.191 -26.969 -3.123 1 95.06 257 ARG B C 1
ATOM 5904 O O . ARG B 1 257 ? -6.223 -27.406 -2.502 1 95.06 257 ARG B O 1
ATOM 5911 N N . LEU B 1 258 ? -7.141 -26.359 -4.254 1 95.06 258 LEU B N 1
ATOM 5912 C CA . LEU B 1 258 ? -5.84 -26.141 -4.875 1 95.06 258 LEU B CA 1
ATOM 5913 C C . LEU B 1 258 ? -4.953 -25.281 -3.973 1 95.06 258 LEU B C 1
ATOM 5915 O O . LEU B 1 258 ? -3.77 -25.578 -3.797 1 95.06 258 LEU B O 1
ATOM 5919 N N . LEU B 1 259 ? -5.531 -24.266 -3.398 1 95.5 259 LEU B N 1
ATOM 5920 C CA . LEU B 1 259 ? -4.781 -23.375 -2.527 1 95.5 259 LEU B CA 1
ATOM 5921 C C . LEU B 1 259 ? -4.324 -24.094 -1.266 1 95.5 259 LEU B C 1
ATOM 5923 O O . LEU B 1 259 ? -3.209 -23.875 -0.788 1 95.5 259 LEU B O 1
ATOM 5927 N N . TYR B 1 260 ? -5.164 -24.922 -0.718 1 96.69 260 TYR B N 1
ATOM 5928 C CA . TYR B 1 260 ? -4.797 -25.688 0.465 1 96.69 260 TYR B CA 1
ATOM 5929 C C . TYR B 1 260 ? -3.514 -26.484 0.229 1 96.69 260 TYR B C 1
ATOM 5931 O O . TYR B 1 260 ? -2.566 -26.375 1.011 1 96.69 260 TYR B O 1
ATOM 5939 N N . TYR B 1 261 ? -3.49 -27.188 -0.814 1 97.19 261 TYR B N 1
ATOM 5940 C CA . TYR B 1 261 ? -2.34 -28.047 -1.093 1 97.19 261 TYR B CA 1
ATOM 5941 C C . TYR B 1 261 ? -1.112 -27.203 -1.434 1 97.19 261 TYR B C 1
ATOM 5943 O O . TYR B 1 261 ? 0.008 -27.547 -1.053 1 97.19 261 TYR B O 1
ATOM 5951 N N . THR B 1 262 ? -1.354 -26.141 -2.139 1 96.19 262 THR B N 1
ATOM 5952 C CA . THR B 1 262 ? -0.25 -25.266 -2.508 1 96.19 262 THR B CA 1
ATOM 5953 C C . THR B 1 262 ? 0.39 -24.641 -1.269 1 96.19 262 THR B C 1
ATOM 5955 O O . THR B 1 262 ? 1.616 -24.594 -1.151 1 96.19 262 THR B O 1
ATOM 5958 N N . ILE B 1 263 ? -0.421 -24.156 -0.367 1 96.69 263 ILE B N 1
ATOM 5959 C CA . ILE B 1 263 ? 0.07 -23.531 0.855 1 96.69 263 ILE B CA 1
ATOM 5960 C C . ILE B 1 263 ? 0.788 -24.562 1.716 1 96.69 263 ILE B C 1
ATOM 5962 O O . ILE B 1 263 ? 1.828 -24.281 2.311 1 96.69 263 ILE B O 1
ATOM 5966 N N . ASN B 1 264 ? 0.195 -25.719 1.765 1 96.5 264 ASN B N 1
ATOM 5967 C CA . ASN B 1 264 ? 0.833 -26.797 2.516 1 96.5 264 ASN B CA 1
ATOM 5968 C C . ASN B 1 264 ? 2.203 -27.141 1.941 1 96.5 264 ASN B C 1
ATOM 5970 O O . ASN B 1 264 ? 3.137 -27.438 2.688 1 96.5 264 ASN B O 1
ATOM 5974 N N . GLN B 1 265 ? 2.316 -27.141 0.701 1 94.56 265 GLN B N 1
ATOM 5975 C CA . GLN B 1 265 ? 3.602 -27.344 0.039 1 94.56 265 GLN B CA 1
ATOM 5976 C C . GLN B 1 265 ? 4.59 -26.25 0.418 1 94.56 265 GLN B C 1
ATOM 5978 O O . GLN B 1 265 ? 5.742 -26.531 0.759 1 94.56 265 GLN B O 1
ATOM 5983 N N . MET B 1 266 ? 4.172 -25.047 0.381 1 92.12 266 MET B N 1
ATOM 5984 C CA . MET B 1 266 ? 5.031 -23.891 0.663 1 92.12 266 MET B CA 1
ATOM 5985 C C . MET B 1 266 ? 5.516 -23.922 2.109 1 92.12 266 MET B C 1
ATOM 5987 O O . MET B 1 266 ? 6.633 -23.484 2.4 1 92.12 266 MET B O 1
ATOM 5991 N N . LEU B 1 267 ? 4.676 -24.422 2.982 1 93.19 267 LEU B N 1
ATOM 5992 C CA . LEU B 1 267 ? 5.023 -24.531 4.395 1 93.19 267 LEU B CA 1
ATOM 5993 C C . LEU B 1 267 ? 6.215 -25.453 4.594 1 93.19 267 LEU B C 1
ATOM 5995 O O . LEU B 1 267 ? 7.098 -25.188 5.41 1 93.19 267 LEU B O 1
ATOM 5999 N N . HIS B 1 268 ? 6.367 -26.484 3.754 1 92.12 268 HIS B N 1
ATOM 6000 C CA . HIS B 1 268 ? 7.309 -27.562 4.07 1 92.12 268 HIS B CA 1
ATOM 6001 C C . HIS B 1 268 ? 8.453 -27.594 3.064 1 92.12 268 HIS B C 1
ATOM 6003 O O . HIS B 1 268 ? 9.484 -28.219 3.316 1 92.12 268 HIS B O 1
ATOM 6009 N N . LEU B 1 269 ? 8.352 -26.938 2.018 1 89.75 269 LEU B N 1
ATOM 6010 C CA . LEU B 1 269 ? 9.312 -27 0.921 1 89.75 269 LEU B CA 1
ATOM 6011 C C . LEU B 1 269 ? 10.703 -26.578 1.388 1 89.75 269 LEU B C 1
ATOM 6013 O O . LEU B 1 269 ? 11.695 -27.203 1.027 1 89.75 269 LEU B O 1
ATOM 6017 N N . PRO B 1 270 ? 10.812 -25.5 2.17 1 83.75 270 PRO B N 1
ATOM 6018 C CA . PRO B 1 270 ? 12.156 -25.078 2.578 1 83.75 270 PRO B CA 1
ATOM 6019 C C . PRO B 1 270 ? 12.883 -26.141 3.391 1 83.75 270 PRO B C 1
ATOM 6021 O O . PRO B 1 270 ? 14.117 -26.156 3.438 1 83.75 270 PRO B O 1
ATOM 6024 N N . TYR B 1 271 ? 12.156 -27.078 3.949 1 85.75 271 TYR B N 1
ATOM 6025 C CA . TYR B 1 271 ? 12.758 -28.094 4.809 1 85.75 271 TYR B CA 1
ATOM 6026 C C . TYR B 1 271 ? 12.906 -29.422 4.066 1 85.75 271 TYR B C 1
ATOM 6028 O O . TYR B 1 271 ? 13.57 -30.328 4.551 1 85.75 271 TYR B O 1
ATOM 6036 N N . ALA B 1 272 ? 12.281 -29.484 2.98 1 84.88 272 ALA B N 1
ATOM 6037 C CA . ALA B 1 272 ? 12.305 -30.734 2.229 1 84.88 272 ALA B CA 1
ATOM 6038 C C . ALA B 1 272 ? 13.648 -30.922 1.52 1 84.88 272 ALA B C 1
ATOM 6040 O O . ALA B 1 272 ? 14.047 -32.062 1.233 1 84.88 272 ALA B O 1
ATOM 6041 N N . GLN B 1 273 ? 14.32 -29.812 1.173 1 71.44 273 GLN B N 1
ATOM 6042 C CA . GLN B 1 273 ? 15.508 -29.938 0.339 1 71.44 273 GLN B CA 1
ATOM 6043 C C . GLN B 1 273 ? 16.781 -29.812 1.173 1 71.44 273 GLN B C 1
ATOM 6045 O O . GLN B 1 273 ? 17.891 -29.781 0.627 1 71.44 273 GLN B O 1
ATOM 6050 N N . SER B 1 274 ? 16.625 -29.812 2.449 1 61.94 274 SER B N 1
ATOM 6051 C CA . SER B 1 274 ? 17.859 -29.656 3.211 1 61.94 274 SER B CA 1
ATOM 6052 C C . SER B 1 274 ? 18.828 -30.812 2.939 1 61.94 274 SER B C 1
ATOM 6054 O O . SER B 1 274 ? 18.406 -31.938 2.668 1 61.94 274 SER B O 1
ATOM 6056 N N . ALA B 1 275 ? 20.062 -30.422 2.621 1 51.69 275 ALA B N 1
ATOM 6057 C CA . ALA B 1 275 ? 21.188 -31.281 2.322 1 51.69 275 ALA B CA 1
ATOM 6058 C C . ALA B 1 275 ? 21.297 -32.406 3.346 1 51.69 275 ALA B C 1
ATOM 6060 O O . ALA B 1 275 ? 21.766 -33.5 3.021 1 51.69 275 ALA B O 1
ATOM 6061 N N . THR B 1 276 ? 20.938 -32 4.609 1 54.75 276 THR B N 1
ATOM 6062 C CA . THR B 1 276 ? 21.156 -33 5.648 1 54.75 276 THR B CA 1
ATOM 6063 C C . THR B 1 276 ? 19.906 -33.875 5.812 1 54.75 276 THR B C 1
ATOM 6065 O O . THR B 1 276 ? 18.812 -33.375 6.047 1 54.75 276 THR B O 1
ATOM 6068 N N . GLN B 1 277 ? 19.984 -35.062 5.215 1 62.19 277 GLN B N 1
ATOM 6069 C CA . GLN B 1 277 ? 18.906 -36.031 5.316 1 62.19 277 GLN B CA 1
ATOM 6070 C C . GLN B 1 277 ? 18.641 -36.406 6.77 1 62.19 277 GLN B C 1
ATOM 6072 O O . GLN B 1 277 ? 19.531 -36.938 7.441 1 62.19 277 GLN B O 1
ATOM 6077 N N . ASN B 1 278 ? 17.766 -35.656 7.426 1 72.75 278 ASN B N 1
ATOM 6078 C CA . ASN B 1 278 ? 17.281 -36.125 8.734 1 72.75 278 ASN B CA 1
ATOM 6079 C C . ASN B 1 278 ? 15.789 -36.469 8.695 1 72.75 278 ASN B C 1
ATOM 6081 O O . ASN B 1 278 ? 15.133 -36.25 7.676 1 72.75 278 ASN B O 1
ATOM 6085 N N . GLU B 1 279 ? 15.422 -37.219 9.68 1 76.19 279 GLU B N 1
ATOM 6086 C CA . GLU B 1 279 ? 14.055 -37.719 9.773 1 76.19 279 GLU B CA 1
ATOM 6087 C C . GLU B 1 279 ? 13.039 -36.594 9.547 1 76.19 279 GLU B C 1
ATOM 6089 O O . GLU B 1 279 ? 12.016 -36.812 8.883 1 76.19 279 GLU B O 1
ATOM 6094 N N . LYS B 1 280 ? 13.391 -35.5 10.07 1 74.44 280 LYS B N 1
ATOM 6095 C CA . LYS B 1 280 ? 12.484 -34.375 9.914 1 74.44 280 LYS B CA 1
ATOM 6096 C C . LYS B 1 280 ? 12.398 -33.938 8.461 1 74.44 280 LYS B C 1
ATOM 6098 O O . LYS B 1 280 ? 11.32 -33.594 7.961 1 74.44 280 LYS B O 1
ATOM 6103 N N . ASN B 1 281 ? 13.414 -34 7.809 1 82.62 281 ASN B N 1
ATOM 6104 C CA . ASN B 1 281 ? 13.445 -33.625 6.398 1 82.62 281 ASN B CA 1
ATOM 6105 C C . ASN B 1 281 ? 12.664 -34.594 5.535 1 82.62 281 ASN B C 1
ATOM 6107 O O . ASN B 1 281 ? 12.016 -34.219 4.562 1 82.62 281 ASN B O 1
ATOM 6111 N N . GLU B 1 282 ? 12.734 -35.812 5.996 1 85.31 282 GLU B N 1
ATOM 6112 C CA . GLU B 1 282 ? 11.992 -36.844 5.25 1 85.31 282 GLU B CA 1
ATOM 6113 C C . GLU B 1 282 ? 10.492 -36.688 5.418 1 85.31 282 GLU B C 1
ATOM 6115 O O . GLU B 1 282 ? 9.727 -36.906 4.477 1 85.31 282 GLU B O 1
ATOM 6120 N N . ARG B 1 283 ? 10.094 -36.375 6.594 1 88.62 283 ARG B N 1
ATOM 6121 C CA . ARG B 1 283 ? 8.672 -36.125 6.836 1 88.62 283 ARG B CA 1
ATOM 6122 C C . ARG B 1 283 ? 8.172 -34.938 6.008 1 88.62 283 ARG B C 1
ATOM 6124 O O . ARG B 1 283 ? 7.105 -35 5.402 1 88.62 283 ARG B O 1
ATOM 6131 N N . ASP B 1 284 ? 8.922 -33.875 6.031 1 91.94 284 ASP B N 1
ATOM 6132 C CA . ASP B 1 284 ? 8.547 -32.688 5.254 1 91.94 284 ASP B CA 1
ATOM 6133 C C . ASP B 1 284 ? 8.5 -33 3.762 1 91.94 284 ASP B C 1
ATOM 6135 O O . ASP B 1 284 ? 7.609 -32.531 3.047 1 91.94 284 ASP B O 1
ATOM 6139 N N . ARG B 1 285 ? 9.469 -33.75 3.346 1 90.81 285 ARG B N 1
ATOM 6140 C CA . ARG B 1 285 ? 9.484 -34.156 1.942 1 90.81 285 ARG B CA 1
ATOM 6141 C C . ARG B 1 285 ? 8.234 -34.938 1.586 1 90.81 285 ARG B C 1
ATOM 6143 O O . ARG B 1 285 ? 7.621 -34.719 0.538 1 90.81 285 ARG B O 1
ATOM 6150 N N . ALA B 1 286 ? 7.836 -35.844 2.418 1 91.62 286 ALA B N 1
ATOM 6151 C CA . ALA B 1 286 ? 6.641 -36.656 2.188 1 91.62 286 ALA B CA 1
ATOM 6152 C C . ALA B 1 286 ? 5.395 -35.781 2.098 1 91.62 286 ALA B C 1
ATOM 6154 O O . ALA B 1 286 ? 4.52 -36 1.261 1 91.62 286 ALA B O 1
ATOM 6155 N N . ILE B 1 287 ? 5.32 -34.812 2.947 1 94.31 287 ILE B N 1
ATOM 6156 C CA . ILE B 1 287 ? 4.168 -33.906 2.971 1 94.31 287 ILE B CA 1
ATOM 6157 C C . ILE B 1 287 ? 4.137 -33.094 1.688 1 94.31 287 ILE B C 1
ATOM 6159 O O . ILE B 1 287 ? 3.068 -32.875 1.114 1 94.31 287 ILE B O 1
ATOM 6163 N N . VAL B 1 288 ? 5.293 -32.625 1.289 1 94.62 288 VAL B N 1
ATOM 6164 C CA . VAL B 1 288 ? 5.387 -31.828 0.065 1 94.62 288 VAL B CA 1
ATOM 6165 C C . VAL B 1 288 ? 4.891 -32.656 -1.121 1 94.62 288 VAL B C 1
ATOM 6167 O O . VAL B 1 288 ? 4.125 -32.156 -1.95 1 94.62 288 VAL B O 1
ATOM 6170 N N . LEU B 1 289 ? 5.305 -33.875 -1.234 1 94.06 289 LEU B N 1
ATOM 6171 C CA . LEU B 1 289 ? 4.938 -34.75 -2.357 1 94.06 289 LEU B CA 1
ATOM 6172 C C . LEU B 1 289 ? 3.453 -35.094 -2.316 1 94.06 289 LEU B C 1
ATOM 6174 O O . LEU B 1 289 ? 2.785 -35.094 -3.354 1 94.06 289 LEU B O 1
ATOM 6178 N N . GLU B 1 290 ? 2.961 -35.375 -1.142 1 95.38 290 GLU B N 1
ATOM 6179 C CA . GLU B 1 290 ? 1.528 -35.594 -0.987 1 95.38 290 GLU B CA 1
ATOM 6180 C C . GLU B 1 290 ? 0.716 -34.375 -1.385 1 95.38 290 GLU B C 1
ATOM 6182 O O . GLU B 1 290 ? -0.328 -34.5 -2.027 1 95.38 290 GLU B O 1
ATOM 6187 N N . SER B 1 291 ? 1.151 -33.281 -0.94 1 96.75 291 SER B N 1
ATOM 6188 C CA . SER B 1 291 ? 0.48 -32.031 -1.277 1 96.75 291 SER B CA 1
ATOM 6189 C C . SER B 1 291 ? 0.538 -31.766 -2.777 1 96.75 291 SER B C 1
ATOM 6191 O O . SER B 1 291 ? -0.418 -31.234 -3.357 1 96.75 291 SER B O 1
ATOM 6193 N N . ALA B 1 292 ? 1.683 -32 -3.391 1 96.88 292 ALA B N 1
ATOM 6194 C CA . ALA B 1 292 ? 1.808 -31.844 -4.836 1 96.88 292 ALA B CA 1
ATOM 6195 C C . ALA B 1 292 ? 0.791 -32.719 -5.578 1 96.88 292 ALA B C 1
ATOM 6197 O O . ALA B 1 292 ? 0.115 -32.25 -6.492 1 96.88 292 ALA B O 1
ATOM 6198 N N . GLU B 1 293 ? 0.679 -33.969 -5.203 1 97.31 293 GLU B N 1
ATOM 6199 C CA . GLU B 1 293 ? -0.307 -34.875 -5.809 1 97.31 293 GLU B CA 1
ATOM 6200 C C . GLU B 1 293 ? -1.725 -34.344 -5.605 1 97.31 293 GLU B C 1
ATOM 6202 O O . GLU B 1 293 ? -2.549 -34.375 -6.52 1 97.31 293 GLU B O 1
ATOM 6207 N N . GLY B 1 294 ? -1.95 -33.906 -4.363 1 95.88 294 GLY B N 1
ATOM 6208 C CA . GLY B 1 294 ? -3.254 -33.312 -4.07 1 95.88 294 GLY B CA 1
ATOM 6209 C C . GLY B 1 294 ? -3.584 -32.125 -4.938 1 95.88 294 GLY B C 1
ATOM 6210 O O . GLY B 1 294 ? -4.719 -31.984 -5.402 1 95.88 294 GLY B O 1
ATOM 6211 N N . ALA B 1 295 ? -2.645 -31.234 -5.129 1 97 295 ALA B N 1
ATOM 6212 C CA . ALA B 1 295 ? -2.842 -30.047 -5.957 1 97 295 ALA B CA 1
ATOM 6213 C C . ALA B 1 295 ? -3.145 -30.438 -7.402 1 97 295 ALA B C 1
ATOM 6215 O O . ALA B 1 295 ? -4.027 -29.844 -8.039 1 97 295 ALA B O 1
ATOM 6216 N N . ILE B 1 296 ? -2.41 -31.375 -7.918 1 97.12 296 ILE B N 1
ATOM 6217 C CA . ILE B 1 296 ? -2.621 -31.844 -9.281 1 97.12 296 ILE B CA 1
ATOM 6218 C C . ILE B 1 296 ? -4.027 -32.438 -9.406 1 97.12 296 ILE B C 1
ATOM 6220 O O . ILE B 1 296 ? -4.734 -32.156 -10.383 1 97.12 296 ILE B O 1
ATOM 6224 N N . GLN B 1 297 ? -4.414 -33.188 -8.43 1 94.88 297 GLN B N 1
ATOM 6225 C CA . GLN B 1 297 ? -5.742 -33.812 -8.461 1 94.88 297 GLN B CA 1
ATOM 6226 C C . GLN B 1 297 ? -6.832 -32.75 -8.414 1 94.88 297 GLN B C 1
ATOM 6228 O O . GLN B 1 297 ? -7.84 -32.844 -9.109 1 94.88 297 GLN B O 1
ATOM 6233 N N . ALA B 1 298 ? -6.664 -31.797 -7.547 1 94.31 298 ALA B N 1
ATOM 6234 C CA . ALA B 1 298 ? -7.629 -30.703 -7.469 1 94.31 298 ALA B CA 1
ATOM 6235 C C . ALA B 1 298 ? -7.77 -30 -8.812 1 94.31 298 ALA B C 1
ATOM 6237 O O . ALA B 1 298 ? -8.883 -29.656 -9.234 1 94.31 298 ALA B O 1
ATOM 6238 N N . TYR B 1 299 ? -6.688 -29.75 -9.469 1 94.25 299 TYR B N 1
ATOM 6239 C CA . TYR B 1 299 ? -6.672 -29.094 -10.773 1 94.25 299 TYR B CA 1
ATOM 6240 C C . TYR B 1 299 ? -7.371 -29.969 -11.82 1 94.25 299 TYR B C 1
ATOM 6242 O O . TYR B 1 299 ? -8.172 -29.469 -12.609 1 94.25 299 TYR B O 1
ATOM 6250 N N . GLN B 1 300 ? -7.078 -31.234 -11.82 1 93.12 300 GLN B N 1
ATOM 6251 C CA . GLN B 1 300 ? -7.688 -32.156 -12.773 1 93.12 300 GLN B CA 1
ATOM 6252 C C . GLN B 1 300 ? -9.195 -32.25 -12.57 1 93.12 300 GLN B C 1
ATOM 6254 O O . GLN B 1 300 ? -9.961 -32.281 -13.539 1 93.12 300 GLN B O 1
ATOM 6259 N N . ASP B 1 301 ? -9.578 -32.312 -11.328 1 91.12 301 ASP B N 1
ATOM 6260 C CA . ASP B 1 301 ? -11.008 -32.344 -11.031 1 91.12 301 ASP B CA 1
ATOM 6261 C C . ASP B 1 301 ? -11.703 -31.078 -11.562 1 91.12 301 ASP B C 1
ATOM 6263 O O . ASP B 1 301 ? -12.828 -31.156 -12.062 1 91.12 301 ASP B O 1
ATOM 6267 N N . MET B 1 302 ? -11.039 -30 -11.398 1 89 302 MET B N 1
ATOM 6268 C CA . MET B 1 302 ? -11.594 -28.734 -11.883 1 89 302 MET B CA 1
ATOM 6269 C C . MET B 1 302 ? -11.773 -28.766 -13.391 1 89 302 MET B C 1
ATOM 6271 O O . MET B 1 302 ? -12.82 -28.359 -13.906 1 89 302 MET B O 1
ATOM 6275 N N . ARG B 1 303 ? -10.781 -29.234 -14.07 1 89 303 ARG B N 1
ATOM 6276 C CA . ARG B 1 303 ? -10.797 -29.25 -15.531 1 89 303 ARG B CA 1
ATOM 6277 C C . ARG B 1 303 ? -11.75 -30.297 -16.062 1 89 303 ARG B C 1
ATOM 6279 O O . ARG B 1 303 ? -12.211 -30.219 -17.203 1 89 303 ARG B O 1
ATOM 6286 N N . ALA B 1 304 ? -12.031 -31.219 -15.25 1 86.38 304 ALA B N 1
ATOM 6287 C CA . ALA B 1 304 ? -12.891 -32.312 -15.672 1 86.38 304 ALA B CA 1
ATOM 6288 C C . ALA B 1 304 ? -14.367 -31.969 -15.484 1 86.38 304 ALA B C 1
ATOM 6290 O O . ALA B 1 304 ? -15.242 -32.719 -15.93 1 86.38 304 ALA B O 1
ATOM 6291 N N . LEU B 1 305 ? -14.609 -30.891 -14.828 1 83.12 305 LEU B N 1
ATOM 6292 C CA . LEU B 1 305 ? -16 -30.516 -14.633 1 83.12 305 LEU B CA 1
ATOM 6293 C C . LEU B 1 305 ? -16.734 -30.391 -15.977 1 83.12 305 LEU B C 1
ATOM 6295 O O . LEU B 1 305 ? -16.172 -29.828 -16.938 1 83.12 305 LEU B O 1
ATOM 6299 N N . ASP B 1 306 ? -17.859 -30.938 -16.047 1 72.38 306 ASP B N 1
ATOM 6300 C CA . ASP B 1 306 ? -18.641 -30.969 -17.297 1 72.38 306 ASP B CA 1
ATOM 6301 C C . ASP B 1 306 ? -19.422 -29.672 -17.469 1 72.38 306 ASP B C 1
ATOM 6303 O O . ASP B 1 306 ? -20.641 -29.641 -17.266 1 72.38 306 ASP B O 1
ATOM 6307 N N . VAL B 1 307 ? -18.641 -28.672 -17.594 1 67.44 307 VAL B N 1
ATOM 6308 C CA . VAL B 1 307 ? -19.281 -27.375 -17.812 1 67.44 307 VAL B CA 1
ATOM 6309 C C . VAL B 1 307 ? -19.438 -27.125 -19.312 1 67.44 307 VAL B C 1
ATOM 6311 O O . VAL B 1 307 ? -18.469 -27.25 -20.078 1 67.44 307 VAL B O 1
ATOM 6314 N N . ARG B 1 308 ? -20.766 -27.188 -19.891 1 62.94 308 ARG B N 1
ATOM 6315 C CA . ARG B 1 308 ? -21.047 -26.875 -21.297 1 62.94 308 ARG B CA 1
ATOM 6316 C C . ARG B 1 308 ? -21.438 -25.422 -21.469 1 62.94 308 ARG B C 1
ATOM 6318 O O . ARG B 1 308 ? -21.938 -24.781 -20.547 1 62.94 308 ARG B O 1
ATOM 6325 N N . PRO B 1 309 ? -20.984 -24.766 -22.625 1 55.09 309 PRO B N 1
ATOM 6326 C CA . PRO B 1 309 ? -20.25 -25.312 -23.781 1 55.09 309 PRO B CA 1
ATOM 6327 C C . PRO B 1 309 ? -18.734 -25.141 -23.656 1 55.09 309 PRO B C 1
ATOM 6329 O O . PRO B 1 309 ? -17.984 -25.812 -24.359 1 55.09 309 PRO B O 1
ATOM 6332 N N . TYR B 1 310 ? -18.266 -24.266 -22.797 1 55.84 310 TYR B N 1
ATOM 6333 C CA . TYR B 1 310 ? -16.844 -23.938 -22.938 1 55.84 310 TYR B CA 1
ATOM 6334 C C . TYR B 1 310 ? -16.047 -24.469 -21.766 1 55.84 310 TYR B C 1
ATOM 6336 O O . TYR B 1 310 ? -14.828 -24.312 -21.703 1 55.84 310 TYR B O 1
ATOM 6344 N N . GLY B 1 311 ? -16.578 -25.312 -21.016 1 65.56 311 GLY B N 1
ATOM 6345 C CA . GLY B 1 311 ? -15.797 -25.859 -19.922 1 65.56 311 GLY B CA 1
ATOM 6346 C C . GLY B 1 311 ? -15.586 -24.859 -18.781 1 65.56 311 GLY B C 1
ATOM 6347 O O . GLY B 1 311 ? -16.172 -23.781 -18.781 1 65.56 311 GLY B O 1
ATOM 6348 N N . PRO B 1 312 ? -14.75 -25.234 -17.781 1 76.75 312 PRO B N 1
ATOM 6349 C CA . PRO B 1 312 ? -14.469 -24.375 -16.641 1 76.75 312 PRO B CA 1
ATOM 6350 C C . PRO B 1 312 ? -13.656 -23.141 -17.016 1 76.75 312 PRO B C 1
ATOM 6352 O O . PRO B 1 312 ? -13.016 -23.125 -18.078 1 76.75 312 PRO B O 1
ATOM 6355 N N . PRO B 1 313 ? -13.742 -22.125 -16.234 1 77.38 313 PRO B N 1
ATOM 6356 C CA . PRO B 1 313 ? -13.062 -20.859 -16.547 1 77.38 313 PRO B CA 1
ATOM 6357 C C . PRO B 1 313 ? -11.539 -21.016 -16.625 1 77.38 313 PRO B C 1
ATOM 6359 O O . PRO B 1 313 ? -10.969 -21.844 -15.898 1 77.38 313 PRO B O 1
ATOM 6362 N N . SER B 1 314 ? -11.016 -20.219 -17.5 1 82.94 314 SER B N 1
ATOM 6363 C CA . SER B 1 314 ? -9.57 -20.188 -17.641 1 82.94 314 SER B CA 1
ATOM 6364 C C . SER B 1 314 ? -8.93 -19.328 -16.547 1 82.94 314 SER B C 1
ATOM 6366 O O . SER B 1 314 ? -9.438 -18.25 -16.219 1 82.94 314 SER B O 1
ATOM 6368 N N . CYS B 1 315 ? -7.965 -19.828 -15.867 1 90.06 315 CYS B N 1
ATOM 6369 C CA . CYS B 1 315 ? -7.184 -19.109 -14.859 1 90.06 315 CYS B CA 1
ATOM 6370 C C . CYS B 1 315 ? -5.711 -19.5 -14.945 1 90.06 315 CYS B C 1
ATOM 6372 O O . CYS B 1 315 ? -5.309 -20.547 -14.43 1 90.06 315 CYS B O 1
ATOM 6374 N N . GLU B 1 316 ? -4.941 -18.625 -15.492 1 94.56 316 GLU B N 1
ATOM 6375 C CA . GLU B 1 316 ? -3.539 -18.938 -15.758 1 94.56 316 GLU B CA 1
ATOM 6376 C C . GLU B 1 316 ? -2.744 -19.062 -14.461 1 94.56 316 GLU B C 1
ATOM 6378 O O . GLU B 1 316 ? -1.789 -19.828 -14.383 1 94.56 316 GLU B O 1
ATOM 6383 N N . PHE B 1 317 ? -3.135 -18.391 -13.477 1 95.38 317 PHE B N 1
ATOM 6384 C CA . PHE B 1 317 ? -2.473 -18.516 -12.18 1 95.38 317 PHE B CA 1
ATOM 6385 C C . PHE B 1 317 ? -2.631 -19.922 -11.625 1 95.38 317 PHE B C 1
ATOM 6387 O O . PHE B 1 317 ? -1.664 -20.516 -11.141 1 95.38 317 PHE B O 1
ATOM 6394 N N . PHE B 1 318 ? -3.795 -20.469 -11.703 1 93.38 318 PHE B N 1
ATOM 6395 C CA . PHE B 1 318 ? -4.043 -21.812 -11.188 1 93.38 318 PHE B CA 1
ATOM 6396 C C . PHE B 1 318 ? -3.361 -22.859 -12.062 1 93.38 318 PHE B C 1
ATOM 6398 O O . PHE B 1 318 ? -2.91 -23.906 -11.57 1 93.38 318 PHE B O 1
ATOM 6405 N N . ASP B 1 319 ? -3.361 -22.578 -13.375 1 95.44 319 ASP B N 1
ATOM 6406 C CA . ASP B 1 319 ? -2.584 -23.453 -14.25 1 95.44 319 ASP B CA 1
ATOM 6407 C C . ASP B 1 319 ? -1.128 -23.531 -13.797 1 95.44 319 ASP B C 1
ATOM 6409 O O . ASP B 1 319 ? -0.539 -24.609 -13.766 1 95.44 319 ASP B O 1
ATOM 6413 N N . PHE B 1 320 ? -0.625 -22.422 -13.469 1 96.88 320 PHE B N 1
ATOM 6414 C CA . PHE B 1 320 ? 0.764 -22.359 -13.031 1 96.88 320 PHE B CA 1
ATOM 6415 C C . PHE B 1 320 ? 0.953 -23.125 -11.727 1 96.88 320 PHE B C 1
ATOM 6417 O O . PHE B 1 320 ? 1.965 -23.812 -11.539 1 96.88 320 PHE B O 1
ATOM 6424 N N . LEU B 1 321 ? 0.004 -22.953 -10.789 1 96.44 321 LEU B N 1
ATOM 6425 C CA . LEU B 1 321 ? 0.126 -23.656 -9.523 1 96.44 321 LEU B CA 1
ATOM 6426 C C . LEU B 1 321 ? 0.141 -25.172 -9.742 1 96.44 321 LEU B C 1
ATOM 6428 O O . LEU B 1 321 ? 0.911 -25.891 -9.102 1 96.44 321 LEU B O 1
ATOM 6432 N N . ALA B 1 322 ? -0.696 -25.594 -10.594 1 96.81 322 ALA B N 1
ATOM 6433 C CA . ALA B 1 322 ? -0.724 -27.016 -10.922 1 96.81 322 ALA B CA 1
ATOM 6434 C C . ALA B 1 322 ? 0.578 -27.453 -11.594 1 96.81 322 ALA B C 1
ATOM 6436 O O . ALA B 1 322 ? 1.104 -28.531 -11.297 1 96.81 322 ALA B O 1
ATOM 6437 N N . PHE B 1 323 ? 1.057 -26.703 -12.469 1 97.56 323 PHE B N 1
ATOM 6438 C CA . PHE B 1 323 ? 2.342 -26.953 -13.109 1 97.56 323 PHE B CA 1
ATOM 6439 C C . PHE B 1 323 ? 3.449 -27.062 -12.07 1 97.56 323 PHE B C 1
ATOM 6441 O O . PHE B 1 323 ? 4.266 -28 -12.117 1 97.56 323 PHE B O 1
ATOM 6448 N N . SER B 1 324 ? 3.504 -26.016 -11.242 1 96.25 324 SER B N 1
ATOM 6449 C CA . SER B 1 324 ? 4.527 -26 -10.195 1 96.25 324 SER B CA 1
ATOM 6450 C C . SER B 1 324 ? 4.504 -27.281 -9.375 1 96.25 324 SER B C 1
ATOM 6452 O O . SER B 1 324 ? 5.559 -27.828 -9.055 1 96.25 324 SER B O 1
ATOM 6454 N N . ALA B 1 325 ? 3.309 -27.734 -9.023 1 97.06 325 ALA B N 1
ATOM 6455 C CA . ALA B 1 325 ? 3.168 -28.984 -8.273 1 97.06 325 ALA B CA 1
ATOM 6456 C C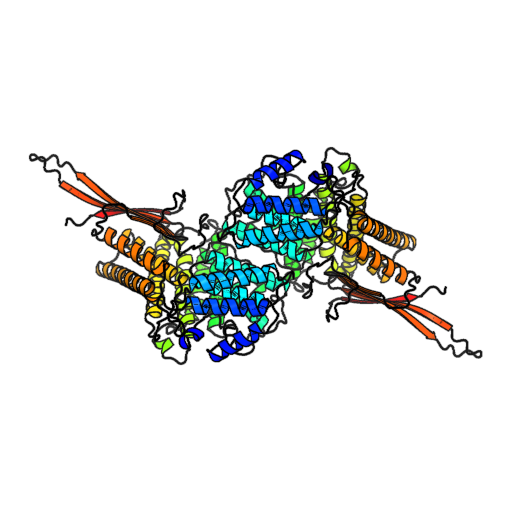 . ALA B 1 325 ? 3.699 -30.172 -9.07 1 97.06 325 ALA B C 1
ATOM 6458 O O . ALA B 1 325 ? 4.426 -31.016 -8.539 1 97.06 325 ALA B O 1
ATOM 6459 N N . ALA B 1 326 ? 3.344 -30.234 -10.312 1 97.75 326 ALA B N 1
ATOM 6460 C CA . ALA B 1 326 ? 3.801 -31.312 -11.18 1 97.75 326 ALA B CA 1
ATOM 6461 C C . ALA B 1 326 ? 5.316 -31.281 -11.344 1 97.75 326 ALA B C 1
ATOM 6463 O O . ALA B 1 326 ? 5.969 -32.344 -11.359 1 97.75 326 ALA B O 1
ATOM 6464 N N . ALA B 1 327 ? 5.824 -30.094 -11.492 1 96.31 327 ALA B N 1
ATOM 6465 C CA . ALA B 1 327 ? 7.27 -29.922 -11.641 1 96.31 327 ALA B CA 1
ATOM 6466 C C . ALA B 1 327 ? 8.008 -30.406 -10.398 1 96.31 327 ALA B C 1
ATOM 6468 O O . ALA B 1 327 ? 9.055 -31.047 -10.492 1 96.31 327 ALA B O 1
ATOM 6469 N N . ILE B 1 328 ? 7.52 -30.078 -9.258 1 93.94 328 ILE B N 1
ATOM 6470 C CA . ILE B 1 328 ? 8.133 -30.484 -8 1 93.94 328 ILE B CA 1
ATOM 6471 C C . ILE B 1 328 ? 8.125 -32 -7.891 1 93.94 328 ILE B C 1
ATOM 6473 O O . ILE B 1 328 ? 9.125 -32.594 -7.48 1 93.94 328 ILE B O 1
ATOM 6477 N N . LEU B 1 329 ? 7.016 -32.594 -8.25 1 94.38 329 LEU B N 1
ATOM 6478 C CA . LEU B 1 329 ? 6.918 -34.062 -8.258 1 94.38 329 LEU B CA 1
ATOM 6479 C C . LEU B 1 329 ? 7.918 -34.656 -9.234 1 94.38 329 LEU B C 1
ATOM 6481 O O . LEU B 1 329 ? 8.586 -35.656 -8.914 1 94.38 329 LEU B O 1
ATOM 6485 N N . ALA B 1 330 ? 8.039 -34.094 -10.398 1 95.31 330 ALA B N 1
ATOM 6486 C CA . ALA B 1 330 ? 8.961 -34.594 -11.422 1 95.31 330 ALA B CA 1
ATOM 6487 C C . ALA B 1 330 ? 10.406 -34.469 -10.945 1 95.31 330 ALA B C 1
ATOM 6489 O O . ALA B 1 330 ? 11.219 -35.375 -11.195 1 95.31 330 ALA B O 1
ATOM 6490 N N . ILE B 1 331 ? 10.711 -33.375 -10.305 1 93.12 331 ILE B N 1
ATOM 6491 C CA . ILE B 1 331 ? 12.062 -33.156 -9.797 1 93.12 331 ILE B CA 1
ATOM 6492 C C . ILE B 1 331 ? 12.398 -34.188 -8.742 1 93.12 331 ILE B C 1
ATOM 6494 O O . ILE B 1 331 ? 13.516 -34.719 -8.719 1 93.12 331 ILE B O 1
ATOM 6498 N N . ASP B 1 332 ? 11.461 -34.469 -7.863 1 91.69 332 ASP B N 1
ATOM 6499 C CA . ASP B 1 332 ? 11.688 -35.5 -6.848 1 91.69 332 ASP B CA 1
ATOM 6500 C C . ASP B 1 332 ? 11.922 -36.875 -7.488 1 91.69 332 ASP B C 1
ATOM 6502 O O . ASP B 1 332 ? 12.773 -37.625 -7.039 1 91.69 332 ASP B O 1
ATOM 6506 N N . LEU B 1 333 ? 11.172 -37.188 -8.508 1 92 333 LEU B N 1
ATOM 6507 C CA . LEU B 1 333 ? 11.305 -38.469 -9.211 1 92 333 LEU B CA 1
ATOM 6508 C C . LEU B 1 333 ? 12.656 -38.562 -9.906 1 92 333 LEU B C 1
ATOM 6510 O O . LEU B 1 333 ? 13.289 -39.625 -9.898 1 92 333 LEU B O 1
ATOM 6514 N N . ALA B 1 334 ? 13.078 -37.469 -10.461 1 90.31 334 ALA B N 1
ATOM 6515 C CA . ALA B 1 334 ? 14.359 -37.438 -11.156 1 90.31 334 ALA B CA 1
ATOM 6516 C C . ALA B 1 334 ? 15.523 -37.594 -10.188 1 90.31 334 ALA B C 1
ATOM 6518 O O . ALA B 1 334 ? 16.562 -38.156 -10.531 1 90.31 334 ALA B O 1
ATOM 6519 N N . SER B 1 335 ? 15.375 -37.031 -9.008 1 86.19 335 SER B N 1
ATOM 6520 C CA . SER B 1 335 ? 16.453 -37.062 -8.023 1 86.19 335 SER B CA 1
ATOM 6521 C C . SER B 1 335 ? 16.656 -38.438 -7.457 1 86.19 335 SER B C 1
ATOM 6523 O O . SER B 1 335 ? 17.719 -38.781 -6.941 1 86.19 335 SER B O 1
ATOM 6525 N N . GLN B 1 336 ? 15.719 -39.25 -7.492 1 79 336 GLN B N 1
ATOM 6526 C CA . GLN B 1 336 ? 15.742 -40.625 -6.953 1 79 336 GLN B CA 1
ATOM 6527 C C . GLN B 1 336 ? 16.156 -40.625 -5.484 1 79 336 GLN B C 1
ATOM 6529 O O . GLN B 1 336 ? 16.797 -41.562 -5.02 1 79 336 GLN B O 1
ATOM 6534 N N . GLU B 1 337 ? 15.883 -39.5 -4.871 1 72.44 337 GLU B N 1
ATOM 6535 C CA . GLU B 1 337 ? 16.203 -39.406 -3.451 1 72.44 337 GLU B CA 1
ATOM 6536 C C . GLU B 1 337 ? 15.203 -40.188 -2.602 1 72.44 337 GLU B C 1
ATOM 6538 O O . GLU B 1 337 ? 15.547 -40.656 -1.513 1 72.44 337 GLU B O 1
ATOM 6543 N N . THR B 1 338 ? 14.016 -40.281 -3.127 1 74.06 338 THR B N 1
ATOM 6544 C CA . THR B 1 338 ? 12.969 -41 -2.43 1 74.06 338 THR B CA 1
ATOM 6545 C C . THR B 1 338 ? 12.883 -42.438 -2.959 1 74.06 338 THR B C 1
ATOM 6547 O O . THR B 1 338 ? 12.727 -42.656 -4.164 1 74.06 338 THR B O 1
ATOM 6550 N N . SER B 1 339 ? 13.094 -43.312 -2.109 1 79.81 339 SER B N 1
ATOM 6551 C CA . SER B 1 339 ? 12.969 -44.719 -2.516 1 79.81 339 SER B CA 1
ATOM 6552 C C . SER B 1 339 ? 11.516 -45.094 -2.758 1 79.81 339 SER B C 1
ATOM 6554 O O . SER B 1 339 ? 10.656 -44.844 -1.91 1 79.81 339 SER B O 1
ATOM 6556 N N . ARG B 1 340 ? 11.227 -45.531 -4.016 1 86.81 340 ARG B N 1
ATOM 6557 C CA . ARG B 1 340 ? 9.867 -45.906 -4.395 1 86.81 340 ARG B CA 1
ATOM 6558 C C . ARG B 1 340 ? 9.875 -47.188 -5.238 1 86.81 340 ARG B C 1
ATOM 6560 O O . ARG B 1 340 ? 10.812 -47.438 -6.004 1 86.81 340 ARG B O 1
ATOM 6567 N N . PRO B 1 341 ? 8.82 -48 -4.965 1 90.75 341 PRO B N 1
ATOM 6568 C CA . PRO B 1 341 ? 8.641 -49.094 -5.906 1 90.75 341 PRO B CA 1
ATOM 6569 C C . PRO B 1 341 ? 8.422 -48.625 -7.34 1 90.75 341 PRO B C 1
ATOM 6571 O O . PRO B 1 341 ? 7.926 -47.5 -7.559 1 90.75 341 PRO B O 1
ATOM 6574 N N . ALA B 1 342 ? 8.766 -49.438 -8.242 1 89.38 342 ALA B N 1
ATOM 6575 C CA . ALA B 1 342 ? 8.68 -49.094 -9.664 1 89.38 342 ALA B CA 1
ATOM 6576 C C . ALA B 1 342 ? 7.242 -48.781 -10.062 1 89.38 342 ALA B C 1
ATOM 6578 O O . ALA B 1 342 ? 7.008 -47.875 -10.891 1 89.38 342 ALA B O 1
ATOM 6579 N N . GLU B 1 343 ? 6.363 -49.5 -9.469 1 92.5 343 GLU B N 1
ATOM 6580 C CA . GLU B 1 343 ? 4.953 -49.25 -9.781 1 92.5 343 GLU B CA 1
ATOM 6581 C C . GLU B 1 343 ? 4.508 -47.875 -9.367 1 92.5 343 GLU B C 1
ATOM 6583 O O . GLU B 1 343 ? 3.742 -47.219 -10.086 1 92.5 343 GLU B O 1
ATOM 6588 N N . GLU B 1 344 ? 4.992 -47.5 -8.234 1 92.94 344 GLU B N 1
ATOM 6589 C CA . GLU B 1 344 ? 4.652 -46.188 -7.734 1 92.94 344 GLU B CA 1
ATOM 6590 C C . GLU B 1 344 ? 5.293 -45.094 -8.586 1 92.94 344 GLU B C 1
ATOM 6592 O O . GLU B 1 344 ? 4.684 -44.031 -8.828 1 92.94 344 GLU B O 1
ATOM 6597 N N . GLU B 1 345 ? 6.469 -45.25 -8.977 1 92.25 345 GLU B N 1
ATOM 6598 C CA . GLU B 1 345 ? 7.145 -44.312 -9.859 1 92.25 345 GLU B CA 1
ATOM 6599 C C . GLU B 1 345 ? 6.395 -44.156 -11.18 1 92.25 345 GLU B C 1
ATOM 6601 O O . GLU B 1 345 ? 6.227 -43.031 -11.672 1 92.25 345 GLU B O 1
ATOM 6606 N N . GLN B 1 346 ? 5.98 -45.281 -11.711 1 93.44 346 GLN B N 1
ATOM 6607 C CA . GLN B 1 346 ? 5.242 -45.25 -12.969 1 93.44 346 GLN B CA 1
ATOM 6608 C C . GLN B 1 346 ? 3.914 -44.5 -12.805 1 93.44 346 GLN B C 1
ATOM 6610 O O . GLN B 1 346 ? 3.504 -43.75 -13.695 1 93.44 346 GLN B O 1
ATOM 6615 N N . ARG B 1 347 ? 3.283 -44.75 -11.734 1 95.38 347 ARG B N 1
ATOM 6616 C CA . ARG B 1 347 ? 2.023 -44.062 -11.453 1 95.38 347 ARG B CA 1
ATOM 6617 C C . ARG B 1 347 ? 2.217 -42.562 -11.414 1 95.38 347 ARG B C 1
ATOM 6619 O O . ARG B 1 347 ? 1.418 -41.812 -11.984 1 95.38 347 ARG B O 1
ATOM 6626 N N . LEU B 1 348 ? 3.225 -42.156 -10.711 1 95.25 348 LEU B N 1
ATOM 6627 C CA . LEU B 1 348 ? 3.488 -40.719 -10.562 1 95.25 348 LEU B CA 1
ATOM 6628 C C . LEU B 1 348 ? 3.863 -40.094 -11.898 1 95.25 348 LEU B C 1
ATOM 6630 O O . LEU B 1 348 ? 3.43 -39 -12.203 1 95.25 348 LEU B O 1
ATOM 6634 N N . TRP B 1 349 ? 4.656 -40.75 -12.734 1 94.88 349 TRP B N 1
ATOM 6635 C CA . TRP B 1 349 ? 4.988 -40.25 -14.062 1 94.88 349 TRP B CA 1
ATOM 6636 C C . TRP B 1 349 ? 3.746 -40.156 -14.938 1 94.88 349 TRP B C 1
ATOM 6638 O O . TRP B 1 349 ? 3.615 -39.219 -15.742 1 94.88 349 TRP B O 1
ATOM 6648 N N . ASN B 1 350 ? 2.865 -41.125 -14.758 1 96.12 350 ASN B N 1
ATOM 6649 C CA . ASN B 1 350 ? 1.605 -41.062 -15.484 1 96.12 350 ASN B CA 1
ATOM 6650 C C . ASN B 1 350 ? 0.783 -39.844 -15.078 1 96.12 350 ASN B C 1
ATOM 6652 O O . ASN B 1 350 ? 0.132 -39.219 -15.914 1 96.12 350 ASN B O 1
ATOM 6656 N N . LEU B 1 351 ? 0.754 -39.594 -13.812 1 96.44 351 LEU B N 1
ATOM 6657 C CA . LEU B 1 351 ? 0.061 -38.406 -13.312 1 96.44 351 LEU B CA 1
ATOM 6658 C C . LEU B 1 351 ? 0.612 -37.156 -13.961 1 96.44 351 LEU B C 1
ATOM 6660 O O . LEU B 1 351 ? -0.151 -36.25 -14.328 1 96.44 351 LEU B O 1
ATOM 6664 N N . ILE B 1 352 ? 1.906 -37.031 -14.078 1 96.44 352 ILE B N 1
ATOM 6665 C CA . ILE B 1 352 ? 2.566 -35.875 -14.695 1 96.44 352 ILE B CA 1
ATOM 6666 C C . ILE B 1 352 ? 2.209 -35.812 -16.172 1 96.44 352 ILE B C 1
ATOM 6668 O O . ILE B 1 352 ? 1.922 -34.719 -16.703 1 96.44 352 ILE B O 1
ATOM 6672 N N . THR B 1 353 ? 2.188 -36.938 -16.844 1 96.44 353 THR B N 1
ATOM 6673 C CA . THR B 1 353 ? 1.838 -37 -18.25 1 96.44 353 THR B CA 1
ATOM 6674 C C . THR B 1 353 ? 0.411 -36.5 -18.484 1 96.44 353 THR B C 1
ATOM 6676 O O . THR B 1 353 ? 0.161 -35.719 -19.391 1 96.44 353 THR B O 1
ATOM 6679 N N . VAL B 1 354 ? -0.446 -37.031 -17.656 1 96.31 354 VAL B N 1
ATOM 6680 C CA . VAL B 1 354 ? -1.847 -36.625 -17.766 1 96.31 354 VAL B CA 1
ATOM 6681 C C . VAL B 1 354 ? -1.984 -35.156 -17.5 1 96.31 354 VAL B C 1
ATOM 6683 O O . VAL B 1 354 ? -2.787 -34.469 -18.141 1 96.31 354 VAL B O 1
ATOM 6686 N N . SER B 1 355 ? -1.292 -34.688 -16.516 1 96.38 355 SER B N 1
ATOM 6687 C CA . SER B 1 355 ? -1.317 -33.25 -16.219 1 96.38 355 SER B CA 1
ATOM 6688 C C . SER B 1 355 ? -0.859 -32.438 -17.422 1 96.38 355 SER B C 1
ATOM 6690 O O . SER B 1 355 ? -1.469 -31.406 -17.734 1 96.38 355 SER B O 1
ATOM 6692 N N . ALA B 1 356 ? 0.25 -32.781 -18.031 1 96.81 356 ALA B N 1
ATOM 6693 C CA . ALA B 1 356 ? 0.744 -32.094 -19.219 1 96.81 356 ALA B CA 1
ATOM 6694 C C . ALA B 1 356 ? -0.303 -32.094 -20.328 1 96.81 356 ALA B C 1
ATOM 6696 O O . ALA B 1 356 ? -0.503 -31.078 -21 1 96.81 356 ALA B O 1
ATOM 6697 N N . TYR B 1 357 ? -0.937 -33.219 -20.5 1 96 357 TYR B N 1
ATOM 6698 C CA . TYR B 1 357 ? -1.983 -33.344 -21.5 1 96 357 TYR B CA 1
ATOM 6699 C C . TYR B 1 357 ? -3.129 -32.375 -21.219 1 96 357 TYR B C 1
ATOM 6701 O O . TYR B 1 357 ? -3.615 -31.688 -22.125 1 96 357 TYR B O 1
ATOM 6709 N N . THR B 1 358 ? -3.6 -32.375 -20 1 94.31 358 THR B N 1
ATOM 6710 C CA . THR B 1 358 ? -4.68 -31.484 -19.609 1 94.31 358 THR B CA 1
ATOM 6711 C C . THR B 1 358 ? -4.297 -30.031 -19.844 1 94.31 358 THR B C 1
ATOM 6713 O O . THR B 1 358 ? -5.105 -29.234 -20.344 1 94.31 358 THR B O 1
ATOM 6716 N N . MET B 1 359 ? -3.115 -29.656 -19.484 1 95.25 359 MET B N 1
ATOM 6717 C CA . MET B 1 359 ? -2.645 -28.281 -19.656 1 95.25 359 MET B CA 1
ATOM 6718 C C . MET B 1 359 ? -2.564 -27.922 -21.141 1 95.25 359 MET B C 1
ATOM 6720 O O . MET B 1 359 ? -2.867 -26.781 -21.516 1 95.25 359 MET B O 1
ATOM 6724 N N . ASN B 1 360 ? -2.135 -28.812 -21.891 1 93.62 360 ASN B N 1
ATOM 6725 C CA . ASN B 1 360 ? -2.113 -28.594 -23.328 1 93.62 360 ASN B CA 1
ATOM 6726 C C . ASN B 1 360 ? -3.514 -28.328 -23.875 1 93.62 360 ASN B C 1
ATOM 6728 O O . ASN B 1 360 ? -3.701 -27.453 -24.719 1 93.62 360 ASN B O 1
ATOM 6732 N N . LYS B 1 361 ? -4.453 -29.094 -23.422 1 89.12 361 LYS B N 1
ATOM 6733 C CA . LYS B 1 361 ? -5.84 -28.922 -23.844 1 89.12 361 LYS B CA 1
ATOM 6734 C C . LYS B 1 361 ? -6.379 -27.562 -23.422 1 89.12 361 LYS B C 1
ATOM 6736 O O . LYS B 1 361 ? -7.137 -26.938 -24.172 1 89.12 361 LYS B O 1
ATOM 6741 N N . VAL B 1 362 ? -6.059 -27.156 -22.25 1 87.31 362 VAL B N 1
ATOM 6742 C CA . VAL B 1 362 ? -6.477 -25.844 -21.766 1 87.31 362 VAL B CA 1
ATOM 6743 C C . VAL B 1 362 ? -5.898 -24.766 -22.672 1 87.31 362 VAL B C 1
ATOM 6745 O O . VAL B 1 362 ? -6.582 -23.797 -23 1 87.31 362 VAL B O 1
ATOM 6748 N N . GLY B 1 363 ? -4.617 -24.875 -23 1 86 363 GLY B N 1
ATOM 6749 C CA . GLY B 1 363 ? -4 -23.938 -23.938 1 86 363 GLY B CA 1
ATOM 6750 C C . GLY B 1 363 ? -4.695 -23.875 -25.281 1 86 363 GLY B C 1
ATOM 6751 O O . GLY B 1 363 ? -4.891 -22.797 -25.844 1 86 363 GLY B O 1
ATOM 6752 N N . GLU B 1 364 ? -5.113 -24.953 -25.734 1 83.19 364 GLU B N 1
ATOM 6753 C CA . GLU B 1 364 ? -5.734 -25.062 -27.062 1 83.19 364 GLU B CA 1
ATOM 6754 C C . GLU B 1 364 ? -7.152 -24.5 -27.047 1 83.19 364 GLU B C 1
ATOM 6756 O O . GLU B 1 364 ? -7.562 -23.812 -27.984 1 83.19 364 GLU B O 1
ATOM 6761 N N . VAL B 1 365 ? -7.859 -24.812 -26 1 77.12 365 VAL B N 1
ATOM 6762 C CA . VAL B 1 365 ? -9.281 -24.484 -25.953 1 77.12 365 VAL B CA 1
ATOM 6763 C C . VAL B 1 365 ? -9.469 -23.078 -25.391 1 77.12 365 VAL B C 1
ATOM 6765 O O . VAL B 1 365 ? -10.305 -22.312 -25.891 1 77.12 365 VAL B O 1
ATOM 6768 N N . LEU B 1 366 ? -8.742 -22.781 -24.375 1 77.5 366 LEU B N 1
ATOM 6769 C CA . LEU B 1 366 ? -8.992 -21.547 -23.656 1 77.5 366 LEU B CA 1
ATOM 6770 C C . LEU B 1 366 ? -7.875 -20.531 -23.922 1 77.5 366 LEU B C 1
ATOM 6772 O O . LEU B 1 366 ? -7.824 -19.469 -23.297 1 77.5 366 LEU B O 1
ATOM 6776 N N . ASP B 1 367 ? -6.934 -20.844 -24.812 1 79.69 367 ASP B N 1
ATOM 6777 C CA . ASP B 1 367 ? -5.844 -19.953 -25.203 1 79.69 367 ASP B CA 1
ATOM 6778 C C . ASP B 1 367 ? -4.992 -19.562 -24 1 79.69 367 ASP B C 1
ATOM 6780 O O . ASP B 1 367 ? -4.668 -18.375 -23.828 1 79.69 367 ASP B O 1
ATOM 6784 N N . SER B 1 368 ? -4.777 -20.484 -23.125 1 87.06 368 SER B N 1
ATOM 6785 C CA . SER B 1 368 ? -3.898 -20.25 -21.984 1 87.06 368 SER B CA 1
ATOM 6786 C C . SER B 1 368 ? -2.432 -20.406 -22.375 1 87.06 368 SER B C 1
ATOM 6788 O O . SER B 1 368 ? -1.981 -21.5 -22.703 1 87.06 368 SER B O 1
ATOM 6790 N N . THR B 1 369 ? -1.694 -19.328 -22.312 1 91.88 369 THR B N 1
ATOM 6791 C CA . THR B 1 369 ? -0.268 -19.344 -22.609 1 91.88 369 THR B CA 1
ATOM 6792 C C . THR B 1 369 ? 0.5 -20.141 -21.562 1 91.88 369 THR B C 1
ATOM 6794 O O . THR B 1 369 ? 1.432 -20.875 -21.891 1 91.88 369 THR B O 1
ATOM 6797 N N . VAL B 1 370 ? 0.097 -20.031 -20.344 1 95.75 370 VAL B N 1
ATOM 6798 C CA . VAL B 1 370 ? 0.743 -20.734 -19.234 1 95.75 370 VAL B CA 1
ATOM 6799 C C . VAL B 1 370 ? 0.507 -22.25 -19.391 1 95.75 370 VAL B C 1
ATOM 6801 O O . VAL B 1 370 ? 1.422 -23.047 -19.188 1 95.75 370 VAL B O 1
ATOM 6804 N N . GLY B 1 371 ? -0.752 -22.578 -19.797 1 94.5 371 GLY B N 1
ATOM 6805 C CA . GLY B 1 371 ? -1.056 -23.984 -20.016 1 94.5 371 GLY B CA 1
ATOM 6806 C C . GLY B 1 371 ? -0.177 -24.625 -21.078 1 94.5 371 GLY B C 1
ATOM 6807 O O . GLY B 1 371 ? 0.415 -25.672 -20.844 1 94.5 371 GLY B O 1
ATOM 6808 N N . ASP B 1 372 ? -0.023 -23.953 -22.125 1 95.12 372 ASP B N 1
ATOM 6809 C CA . ASP B 1 372 ? 0.766 -24.453 -23.25 1 95.12 372 ASP B CA 1
ATOM 6810 C C . ASP B 1 372 ? 2.232 -24.625 -22.859 1 95.12 372 ASP B C 1
ATOM 6812 O O . ASP B 1 372 ? 2.84 -25.672 -23.125 1 95.12 372 ASP B O 1
ATOM 6816 N N . GLN B 1 373 ? 2.75 -23.656 -22.25 1 96.56 373 GLN B N 1
ATOM 6817 C CA . GLN B 1 373 ? 4.168 -23.672 -21.922 1 96.56 373 GLN B CA 1
ATOM 6818 C C . GLN B 1 373 ? 4.453 -24.656 -20.797 1 96.56 373 GLN B C 1
ATOM 6820 O O . GLN B 1 373 ? 5.512 -25.297 -20.766 1 96.56 373 GLN B O 1
ATOM 6825 N N . SER B 1 374 ? 3.492 -24.781 -19.891 1 97.44 374 SER B N 1
ATOM 6826 C CA . SER B 1 374 ? 3.615 -25.766 -18.828 1 97.44 374 SER B CA 1
ATOM 6827 C C . SER B 1 374 ? 3.703 -27.188 -19.391 1 97.44 374 SER B C 1
ATOM 6829 O O . SER B 1 374 ? 4.547 -27.984 -18.969 1 97.44 374 SER B O 1
ATOM 6831 N N . ALA B 1 375 ? 2.809 -27.453 -20.344 1 97.44 375 ALA B N 1
ATOM 6832 C CA . ALA B 1 375 ? 2.809 -28.766 -21 1 97.44 375 ALA B CA 1
ATOM 6833 C C . ALA B 1 375 ? 4.141 -29.031 -21.688 1 97.44 375 ALA B C 1
ATOM 6835 O O . ALA B 1 375 ? 4.707 -30.109 -21.562 1 97.44 375 ALA B O 1
ATOM 6836 N N . GLU B 1 376 ? 4.637 -28.078 -22.344 1 96.31 376 GLU B N 1
ATOM 6837 C CA . GLU B 1 376 ? 5.891 -28.219 -23.062 1 96.31 376 GLU B CA 1
ATOM 6838 C C . GLU B 1 376 ? 7.047 -28.531 -22.125 1 96.31 376 GLU B C 1
ATOM 6840 O O . GLU B 1 376 ? 7.855 -29.422 -22.391 1 96.31 376 GLU B O 1
ATOM 6845 N N . VAL B 1 377 ? 7.16 -27.781 -21.062 1 96.94 377 VAL B N 1
ATOM 6846 C CA . VAL B 1 377 ? 8.242 -27.984 -20.094 1 96.94 377 VAL B CA 1
ATOM 6847 C C . VAL B 1 377 ? 8.156 -29.375 -19.5 1 96.94 377 VAL B C 1
ATOM 6849 O O . VAL B 1 377 ? 9.164 -30.078 -19.406 1 96.94 377 VAL B O 1
ATOM 6852 N N . LEU B 1 378 ? 6.941 -29.812 -19.078 1 97.62 378 LEU B N 1
ATOM 6853 C CA . LEU B 1 378 ? 6.77 -31.109 -18.438 1 97.62 378 LEU B CA 1
ATOM 6854 C C . LEU B 1 378 ? 7.066 -32.25 -19.422 1 97.62 378 LEU B C 1
ATOM 6856 O O . LEU B 1 378 ? 7.672 -33.25 -19.047 1 97.62 378 LEU B O 1
ATOM 6860 N N . GLU B 1 379 ? 6.672 -32.062 -20.672 1 96.44 379 GLU B N 1
ATOM 6861 C CA . GLU B 1 379 ? 6.918 -33.062 -21.703 1 96.44 379 GLU B CA 1
ATOM 6862 C C . GLU B 1 379 ? 8.414 -33.219 -21.984 1 96.44 379 GLU B C 1
ATOM 6864 O O . GLU B 1 379 ? 8.922 -34.344 -22.062 1 96.44 379 GLU B O 1
ATOM 6869 N N . ASN B 1 380 ? 9.047 -32.094 -22.125 1 95.44 380 ASN B N 1
ATOM 6870 C CA . ASN B 1 380 ? 10.484 -32.125 -22.359 1 95.44 380 ASN B CA 1
ATOM 6871 C C . ASN B 1 380 ? 11.234 -32.719 -21.156 1 95.44 380 ASN B C 1
ATOM 6873 O O . ASN B 1 380 ? 12.195 -33.469 -21.328 1 95.44 380 ASN B O 1
ATOM 6877 N N . PHE B 1 381 ? 10.836 -32.312 -20.016 1 96.06 381 PHE B N 1
ATOM 6878 C CA . PHE B 1 381 ? 11.453 -32.844 -18.797 1 96.06 381 PHE B CA 1
ATOM 6879 C C . PHE B 1 381 ? 11.281 -34.344 -18.703 1 96.06 381 PHE B C 1
ATOM 6881 O O . PHE B 1 381 ? 12.242 -35.062 -18.422 1 96.06 381 PHE B O 1
ATOM 6888 N N . GLN B 1 382 ? 10.086 -34.844 -18.938 1 94.69 382 GLN B N 1
ATOM 6889 C CA . GLN B 1 382 ? 9.805 -36.281 -18.906 1 94.69 382 GLN B CA 1
ATOM 6890 C C . GLN B 1 382 ? 10.594 -37.031 -19.984 1 94.69 382 GLN B C 1
ATOM 6892 O O . GLN B 1 382 ? 11.102 -38.125 -19.734 1 94.69 382 GLN B O 1
ATOM 6897 N N . ALA B 1 383 ? 10.664 -36.406 -21.125 1 94 383 ALA B N 1
ATOM 6898 C CA . ALA B 1 383 ? 11.422 -37.031 -22.219 1 94 383 ALA B CA 1
ATOM 6899 C C . ALA B 1 383 ? 12.898 -37.156 -21.859 1 94 383 ALA B C 1
ATOM 6901 O O . ALA B 1 383 ? 13.539 -38.156 -22.188 1 94 383 ALA B O 1
ATOM 6902 N N . ALA B 1 384 ? 13.391 -36.156 -21.234 1 94.12 384 ALA B N 1
ATOM 6903 C CA . ALA B 1 384 ? 14.789 -36.188 -20.812 1 94.12 384 ALA B CA 1
ATOM 6904 C C . ALA B 1 384 ? 15.016 -37.312 -19.797 1 94.12 384 ALA B C 1
ATOM 6906 O O . ALA B 1 384 ? 16.016 -38.031 -19.859 1 94.12 384 ALA B O 1
ATOM 6907 N N . CYS B 1 385 ? 14.117 -37.469 -18.875 1 92.31 385 CYS B N 1
ATOM 6908 C CA . CYS B 1 385 ? 14.242 -38.469 -17.797 1 92.31 385 CYS B CA 1
ATOM 6909 C C . CYS B 1 385 ? 14.102 -39.875 -18.344 1 92.31 385 CYS B C 1
ATOM 6911 O O . CYS B 1 385 ? 14.742 -40.812 -17.844 1 92.31 385 CYS B O 1
ATOM 6913 N N . SER B 1 386 ? 13.281 -40 -19.375 1 90.44 386 SER B N 1
ATOM 6914 C CA . SER B 1 386 ? 13.039 -41.344 -19.938 1 90.44 386 SER B CA 1
ATOM 6915 C C . SER B 1 386 ? 14.055 -41.656 -21.031 1 90.44 386 SER B C 1
ATOM 6917 O O . SER B 1 386 ? 14.062 -42.781 -21.562 1 90.44 386 SER B O 1
ATOM 6919 N N . GLY B 1 387 ? 14.844 -40.656 -21.406 1 88.94 387 GLY B N 1
ATOM 6920 C CA . GLY B 1 387 ? 15.867 -40.875 -22.422 1 88.94 387 GLY B CA 1
ATOM 6921 C C . GLY B 1 387 ? 15.359 -40.656 -23.828 1 88.94 387 GLY B C 1
ATOM 6922 O O . GLY B 1 387 ? 16.078 -40.938 -24.797 1 88.94 387 GLY B O 1
ATOM 6923 N N . THR B 1 388 ? 14.18 -40.156 -24 1 88.69 388 THR B N 1
ATOM 6924 C CA . THR B 1 388 ? 13.578 -40.031 -25.312 1 88.69 388 THR B CA 1
ATOM 6925 C C . THR B 1 388 ? 13.68 -38.594 -25.828 1 88.69 388 THR B C 1
ATOM 6927 O O . THR B 1 388 ? 13.094 -38.25 -26.859 1 88.69 388 THR B O 1
ATOM 6930 N N . PHE B 1 389 ? 14.359 -37.75 -25.047 1 90.5 389 PHE B N 1
ATOM 6931 C CA . PHE B 1 389 ? 14.57 -36.375 -25.5 1 90.5 389 PHE B CA 1
ATOM 6932 C C . PHE B 1 389 ? 15.438 -36.344 -26.75 1 90.5 389 PHE B C 1
ATOM 6934 O O . PHE B 1 389 ? 16.547 -36.875 -26.766 1 90.5 389 PHE B O 1
ATOM 6941 N N . THR B 1 390 ? 14.969 -35.781 -27.891 1 80.19 390 THR B N 1
ATOM 6942 C CA . THR B 1 390 ? 15.664 -35.875 -29.172 1 80.19 390 THR B CA 1
ATOM 6943 C C . THR B 1 390 ? 16.062 -34.469 -29.656 1 80.19 390 THR B C 1
ATOM 6945 O O . THR B 1 390 ? 16.516 -34.312 -30.781 1 80.19 390 THR B O 1
ATOM 6948 N N . GLY B 1 391 ? 15.922 -33.562 -28.875 1 78.12 391 GLY B N 1
ATOM 6949 C CA . GLY B 1 391 ? 16.25 -32.219 -29.344 1 78.12 391 GLY B CA 1
ATOM 6950 C C . GLY B 1 391 ? 17.719 -32.062 -29.672 1 78.12 391 GLY B C 1
ATOM 6951 O O . GLY B 1 391 ? 18.594 -32.438 -28.875 1 78.12 391 GLY B O 1
ATOM 6952 N N . LEU B 1 392 ? 17.969 -31.609 -30.859 1 77.06 392 LEU B N 1
ATOM 6953 C CA . LEU B 1 392 ? 19.344 -31.375 -31.297 1 77.06 392 LEU B CA 1
ATOM 6954 C C . LEU B 1 392 ? 19.953 -30.188 -30.547 1 77.06 392 LEU B C 1
ATOM 6956 O O . LEU B 1 392 ? 21.141 -30.188 -30.219 1 77.06 392 LEU B O 1
ATOM 6960 N N . GLU B 1 393 ? 19.094 -29.219 -30.234 1 86.81 393 GLU B N 1
ATOM 6961 C CA . GLU B 1 393 ? 19.531 -28.047 -29.469 1 86.81 393 GLU B CA 1
ATOM 6962 C C . GLU B 1 393 ? 19.016 -28.109 -28.031 1 86.81 393 GLU B C 1
ATOM 6964 O O . GLU B 1 393 ? 17.969 -28.703 -27.75 1 86.81 393 GLU B O 1
ATOM 6969 N N . PRO B 1 394 ? 19.844 -27.562 -27.219 1 90.69 394 PRO B N 1
ATOM 6970 C CA . PRO B 1 394 ? 19.406 -27.531 -25.828 1 90.69 394 PRO B CA 1
ATOM 6971 C C . PRO B 1 394 ? 18.078 -26.812 -25.656 1 90.69 394 PRO B C 1
ATOM 6973 O O . PRO B 1 394 ? 17.797 -25.828 -26.328 1 90.69 394 PRO B O 1
ATOM 6976 N N . TYR B 1 395 ? 17.25 -27.406 -24.922 1 93.44 395 TYR B N 1
ATOM 6977 C CA . TYR B 1 395 ? 16 -26.797 -24.516 1 93.44 395 TYR B CA 1
ATOM 6978 C C . TYR B 1 395 ? 16.172 -25.984 -23.234 1 93.44 395 TYR B C 1
ATOM 6980 O O . TYR B 1 395 ? 16.703 -26.484 -22.25 1 93.44 395 TYR B O 1
ATOM 6988 N N . GLU B 1 396 ? 15.867 -24.719 -23.312 1 93.19 396 GLU B N 1
ATOM 6989 C CA . GLU B 1 396 ? 15.969 -23.859 -22.125 1 93.19 396 GLU B CA 1
ATOM 6990 C C . GLU B 1 396 ? 14.672 -23.078 -21.906 1 93.19 396 GLU B C 1
ATOM 6992 O O . GLU B 1 396 ? 14.086 -22.562 -22.859 1 93.19 396 GLU B O 1
ATOM 6997 N N . ALA B 1 397 ? 14.188 -23.141 -20.719 1 93.44 397 ALA B N 1
ATOM 6998 C CA . ALA B 1 397 ? 13 -22.375 -20.328 1 93.44 397 ALA B CA 1
ATOM 6999 C C . ALA B 1 397 ? 13.219 -21.656 -19.016 1 93.44 397 ALA B C 1
ATOM 7001 O O . ALA B 1 397 ? 13.711 -22.234 -18.047 1 93.44 397 ALA B O 1
ATOM 7002 N N . ILE B 1 398 ? 13 -20.312 -19.031 1 91.31 398 ILE B N 1
ATOM 7003 C CA . ILE B 1 398 ? 12.977 -19.516 -17.812 1 91.31 398 ILE B CA 1
ATOM 7004 C C . ILE B 1 398 ? 11.531 -19.297 -17.359 1 91.31 398 ILE B C 1
ATOM 7006 O O . ILE B 1 398 ? 10.781 -18.578 -18.031 1 91.31 398 ILE B O 1
ATOM 7010 N N . ILE B 1 399 ? 11.125 -19.906 -16.344 1 92.31 399 ILE B N 1
ATOM 7011 C CA . ILE B 1 399 ? 9.75 -19.891 -15.852 1 92.31 399 ILE B CA 1
ATOM 7012 C C . ILE B 1 399 ? 9.633 -18.859 -14.734 1 92.31 399 ILE B C 1
ATOM 7014 O O . ILE B 1 399 ? 10.188 -19.031 -13.641 1 92.31 399 ILE B O 1
ATOM 7018 N N . PRO B 1 400 ? 8.836 -17.797 -14.977 1 89.75 400 PRO B N 1
ATOM 7019 C CA . PRO B 1 400 ? 8.68 -16.766 -13.945 1 89.75 400 PRO B CA 1
ATOM 7020 C C . PRO B 1 400 ? 8.188 -17.344 -12.609 1 89.75 400 PRO B C 1
ATOM 7022 O O . PRO B 1 400 ? 7.32 -18.219 -12.594 1 89.75 400 PRO B O 1
ATOM 7025 N N . TYR B 1 401 ? 8.719 -16.859 -11.523 1 88.81 401 TYR B N 1
ATOM 7026 C CA . TYR B 1 401 ? 8.344 -17.188 -10.148 1 88.81 401 TYR B CA 1
ATOM 7027 C C . TYR B 1 401 ? 8.688 -18.641 -9.828 1 88.81 401 TYR B C 1
ATOM 7029 O O . TYR B 1 401 ? 8.266 -19.172 -8.797 1 88.81 401 TYR B O 1
ATOM 7037 N N . PHE B 1 402 ? 9.383 -19.328 -10.727 1 90.69 402 PHE B N 1
ATOM 7038 C CA . PHE B 1 402 ? 9.742 -20.734 -10.484 1 90.69 402 PHE B CA 1
ATOM 7039 C C . PHE B 1 402 ? 11.242 -20.938 -10.641 1 90.69 402 PHE B C 1
ATOM 7041 O O . PHE B 1 402 ? 11.93 -21.281 -9.672 1 90.69 402 PHE B O 1
ATOM 7048 N N . GLY B 1 403 ? 11.742 -20.719 -11.867 1 90.56 403 GLY B N 1
ATOM 7049 C CA . GLY B 1 403 ? 13.156 -20.953 -12.086 1 90.56 403 GLY B CA 1
ATOM 7050 C C . GLY B 1 403 ? 13.508 -21.219 -13.539 1 90.56 403 GLY B C 1
ATOM 7051 O O . GLY B 1 403 ? 12.859 -20.688 -14.445 1 90.56 403 GLY B O 1
ATOM 7052 N N . ARG B 1 404 ? 14.625 -21.922 -13.625 1 91.94 404 ARG B N 1
ATOM 7053 C CA . ARG B 1 404 ? 15.156 -22.188 -14.953 1 91.94 404 ARG B CA 1
ATOM 7054 C C . ARG B 1 404 ? 15.422 -23.688 -15.148 1 91.94 404 ARG B C 1
ATOM 7056 O O . ARG B 1 404 ? 15.883 -24.359 -14.227 1 91.94 404 ARG B O 1
ATOM 7063 N N . ILE B 1 405 ? 15.062 -24.156 -16.344 1 93.88 405 ILE B N 1
ATOM 7064 C CA . ILE B 1 405 ? 15.352 -25.531 -16.719 1 93.88 405 ILE B CA 1
ATOM 7065 C C . ILE B 1 405 ? 16.141 -25.562 -18.031 1 93.88 405 ILE B C 1
ATOM 7067 O O . ILE B 1 405 ? 15.812 -24.812 -18.969 1 93.88 405 ILE B O 1
ATOM 7071 N N . LYS B 1 406 ? 17.156 -26.219 -18.047 1 93.75 406 LYS B N 1
ATOM 7072 C CA . LYS B 1 406 ? 17.953 -26.453 -19.25 1 93.75 406 LYS B CA 1
ATOM 7073 C C . LYS B 1 406 ? 18.172 -27.938 -19.5 1 93.75 406 LYS B C 1
ATOM 7075 O O . LYS B 1 406 ? 18.594 -28.672 -18.578 1 93.75 406 LYS B O 1
ATOM 7080 N N . ILE B 1 407 ? 17.844 -28.406 -20.688 1 94.62 407 ILE B N 1
ATOM 7081 C CA . ILE B 1 407 ? 18.031 -29.797 -21.078 1 94.62 407 ILE B CA 1
ATOM 7082 C C . ILE B 1 407 ? 18.984 -29.891 -22.266 1 94.62 407 ILE B C 1
ATOM 7084 O O . ILE B 1 407 ? 18.766 -29.219 -23.281 1 94.62 407 ILE B O 1
ATOM 7088 N N . SER B 1 408 ? 19.984 -30.594 -22.109 1 92.81 408 SER B N 1
ATOM 7089 C CA . SER B 1 408 ? 20.969 -30.766 -23.172 1 92.81 408 SER B CA 1
ATOM 7090 C C . SER B 1 408 ? 21.312 -32.25 -23.375 1 92.81 408 SER B C 1
ATOM 7092 O O . SER B 1 408 ? 21.141 -33.062 -22.469 1 92.81 408 SER B O 1
ATOM 7094 N N . ARG B 1 409 ? 21.734 -32.531 -24.609 1 89.12 409 ARG B N 1
ATOM 7095 C CA . ARG B 1 409 ? 22.219 -33.844 -24.953 1 89.12 409 ARG B CA 1
ATOM 7096 C C . ARG B 1 409 ? 23.719 -33.844 -25.172 1 89.12 409 ARG B C 1
ATOM 7098 O O . ARG B 1 409 ? 24.266 -32.938 -25.797 1 89.12 409 ARG B O 1
ATOM 7105 N N . PHE B 1 410 ? 24.312 -34.812 -24.484 1 83.69 410 PHE B N 1
ATOM 7106 C CA . PHE B 1 410 ? 25.766 -34.906 -24.609 1 83.69 410 PHE B CA 1
ATOM 7107 C C . PHE B 1 410 ? 26.156 -36.344 -25.016 1 83.69 410 PHE B C 1
ATOM 7109 O O . PHE B 1 410 ? 25.531 -37.312 -24.594 1 83.69 410 PHE B O 1
ATOM 7116 N N . THR B 1 411 ? 27.156 -36.469 -25.922 1 80.19 411 THR B N 1
ATOM 7117 C CA . THR B 1 411 ? 27.75 -37.75 -26.297 1 80.19 411 THR B CA 1
ATOM 7118 C C . THR B 1 411 ? 29.094 -37.938 -25.594 1 80.19 411 THR B C 1
ATOM 7120 O O . THR B 1 411 ? 29.969 -37.062 -25.672 1 80.19 411 THR B O 1
ATOM 7123 N N . GLU B 1 412 ? 29.062 -38.844 -24.703 1 71.25 412 GLU B N 1
ATOM 7124 C CA . GLU B 1 412 ? 30.328 -39.188 -24.047 1 71.25 412 GLU B CA 1
ATOM 7125 C C . GLU B 1 412 ? 31.047 -40.312 -24.781 1 71.25 412 GLU B C 1
ATOM 7127 O O . GLU B 1 412 ? 30.453 -41.344 -25.078 1 71.25 412 GLU B O 1
ATOM 7132 N N . LYS B 1 413 ? 32.312 -40.188 -25.344 1 69.25 413 LYS B N 1
ATOM 7133 C CA . LYS B 1 413 ? 33.188 -41.188 -25.953 1 69.25 413 LYS B CA 1
ATOM 7134 C C . LYS B 1 413 ? 34 -41.906 -24.891 1 69.25 413 LYS B C 1
ATOM 7136 O O . LYS B 1 413 ? 34.656 -41.281 -24.078 1 69.25 413 LYS B O 1
ATOM 7141 N N . LYS B 1 414 ? 33.5 -43.094 -24.578 1 61.72 414 LYS B N 1
ATOM 7142 C CA . LYS B 1 414 ? 34.406 -43.875 -23.75 1 61.72 414 LYS B CA 1
ATOM 7143 C C . LYS B 1 414 ? 35.375 -44.719 -24.594 1 61.72 414 LYS B C 1
ATOM 7145 O O . LYS B 1 414 ? 34.938 -45.438 -25.516 1 61.72 414 LYS B O 1
ATOM 7150 N N . GLN B 1 415 ? 36.625 -44.375 -24.578 1 58.34 415 GLN B N 1
ATOM 7151 C CA . GLN B 1 415 ? 37.656 -45.188 -25.203 1 58.34 415 GLN B CA 1
ATOM 7152 C C . GLN B 1 415 ? 37.938 -46.469 -24.391 1 58.34 415 GLN B C 1
ATOM 7154 O O . GLN B 1 415 ? 38.219 -46.375 -23.188 1 58.34 415 GLN B O 1
ATOM 7159 N N . TYR B 1 416 ? 37.188 -47.5 -24.703 1 52.47 416 TYR B N 1
ATOM 7160 C CA . TYR B 1 416 ? 37.656 -48.75 -24.109 1 52.47 416 TYR B CA 1
ATOM 7161 C C . TYR B 1 416 ? 38.906 -49.25 -24.828 1 52.47 416 TYR B C 1
ATOM 7163 O O . TYR B 1 416 ? 39 -49.188 -26.047 1 52.47 416 TYR B O 1
ATOM 7171 N N . TYR B 1 417 ? 40 -49.125 -24.125 1 51.06 417 TYR B N 1
ATOM 7172 C CA . TYR B 1 417 ? 41.219 -49.719 -24.594 1 51.06 417 TYR B CA 1
ATOM 7173 C C . TYR B 1 417 ? 41.031 -51.219 -24.828 1 51.06 417 TYR B C 1
ATOM 7175 O O . TYR B 1 417 ? 41.281 -52.031 -23.922 1 51.06 417 TYR B O 1
ATOM 7183 N N . THR B 1 418 ? 39.938 -51.812 -25.297 1 50 418 THR B N 1
ATOM 7184 C CA . THR B 1 418 ? 40.188 -53.219 -25.672 1 50 418 THR B CA 1
ATOM 7185 C C . THR B 1 418 ? 40.938 -53.281 -27 1 50 418 THR B C 1
ATOM 7187 O O . THR B 1 418 ? 41.031 -52.281 -27.719 1 50 418 THR B O 1
ATOM 7190 N N . ARG B 1 419 ? 41.5 -54.469 -27.359 1 55.41 419 ARG B N 1
ATOM 7191 C CA . ARG B 1 419 ? 42.312 -54.781 -28.531 1 55.41 419 ARG B CA 1
ATOM 7192 C C . ARG B 1 419 ? 41.688 -54.188 -29.797 1 55.41 419 ARG B C 1
ATOM 7194 O O . ARG B 1 419 ? 42.375 -53.906 -30.766 1 55.41 419 ARG B O 1
ATOM 7201 N N . GLN B 1 420 ? 40.406 -54.375 -29.984 1 54.69 420 GLN B N 1
ATOM 7202 C CA . GLN B 1 420 ? 39.812 -53.906 -31.234 1 54.69 420 GLN B CA 1
ATOM 7203 C C . GLN B 1 420 ? 39.312 -52.469 -31.125 1 54.69 420 GLN B C 1
ATOM 7205 O O . GLN B 1 420 ? 38.812 -51.906 -32.094 1 54.69 420 GLN B O 1
ATOM 7210 N N . ASN B 1 421 ? 39.812 -51.5 -30.391 1 52.84 421 ASN B N 1
ATOM 7211 C CA . ASN B 1 421 ? 39.562 -50.062 -30.234 1 52.84 421 ASN B CA 1
ATOM 7212 C C . ASN B 1 421 ? 38.094 -49.719 -30.406 1 52.84 421 ASN B C 1
ATOM 7214 O O . ASN B 1 421 ? 37.75 -49 -31.344 1 52.84 421 ASN B O 1
ATOM 7218 N N . GLN B 1 422 ? 37.156 -50.562 -30.031 1 56 422 GLN B N 1
ATOM 7219 C CA . GLN B 1 422 ? 35.781 -50.188 -30.281 1 56 422 GLN B CA 1
ATOM 7220 C C . GLN B 1 422 ? 35.312 -49.094 -29.312 1 56 422 GLN B C 1
ATOM 7222 O O . GLN B 1 422 ? 35.562 -49.188 -28.094 1 56 422 GLN B O 1
ATOM 7227 N N . GLN B 1 423 ? 35.219 -47.781 -29.688 1 59.62 423 GLN B N 1
ATOM 7228 C CA . GLN B 1 423 ? 34.688 -46.625 -28.984 1 59.62 423 GLN B CA 1
ATOM 7229 C C . GLN B 1 423 ? 33.188 -46.781 -28.766 1 59.62 423 GLN B C 1
ATOM 7231 O O . GLN B 1 423 ? 32.438 -47.156 -29.672 1 59.62 423 GLN B O 1
ATOM 7236 N N . SER B 1 424 ? 32.719 -47.219 -27.547 1 66.69 424 SER B N 1
ATOM 7237 C CA . SER B 1 424 ? 31.281 -47.188 -27.312 1 66.69 424 SER B CA 1
ATOM 7238 C C . SER B 1 424 ? 30.797 -45.781 -26.984 1 66.69 424 SER B C 1
ATOM 7240 O O . SER B 1 424 ? 31.422 -45.062 -26.188 1 66.69 424 SER B O 1
ATOM 7242 N N . GLU B 1 425 ? 30.016 -45.125 -27.859 1 71.5 425 GLU B N 1
ATOM 7243 C CA . GLU B 1 425 ? 29.406 -43.812 -27.672 1 71.5 425 GLU B CA 1
ATOM 7244 C C . GLU B 1 425 ? 28.125 -43.906 -26.875 1 71.5 425 GLU B C 1
ATOM 7246 O O . GLU B 1 425 ? 27.234 -44.719 -27.203 1 71.5 425 GLU B O 1
ATOM 7251 N N . THR B 1 426 ? 28.188 -43.438 -25.531 1 81.38 426 THR B N 1
ATOM 7252 C CA . THR B 1 426 ? 26.953 -43.375 -24.75 1 81.38 426 THR B CA 1
ATOM 7253 C C . THR B 1 426 ? 26.406 -41.938 -24.75 1 81.38 426 THR B C 1
ATOM 7255 O O . THR B 1 426 ? 27.141 -41 -24.516 1 81.38 426 THR B O 1
ATOM 7258 N N . GLU B 1 427 ? 25.156 -41.844 -25.234 1 86 427 GLU B N 1
ATOM 7259 C CA . GLU B 1 427 ? 24.484 -40.562 -25.234 1 86 427 GLU B CA 1
ATOM 7260 C C . GLU B 1 427 ? 23.719 -40.312 -23.938 1 86 427 GLU B C 1
ATOM 7262 O O . GLU B 1 427 ? 23.109 -41.25 -23.391 1 86 427 GLU B O 1
ATOM 7267 N N . LYS B 1 428 ? 23.938 -39.094 -23.375 1 89.75 428 LYS B N 1
ATOM 7268 C CA . LYS B 1 428 ? 23.266 -38.75 -22.109 1 89.75 428 LYS B CA 1
ATOM 7269 C C . LYS B 1 428 ? 22.484 -37.438 -22.234 1 89.75 428 LYS B C 1
ATOM 7271 O O . LYS B 1 428 ? 22.875 -36.562 -23 1 89.75 428 LYS B O 1
ATOM 7276 N N . ASN B 1 429 ? 21.375 -37.469 -21.562 1 92.12 429 ASN B N 1
ATOM 7277 C CA . ASN B 1 429 ? 20.609 -36.219 -21.359 1 92.12 429 ASN B CA 1
ATOM 7278 C C . ASN B 1 429 ? 20.953 -35.562 -20.031 1 92.12 429 ASN B C 1
ATOM 7280 O O . ASN B 1 429 ? 20.953 -36.219 -18.984 1 92.12 429 ASN B O 1
ATOM 7284 N N . VAL B 1 430 ? 21.281 -34.312 -20.062 1 93.31 430 VAL B N 1
ATOM 7285 C CA . VAL B 1 430 ? 21.609 -33.562 -18.859 1 93.31 430 VAL B CA 1
ATOM 7286 C C . VAL B 1 430 ? 20.531 -32.5 -18.609 1 93.31 430 VAL B C 1
ATOM 7288 O O . VAL B 1 430 ? 20.219 -31.703 -19.484 1 93.31 430 VAL B O 1
ATOM 7291 N N . VAL B 1 431 ? 19.953 -32.594 -17.406 1 95 431 VAL B N 1
ATOM 7292 C CA . VAL B 1 431 ? 18.938 -31.625 -17 1 95 431 VAL B CA 1
ATOM 7293 C C . VAL B 1 431 ? 19.484 -30.734 -15.891 1 95 431 VAL B C 1
ATOM 7295 O O . VAL B 1 431 ? 19.828 -31.219 -14.812 1 95 431 VAL B O 1
ATOM 7298 N N . GLU B 1 432 ? 19.641 -29.469 -16.141 1 94.81 432 GLU B N 1
ATOM 7299 C CA . GLU B 1 432 ? 20.031 -28.469 -15.148 1 94.81 432 GLU B CA 1
ATOM 7300 C C . GLU B 1 432 ? 18.828 -27.688 -14.648 1 94.81 432 GLU B C 1
ATOM 7302 O O . GLU B 1 432 ? 18.078 -27.125 -15.445 1 94.81 432 GLU B O 1
ATOM 7307 N N . LEU B 1 433 ? 18.641 -27.719 -13.375 1 93.62 433 LEU B N 1
ATOM 7308 C CA . LEU B 1 433 ? 17.516 -27.016 -12.766 1 93.62 433 LEU B CA 1
ATOM 7309 C C . LEU B 1 433 ? 17.984 -26 -11.742 1 93.62 433 LEU B C 1
ATOM 7311 O O . LEU B 1 433 ? 18.891 -26.281 -10.953 1 93.62 433 LEU B O 1
ATOM 7315 N N . GLU B 1 434 ? 17.5 -24.781 -11.852 1 91.38 434 GLU B N 1
ATOM 7316 C CA . GLU B 1 434 ? 17.703 -23.734 -10.867 1 91.38 434 GLU B CA 1
ATOM 7317 C C . GLU B 1 434 ? 16.375 -23.125 -10.422 1 91.38 434 GLU B C 1
ATOM 7319 O O . GLU B 1 434 ? 15.469 -22.922 -11.242 1 91.38 434 GLU B O 1
ATOM 7324 N N . SER B 1 435 ? 16.172 -22.969 -9.102 1 88.94 435 SER B N 1
ATOM 7325 C CA . SER B 1 435 ? 14.891 -22.469 -8.633 1 88.94 435 SER B CA 1
ATOM 7326 C C . SER B 1 435 ? 15.023 -21.797 -7.27 1 88.94 435 SER B C 1
ATOM 7328 O O . SER B 1 435 ? 15.922 -22.125 -6.496 1 88.94 435 SER B O 1
ATOM 7330 N N . ASN B 1 436 ? 14.102 -20.844 -7.023 1 79.75 436 ASN B N 1
ATOM 7331 C CA . ASN B 1 436 ? 14.008 -20.219 -5.707 1 79.75 436 ASN B CA 1
ATOM 7332 C C . ASN B 1 436 ? 12.812 -20.75 -4.918 1 79.75 436 ASN B C 1
ATOM 7334 O O . ASN B 1 436 ? 12.578 -20.328 -3.785 1 79.75 436 ASN B O 1
ATOM 7338 N N . VAL B 1 437 ? 12.086 -21.672 -5.496 1 81.31 437 VAL B N 1
ATOM 7339 C CA . VAL B 1 437 ? 10.867 -22.156 -4.859 1 81.31 437 VAL B CA 1
ATOM 7340 C C . VAL B 1 437 ? 11.234 -23.016 -3.641 1 81.31 437 VAL B C 1
ATOM 7342 O O . VAL B 1 437 ? 10.445 -23.125 -2.699 1 81.31 437 VAL B O 1
ATOM 7345 N N . PHE B 1 438 ? 12.414 -23.484 -3.693 1 75.06 438 PHE B N 1
ATOM 7346 C CA . PHE B 1 438 ? 12.836 -24.391 -2.631 1 75.06 438 PHE B CA 1
ATOM 7347 C C . PHE B 1 438 ? 13.469 -23.625 -1.481 1 75.06 438 PHE B C 1
ATOM 7349 O O . PHE B 1 438 ? 13.898 -24.219 -0.49 1 75.06 438 PHE B O 1
ATOM 7356 N N . SER B 1 439 ? 13.531 -22.328 -1.698 1 71.5 439 SER B N 1
ATOM 7357 C CA . SER B 1 439 ? 14.047 -21.453 -0.649 1 71.5 439 SER B CA 1
ATOM 7358 C C . SER B 1 439 ? 12.953 -20.547 -0.103 1 71.5 439 SER B C 1
ATOM 7360 O O . SER B 1 439 ? 11.781 -20.688 -0.458 1 71.5 439 SER B O 1
ATOM 7362 N N . PHE B 1 440 ? 13.344 -19.797 0.839 1 61.22 440 PHE B N 1
ATOM 7363 C CA . PHE B 1 440 ? 12.375 -18.891 1.46 1 61.22 440 PHE B CA 1
ATOM 7364 C C . PHE B 1 440 ? 12.055 -17.719 0.541 1 61.22 440 PHE B C 1
ATOM 7366 O O . PHE B 1 440 ? 12.172 -16.562 0.942 1 61.22 440 PHE B O 1
ATOM 7373 N N . ARG B 1 441 ? 11.641 -18 -0.645 1 58.5 441 ARG B N 1
ATOM 7374 C CA . ARG B 1 441 ? 10.992 -17.266 -1.728 1 58.5 441 ARG B CA 1
ATOM 7375 C C . ARG B 1 441 ? 11.562 -15.859 -1.854 1 58.5 441 ARG B C 1
ATOM 7377 O O . ARG B 1 441 ? 11.109 -14.938 -1.176 1 58.5 441 ARG B O 1
ATOM 7384 N N . LEU B 1 442 ? 12.578 -15.656 -2.471 1 58.16 442 LEU B N 1
ATOM 7385 C CA . LEU B 1 442 ? 13.109 -14.352 -2.85 1 58.16 442 LEU B CA 1
ATOM 7386 C C . LEU B 1 442 ? 12.383 -13.805 -4.066 1 58.16 442 LEU B C 1
ATOM 7388 O O . LEU B 1 442 ? 12.086 -14.539 -5.008 1 58.16 442 LEU B O 1
ATOM 7392 N N . PRO B 1 443 ? 11.742 -12.633 -3.842 1 56.44 443 PRO B N 1
ATOM 7393 C CA . PRO B 1 443 ? 11.062 -12.062 -5.008 1 56.44 443 PRO B CA 1
ATOM 7394 C C . PRO B 1 443 ? 11.945 -12.039 -6.25 1 56.44 443 PRO B C 1
ATOM 7396 O O . PRO B 1 443 ? 13.172 -11.938 -6.141 1 56.44 443 PRO B O 1
ATOM 7399 N N . ASN B 1 444 ? 11.305 -12.422 -7.34 1 58.31 444 ASN B N 1
ATOM 7400 C CA . ASN B 1 444 ? 12.016 -12.398 -8.609 1 58.31 444 ASN B CA 1
ATOM 7401 C C . ASN B 1 444 ? 12.211 -10.969 -9.109 1 58.31 444 ASN B C 1
ATOM 7403 O O . ASN B 1 444 ? 11.25 -10.203 -9.203 1 58.31 444 ASN B O 1
ATOM 7407 N N . GLU B 1 445 ? 13.43 -10.508 -9.312 1 58.5 445 GLU B N 1
ATOM 7408 C CA . GLU B 1 445 ? 13.812 -9.156 -9.711 1 58.5 445 GLU B CA 1
ATOM 7409 C C . GLU B 1 445 ? 13.383 -8.867 -11.148 1 58.5 445 GLU B C 1
ATOM 7411 O O . GLU B 1 445 ? 13.172 -7.707 -11.516 1 58.5 445 GLU B O 1
ATOM 7416 N N . TYR B 1 446 ? 13.188 -10.031 -11.836 1 64.62 446 TYR B N 1
ATOM 7417 C CA . TYR B 1 446 ? 12.906 -9.68 -13.219 1 64.62 446 TYR B CA 1
ATOM 7418 C C . TYR B 1 446 ? 11.562 -10.258 -13.664 1 64.62 446 TYR B C 1
ATOM 7420 O O . TYR B 1 446 ? 11.383 -11.477 -13.68 1 64.62 446 TYR B O 1
ATOM 7428 N N . VAL B 1 447 ? 10.578 -9.438 -13.617 1 73.69 447 VAL B N 1
ATOM 7429 C CA . VAL B 1 447 ? 9.289 -9.891 -14.125 1 73.69 447 VAL B CA 1
ATOM 7430 C C . VAL B 1 447 ? 8.797 -8.945 -15.219 1 73.69 447 VAL B C 1
ATOM 7432 O O . VAL B 1 447 ? 8.844 -7.723 -15.062 1 73.69 447 VAL B O 1
ATOM 7435 N N . THR B 1 448 ? 8.461 -9.531 -16.328 1 77.31 448 THR B N 1
ATOM 7436 C CA . THR B 1 448 ? 7.934 -8.75 -17.438 1 77.31 448 THR B CA 1
ATOM 7437 C C . THR B 1 448 ? 6.48 -8.367 -17.203 1 77.31 448 THR B C 1
ATOM 7439 O O . THR B 1 448 ? 5.898 -8.734 -16.172 1 77.31 448 THR B O 1
ATOM 7442 N N . GLU B 1 449 ? 5.922 -7.734 -18.156 1 79.5 449 GLU B N 1
ATOM 7443 C CA . GLU B 1 449 ? 4.547 -7.258 -18.047 1 79.5 449 GLU B CA 1
ATOM 7444 C C . GLU B 1 449 ? 3.559 -8.422 -18.047 1 79.5 449 GLU B C 1
ATOM 7446 O O . GLU B 1 449 ? 2.502 -8.344 -17.422 1 79.5 449 GLU B O 1
ATOM 7451 N N . ARG B 1 450 ? 3.936 -9.516 -18.703 1 88.06 450 ARG B N 1
ATOM 7452 C CA . ARG B 1 450 ? 3.016 -10.641 -18.828 1 88.06 450 ARG B CA 1
ATOM 7453 C C . ARG B 1 450 ? 3.203 -11.633 -17.688 1 88.06 450 ARG B C 1
ATOM 7455 O O . ARG B 1 450 ? 2.365 -12.516 -17.469 1 88.06 450 ARG B O 1
ATOM 7462 N N . GLU B 1 451 ? 4.262 -11.438 -16.938 1 91.19 451 GLU B N 1
ATOM 7463 C CA . GLU B 1 451 ? 4.566 -12.242 -15.766 1 91.19 451 GLU B CA 1
ATOM 7464 C C . GLU B 1 451 ? 4.488 -13.734 -16.094 1 91.19 451 GLU B C 1
ATOM 7466 O O . GLU B 1 451 ? 5.242 -14.234 -16.922 1 91.19 451 GLU B O 1
ATOM 7471 N N . LEU B 1 452 ? 3.545 -14.5 -15.68 1 93 452 LEU B N 1
ATOM 7472 C CA . LEU B 1 452 ? 3.494 -15.938 -15.898 1 93 452 LEU B CA 1
ATOM 7473 C C . LEU B 1 452 ? 3.248 -16.266 -17.359 1 93 452 LEU B C 1
ATOM 7475 O O . LEU B 1 452 ? 3.637 -17.328 -17.844 1 93 452 LEU B O 1
ATOM 7479 N N . ALA B 1 453 ? 2.59 -15.359 -18.031 1 91.19 453 ALA B N 1
ATOM 7480 C CA . ALA B 1 453 ? 2.199 -15.609 -19.406 1 91.19 453 ALA B CA 1
ATOM 7481 C C . ALA B 1 453 ? 3.281 -15.148 -20.375 1 91.19 453 ALA B C 1
ATOM 7483 O O . ALA B 1 453 ? 3.078 -15.148 -21.594 1 91.19 453 ALA B O 1
ATOM 7484 N N . GLU B 1 454 ? 4.387 -14.766 -19.844 1 90.06 454 GLU B N 1
ATOM 7485 C CA . GLU B 1 454 ? 5.496 -14.406 -20.719 1 90.06 454 GLU B CA 1
ATOM 7486 C C . GLU B 1 454 ? 6.012 -15.625 -21.484 1 90.06 454 GLU B C 1
ATOM 7488 O O . GLU B 1 454 ? 5.684 -16.766 -21.141 1 90.06 454 GLU B O 1
ATOM 7493 N N . ASP B 1 455 ? 6.746 -15.32 -22.516 1 91.25 455 ASP B N 1
ATOM 7494 C CA . ASP B 1 455 ? 7.363 -16.422 -23.25 1 91.25 455 ASP B CA 1
ATOM 7495 C C . ASP B 1 455 ? 8.508 -17.047 -22.453 1 91.25 455 ASP B C 1
ATOM 7497 O O . ASP B 1 455 ? 9.531 -16.406 -22.234 1 91.25 455 ASP B O 1
ATOM 7501 N N . TRP B 1 456 ? 8.328 -18.328 -22.016 1 92.69 456 TRP B N 1
ATOM 7502 C CA . TRP B 1 456 ? 9.297 -18.984 -21.141 1 92.69 456 TRP B CA 1
ATOM 7503 C C . TRP B 1 456 ? 10.562 -19.344 -21.906 1 92.69 456 TRP B C 1
ATOM 7505 O O . TRP B 1 456 ? 11.609 -19.594 -21.312 1 92.69 456 TRP B O 1
ATOM 7515 N N . GLY B 1 457 ? 10.461 -19.391 -23.203 1 88.19 457 GLY B N 1
ATOM 7516 C CA . GLY B 1 457 ? 11.586 -19.797 -24.031 1 88.19 457 GLY B CA 1
ATOM 7517 C C . GLY B 1 457 ? 12.484 -18.641 -24.422 1 88.19 457 GLY B C 1
ATOM 7518 O O . GLY B 1 457 ? 13.609 -18.859 -24.891 1 88.19 457 GLY B O 1
ATOM 7519 N N . GLU B 1 458 ? 11.938 -17.422 -24.406 1 76.19 458 GLU B N 1
ATOM 7520 C CA . GLU B 1 458 ? 12.695 -16.281 -24.891 1 76.19 458 GLU B CA 1
ATOM 7521 C C . GLU B 1 458 ? 13.727 -15.812 -23.859 1 76.19 458 GLU B C 1
ATOM 7523 O O . GLU B 1 458 ? 13.375 -15.492 -22.734 1 76.19 458 GLU B O 1
ATOM 7528 N N . GLY B 1 459 ? 14.609 -16.672 -23.438 1 57.62 459 GLY B N 1
ATOM 7529 C CA . GLY B 1 459 ? 15.711 -16.531 -22.484 1 57.62 459 GLY B CA 1
ATOM 7530 C C . GLY B 1 459 ? 16.141 -15.086 -22.281 1 57.62 459 GLY B C 1
ATOM 7531 O O . GLY B 1 459 ? 16.531 -14.406 -23.234 1 57.62 459 GLY B O 1
ATOM 7532 N N . ALA B 1 460 ? 15.484 -14.312 -21.516 1 54.16 460 ALA B N 1
ATOM 7533 C CA . ALA B 1 460 ? 16.141 -13.031 -21.297 1 54.16 460 ALA B CA 1
ATOM 7534 C C . ALA B 1 460 ? 17.547 -13.219 -20.734 1 54.16 460 ALA B C 1
ATOM 7536 O O . ALA B 1 460 ? 17.781 -14.148 -19.953 1 54.16 460 ALA B O 1
ATOM 7537 N N . ASN B 1 461 ? 18.531 -12.93 -21.547 1 54.47 461 ASN B N 1
ATOM 7538 C CA . ASN B 1 461 ? 19.938 -12.852 -21.141 1 54.47 461 ASN B CA 1
ATOM 7539 C C . ASN B 1 461 ? 20.062 -12.219 -19.75 1 54.47 461 ASN B C 1
ATOM 7541 O O . ASN B 1 461 ? 20.719 -11.188 -19.594 1 54.47 461 ASN B O 1
ATOM 7545 N N . VAL B 1 462 ? 19.109 -12.484 -18.969 1 61.09 462 VAL B N 1
ATOM 7546 C CA . VAL B 1 462 ? 19.281 -11.828 -17.688 1 61.09 462 VAL B CA 1
ATOM 7547 C C . VAL B 1 462 ? 19.984 -12.773 -16.703 1 61.09 462 VAL B C 1
ATOM 7549 O O . VAL B 1 462 ? 19.688 -13.969 -16.672 1 61.09 462 VAL B O 1
ATOM 7552 N N . ASP B 1 463 ? 21.141 -12.391 -16.281 1 64.69 463 ASP B N 1
ATOM 7553 C CA . ASP B 1 463 ? 21.891 -13.102 -15.258 1 64.69 463 ASP B CA 1
ATOM 7554 C C . ASP B 1 463 ? 21.078 -13.227 -13.977 1 64.69 463 ASP B C 1
ATOM 7556 O O . ASP B 1 463 ? 21.156 -12.367 -13.094 1 64.69 463 ASP B O 1
ATOM 7560 N N . LEU B 1 464 ? 20.156 -14.234 -14.031 1 74.94 464 LEU B N 1
ATOM 7561 C CA . LEU B 1 464 ? 19.359 -14.5 -12.836 1 74.94 464 LEU B CA 1
ATOM 7562 C C . LEU B 1 464 ? 20.047 -15.516 -11.938 1 74.94 464 LEU B C 1
ATOM 7564 O O . LEU B 1 464 ? 20.641 -16.484 -12.43 1 74.94 464 LEU B O 1
ATOM 7568 N N . GLU B 1 465 ? 20.188 -15.156 -10.672 1 76.56 465 GLU B N 1
ATOM 7569 C CA . GLU B 1 465 ? 20.766 -16.078 -9.703 1 76.56 465 GLU B CA 1
ATOM 7570 C C . GLU B 1 465 ? 19.672 -16.734 -8.859 1 76.56 465 GLU B C 1
ATOM 7572 O O . GLU B 1 465 ? 18.734 -16.062 -8.406 1 76.56 465 GLU B O 1
ATOM 7577 N N . TYR B 1 466 ? 19.734 -18.062 -8.852 1 82.81 466 TYR B N 1
ATOM 7578 C CA . TYR B 1 466 ? 18.797 -18.844 -8.047 1 82.81 466 TYR B CA 1
ATOM 7579 C C . TYR B 1 466 ? 19.5 -19.5 -6.863 1 82.81 466 TYR B C 1
ATOM 7581 O O . TYR B 1 466 ? 20.703 -19.797 -6.934 1 82.81 466 TYR B O 1
ATOM 7589 N N . ASP B 1 467 ? 18.859 -19.719 -5.84 1 79.81 467 ASP B N 1
ATOM 7590 C CA . ASP B 1 467 ? 19.438 -20.234 -4.605 1 79.81 467 ASP B CA 1
ATOM 7591 C C . ASP B 1 467 ? 19.594 -21.75 -4.664 1 79.81 467 ASP B C 1
ATOM 7593 O O . ASP B 1 467 ? 20.438 -22.312 -3.967 1 79.81 467 ASP B O 1
ATOM 7597 N N . TRP B 1 468 ? 18.781 -22.438 -5.395 1 86.19 468 TRP B N 1
ATOM 7598 C CA . TRP B 1 468 ? 18.812 -23.891 -5.516 1 86.19 468 TRP B CA 1
ATOM 7599 C C . TRP B 1 468 ? 19.203 -24.312 -6.926 1 86.19 468 TRP B C 1
ATOM 7601 O O . TRP B 1 468 ? 18.609 -23.859 -7.906 1 86.19 468 TRP B O 1
ATOM 7611 N N . LYS B 1 469 ? 20.25 -25.078 -7.016 1 90.44 469 LYS B N 1
ATOM 7612 C CA . LYS B 1 469 ? 20.734 -25.578 -8.305 1 90.44 469 LYS B CA 1
ATOM 7613 C C . LYS B 1 469 ? 21.016 -27.062 -8.242 1 90.44 469 LYS B C 1
ATOM 7615 O O . LYS B 1 469 ? 21.578 -27.562 -7.258 1 90.44 469 LYS B O 1
ATOM 7620 N N . ARG B 1 470 ? 20.547 -27.797 -9.258 1 91.75 470 ARG B N 1
ATOM 7621 C CA . ARG B 1 470 ? 20.844 -29.219 -9.367 1 91.75 470 ARG B CA 1
ATOM 7622 C C . ARG B 1 470 ? 21.031 -29.625 -10.82 1 91.75 470 ARG B C 1
ATOM 7624 O O . ARG B 1 470 ? 20.469 -29.016 -11.727 1 91.75 470 ARG B O 1
ATOM 7631 N N . VAL B 1 471 ? 21.812 -30.594 -10.969 1 94.31 471 VAL B N 1
ATOM 7632 C CA . VAL B 1 471 ? 22.062 -31.172 -12.289 1 94.31 471 VAL B CA 1
ATOM 7633 C C . VAL B 1 471 ? 21.781 -32.688 -12.25 1 94.31 471 VAL B C 1
ATOM 7635 O O . VAL B 1 471 ? 22.234 -33.375 -11.352 1 94.31 471 VAL B O 1
ATOM 7638 N N . TYR B 1 472 ? 20.984 -33.156 -13.203 1 93.44 472 TYR B N 1
ATOM 7639 C CA . TYR B 1 472 ? 20.656 -34.562 -13.32 1 93.44 472 TYR B CA 1
ATOM 7640 C C . TYR B 1 472 ? 21.094 -35.125 -14.672 1 93.44 472 TYR B C 1
ATOM 7642 O O . TYR B 1 472 ? 20.953 -34.438 -15.695 1 93.44 472 TYR B O 1
ATOM 7650 N N . GLU B 1 473 ? 21.562 -36.281 -14.617 1 92.44 473 GLU B N 1
ATOM 7651 C CA . GLU B 1 473 ? 21.984 -36.969 -15.844 1 92.44 473 GLU B CA 1
ATOM 7652 C C . GLU B 1 473 ? 21.188 -38.219 -16.094 1 92.44 473 GLU B C 1
ATOM 7654 O O . GLU B 1 473 ? 20.891 -38.969 -15.164 1 92.44 473 GLU B O 1
ATOM 7659 N N . PHE B 1 474 ? 20.75 -38.406 -17.375 1 91.31 474 PHE B N 1
ATOM 7660 C CA . PHE B 1 474 ? 19.969 -39.594 -17.766 1 91.31 474 PHE B CA 1
ATOM 7661 C C . PHE B 1 474 ? 20.531 -40.219 -19.031 1 91.31 474 PHE B C 1
ATOM 7663 O O . PHE B 1 474 ? 21.031 -39.5 -19.922 1 91.31 474 PHE B O 1
ATOM 7670 N N . LEU B 1 475 ? 20.438 -41.531 -19.094 1 87 475 LEU B N 1
ATOM 7671 C CA . LEU B 1 475 ? 20.891 -42.219 -20.297 1 87 475 LEU B CA 1
ATOM 7672 C C . LEU B 1 475 ? 19.906 -42 -21.453 1 87 475 LEU B C 1
ATOM 7674 O O . LEU B 1 475 ? 18.703 -42.062 -21.25 1 87 475 LEU B O 1
ATOM 7678 N N . ALA B 1 476 ? 20.469 -41.688 -22.578 1 84.19 476 ALA B N 1
ATOM 7679 C CA . ALA B 1 476 ? 19.625 -41.5 -23.766 1 84.19 476 ALA B CA 1
ATOM 7680 C C . ALA B 1 476 ? 19.344 -42.812 -24.453 1 84.19 476 ALA B C 1
ATOM 7682 O O . ALA B 1 476 ? 20.203 -43.688 -24.5 1 84.19 476 ALA B O 1
ATOM 7683 N N . SER B 1 477 ? 18.062 -43.156 -24.766 1 72.31 477 SER B N 1
ATOM 7684 C CA . SER B 1 477 ? 17.734 -44.406 -25.484 1 72.31 477 SER B CA 1
ATOM 7685 C C . SER B 1 477 ? 18.266 -44.375 -26.906 1 72.31 477 SER B C 1
ATOM 7687 O O . SER B 1 477 ? 18.234 -43.312 -27.562 1 72.31 477 SER B O 1
ATOM 7689 N N . SER B 1 478 ? 19.234 -45.219 -27.312 1 57.25 478 SER B N 1
ATOM 7690 C CA . SER B 1 478 ? 19.766 -45.406 -28.672 1 57.25 478 SER B CA 1
ATOM 7691 C C . SER B 1 478 ? 18.641 -45.594 -29.688 1 57.25 478 SER B C 1
ATOM 7693 O O . SER B 1 478 ? 17.781 -46.469 -29.5 1 57.25 478 SER B O 1
ATOM 7695 N N . HIS B 1 479 ? 18.078 -44.625 -30.188 1 45.19 479 HIS B N 1
ATOM 7696 C CA . HIS B 1 479 ? 17.344 -45.062 -31.375 1 45.19 479 HIS B CA 1
ATOM 7697 C C . HIS B 1 479 ? 18.281 -45.688 -32.406 1 45.19 479 HIS B C 1
ATOM 7699 O O . HIS B 1 479 ? 19.438 -45.312 -32.531 1 45.19 479 HIS B O 1
#

pLDDT: mean 81.19, std 17.52, range [19.98, 97.75]

Nearest PDB structures (foldseek):
  5abf-assembly2_B  TM=3.520E-01  e=4.325E+00  Bacteroides thetaiotaomicron
  5abg-assembly2_B  TM=3.469E-01  e=6.664E+00  Bacteroides thetaiotaomicron
  7ou8-assembly1_BBB  TM=2.992E-01  e=4.325E+00  Bacteroides thetaiotaomicron VPI-5482
  7blr-assembly1_A  TM=1.790E-01  e=9.020E+00  Thermochaetoides thermophila DSM 1495
  5abf-assembly2_B  TM=3.525E-01  e=4.584E+00  Bacteroides thetaiotaomicron